Protein AF-0000000085252103 (afdb_homodimer)

InterPro domains:
  IPR000277 Cys/Met metabolism, pyridoxal phosphate-dependent enzyme [PF01053] (13-389)
  IPR000277 Cys/Met metabolism, pyridoxal phosphate-dependent enzyme [PIRSF001434] (4-391)
  IPR006233 Cystathionine beta-lyase, bacterial [PTHR43500] (1-394)
  IPR006233 Cystathionine beta-lyase, bacterial [TIGR01324] (14-391)
  IPR015421 Pyridoxal phosphate-dependent transferase, major domain [G3DSA:3.40.640.10] (4-260)
  IPR015422 Pyridoxal phosphate-dependent transferase, small domain [G3DSA:3.90.1150.10] (262-397)
  IPR015424 Pyridoxal phosphate-dependent transferase [SSF53383] (45-391)
  IPR054542 Cys/Met metabolism enzyme, pyridoxal-phosphate attachment site [PS00868] (203-217)

Nearest PDB structures (foldseek):
  1cl1-assembly1_B  TM=9.597E-01  e=5.692E-47  Escherichia coli K-12
  8duy-assembly1_D  TM=9.595E-01  e=1.146E-46  Klebsiella pneumoniae
  4itg-assembly1_B  TM=9.585E-01  e=2.178E-46  Escherichia coli K-12
  8sad-assembly1_A  TM=9.603E-01  e=2.916E-46  Klebsiella aerogenes KCTC 2190
  1qgn-assembly1_A  TM=9.161E-01  e=1.660E-36  Nicotiana tabacum

Solvent-accessible surface area (backbone atoms only — not comparable to full-atom values): 40199 Å² total; per-residue (Å²): 126,80,58,63,66,59,92,79,51,51,69,66,58,33,40,70,31,47,44,45,59,26,88,80,51,90,60,38,73,67,70,64,80,68,64,42,26,58,34,79,41,95,40,63,68,30,53,72,65,55,58,54,100,46,58,32,31,61,71,44,49,70,43,53,49,22,47,28,51,29,50,15,62,63,42,68,36,66,30,44,47,63,32,29,10,30,51,30,28,51,48,49,54,49,59,60,66,54,36,41,72,26,29,31,37,34,36,39,52,44,54,63,63,57,51,50,29,47,73,67,46,38,43,48,28,36,25,44,75,44,56,35,49,53,73,59,49,67,68,57,48,52,52,53,48,67,76,38,73,52,41,40,35,38,40,41,39,45,44,15,86,70,71,24,40,27,44,56,54,49,56,52,35,53,54,30,53,76,65,69,29,46,36,35,33,40,33,50,63,44,33,50,85,21,32,48,51,48,83,41,52,36,42,29,42,28,30,38,34,30,22,49,39,33,32,63,37,46,31,54,19,7,29,35,36,15,28,75,80,44,28,65,57,42,50,57,48,47,66,49,35,30,59,39,43,28,52,65,37,41,50,46,30,55,60,20,37,53,48,29,62,64,50,43,53,50,21,21,54,52,28,51,53,49,48,51,55,48,55,70,35,90,62,37,66,45,60,36,36,46,89,39,81,84,22,58,34,19,69,46,38,66,71,63,39,78,62,54,46,27,61,40,23,35,24,32,38,59,86,59,48,69,68,32,49,42,49,13,57,72,60,34,83,68,46,39,38,34,66,79,49,48,27,54,61,29,24,38,39,76,54,76,67,62,79,70,41,76,53,47,86,66,76,81,66,37,56,35,38,38,35,19,45,31,71,65,57,63,68,58,49,49,51,36,50,50,53,18,52,54,42,38,69,48,72,84,72,76,129,127,79,58,64,66,60,95,80,52,51,69,67,59,34,40,68,33,48,46,45,59,27,90,80,51,90,61,39,74,68,69,66,79,69,63,43,27,59,34,78,42,96,39,62,68,30,53,72,66,54,55,53,99,48,58,32,32,62,70,45,49,70,43,54,47,21,48,29,50,30,50,15,62,62,41,69,37,66,30,44,47,63,30,29,11,30,52,29,27,51,48,50,53,49,59,60,65,52,38,40,72,25,29,31,38,33,35,40,51,45,55,63,63,59,51,49,29,46,72,65,46,39,43,49,28,37,26,44,78,45,55,36,50,53,74,60,48,67,69,58,48,52,52,51,47,66,75,39,73,52,42,41,36,37,40,42,38,46,42,14,83,72,70,26,40,27,42,56,53,50,55,52,35,55,54,30,53,78,65,68,28,46,35,36,32,42,34,50,63,44,34,50,85,22,33,48,52,49,82,42,52,38,41,28,42,30,30,39,32,30,22,48,39,34,31,63,38,46,36,52,17,7,29,35,35,15,29,76,79,45,28,65,57,42,50,56,48,48,66,49,37,30,59,40,43,28,50,65,40,40,48,47,30,54,59,20,37,52,49,30,63,64,50,43,54,49,20,23,56,51,28,52,53,50,48,51,56,49,54,71,35,88,63,38,66,46,59,36,36,45,91,39,80,85,22,58,34,19,68,49,38,67,71,63,38,78,60,55,48,27,60,41,22,36,21,33,37,60,86,60,49,71,69,33,49,44,49,14,57,70,59,34,82,70,47,39,39,34,67,79,49,47,28,52,60,29,25,38,39,75,55,76,66,63,80,72,43,77,54,46,85,65,75,80,65,38,56,35,38,36,36,20,45,31,72,65,58,64,68,60,49,51,51,38,50,50,53,17,52,54,42,36,70,49,72,83,72,74,129

Foldseek 3Di:
DPLQDDPPDDLLVLLLRALDDCVVPVNDGADDQDDFFQDDDPDPVCLVVLPDPHSGCLSDDSLQVSLFRSQCVLLVAPTKHKFQALVVQLLLVCVLFDAAQAEEEEELLADVVSVVCQVPPVVVRNYHYDYAHQADALVRLLVVCVVRLRHAEYEEEALRQFQRAGHLLLSNLVSCVVSNHAYEYAPAWQRSNFFNNVVSRHFKYKYFCCALLLQANPGTMIMMGGHPVCVVSSVVSSVVVSGDYDSVRSSSSSVSSSCSVVQFVVLQVLQVVVLVLLQPDPQFPDKRDLCDPVHNCVVSCVPGTRTGGNKTKTFTAAVFDPVLLCQLQVQFPQEDDDDGERYQGKHKYWDDSQVRRDNDHDDRNGTMMMMHHHNDDSVSVSVSNVVSVVSSPDDPPDD/DPLQDDPPDDLLVLLLRALDDCVVPVNDGADDLDDFFQDDDPDPVCLVVQPDPHSGPLSDDSLQVSLFRSQCVLLVAPTKHKFQALVVQLLLVCVLFDAAQAEEEEELLADVVSVVCQVPPVVVRNYHYDYAHQADALVRLLVVCVVRLRHAEYEEEALRQFQRAGHLLLSNLVSCVVSNHAYEYAPAWQRSNFFNNVVSRHFKYKYFCCALLLQANPGTMIMMGGHPVCVVSSVVSSVVVSGDYDSVRSSSSSVSSSCSVVQFVVLQVLQVVVLVLLQPDPQFPDKRDLCDPVHNCVVSCVPGTRTGGNKTKTFTAAVFDPVLLVQLQVQFDQEDDDDGERYQGKHKYWDDSQVRRDNDHDDRNGTMMMMHHHNDDSVSVSVSNVVSVVSSPDDPPDD

Structure (mmCIF, N/CA/C/O backbone):
data_AF-0000000085252103-model_v1
#
loop_
_entity.id
_entity.type
_entity.pdbx_description
1 polymer 'Cys/Met metabolism PLP-dependent enzyme'
#
loop_
_atom_site.group_PDB
_atom_site.id
_atom_site.type_symbol
_atom_site.label_atom_id
_atom_site.label_alt_id
_atom_site.label_comp_id
_atom_site.label_asym_id
_atom_site.label_entity_id
_atom_site.label_seq_id
_atom_site.pdbx_PDB_ins_code
_atom_site.Cartn_x
_atom_site.Cartn_y
_atom_site.Cartn_z
_atom_site.occupancy
_atom_site.B_iso_or_equiv
_atom_site.auth_seq_id
_atom_site.auth_comp_id
_atom_site.auth_asym_id
_atom_site.auth_atom_id
_atom_site.pdbx_PDB_model_num
ATOM 1 N N . MET A 1 1 ? 8.523 9.656 -34.5 1 35.72 1 MET A N 1
ATOM 2 C CA . MET A 1 1 ? 7.844 8.406 -34.844 1 35.72 1 MET A CA 1
ATOM 3 C C . MET A 1 1 ? 6.887 7.992 -33.719 1 35.72 1 MET A C 1
ATOM 5 O O . MET A 1 1 ? 7.188 8.18 -32.562 1 35.72 1 MET A O 1
ATOM 9 N N . SER A 1 2 ? 5.707 7.801 -34.031 1 43.44 2 SER A N 1
ATOM 10 C CA . SER A 1 2 ? 4.637 7.48 -33.094 1 43.44 2 SER A CA 1
ATOM 11 C C . SER A 1 2 ? 4.992 6.258 -32.25 1 43.44 2 SER A C 1
ATOM 13 O O . SER A 1 2 ? 5.273 5.184 -32.781 1 43.44 2 SER A O 1
ATOM 15 N N . ASN A 1 3 ? 5.543 6.477 -31.141 1 57.94 3 ASN A N 1
ATOM 16 C CA . ASN A 1 3 ? 6 5.461 -30.203 1 57.94 3 ASN A CA 1
ATOM 17 C C . ASN A 1 3 ? 4.875 4.508 -29.812 1 57.94 3 ASN A C 1
ATOM 19 O O . ASN A 1 3 ? 5.027 3.707 -28.891 1 57.94 3 ASN A O 1
ATOM 23 N N . GLU A 1 4 ? 3.68 4.723 -30.531 1 58.47 4 GLU A N 1
ATOM 24 C CA . GLU A 1 4 ? 2.598 3.838 -30.109 1 58.47 4 GLU A CA 1
ATOM 25 C C . GLU A 1 4 ? 2.512 2.604 -31 1 58.47 4 GLU A C 1
ATOM 27 O O . GLU A 1 4 ? 2.498 2.721 -32.219 1 58.47 4 GLU A O 1
ATOM 32 N N . PRO A 1 5 ? 2.584 1.434 -30.422 1 57.91 5 PRO A N 1
ATOM 33 C CA . PRO A 1 5 ? 2.395 0.221 -31.219 1 57.91 5 PRO A CA 1
ATOM 34 C C . PRO A 1 5 ? 1.024 0.164 -31.891 1 57.91 5 PRO A C 1
ATOM 36 O O . PRO A 1 5 ? 0.057 0.732 -31.375 1 57.91 5 PRO A O 1
ATOM 39 N N . SER A 1 6 ? 1.049 -0.199 -33.156 1 58.12 6 SER A N 1
ATOM 40 C CA . SER A 1 6 ? -0.215 -0.441 -33.844 1 58.12 6 SER A CA 1
ATOM 41 C C . SER A 1 6 ? -0.894 -1.704 -33.344 1 58.12 6 SER A C 1
ATOM 43 O O . SER A 1 6 ? -0.235 -2.588 -32.781 1 58.12 6 SER A O 1
ATOM 45 N N . GLN A 1 7 ? -2.141 -1.808 -33.25 1 65 7 GLN A N 1
ATOM 46 C CA . GLN A 1 7 ? -2.943 -2.953 -32.844 1 65 7 GLN A CA 1
ATOM 47 C C . GLN A 1 7 ? -2.531 -4.215 -33.594 1 65 7 GLN A C 1
ATOM 49 O O . GLN A 1 7 ? -2.764 -5.328 -33.094 1 65 7 GLN A O 1
ATOM 54 N N . GLU A 1 8 ? -1.729 -4.055 -34.531 1 71.5 8 GLU A N 1
ATOM 55 C CA . GLU A 1 8 ? -1.388 -5.195 -35.375 1 71.5 8 GLU A CA 1
ATOM 56 C C . GLU A 1 8 ? -0.034 -5.781 -35 1 71.5 8 GLU A C 1
ATOM 58 O O . GLU A 1 8 ? 0.334 -6.863 -35.469 1 71.5 8 GLU A O 1
ATOM 63 N N . ASN A 1 9 ? 0.506 -5.145 -34.125 1 81.44 9 ASN A N 1
ATOM 64 C CA . ASN A 1 9 ? 1.839 -5.621 -33.781 1 81.44 9 ASN A CA 1
ATOM 65 C C . ASN A 1 9 ? 1.772 -6.871 -32.906 1 81.44 9 ASN A C 1
ATOM 67 O O . ASN A 1 9 ? 0.785 -7.094 -32.219 1 81.44 9 ASN A O 1
ATOM 71 N N . SER A 1 10 ? 2.785 -7.688 -33.125 1 86.19 10 SER A N 1
ATOM 72 C CA . SER A 1 10 ? 2.943 -8.828 -32.219 1 86.19 10 SER A CA 1
ATOM 73 C C . SER A 1 10 ? 3.172 -8.359 -30.781 1 86.19 10 SER A C 1
ATOM 75 O O . SER A 1 10 ? 3.516 -7.203 -30.547 1 86.19 10 SER A O 1
ATOM 77 N N . VAL A 1 11 ? 2.939 -9.281 -29.875 1 86.5 11 VAL A N 1
ATOM 78 C CA . VAL A 1 11 ? 3.133 -8.977 -28.469 1 86.5 11 VAL A CA 1
ATOM 79 C C . VAL A 1 11 ? 4.59 -8.594 -28.219 1 86.5 11 VAL A C 1
ATOM 81 O O . VAL A 1 11 ? 4.871 -7.684 -27.422 1 86.5 11 VAL A O 1
ATOM 84 N N . GLU A 1 12 ? 5.527 -9.234 -28.891 1 85.62 12 GLU A N 1
ATOM 85 C CA . GLU A 1 12 ? 6.949 -8.938 -28.75 1 85.62 12 GLU A CA 1
ATOM 86 C C . GLU A 1 12 ? 7.246 -7.492 -29.156 1 85.62 12 GLU A C 1
ATOM 88 O O . GLU A 1 12 ? 7.977 -6.789 -28.453 1 85.62 12 GLU A O 1
ATOM 93 N N . THR A 1 13 ? 6.668 -7.117 -30.25 1 83.19 13 THR A N 1
ATOM 94 C CA . THR A 1 13 ? 6.859 -5.754 -30.734 1 83.19 13 THR A CA 1
ATOM 95 C C . THR A 1 13 ? 6.223 -4.746 -29.781 1 83.19 13 THR A C 1
ATOM 97 O O . THR A 1 13 ? 6.82 -3.717 -29.469 1 83.19 13 THR A O 1
ATOM 100 N N . ALA A 1 14 ? 5.059 -5.109 -29.266 1 85.19 14 ALA A N 1
ATOM 101 C CA . ALA A 1 14 ? 4.355 -4.223 -28.328 1 85.19 14 ALA A CA 1
ATOM 102 C C . ALA A 1 14 ? 5.176 -3.986 -27.062 1 85.19 14 ALA A C 1
ATOM 104 O O . ALA A 1 14 ? 5.285 -2.854 -26.594 1 85.19 14 ALA A O 1
ATOM 105 N N . LEU A 1 15 ? 5.77 -5.016 -26.547 1 87.38 15 LEU A N 1
ATOM 106 C CA . LEU A 1 15 ? 6.52 -4.949 -25.297 1 87.38 15 LEU A CA 1
ATOM 107 C C . LEU A 1 15 ? 7.754 -4.066 -25.453 1 87.38 15 LEU A C 1
ATOM 109 O O . LEU A 1 15 ? 8.242 -3.504 -24.469 1 87.38 15 LEU A O 1
ATOM 113 N N . SER A 1 16 ? 8.258 -3.91 -26.672 1 84.31 16 SER A N 1
ATOM 114 C CA . SER A 1 16 ? 9.438 -3.078 -26.906 1 84.31 16 SER A CA 1
ATOM 115 C C . SER A 1 16 ? 9.062 -1.604 -27 1 84.31 16 SER A C 1
ATOM 117 O O . SER A 1 16 ? 9.922 -0.73 -26.875 1 84.31 16 SER A O 1
ATOM 119 N N . ARG A 1 17 ? 7.734 -1.338 -27.094 1 82.19 17 ARG A N 1
ATOM 120 C CA . ARG A 1 17 ? 7.348 0.028 -27.422 1 82.19 17 ARG A CA 1
ATOM 121 C C . ARG A 1 17 ? 6.449 0.626 -26.344 1 82.19 17 ARG A C 1
ATOM 123 O O . ARG A 1 17 ? 6.418 1.846 -26.172 1 82.19 17 ARG A O 1
ATOM 130 N N . LEU A 1 18 ? 5.789 -0.172 -25.719 1 85.5 18 LEU A N 1
ATOM 131 C CA . LEU A 1 18 ? 4.777 0.306 -24.797 1 85.5 18 LEU A CA 1
ATOM 132 C C . LEU A 1 18 ? 5.426 0.926 -23.562 1 85.5 18 LEU A C 1
ATOM 134 O O . LEU A 1 18 ? 6.473 0.463 -23.109 1 85.5 18 LEU A O 1
ATOM 138 N N . GLY A 1 19 ? 4.738 1.936 -23.016 1 86.19 19 GLY A N 1
ATOM 139 C CA . GLY A 1 19 ? 5.109 2.5 -21.719 1 86.19 19 GLY A CA 1
ATOM 140 C C . GLY A 1 19 ? 6.348 3.373 -21.781 1 86.19 19 GLY A C 1
ATOM 141 O O . GLY A 1 19 ? 7.141 3.402 -20.844 1 86.19 19 GLY A O 1
ATOM 142 N N . ARG A 1 20 ? 6.684 3.914 -22.891 1 84.06 20 ARG A N 1
ATOM 143 C CA . ARG A 1 20 ? 7.789 4.859 -23.016 1 84.06 20 ARG A CA 1
ATOM 144 C C . ARG A 1 20 ? 7.367 6.105 -23.781 1 84.06 20 ARG A C 1
ATOM 146 O O . ARG A 1 20 ? 6.523 6.031 -24.672 1 84.06 20 ARG A O 1
ATOM 153 N N . ASN A 1 21 ? 7.91 7.215 -23.328 1 86.94 21 ASN A N 1
ATOM 154 C CA . ASN A 1 21 ? 7.664 8.5 -23.984 1 86.94 21 ASN A CA 1
ATOM 155 C C . ASN A 1 21 ? 8.938 9.328 -24.094 1 86.94 21 ASN A C 1
ATOM 157 O O . ASN A 1 21 ? 9.07 10.359 -23.438 1 86.94 21 ASN A O 1
ATOM 161 N N . PRO A 1 22 ? 9.781 8.961 -25.047 1 80.12 22 PRO A N 1
ATOM 162 C CA . PRO A 1 22 ? 11.086 9.625 -25.172 1 80.12 22 PRO A CA 1
ATOM 163 C C . PRO A 1 22 ? 10.961 11.125 -25.422 1 80.12 22 PRO A C 1
ATOM 165 O O . PRO A 1 22 ? 11.828 11.898 -25 1 80.12 22 PRO A O 1
ATOM 168 N N . SER A 1 23 ? 9.93 11.539 -26.062 1 83.25 23 SER A N 1
ATOM 169 C CA . SER A 1 23 ? 9.758 12.945 -26.391 1 83.25 23 SER A CA 1
ATOM 170 C C . SER A 1 23 ? 9.641 13.797 -25.141 1 83.25 23 SER A C 1
ATOM 172 O O . SER A 1 23 ? 9.953 14.992 -25.156 1 83.25 23 SER A O 1
ATOM 174 N N . GLU A 1 24 ? 9.281 13.148 -24.062 1 85.94 24 GLU A N 1
ATOM 175 C CA . GLU A 1 24 ? 9.078 1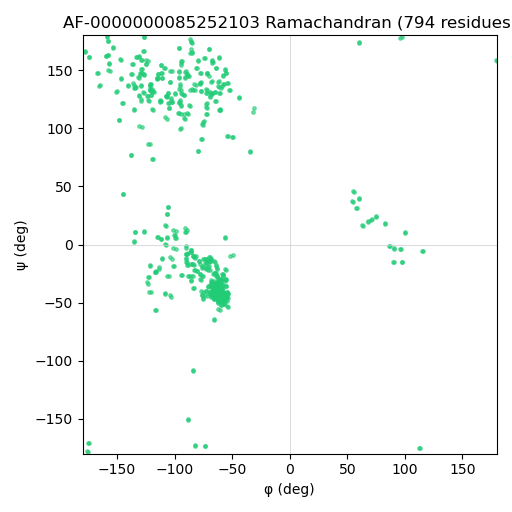3.883 -22.828 1 85.94 24 GLU A CA 1
ATOM 176 C C . GLU A 1 24 ? 10.305 13.773 -21.922 1 85.94 24 GLU A C 1
ATOM 178 O O . GLU A 1 24 ? 10.312 14.32 -20.812 1 85.94 24 GLU A O 1
ATOM 183 N N . GLN A 1 25 ? 11.352 13.133 -22.469 1 89.38 25 GLN A N 1
ATOM 184 C CA . GLN A 1 25 ? 12.5 12.867 -21.609 1 89.38 25 GLN A CA 1
ATOM 185 C C . GLN A 1 25 ? 13.812 12.969 -22.375 1 89.38 25 GLN A C 1
ATOM 187 O O . GLN A 1 25 ? 14.664 12.086 -22.281 1 89.38 25 GLN A O 1
ATOM 192 N N . HIS A 1 26 ? 14 13.992 -23.234 1 85.94 26 HIS A N 1
ATOM 193 C CA . HIS A 1 26 ? 15.211 14.367 -23.953 1 85.94 26 HIS A CA 1
ATOM 194 C C . HIS A 1 26 ? 15.656 13.266 -24.906 1 85.94 26 HIS A C 1
ATOM 196 O O . HIS A 1 26 ? 16.859 13.078 -25.141 1 85.94 26 HIS A O 1
ATOM 202 N N . GLY A 1 27 ? 14.742 12.344 -25.188 1 81.94 27 GLY A N 1
ATOM 203 C CA . GLY A 1 27 ? 15.023 11.328 -26.188 1 81.94 27 GLY A CA 1
ATOM 204 C C . GLY A 1 27 ? 15.539 10.031 -25.609 1 81.94 27 GLY A C 1
ATOM 205 O O . GLY A 1 27 ? 15.766 9.062 -26.328 1 81.94 27 GLY A O 1
ATOM 206 N N . PHE A 1 28 ? 15.727 10.047 -24.297 1 85.12 28 PHE A N 1
ATOM 207 C CA . PHE A 1 28 ? 16.156 8.805 -23.672 1 85.12 28 PHE A CA 1
ATOM 208 C C . PHE A 1 28 ? 15.117 7.707 -23.859 1 85.12 28 PHE A C 1
ATOM 210 O O . PHE A 1 28 ? 13.914 7.965 -23.766 1 85.12 28 PHE A O 1
ATOM 217 N N . ILE A 1 29 ? 15.547 6.566 -24.188 1 83.56 29 ILE A N 1
ATOM 218 C CA . ILE A 1 29 ? 14.68 5.445 -24.516 1 83.56 29 ILE A CA 1
ATOM 219 C C . ILE A 1 29 ? 13.867 5.039 -23.281 1 83.56 29 ILE A C 1
ATOM 221 O O . ILE A 1 29 ? 12.672 4.762 -23.391 1 83.56 29 ILE A O 1
ATOM 225 N N . ASN A 1 30 ? 14.555 4.957 -22.125 1 88.81 30 ASN A N 1
ATOM 226 C CA . ASN A 1 30 ? 13.914 4.531 -20.891 1 88.81 30 ASN A CA 1
ATOM 227 C C . ASN A 1 30 ? 13.461 5.723 -20.047 1 88.81 30 ASN A C 1
ATOM 229 O O . ASN A 1 30 ? 14.141 6.742 -20 1 88.81 30 ASN A O 1
ATOM 233 N N . CYS A 1 31 ? 12.297 5.562 -19.391 1 89 31 CYS A N 1
ATOM 234 C CA . CYS A 1 31 ? 11.727 6.598 -18.531 1 89 31 CYS A CA 1
ATOM 235 C C . CYS A 1 31 ? 12.578 6.82 -17.297 1 89 31 CYS A C 1
ATOM 237 O O . CYS A 1 31 ? 12.984 5.863 -16.625 1 89 31 CYS A O 1
ATOM 239 N N . PRO A 1 32 ? 12.945 8.086 -16.969 1 90.31 32 PRO A N 1
ATOM 240 C CA . PRO A 1 32 ? 13.656 8.328 -15.711 1 90.31 32 PRO A CA 1
ATOM 241 C C . PRO A 1 32 ? 12.812 7.996 -14.484 1 90.31 32 PRO A C 1
ATOM 243 O O . PRO A 1 32 ? 11.586 7.996 -14.555 1 90.31 32 PRO A O 1
ATOM 246 N N . ILE A 1 33 ? 13.523 7.617 -13.359 1 92.62 33 ILE A N 1
ATOM 247 C CA . ILE A 1 33 ? 12.844 7.457 -12.086 1 92.62 33 ILE A CA 1
ATOM 248 C C . ILE A 1 33 ? 12.461 8.828 -11.523 1 92.62 33 ILE A C 1
ATOM 250 O O . ILE A 1 33 ? 13.336 9.656 -11.266 1 92.62 33 ILE A O 1
ATOM 254 N N . TYR A 1 34 ? 11.211 9.148 -11.453 1 89.56 34 TYR A N 1
ATOM 255 C CA . TYR A 1 34 ? 10.727 10.383 -10.859 1 89.56 34 TYR A CA 1
ATOM 256 C C . TYR A 1 34 ? 10.531 10.234 -9.359 1 89.56 34 TYR A C 1
ATOM 258 O O . TYR A 1 34 ? 9.805 9.344 -8.906 1 89.56 34 TYR A O 1
ATOM 266 N N . ARG A 1 35 ? 11.234 11.008 -8.672 1 87.75 35 ARG A N 1
ATOM 267 C CA . ARG A 1 35 ? 11.07 11.086 -7.219 1 87.75 35 ARG A CA 1
ATOM 268 C C . ARG A 1 35 ? 10.383 12.383 -6.816 1 87.75 35 ARG A C 1
ATOM 270 O O . ARG A 1 35 ? 10.906 13.477 -7.051 1 87.75 35 ARG A O 1
ATOM 277 N N . GLY A 1 36 ? 9.102 12.25 -6.383 1 89 36 GLY A N 1
ATOM 278 C CA . GLY A 1 36 ? 8.422 13.484 -6.02 1 89 36 GLY A CA 1
ATOM 279 C C . GLY A 1 36 ? 7.152 13.25 -5.219 1 89 36 GLY A C 1
ATOM 280 O O . GLY A 1 36 ? 6.375 12.344 -5.523 1 89 36 GLY A O 1
ATOM 281 N N . SER A 1 37 ? 6.957 14.031 -4.207 1 88.81 37 SER A N 1
ATOM 282 C CA . SER A 1 37 ? 5.695 14.094 -3.469 1 88.81 37 SER A CA 1
ATOM 283 C C . SER A 1 37 ? 4.906 15.344 -3.84 1 88.81 37 SER A C 1
ATOM 285 O O . SER A 1 37 ? 3.715 15.258 -4.152 1 88.81 37 SER A O 1
ATOM 287 N N . THR A 1 38 ? 5.594 16.469 -3.924 1 87.75 38 THR A N 1
ATOM 288 C CA . THR A 1 38 ? 4.957 17.75 -4.18 1 87.75 38 THR A CA 1
ATOM 289 C C . THR A 1 38 ? 5.008 18.094 -5.664 1 87.75 38 THR A C 1
ATOM 291 O O . THR A 1 38 ? 6.043 17.922 -6.312 1 87.75 38 THR A O 1
ATOM 294 N N . VAL A 1 39 ? 3.908 18.516 -6.168 1 88.44 39 VAL A N 1
ATOM 295 C CA . VAL A 1 39 ? 3.768 19.031 -7.527 1 88.44 39 VAL A CA 1
ATOM 296 C C . VAL A 1 39 ? 3.309 20.484 -7.492 1 88.44 39 VAL A C 1
ATOM 298 O O . VAL A 1 39 ? 2.381 20.828 -6.758 1 88.44 39 VAL A O 1
ATOM 301 N N . LEU A 1 40 ? 3.953 21.328 -8.227 1 90.69 40 LEU A N 1
ATOM 302 C CA . LEU A 1 40 ? 3.623 22.75 -8.227 1 90.69 40 LEU A CA 1
ATOM 303 C C . LEU A 1 40 ? 2.59 23.078 -9.305 1 90.69 40 LEU A C 1
ATOM 305 O O . LEU A 1 40 ? 2.543 22.406 -10.344 1 90.69 40 LEU A O 1
ATOM 309 N N . TYR A 1 41 ? 1.801 24.047 -9.016 1 91.38 41 TYR A N 1
ATOM 310 C CA . TYR A 1 41 ? 0.77 24.5 -9.938 1 91.38 41 TYR A CA 1
ATOM 311 C C . TYR A 1 41 ? 1.132 25.859 -10.539 1 91.38 41 TYR A C 1
ATOM 313 O O . TYR A 1 41 ? 1.832 26.656 -9.914 1 91.38 41 TYR A O 1
ATOM 321 N N . ASN A 1 42 ? 0.606 26.047 -11.766 1 88.25 42 ASN A N 1
ATOM 322 C CA . ASN A 1 42 ? 0.881 27.297 -12.453 1 88.25 42 ASN A CA 1
ATOM 323 C C . ASN A 1 42 ? -0.067 28.406 -12 1 88.25 42 ASN A C 1
ATOM 325 O O . ASN A 1 42 ? 0.235 29.594 -12.148 1 88.25 42 ASN A O 1
ATOM 329 N N . SER A 1 43 ? -1.189 27.984 -11.461 1 91.06 43 SER A N 1
ATOM 330 C CA . SER A 1 43 ? -2.174 28.969 -11.031 1 91.06 43 SER A CA 1
ATOM 331 C C . SER A 1 43 ? -2.943 28.484 -9.805 1 91.06 43 SER A C 1
ATOM 333 O O . SER A 1 43 ? -3.008 27.281 -9.539 1 91.06 43 SER A O 1
ATOM 335 N N . VAL A 1 44 ? -3.506 29.469 -9.141 1 90.94 44 VAL A N 1
ATOM 336 C CA . VAL A 1 44 ? -4.344 29.172 -7.98 1 90.94 44 VAL A CA 1
ATOM 337 C C . VAL A 1 44 ? -5.559 28.359 -8.414 1 90.94 44 VAL A C 1
ATOM 339 O O . VAL A 1 44 ? -5.961 27.422 -7.719 1 90.94 44 VAL A O 1
ATOM 342 N N . ASP A 1 45 ? -6.074 28.75 -9.531 1 89.5 45 ASP A N 1
ATOM 343 C CA . ASP A 1 45 ? -7.25 28.062 -10.055 1 89.5 45 ASP A CA 1
ATOM 344 C C . ASP A 1 45 ? -6.953 26.578 -10.305 1 89.5 45 ASP A C 1
ATOM 346 O O . ASP A 1 45 ? -7.758 25.719 -9.953 1 89.5 45 ASP A O 1
ATOM 350 N N . ASP A 1 46 ? -5.754 26.328 -10.867 1 89.56 46 ASP A N 1
ATOM 351 C CA . ASP A 1 46 ? -5.352 24.953 -11.125 1 89.56 46 ASP A CA 1
ATOM 352 C C . ASP A 1 46 ? -5.191 24.172 -9.812 1 89.56 46 ASP A C 1
ATOM 354 O O . ASP A 1 46 ? -5.586 23.016 -9.727 1 89.56 46 ASP A O 1
ATOM 358 N N . ALA A 1 47 ? -4.641 24.812 -8.867 1 88.94 47 ALA A N 1
ATOM 359 C CA . ALA A 1 47 ? -4.441 24.156 -7.574 1 88.94 47 ALA A CA 1
ATOM 360 C C . ALA A 1 47 ? -5.773 23.891 -6.875 1 88.94 47 ALA A C 1
ATOM 362 O O . ALA A 1 47 ? -6.012 22.797 -6.363 1 88.94 47 ALA A O 1
ATOM 363 N N . PHE A 1 48 ? -6.566 24.922 -6.941 1 86.38 48 PHE A N 1
ATOM 364 C CA . PHE A 1 48 ? -7.848 24.875 -6.242 1 86.38 48 PHE A CA 1
ATOM 365 C C . PHE A 1 48 ? -8.727 23.766 -6.816 1 86.38 48 PHE A C 1
ATOM 367 O O . PHE A 1 48 ? -9.477 23.125 -6.082 1 86.38 48 PHE A O 1
ATOM 374 N N . ASN A 1 49 ? -8.586 23.516 -8.078 1 84.5 49 ASN A N 1
ATOM 375 C CA . ASN A 1 49 ? -9.414 22.531 -8.75 1 84.5 49 ASN A CA 1
ATOM 376 C C . ASN A 1 49 ? -8.633 21.266 -9.062 1 84.5 49 ASN A C 1
ATOM 378 O O . ASN A 1 49 ? -9.102 20.406 -9.812 1 84.5 49 ASN A O 1
ATOM 382 N N . ARG A 1 50 ? -7.453 21.25 -8.594 1 84.69 50 ARG A N 1
ATOM 383 C CA . ARG A 1 50 ? -6.582 20.078 -8.742 1 84.69 50 ARG A CA 1
ATOM 384 C C . ARG A 1 50 ? -6.43 19.688 -10.203 1 84.69 50 ARG A C 1
ATOM 386 O O . ARG A 1 50 ? -6.582 18.516 -10.555 1 84.69 50 ARG A O 1
ATOM 393 N N . ARG A 1 51 ? -6.195 20.906 -10.961 1 84.31 51 ARG A N 1
ATOM 394 C CA . ARG A 1 51 ? -5.996 20.672 -12.391 1 84.31 51 ARG A CA 1
ATOM 395 C C . ARG A 1 51 ? -4.516 20.5 -12.711 1 84.31 51 ARG A C 1
ATOM 397 O O . ARG A 1 51 ? -3.676 21.266 -12.234 1 84.31 51 ARG A O 1
ATOM 404 N N . GLY A 1 52 ? -4.062 19.422 -13.086 1 85.5 52 GLY A N 1
ATOM 405 C CA . GLY A 1 52 ? -2.729 19.016 -13.492 1 85.5 52 GLY A CA 1
ATOM 406 C C . GLY A 1 52 ? -2.645 17.547 -13.867 1 85.5 52 GLY A C 1
ATOM 407 O O . GLY A 1 52 ? -3.561 16.781 -13.586 1 85.5 52 GLY A O 1
ATOM 408 N N . THR A 1 53 ? -1.563 17.312 -14.648 1 86.75 53 THR A N 1
ATOM 409 C CA . THR A 1 53 ? -1.378 15.914 -15 1 86.75 53 THR A CA 1
ATOM 410 C C . THR A 1 53 ? -1.282 15.047 -13.75 1 86.75 53 THR A C 1
ATOM 412 O O . THR A 1 53 ? -1.892 13.984 -13.68 1 86.75 53 THR A O 1
ATOM 415 N N . TYR A 1 54 ? -0.5 15.625 -12.758 1 91.25 54 TYR A N 1
ATOM 416 C CA . TYR A 1 54 ? -0.419 15.055 -11.414 1 91.25 54 TYR A CA 1
ATOM 417 C C . TYR A 1 54 ? -0.692 16.125 -10.359 1 91.25 54 TYR A C 1
ATOM 419 O O . TYR A 1 54 ? -0.026 17.156 -10.32 1 91.25 54 TYR A O 1
ATOM 427 N N . TRP A 1 55 ? -1.627 15.891 -9.508 1 89.25 55 TRP A N 1
ATOM 428 C CA . TRP A 1 55 ? -1.96 16.938 -8.547 1 89.25 55 TRP A CA 1
ATOM 429 C C . TRP A 1 55 ? -1.099 16.812 -7.293 1 89.25 55 TRP A C 1
ATOM 431 O O . TRP A 1 55 ? -0.889 17.797 -6.582 1 89.25 55 TRP A O 1
ATOM 441 N N . TYR A 1 56 ? -0.652 15.664 -6.984 1 91.56 56 TYR A N 1
ATOM 442 C CA . TYR A 1 56 ? 0.233 15.312 -5.879 1 91.56 56 TYR A CA 1
ATOM 443 C C . TYR A 1 56 ? 0.915 13.969 -6.133 1 91.56 56 TYR A C 1
ATOM 445 O O . TYR A 1 56 ? 0.542 13.242 -7.055 1 91.56 56 TYR A O 1
ATOM 453 N N . GLY A 1 57 ? 1.983 13.695 -5.434 1 91.81 57 GLY A N 1
ATOM 454 C CA . GLY A 1 57 ? 2.748 12.477 -5.664 1 91.81 57 GLY A CA 1
ATOM 455 C C . GLY A 1 57 ? 1.909 11.219 -5.562 1 91.81 57 GLY A C 1
ATOM 456 O O . GLY A 1 57 ? 2.189 10.219 -6.234 1 91.81 57 GLY A O 1
ATOM 457 N N . THR A 1 58 ? 0.887 11.195 -4.758 1 93.12 58 THR A N 1
ATOM 458 C CA . THR A 1 58 ? 0.064 10.008 -4.578 1 93.12 58 THR A CA 1
ATOM 459 C C . THR A 1 58 ? -0.812 9.766 -5.805 1 93.12 58 THR A C 1
ATOM 461 O O . THR A 1 58 ? -1.41 8.695 -5.949 1 93.12 58 THR A O 1
ATOM 464 N N . ALA A 1 59 ? -0.886 10.742 -6.664 1 92 59 ALA A N 1
ATOM 465 C CA . ALA A 1 59 ? -1.659 10.594 -7.895 1 92 59 ALA A CA 1
ATOM 466 C C . ALA A 1 59 ? -0.826 9.938 -8.992 1 92 59 ALA A C 1
ATOM 468 O O . ALA A 1 59 ? -1.328 9.664 -10.086 1 92 59 ALA A O 1
ATOM 469 N N . GLY A 1 60 ? 0.406 9.719 -8.688 1 92.94 60 GLY A N 1
ATOM 470 C CA . GLY A 1 60 ? 1.273 9.062 -9.656 1 92.94 60 GLY A CA 1
ATOM 471 C C . GLY A 1 60 ? 2.363 9.977 -10.188 1 92.94 60 GLY A C 1
ATOM 472 O O . GLY A 1 60 ? 2.568 11.078 -9.68 1 92.94 60 GLY A O 1
ATOM 473 N N . ASN A 1 61 ? 3.111 9.539 -11.102 1 94.12 61 ASN A N 1
ATOM 474 C CA . ASN A 1 61 ? 4.18 10.211 -11.836 1 94.12 61 ASN A CA 1
ATOM 475 C C . ASN A 1 61 ? 4.453 9.531 -13.172 1 94.12 61 ASN A C 1
ATOM 477 O O . ASN A 1 61 ? 3.838 8.516 -13.492 1 94.12 61 ASN A O 1
ATOM 481 N N . PRO A 1 62 ? 5.309 10.078 -13.977 1 93.44 62 PRO A N 1
ATOM 482 C CA . PRO A 1 62 ? 5.469 9.578 -15.344 1 93.44 62 PRO A CA 1
ATOM 483 C C . PRO A 1 62 ? 5.855 8.102 -15.391 1 93.44 62 PRO A C 1
ATOM 485 O O . PRO A 1 62 ? 5.371 7.359 -16.25 1 93.44 62 PRO A O 1
ATOM 488 N N . ILE A 1 63 ? 6.73 7.625 -14.547 1 94.44 63 ILE A N 1
ATOM 489 C CA . ILE A 1 63 ? 7.176 6.234 -14.617 1 94.44 63 ILE A CA 1
ATOM 490 C C . ILE A 1 63 ? 6.02 5.305 -14.266 1 94.44 63 ILE A C 1
ATOM 492 O O . ILE A 1 63 ? 5.863 4.238 -14.867 1 94.44 63 ILE A O 1
ATOM 496 N N . VAL A 1 64 ? 5.215 5.621 -13.242 1 96.38 64 VAL A N 1
ATOM 497 C CA . VAL A 1 64 ? 4.035 4.844 -12.883 1 96.38 64 VAL A CA 1
ATOM 498 C C . VAL A 1 64 ? 3.033 4.855 -14.031 1 96.38 64 VAL A C 1
ATOM 500 O O . VAL A 1 64 ? 2.496 3.811 -14.406 1 96.38 64 VAL A O 1
ATOM 503 N N . THR A 1 65 ? 2.846 6.035 -14.586 1 96.06 65 THR A N 1
ATOM 504 C CA . THR A 1 65 ? 1.906 6.195 -15.688 1 96.06 65 THR A CA 1
ATOM 505 C C . THR A 1 65 ? 2.336 5.359 -16.891 1 96.06 65 THR A C 1
ATOM 507 O O . THR A 1 65 ? 1.499 4.75 -17.562 1 96.06 65 THR A O 1
ATOM 510 N N . ASN A 1 66 ? 3.625 5.383 -17.188 1 95.56 66 ASN A N 1
ATOM 511 C CA . ASN A 1 66 ? 4.137 4.574 -18.297 1 95.56 66 ASN A CA 1
ATOM 512 C C . ASN A 1 66 ? 3.83 3.094 -18.094 1 95.56 66 ASN A C 1
ATOM 514 O O . ASN A 1 66 ? 3.424 2.406 -19.031 1 95.56 66 ASN A O 1
ATOM 518 N N . LEU A 1 67 ? 4.047 2.611 -16.906 1 97.38 67 LEU A N 1
ATOM 519 C CA . LEU A 1 67 ? 3.76 1.21 -16.625 1 97.38 67 LEU A CA 1
ATOM 520 C C . LEU A 1 67 ? 2.264 0.931 -16.703 1 97.38 67 LEU A C 1
ATOM 522 O O . LEU A 1 67 ? 1.852 -0.111 -17.219 1 97.38 67 LEU A O 1
ATOM 526 N N . GLN A 1 68 ? 1.402 1.842 -16.188 1 98 68 GLN A N 1
ATOM 527 C CA . GLN A 1 68 ? -0.047 1.718 -16.297 1 98 68 GLN A CA 1
ATOM 528 C C . GLN A 1 68 ? -0.482 1.61 -17.75 1 98 68 GLN A C 1
ATOM 530 O O . GLN A 1 68 ? -1.301 0.756 -18.109 1 98 68 GLN A O 1
ATOM 535 N N . LYS A 1 69 ? 0.048 2.48 -18.547 1 96.44 69 LYS A N 1
ATOM 536 C CA . LYS A 1 69 ? -0.303 2.49 -19.953 1 96.44 69 LYS A CA 1
ATOM 537 C C . LYS A 1 69 ? 0.12 1.192 -20.641 1 96.44 69 LYS A C 1
ATOM 539 O O . LYS A 1 69 ? -0.64 0.619 -21.422 1 96.44 69 LYS A O 1
ATOM 544 N N . ALA A 1 70 ? 1.319 0.769 -20.391 1 96.19 70 ALA A N 1
ATOM 545 C CA . ALA A 1 70 ? 1.814 -0.474 -20.969 1 96.19 70 ALA A CA 1
ATOM 546 C C . ALA A 1 70 ? 0.928 -1.654 -20.578 1 96.19 70 ALA A C 1
ATOM 548 O O . ALA A 1 70 ? 0.55 -2.461 -21.438 1 96.19 70 ALA A O 1
ATOM 549 N N . TRP A 1 71 ? 0.604 -1.758 -19.344 1 97.94 71 TRP A N 1
ATOM 550 C CA . TRP A 1 71 ? -0.178 -2.891 -18.859 1 97.94 71 TRP A CA 1
ATOM 551 C C . TRP A 1 71 ? -1.603 -2.838 -19.391 1 97.94 71 TRP A C 1
ATOM 553 O O . TRP A 1 71 ? -2.188 -3.873 -19.719 1 97.94 71 TRP A O 1
ATOM 563 N N . THR A 1 72 ? -2.189 -1.625 -19.391 1 98.31 72 THR A N 1
ATOM 564 C CA . THR A 1 72 ? -3.52 -1.444 -19.969 1 98.31 72 THR A CA 1
ATOM 565 C C . THR A 1 72 ? -3.557 -1.933 -21.406 1 98.31 72 THR A C 1
ATOM 567 O O . THR A 1 72 ? -4.477 -2.65 -21.797 1 98.31 72 THR A O 1
ATOM 570 N N . ALA A 1 73 ? -2.58 -1.559 -22.125 1 95.81 73 ALA A N 1
ATOM 571 C CA . ALA A 1 73 ? -2.506 -1.981 -23.531 1 95.81 73 ALA A CA 1
ATOM 572 C C . ALA A 1 73 ? -2.369 -3.498 -23.641 1 95.81 73 ALA A C 1
ATOM 574 O O . ALA A 1 73 ? -3.025 -4.129 -24.469 1 95.81 73 ALA A O 1
ATOM 575 N N . LEU A 1 74 ? -1.563 -4.09 -22.859 1 95.5 74 LEU A N 1
ATOM 576 C CA . LEU A 1 74 ? -1.292 -5.523 -22.906 1 95.5 74 LEU A CA 1
ATOM 577 C C . LEU A 1 74 ? -2.535 -6.324 -22.531 1 95.5 74 LEU A C 1
ATOM 579 O O . LEU A 1 74 ? -2.758 -7.414 -23.062 1 95.5 74 LEU A O 1
ATOM 583 N N . THR A 1 75 ? -3.326 -5.84 -21.594 1 97.56 75 THR A N 1
ATOM 584 C CA . THR A 1 75 ? -4.473 -6.578 -21.062 1 97.56 75 THR A CA 1
ATOM 585 C C . THR A 1 75 ? -5.723 -6.281 -21.891 1 97.56 75 THR A C 1
ATOM 587 O O . THR A 1 75 ? -6.727 -6.988 -21.781 1 97.56 75 THR A O 1
ATOM 590 N N . GLY A 1 76 ? -5.66 -5.18 -22.656 1 96.94 76 GLY A N 1
ATOM 591 C CA . GLY A 1 76 ? -6.859 -4.746 -23.359 1 96.94 76 GLY A CA 1
ATOM 592 C C . GLY A 1 76 ? -7.918 -4.18 -22.438 1 96.94 76 GLY A C 1
ATOM 593 O O . GLY A 1 76 ? -9.109 -4.195 -22.75 1 96.94 76 GLY A O 1
ATOM 594 N N . SER A 1 77 ? -7.551 -3.73 -21.25 1 98.38 77 SER A N 1
ATOM 595 C CA . SER A 1 77 ? -8.477 -3.197 -20.266 1 98.38 77 SER A CA 1
ATOM 596 C C . SER A 1 77 ? -8.758 -1.716 -20.5 1 98.38 77 SER A C 1
ATOM 598 O O . SER A 1 77 ? -8.164 -1.106 -21.391 1 98.38 77 SER A O 1
ATOM 600 N N . ALA A 1 78 ? -9.703 -1.161 -19.719 1 98.75 78 ALA A N 1
ATOM 601 C CA . ALA A 1 78 ? -10 0.269 -19.75 1 98.75 78 ALA A CA 1
ATOM 602 C C . ALA A 1 78 ? -8.945 1.06 -18.969 1 98.75 78 ALA A C 1
ATOM 604 O O . ALA A 1 78 ? -8.719 2.24 -19.25 1 98.75 78 ALA A O 1
ATOM 605 N N . GLY A 1 79 ? -8.305 0.419 -18.031 1 98.69 79 GLY A N 1
ATOM 606 C CA . GLY A 1 79 ? -7.258 1.027 -17.234 1 98.69 79 GLY A CA 1
ATOM 607 C C . GLY A 1 79 ? -6.629 0.062 -16.25 1 98.69 79 GLY A C 1
ATOM 608 O O . GLY A 1 79 ? -7.133 -1.042 -16.031 1 98.69 79 GLY A O 1
ATOM 609 N N . SER A 1 80 ? -5.504 0.485 -15.719 1 98.75 80 SER A N 1
ATOM 610 C CA . SER A 1 80 ? -4.773 -0.378 -14.797 1 98.75 80 SER A CA 1
ATOM 611 C C . SER A 1 80 ? -4.262 0.406 -13.594 1 98.75 80 SER A C 1
ATOM 613 O O . SER A 1 80 ? -4.117 1.629 -13.656 1 98.75 80 SER A O 1
ATOM 615 N N . PHE A 1 81 ? -4.055 -0.244 -12.523 1 98.75 81 PHE A N 1
ATOM 616 C CA . PHE A 1 81 ? -3.471 0.284 -11.297 1 98.75 81 PHE A CA 1
ATOM 617 C C . PHE A 1 81 ? -2.213 -0.492 -10.922 1 98.75 81 PHE A C 1
ATOM 619 O O . PHE A 1 81 ? -2.158 -1.713 -11.086 1 98.75 81 PHE A O 1
ATOM 626 N N . ILE A 1 82 ? -1.193 0.235 -10.508 1 98.56 82 ILE A N 1
ATOM 627 C CA . ILE A 1 82 ? 0.064 -0.354 -10.062 1 98.56 82 ILE A CA 1
ATOM 628 C C . ILE A 1 82 ? 0.179 -0.227 -8.547 1 98.56 82 ILE A C 1
ATOM 630 O O . ILE A 1 82 ? -0.011 0.858 -7.988 1 98.56 82 ILE A O 1
ATOM 634 N N . LEU A 1 83 ? 0.44 -1.355 -7.875 1 98.19 83 LEU A N 1
ATOM 635 C CA . LEU A 1 83 ? 0.526 -1.431 -6.418 1 98.19 83 LEU A CA 1
ATOM 636 C C . LEU A 1 83 ? 1.841 -2.068 -5.984 1 98.19 83 LEU A C 1
ATOM 638 O O . LEU A 1 83 ? 2.66 -2.445 -6.824 1 98.19 83 LEU A O 1
ATOM 642 N N . SER A 1 84 ? 2.051 -2.172 -4.711 1 97.25 84 SER A N 1
ATOM 643 C CA . SER A 1 84 ? 3.375 -2.51 -4.199 1 97.25 84 SER A CA 1
ATOM 644 C C . SER A 1 84 ? 3.588 -4.02 -4.172 1 97.25 84 SER A C 1
ATOM 646 O O . SER A 1 84 ? 4.719 -4.492 -4.031 1 97.25 84 SER A O 1
ATOM 648 N N . SER A 1 85 ? 2.498 -4.805 -4.262 1 97.62 85 SER A N 1
ATOM 649 C CA . SER A 1 85 ? 2.631 -6.258 -4.273 1 97.62 85 SER A CA 1
ATOM 650 C C . SER A 1 85 ? 1.415 -6.918 -4.914 1 97.62 85 SER A C 1
ATOM 652 O O . SER A 1 85 ? 0.365 -6.289 -5.062 1 97.62 85 SER A O 1
ATOM 654 N N . GLY A 1 86 ? 1.618 -8.164 -5.27 1 98 86 GLY A N 1
ATOM 655 C CA . GLY A 1 86 ? 0.498 -8.938 -5.781 1 98 86 GLY A CA 1
ATOM 656 C C . GLY A 1 86 ? -0.612 -9.125 -4.762 1 98 86 GLY A C 1
ATOM 657 O O . GLY A 1 86 ? -1.793 -9.016 -5.098 1 98 86 GLY A O 1
ATOM 658 N N . MET A 1 87 ? -0.264 -9.391 -3.531 1 98.19 87 MET A N 1
ATOM 659 C CA . MET A 1 87 ? -1.268 -9.594 -2.49 1 98.19 87 MET A CA 1
ATOM 660 C C . MET A 1 87 ? -2.047 -8.312 -2.223 1 98.19 87 MET A C 1
ATOM 662 O O . MET A 1 87 ? -3.246 -8.359 -1.943 1 98.19 87 MET A O 1
ATOM 666 N N . GLN A 1 88 ? -1.326 -7.203 -2.27 1 98.44 88 GLN A N 1
ATOM 667 C CA . GLN A 1 88 ? -2.039 -5.938 -2.148 1 98.44 88 GLN A CA 1
ATOM 668 C C . GLN A 1 88 ? -3.051 -5.762 -3.277 1 98.44 88 GLN A C 1
ATOM 670 O O . GLN A 1 88 ? -4.148 -5.246 -3.061 1 98.44 88 GLN A O 1
ATOM 675 N N . ALA A 1 89 ? -2.688 -6.125 -4.492 1 98.75 89 ALA A N 1
ATOM 676 C CA . ALA A 1 89 ? -3.605 -6.051 -5.629 1 98.75 89 ALA A CA 1
ATOM 677 C C . ALA A 1 89 ? -4.852 -6.898 -5.383 1 98.75 89 ALA A C 1
ATOM 679 O O . ALA A 1 89 ? -5.973 -6.453 -5.637 1 98.75 89 ALA A O 1
ATOM 680 N N . ILE A 1 90 ? -4.676 -8.109 -4.852 1 98.81 90 ILE A N 1
ATOM 681 C CA . ILE A 1 90 ? -5.785 -8.992 -4.527 1 98.81 90 ILE A CA 1
ATOM 682 C C . ILE A 1 90 ? -6.668 -8.344 -3.461 1 98.81 90 ILE A C 1
ATOM 684 O O . ILE A 1 90 ? -7.887 -8.273 -3.615 1 98.81 90 ILE A O 1
ATOM 688 N N . ALA A 1 91 ? -6.047 -7.863 -2.416 1 98.75 91 ALA A N 1
ATOM 689 C CA . ALA A 1 91 ? -6.777 -7.266 -1.303 1 98.75 91 ALA A CA 1
ATOM 690 C C . ALA A 1 91 ? -7.605 -6.07 -1.769 1 98.75 91 ALA A C 1
ATOM 692 O O . ALA A 1 91 ? -8.789 -5.965 -1.438 1 98.75 91 ALA A O 1
ATOM 693 N N . TYR A 1 92 ? -6.996 -5.184 -2.549 1 98.69 92 TYR A N 1
ATOM 694 C CA . TYR A 1 92 ? -7.68 -3.971 -2.98 1 98.69 92 TYR A CA 1
ATOM 695 C C . TYR A 1 92 ? -8.773 -4.289 -3.99 1 98.69 92 TYR A C 1
ATOM 697 O O . TYR A 1 92 ? -9.812 -3.633 -4.016 1 98.69 92 TYR A O 1
ATOM 705 N N . ALA A 1 93 ? -8.539 -5.281 -4.871 1 98.88 93 ALA A N 1
ATOM 706 C CA . ALA A 1 93 ? -9.594 -5.691 -5.797 1 98.88 93 ALA A CA 1
ATOM 707 C C . ALA A 1 93 ? -10.82 -6.195 -5.043 1 98.88 93 ALA A C 1
ATOM 709 O O . ALA A 1 93 ? -11.953 -5.805 -5.352 1 98.88 93 ALA A O 1
ATOM 710 N N . LEU A 1 94 ? -10.617 -7.027 -4.047 1 98.88 94 LEU A N 1
ATOM 711 C CA . LEU A 1 94 ? -11.719 -7.594 -3.277 1 98.88 94 LEU A CA 1
ATOM 712 C C . LEU A 1 94 ? -12.398 -6.52 -2.436 1 98.88 94 LEU A C 1
ATOM 714 O O . LEU A 1 94 ? -13.625 -6.422 -2.424 1 98.88 94 LEU A O 1
ATOM 718 N N . LEU A 1 95 ? -11.602 -5.66 -1.802 1 98.5 95 LEU A N 1
ATOM 719 C CA . LEU A 1 95 ? -12.156 -4.602 -0.961 1 98.5 95 LEU A CA 1
ATOM 720 C C . LEU A 1 95 ? -12.898 -3.568 -1.803 1 98.5 95 LEU A C 1
ATOM 722 O O . LEU A 1 95 ? -13.852 -2.945 -1.331 1 98.5 95 LEU A O 1
ATOM 726 N N . GLY A 1 96 ? -12.43 -3.393 -2.967 1 98.62 96 GLY A N 1
ATOM 727 C CA . GLY A 1 96 ? -13.039 -2.4 -3.838 1 98.62 96 GLY A CA 1
ATOM 728 C C . GLY A 1 96 ? -14.32 -2.883 -4.484 1 98.62 96 GLY A C 1
ATOM 729 O O . GLY A 1 96 ? -15.102 -2.082 -5.004 1 98.62 96 GLY A O 1
ATOM 730 N N . THR A 1 97 ? -14.609 -4.199 -4.449 1 98.69 97 THR A N 1
ATOM 731 C CA . THR A 1 97 ? -15.734 -4.734 -5.203 1 98.69 97 THR A CA 1
ATOM 732 C C . THR A 1 97 ? -16.781 -5.32 -4.262 1 98.69 97 THR A C 1
ATOM 734 O O . THR A 1 97 ? -17.953 -5.445 -4.633 1 98.69 97 THR A O 1
ATOM 737 N N . ALA A 1 98 ? -16.391 -5.695 -3.053 1 98.69 98 ALA A N 1
ATOM 738 C CA . ALA A 1 98 ? -17.328 -6.305 -2.105 1 98.69 98 ALA A CA 1
ATOM 739 C C . ALA A 1 98 ? -17.594 -5.375 -0.926 1 98.69 98 ALA A C 1
ATOM 741 O O . ALA A 1 98 ? -16.703 -4.629 -0.5 1 98.69 98 ALA A O 1
ATOM 742 N N . ASN A 1 99 ? -18.797 -5.445 -0.409 1 98.69 99 ASN A N 1
ATOM 743 C CA . ASN A 1 99 ? -19.219 -4.609 0.711 1 98.69 99 ASN A CA 1
ATOM 744 C C . ASN A 1 99 ? -19.781 -5.445 1.854 1 98.69 99 ASN A C 1
ATOM 746 O O . ASN A 1 99 ? -20.047 -6.641 1.687 1 98.69 99 ASN A O 1
ATOM 750 N N . SER A 1 100 ? -19.938 -4.773 3.057 1 98.75 100 SER A N 1
ATOM 751 C CA . SER A 1 100 ? -20.547 -5.449 4.195 1 98.75 100 SER A CA 1
ATOM 752 C C . SER A 1 100 ? -21.906 -6.059 3.82 1 98.75 100 SER A C 1
ATOM 754 O O . SER A 1 100 ? -22.734 -5.398 3.188 1 98.75 100 SER A O 1
ATOM 756 N N . GLY A 1 101 ? -22.141 -7.305 4.191 1 98.62 101 GLY A N 1
ATOM 757 C CA . GLY A 1 101 ? -23.359 -8 3.863 1 98.62 101 GLY A CA 1
ATOM 758 C C . GLY A 1 101 ? -23.234 -8.891 2.643 1 98.62 101 GLY A C 1
ATOM 759 O O . GLY A 1 101 ? -24.078 -9.773 2.42 1 98.62 101 GLY A O 1
ATOM 760 N N . ASP A 1 102 ? -22.156 -8.68 1.864 1 98.81 102 ASP A N 1
ATOM 761 C CA . ASP A 1 102 ? -21.969 -9.453 0.642 1 98.81 102 ASP A CA 1
ATOM 762 C C . ASP A 1 102 ? -21.375 -10.828 0.946 1 98.81 102 ASP A C 1
ATOM 764 O O . ASP A 1 102 ? -20.719 -11.008 1.973 1 98.81 102 ASP A O 1
ATOM 768 N N . ASN A 1 103 ? -21.688 -11.75 0.088 1 98.81 103 ASN A N 1
ATOM 769 C CA . ASN A 1 103 ? -20.922 -12.984 -0.04 1 98.81 103 ASN A CA 1
ATOM 770 C C . ASN A 1 103 ? -20.031 -12.969 -1.279 1 98.81 103 ASN A C 1
ATOM 772 O O . ASN A 1 103 ? -20.406 -12.422 -2.314 1 98.81 103 ASN A O 1
ATOM 776 N N . ILE A 1 104 ? -18.859 -13.477 -1.136 1 98.88 104 ILE A N 1
ATOM 777 C CA . ILE A 1 104 ? -18.031 -13.664 -2.32 1 98.88 104 ILE A CA 1
ATOM 778 C C . ILE A 1 104 ? -17.781 -15.156 -2.549 1 98.88 104 ILE A C 1
ATOM 780 O O . ILE A 1 104 ? -17.672 -15.922 -1.592 1 98.88 104 ILE A O 1
ATOM 784 N N . LEU A 1 105 ? -17.75 -15.594 -3.811 1 98.94 105 LEU A N 1
ATOM 785 C CA . LEU A 1 105 ? -17.312 -16.922 -4.195 1 98.94 105 LEU A CA 1
ATOM 786 C C . LEU A 1 105 ? -15.82 -16.938 -4.527 1 98.94 105 LEU A C 1
ATOM 788 O O . LEU A 1 105 ? -15.352 -16.109 -5.312 1 98.94 105 LEU A O 1
ATOM 792 N N . VAL A 1 106 ? -15.078 -17.844 -3.926 1 98.88 106 VAL A N 1
ATOM 793 C CA . VAL A 1 106 ? -13.633 -17.922 -4.141 1 98.88 106 VAL A CA 1
ATOM 794 C C . VAL A 1 106 ? -13.25 -19.359 -4.535 1 98.88 106 VAL A C 1
ATOM 796 O O . VAL A 1 106 ? -13.688 -20.312 -3.904 1 98.88 106 VAL A O 1
ATOM 799 N N . ALA A 1 107 ? -12.484 -19.484 -5.582 1 98.62 107 ALA A N 1
ATOM 800 C CA . ALA A 1 107 ? -12.039 -20.812 -5.988 1 98.62 107 ALA A CA 1
ATOM 801 C C . ALA A 1 107 ? -11.273 -21.516 -4.863 1 98.62 107 ALA A C 1
ATOM 803 O O . ALA A 1 107 ? -10.438 -20.891 -4.203 1 98.62 107 ALA A O 1
ATOM 804 N N . ASP A 1 108 ? -11.523 -22.734 -4.691 1 98.06 108 ASP A N 1
ATOM 805 C CA . ASP A 1 108 ? -10.977 -23.5 -3.572 1 98.06 108 ASP A CA 1
ATOM 806 C C . ASP A 1 108 ? -9.477 -23.719 -3.73 1 98.06 108 ASP A C 1
ATOM 808 O O . ASP A 1 108 ? -8.789 -24.062 -2.77 1 98.06 108 ASP A O 1
ATOM 812 N N . ALA A 1 109 ? -8.891 -23.484 -4.887 1 96.19 109 ALA A N 1
ATOM 813 C CA . ALA A 1 109 ? -7.48 -23.75 -5.168 1 96.19 109 ALA A CA 1
ATOM 814 C C . ALA A 1 109 ? -6.664 -22.469 -5.102 1 96.19 109 ALA A C 1
ATOM 816 O O . ALA A 1 109 ? -5.484 -22.453 -5.465 1 96.19 109 ALA A O 1
ATOM 817 N N . VAL A 1 110 ? -7.203 -21.422 -4.59 1 96.69 110 VAL A N 1
ATOM 818 C CA . VAL A 1 110 ? -6.543 -20.125 -4.621 1 96.69 110 VAL A CA 1
ATOM 819 C C . VAL A 1 110 ? -5.305 -20.156 -3.727 1 96.69 110 VAL A C 1
ATOM 821 O O . VAL A 1 110 ? -5.211 -20.969 -2.812 1 96.69 110 VAL A O 1
ATOM 824 N N . TYR A 1 111 ? -4.398 -19.203 -4.027 1 93.56 111 TYR A N 1
ATOM 825 C CA . TYR A 1 111 ? -3.229 -18.828 -3.238 1 93.56 111 TYR A CA 1
ATOM 826 C C . TYR A 1 111 ? -3.58 -18.734 -1.759 1 93.56 111 TYR A C 1
ATOM 828 O O . TYR A 1 111 ? -4.57 -18.094 -1.393 1 93.56 111 TYR A O 1
ATOM 836 N N . LEU A 1 112 ? -2.838 -19.422 -0.935 1 95.06 112 LEU A N 1
ATOM 837 C CA . LEU A 1 112 ? -3.172 -19.531 0.481 1 95.06 112 LEU A CA 1
ATOM 838 C C . LEU A 1 112 ? -3.34 -18.156 1.107 1 95.06 112 LEU A C 1
ATOM 840 O O . LEU A 1 112 ? -4.273 -17.922 1.88 1 95.06 112 LEU A O 1
ATOM 844 N N . PRO A 1 113 ? -2.418 -17.188 0.836 1 96.31 113 PRO A N 1
ATOM 845 C CA . PRO A 1 113 ? -2.604 -15.867 1.435 1 96.31 113 PRO A CA 1
ATOM 846 C C . PR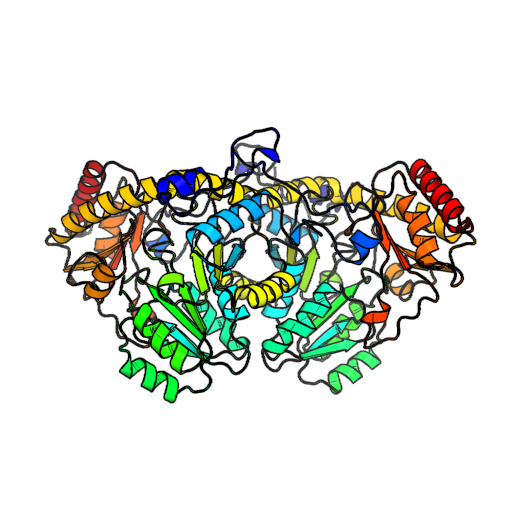O A 1 113 ? -3.926 -15.219 1.031 1 96.31 113 PRO A C 1
ATOM 848 O O . PRO A 1 113 ? -4.492 -14.43 1.798 1 96.31 113 PRO A O 1
ATOM 851 N N . THR A 1 114 ? -4.441 -15.516 -0.161 1 98.19 114 THR A N 1
ATOM 852 C CA . THR A 1 114 ? -5.77 -15.039 -0.537 1 98.19 114 THR A CA 1
ATOM 853 C C . THR A 1 114 ? -6.832 -15.602 0.403 1 98.19 114 THR A C 1
ATOM 855 O O . THR A 1 114 ? -7.691 -14.867 0.888 1 98.19 114 THR A O 1
ATOM 858 N N . ARG A 1 115 ? -6.754 -16.906 0.658 1 97.69 115 ARG A N 1
ATOM 859 C CA . ARG A 1 115 ? -7.68 -17.531 1.593 1 97.69 115 ARG A CA 1
ATOM 860 C C . ARG A 1 115 ? -7.574 -16.906 2.977 1 97.69 115 ARG A C 1
ATOM 862 O O . ARG A 1 115 ? -8.586 -16.688 3.645 1 97.69 115 ARG A O 1
ATOM 869 N N . GLU A 1 116 ? -6.34 -16.719 3.391 1 97.94 116 GLU A N 1
ATOM 870 C CA . GLU A 1 116 ? -6.117 -16.125 4.711 1 97.94 116 GLU A CA 1
ATOM 871 C C . GLU A 1 116 ? -6.746 -14.75 4.812 1 97.94 116 GLU A C 1
ATOM 873 O O . GLU A 1 116 ? -7.305 -14.383 5.852 1 97.94 116 GLU A O 1
ATOM 878 N N . LEU A 1 117 ? -6.633 -13.93 3.777 1 98.62 117 LEU A N 1
ATOM 879 C CA . LEU A 1 117 ? -7.273 -12.617 3.75 1 98.62 117 LEU A CA 1
ATOM 880 C C . LEU A 1 117 ? -8.789 -12.75 3.889 1 98.62 117 LEU A C 1
ATOM 882 O O . LEU A 1 117 ? -9.414 -12 4.645 1 98.62 117 LEU A O 1
ATOM 886 N N . CYS A 1 118 ? -9.383 -13.656 3.143 1 98.62 118 CYS A N 1
ATOM 887 C CA . CYS A 1 118 ? -10.828 -13.867 3.146 1 98.62 118 CYS A CA 1
ATOM 888 C C . CYS A 1 118 ? -11.312 -14.32 4.52 1 98.62 118 CYS A C 1
ATOM 890 O O . CYS A 1 118 ? -12.242 -13.742 5.074 1 98.62 118 CYS A O 1
ATOM 892 N N . ASP A 1 119 ? -10.609 -15.289 5.086 1 98.12 119 ASP A N 1
ATOM 893 C CA . ASP A 1 119 ? -11.078 -15.992 6.273 1 98.12 119 ASP A CA 1
ATOM 894 C C . ASP A 1 119 ? -10.797 -15.18 7.539 1 98.12 119 ASP A C 1
ATOM 896 O O . ASP A 1 119 ? -11.445 -15.383 8.57 1 98.12 119 ASP A O 1
ATOM 900 N N . ASN A 1 120 ? -9.828 -14.281 7.449 1 97.81 120 ASN A N 1
ATOM 901 C CA . ASN A 1 120 ? -9.398 -13.641 8.688 1 97.81 120 ASN A CA 1
ATOM 902 C C . ASN A 1 120 ? -9.656 -12.141 8.664 1 97.81 120 ASN A C 1
ATOM 904 O O . ASN A 1 120 ? -9.727 -11.5 9.719 1 97.81 120 ASN A O 1
ATOM 908 N N . PHE A 1 121 ? -9.742 -11.555 7.559 1 98.62 121 PHE A N 1
ATOM 909 C CA . PHE A 1 121 ? -9.875 -10.102 7.52 1 98.62 121 PHE A CA 1
ATOM 910 C C . PHE A 1 121 ? -11.219 -9.703 6.922 1 98.62 121 PHE A C 1
ATOM 912 O O . PHE A 1 121 ? -11.977 -8.938 7.527 1 98.62 121 PHE A O 1
ATOM 919 N N . LEU A 1 122 ? -11.516 -10.156 5.715 1 98.75 122 LEU A N 1
ATOM 920 C CA . LEU A 1 122 ? -12.75 -9.742 5.062 1 98.75 122 LEU A CA 1
ATOM 921 C C . LEU A 1 122 ? -13.961 -10.055 5.938 1 98.75 122 LEU A C 1
ATOM 923 O O . LEU A 1 122 ? -14.93 -9.297 5.953 1 98.75 122 LEU A O 1
ATOM 927 N N . VAL A 1 123 ? -13.883 -11.164 6.652 1 98.44 123 VAL A N 1
ATOM 928 C CA . VAL A 1 123 ? -14.984 -11.562 7.52 1 98.44 123 VAL A CA 1
ATOM 929 C C . VAL A 1 123 ? -15.227 -10.484 8.57 1 98.44 123 VAL A C 1
ATOM 931 O O . VAL A 1 123 ? -16.375 -10.242 8.969 1 98.44 123 VAL A O 1
ATOM 934 N N . THR A 1 124 ? -14.211 -9.781 9.062 1 98.5 124 THR A N 1
ATOM 935 C CA . THR A 1 124 ? -14.344 -8.734 10.062 1 98.5 124 THR A CA 1
ATOM 936 C C . THR A 1 124 ? -14.992 -7.488 9.469 1 98.5 124 THR A C 1
ATOM 938 O O . THR A 1 124 ? -15.445 -6.605 10.195 1 98.5 124 THR A O 1
ATOM 941 N N . LYS A 1 125 ? -15.062 -7.402 8.203 1 98.75 125 LYS A N 1
ATOM 942 C CA . LYS A 1 125 ? -15.695 -6.293 7.492 1 98.75 125 LYS A CA 1
ATOM 943 C C . LYS A 1 125 ? -17.094 -6.664 7.027 1 98.75 125 LYS A C 1
ATOM 945 O O . LYS A 1 125 ? -17.703 -5.945 6.234 1 98.75 125 LYS A O 1
ATOM 950 N N . GLY A 1 126 ? -17.625 -7.816 7.441 1 98.62 126 GLY A N 1
ATOM 951 C CA . GLY A 1 126 ? -18.984 -8.258 7.121 1 98.62 126 GLY A CA 1
ATOM 952 C C . GLY A 1 126 ? -19.078 -8.906 5.754 1 98.62 126 GLY A C 1
ATOM 953 O O . GLY A 1 126 ? -20.172 -8.945 5.164 1 98.62 126 GLY A O 1
ATOM 954 N N . ILE A 1 127 ? -18 -9.352 5.168 1 98.81 127 ILE A N 1
ATOM 955 C CA . ILE A 1 127 ? -17.969 -10.039 3.883 1 98.81 127 ILE A CA 1
ATOM 956 C C . ILE A 1 127 ? -17.734 -11.531 4.102 1 98.81 127 ILE A C 1
ATOM 958 O O . ILE A 1 127 ? -16.688 -11.93 4.641 1 98.81 127 ILE A O 1
ATOM 962 N N . THR A 1 128 ? -18.672 -12.312 3.709 1 98.69 128 THR A N 1
ATOM 963 C CA . THR A 1 128 ? -18.531 -13.758 3.893 1 98.69 128 THR A CA 1
ATOM 964 C C . THR A 1 128 ? -17.953 -14.406 2.641 1 98.69 128 THR A C 1
ATOM 966 O O . THR A 1 128 ? -18.078 -13.867 1.541 1 98.69 128 THR A O 1
ATOM 969 N N . THR A 1 129 ? -17.328 -15.555 2.805 1 98.81 129 THR A N 1
ATOM 970 C CA . THR A 1 129 ? -16.688 -16.25 1.696 1 98.81 129 THR A CA 1
ATOM 971 C C . THR A 1 129 ? -17.234 -17.672 1.559 1 98.81 129 THR A C 1
ATOM 973 O O . THR A 1 129 ? -17.359 -18.391 2.551 1 98.81 129 THR A O 1
ATOM 976 N N . THR A 1 130 ? -17.641 -18 0.414 1 98.81 130 THR A N 1
ATOM 977 C CA . THR A 1 130 ? -17.969 -19.375 0.031 1 98.81 130 THR A CA 1
ATOM 978 C C . THR A 1 130 ? -16.969 -19.891 -0.998 1 98.81 130 THR A C 1
ATOM 980 O O . THR A 1 130 ? -16.781 -19.281 -2.053 1 98.81 130 THR A O 1
ATOM 983 N N . TYR A 1 131 ? -16.312 -21 -0.682 1 98.62 131 TYR A N 1
ATOM 984 C CA . TYR A 1 131 ? -15.359 -21.594 -1.609 1 98.62 131 TYR A CA 1
ATOM 985 C C . TYR A 1 131 ? -16.047 -22.547 -2.568 1 98.62 131 TYR A C 1
ATOM 987 O O . TYR A 1 131 ? -17.016 -23.234 -2.191 1 98.62 131 TYR A O 1
ATOM 995 N N . TYR A 1 132 ? -15.586 -22.609 -3.771 1 98.56 132 TYR A N 1
ATOM 996 C CA . TYR A 1 132 ? -16.188 -23.5 -4.758 1 98.56 132 TYR A CA 1
ATOM 997 C C . TYR A 1 132 ? -15.117 -24.328 -5.461 1 98.56 132 TYR A C 1
ATOM 999 O O . TYR A 1 132 ? -13.93 -24.016 -5.387 1 98.56 132 TYR A O 1
ATOM 1007 N N . ASP A 1 133 ? -15.492 -25.422 -6.094 1 98.12 133 ASP A N 1
ATOM 1008 C CA . ASP A 1 133 ? -14.602 -26.297 -6.859 1 98.12 133 ASP A CA 1
ATOM 1009 C C . ASP A 1 133 ? -14.023 -25.562 -8.062 1 98.12 133 ASP A C 1
ATOM 1011 O O . ASP A 1 133 ? -14.758 -25.062 -8.914 1 98.12 133 ASP A O 1
ATOM 1015 N N . PRO A 1 134 ? -12.688 -25.516 -8.164 1 96.62 134 PRO A N 1
ATOM 1016 C CA . PRO A 1 134 ? -12.078 -24.844 -9.312 1 96.62 134 PRO A CA 1
ATOM 1017 C C . PRO A 1 134 ? -12.562 -25.391 -10.648 1 96.62 134 PRO A C 1
ATOM 1019 O O . PRO A 1 134 ? -12.492 -24.719 -11.672 1 96.62 134 PRO A O 1
ATOM 1022 N N . CYS A 1 135 ? -13.07 -26.609 -10.695 1 96.56 135 CYS A N 1
ATOM 1023 C CA . CYS A 1 135 ? -13.586 -27.219 -11.914 1 96.56 135 CYS A CA 1
ATOM 1024 C C . CYS A 1 135 ? -15.109 -27.266 -11.898 1 96.56 135 CYS A C 1
ATOM 1026 O O . CYS A 1 135 ? -15.711 -28.203 -12.422 1 96.56 135 CYS A O 1
ATOM 1028 N N . ILE A 1 136 ? -15.664 -26.328 -11.297 1 98.12 136 ILE A N 1
ATOM 1029 C CA . ILE A 1 136 ? -17.109 -26.234 -11.18 1 98.12 136 ILE A CA 1
ATOM 1030 C C . ILE A 1 136 ? -17.75 -26.109 -12.562 1 98.12 136 ILE A C 1
ATOM 1032 O O . ILE A 1 136 ? -17.203 -25.422 -13.438 1 98.12 136 ILE A O 1
ATOM 1036 N N . THR A 1 137 ? -18.906 -26.797 -12.789 1 98.25 137 THR A N 1
ATOM 1037 C CA . THR A 1 137 ? -19.641 -26.703 -14.047 1 98.25 137 THR A CA 1
ATOM 1038 C C . THR A 1 137 ? -20.578 -25.5 -14.039 1 98.25 137 THR A C 1
ATOM 1040 O O . THR A 1 137 ? -20.844 -24.922 -12.984 1 98.25 137 THR A O 1
ATOM 1043 N N . ALA A 1 138 ? -21.047 -25.141 -15.219 1 98.69 138 ALA A N 1
ATOM 1044 C CA . ALA A 1 138 ? -21.984 -24.031 -15.344 1 98.69 138 ALA A CA 1
ATOM 1045 C C . ALA A 1 138 ? -23.219 -24.266 -14.477 1 98.69 138 ALA A C 1
ATOM 1047 O O . ALA A 1 138 ? -23.672 -23.359 -13.766 1 98.69 138 ALA A O 1
ATOM 1048 N N . ASP A 1 139 ? -23.766 -25.484 -14.516 1 98.75 139 ASP A N 1
ATOM 1049 C CA . ASP A 1 139 ? -24.984 -25.797 -13.773 1 98.75 139 ASP A CA 1
ATOM 1050 C C . ASP A 1 139 ? -24.734 -25.75 -12.266 1 98.75 139 ASP A C 1
ATOM 1052 O O . ASP A 1 139 ? -25.562 -25.25 -11.516 1 98.75 139 ASP A O 1
ATOM 1056 N N . GLU A 1 140 ? -23.625 -26.266 -11.836 1 98.69 140 GLU A N 1
ATOM 1057 C CA . GLU A 1 140 ? -23.281 -26.219 -10.422 1 98.69 140 GLU A CA 1
ATOM 1058 C C . GLU A 1 140 ? -23.109 -24.781 -9.93 1 98.69 140 GLU A C 1
ATOM 1060 O O . GLU A 1 140 ? -23.516 -24.453 -8.812 1 98.69 140 GLU A O 1
ATOM 1065 N N . LEU A 1 141 ? -22.516 -23.969 -10.727 1 98.88 141 LEU A N 1
ATOM 1066 C CA . LEU A 1 141 ? -22.328 -22.562 -10.367 1 98.88 141 LEU A CA 1
ATOM 1067 C C . LEU A 1 141 ? -23.672 -21.859 -10.266 1 98.88 141 LEU A C 1
ATOM 1069 O O . LEU A 1 141 ? -23.891 -21.078 -9.336 1 98.88 141 LEU A O 1
ATOM 1073 N N . ARG A 1 142 ? -24.578 -22.094 -11.234 1 98.75 142 ARG A N 1
ATOM 1074 C CA . ARG A 1 142 ? -25.922 -21.5 -11.18 1 98.75 142 ARG A CA 1
ATOM 1075 C C . ARG A 1 142 ? -26.625 -21.891 -9.883 1 98.75 142 ARG A C 1
ATOM 1077 O O . ARG A 1 142 ? -27.234 -21.047 -9.227 1 98.75 142 ARG A O 1
ATOM 1084 N N . GLU A 1 143 ? -26.516 -23.125 -9.609 1 98.69 143 GLU A N 1
ATOM 1085 C CA . GLU A 1 143 ? -27.141 -23.609 -8.375 1 98.69 143 GLU A CA 1
ATOM 1086 C C . GLU A 1 143 ? -26.562 -22.891 -7.152 1 98.69 143 GLU A C 1
ATOM 1088 O O . GLU A 1 143 ? -27.297 -22.484 -6.258 1 98.69 143 GLU A O 1
ATOM 1093 N N . LEU A 1 144 ? -25.25 -22.844 -7.117 1 98.56 144 LEU A N 1
ATOM 1094 C CA . LEU A 1 144 ? -24.578 -22.203 -5.992 1 98.56 144 LEU A CA 1
ATOM 1095 C C . LEU A 1 144 ? -25 -20.734 -5.867 1 98.56 144 LEU A C 1
ATOM 1097 O O . LEU A 1 144 ? -25.25 -20.25 -4.758 1 98.56 144 LEU A O 1
ATOM 1101 N N . LEU A 1 145 ? -25.078 -20.016 -6.961 1 98.75 145 LEU A N 1
ATOM 1102 C CA . LEU A 1 145 ? -25.453 -18.609 -6.961 1 98.75 145 LEU A CA 1
ATOM 1103 C C . LEU A 1 145 ? -26.922 -18.422 -6.562 1 98.75 145 LEU A C 1
ATOM 1105 O O . LEU A 1 145 ? -27.281 -17.422 -5.949 1 98.75 145 LEU A O 1
ATOM 1109 N N . CYS A 1 146 ? -27.766 -19.391 -6.867 1 98.62 146 CYS A N 1
ATOM 1110 C CA . CYS A 1 146 ? -29.156 -19.359 -6.422 1 98.62 146 CYS A CA 1
ATOM 1111 C C . CYS A 1 146 ? -29.25 -19.547 -4.91 1 98.62 146 CYS A C 1
ATOM 1113 O O . CYS A 1 146 ? -30.094 -18.922 -4.254 1 98.62 146 CYS A O 1
ATOM 1115 N N . LYS A 1 147 ? -28.375 -20.344 -4.375 1 98.38 147 LYS A N 1
ATOM 1116 C CA . LYS A 1 147 ? -28.359 -20.641 -2.945 1 98.38 147 LYS A CA 1
ATOM 1117 C C . LYS A 1 147 ? -27.781 -19.469 -2.148 1 98.38 147 LYS A C 1
ATOM 1119 O O . LYS A 1 147 ? -28.047 -19.344 -0.952 1 98.38 147 LYS A O 1
ATOM 1124 N N . LYS A 1 148 ? -26.938 -18.703 -2.775 1 98.31 148 LYS A N 1
ATOM 1125 C CA . LYS A 1 148 ? -26.281 -17.547 -2.152 1 98.31 148 LYS A CA 1
ATOM 1126 C C . LYS A 1 148 ? -26.641 -16.25 -2.887 1 98.31 148 LYS A C 1
ATOM 1128 O O . LYS A 1 148 ? -25.766 -15.617 -3.479 1 98.31 148 LYS A O 1
ATOM 1133 N N . PRO A 1 149 ? -27.828 -15.773 -2.729 1 98.25 149 PRO A N 1
ATOM 1134 C CA . PRO A 1 149 ? -28.297 -14.656 -3.547 1 98.25 149 PRO A CA 1
ATOM 1135 C C . PRO A 1 149 ? -27.578 -13.344 -3.223 1 98.25 149 PRO A C 1
ATOM 1137 O O . PRO A 1 149 ? -27.688 -12.383 -3.984 1 98.25 149 PRO A O 1
ATOM 1140 N N . ASN A 1 150 ? -26.859 -13.258 -2.098 1 98.62 150 ASN A N 1
ATOM 1141 C CA . ASN A 1 150 ? -26.141 -12.039 -1.753 1 98.62 150 ASN A CA 1
ATOM 1142 C C . ASN A 1 150 ? -24.719 -12.062 -2.309 1 98.62 150 ASN A C 1
ATOM 1144 O O . ASN A 1 150 ? -23.875 -11.25 -1.906 1 98.62 150 ASN A O 1
ATOM 1148 N N . THR A 1 151 ? -24.391 -13.047 -3.199 1 98.88 151 THR A N 1
ATOM 1149 C CA . THR A 1 151 ? -23.078 -13.094 -3.828 1 98.88 151 THR A CA 1
ATOM 1150 C C . THR A 1 151 ? -22.906 -11.938 -4.809 1 98.88 151 THR A C 1
ATOM 1152 O O . THR A 1 151 ? -23.75 -11.727 -5.684 1 98.88 151 THR A O 1
ATOM 1155 N N . THR A 1 152 ? -21.797 -11.195 -4.625 1 98.88 152 THR A N 1
ATOM 1156 C CA . THR A 1 152 ? -21.594 -10.039 -5.488 1 98.88 152 THR A CA 1
ATOM 1157 C C . THR A 1 152 ? -20.281 -10.156 -6.25 1 98.88 152 THR A C 1
ATOM 1159 O O . THR A 1 152 ? -20.062 -9.445 -7.23 1 98.88 152 THR A O 1
ATOM 1162 N N . VAL A 1 153 ? -19.359 -11.023 -5.812 1 98.94 153 VAL A N 1
ATOM 1163 C CA . VAL A 1 153 ? -18.047 -11.164 -6.422 1 98.94 153 VAL A CA 1
ATOM 1164 C C . VAL A 1 153 ? -17.703 -12.648 -6.562 1 98.94 153 VAL A C 1
ATOM 1166 O O . VAL A 1 153 ? -18.031 -13.453 -5.691 1 98.94 153 VAL A O 1
ATOM 1169 N N . LEU A 1 154 ? -17.141 -13.039 -7.629 1 98.94 154 LEU A N 1
ATOM 1170 C CA . LEU A 1 154 ? -16.547 -14.352 -7.879 1 98.94 154 LEU A CA 1
ATOM 1171 C C . LEU A 1 154 ? -15.062 -14.211 -8.211 1 98.94 154 LEU A C 1
ATOM 1173 O O . LEU A 1 154 ? -14.703 -13.594 -9.211 1 98.94 154 LEU A O 1
ATOM 1177 N N . PHE A 1 155 ? -14.195 -14.773 -7.352 1 98.94 155 PHE A N 1
ATOM 1178 C CA . PHE A 1 155 ? -12.75 -14.648 -7.457 1 98.94 155 PHE A CA 1
ATOM 1179 C C . PHE A 1 155 ? -12.133 -15.953 -7.953 1 98.94 155 PHE A C 1
ATOM 1181 O O . PHE A 1 155 ? -12.25 -16.984 -7.297 1 98.94 155 PHE A O 1
ATOM 1188 N N . MET A 1 156 ? -11.438 -15.844 -9.047 1 98.88 156 MET A N 1
ATOM 1189 C CA . MET A 1 156 ? -10.805 -17 -9.664 1 98.88 156 MET A CA 1
ATOM 1190 C C . MET A 1 156 ? -9.281 -16.922 -9.562 1 98.88 156 MET A C 1
ATOM 1192 O O . MET A 1 156 ? -8.727 -15.828 -9.406 1 98.88 156 MET A O 1
ATOM 1196 N N . GLU A 1 157 ? -8.625 -17.969 -9.586 1 98.62 157 GLU A N 1
ATOM 1197 C CA . GLU A 1 157 ? -7.211 -18.188 -9.883 1 98.62 157 GLU A CA 1
ATOM 1198 C C . GLU A 1 157 ? -7.016 -19.375 -10.82 1 98.62 157 GLU A C 1
ATOM 1200 O O . GLU A 1 157 ? -7.34 -20.516 -10.461 1 98.62 157 GLU A O 1
ATOM 1205 N N . SER A 1 158 ? -6.52 -19.125 -11.977 1 97.94 158 SER A N 1
ATOM 1206 C CA . SER A 1 158 ? -6.441 -20.172 -12.984 1 97.94 158 SER A CA 1
ATOM 1207 C C . SER A 1 158 ? -5.191 -20.031 -13.844 1 97.94 158 SER A C 1
ATOM 1209 O O . SER A 1 158 ? -5.023 -19.016 -14.531 1 97.94 158 SER A O 1
ATOM 1211 N N . PRO A 1 159 ? -4.359 -21.031 -13.867 1 97.56 159 PRO A N 1
ATOM 1212 C CA . PRO A 1 159 ? -4.406 -22.219 -13.016 1 97.56 159 PRO A CA 1
ATOM 1213 C C . PRO A 1 159 ? -4.121 -21.906 -11.547 1 97.56 159 PRO A C 1
ATOM 1215 O O . PRO A 1 159 ? -3.576 -20.844 -11.234 1 97.56 159 PRO A O 1
ATOM 1218 N N . GLY A 1 160 ? -4.625 -22.797 -10.688 1 95.31 160 GLY A N 1
ATOM 1219 C CA . GLY A 1 160 ? -4.168 -22.672 -9.312 1 95.31 160 GLY A CA 1
ATOM 1220 C C . GLY A 1 160 ? -2.658 -22.734 -9.172 1 95.31 160 GLY A C 1
ATOM 1221 O O . GLY A 1 160 ? -1.992 -23.469 -9.914 1 95.31 160 GLY A O 1
ATOM 1222 N N . SER A 1 161 ? -2.07 -22.094 -8.211 1 92.06 161 SER A N 1
ATOM 1223 C CA . SER A 1 161 ? -0.626 -21.891 -8.164 1 92.06 161 SER A CA 1
ATOM 1224 C C . SER A 1 161 ? 0.076 -23.078 -7.508 1 92.06 161 SER A C 1
ATOM 1226 O O . SER A 1 161 ? 1.306 -23.141 -7.504 1 92.06 161 SER A O 1
ATOM 1228 N N . GLN A 1 162 ? -0.666 -24.016 -6.969 1 91 162 GLN A N 1
ATOM 1229 C CA . GLN A 1 162 ? -0.039 -25.172 -6.324 1 91 162 GLN A CA 1
ATOM 1230 C C . GLN A 1 162 ? -0.472 -26.469 -6.988 1 91 162 GLN A C 1
ATOM 1232 O O . GLN A 1 162 ? 0.354 -27.344 -7.234 1 91 162 GLN A O 1
ATOM 1237 N N . THR A 1 163 ? -1.776 -26.516 -7.32 1 94.44 163 THR A N 1
ATOM 1238 C CA . THR A 1 163 ? -2.332 -27.766 -7.82 1 94.44 163 THR A CA 1
ATOM 1239 C C . THR A 1 163 ? -2.699 -27.641 -9.297 1 94.44 163 THR A C 1
ATOM 1241 O O . THR A 1 163 ? -3.066 -28.625 -9.938 1 94.44 163 THR A O 1
ATOM 1244 N N . PHE A 1 164 ? -2.721 -26.531 -9.859 1 96.88 164 PHE A N 1
ATOM 1245 C CA . PHE A 1 164 ? -2.701 -26.172 -11.273 1 96.88 164 PHE A CA 1
ATOM 1246 C C . PHE A 1 164 ? -3.996 -26.594 -11.961 1 96.88 164 PHE A C 1
ATOM 1248 O O . PHE A 1 164 ? -4.016 -26.812 -13.172 1 96.88 164 PHE A O 1
ATOM 1255 N N . GLU A 1 165 ? -5.098 -26.828 -11.172 1 97 165 GLU A N 1
ATOM 1256 C CA . GLU A 1 165 ? -6.406 -26.953 -11.805 1 97 165 GLU A CA 1
ATOM 1257 C C . GLU A 1 165 ? -6.719 -25.734 -12.672 1 97 165 GLU A C 1
ATOM 1259 O O . GLU A 1 165 ? -6.414 -24.609 -12.289 1 97 165 GLU A O 1
ATOM 1264 N N . VAL A 1 166 ? -7.285 -26.016 -13.82 1 98.25 166 VAL A N 1
ATOM 1265 C CA . VAL A 1 166 ? -7.625 -24.938 -14.75 1 98.25 166 VAL A CA 1
ATOM 1266 C C . VAL A 1 166 ? -9.133 -24.719 -14.758 1 98.25 166 VAL A C 1
ATOM 1268 O O . VAL A 1 166 ? -9.906 -25.672 -14.945 1 98.25 166 VAL A O 1
ATOM 1271 N N . GLN A 1 167 ? -9.508 -23.531 -14.547 1 98.5 167 GLN A N 1
ATOM 1272 C CA . GLN A 1 167 ? -10.922 -23.188 -14.523 1 98.5 167 GLN A CA 1
ATOM 1273 C C . GLN A 1 167 ? -11.422 -22.812 -15.922 1 98.5 167 GLN A C 1
ATOM 1275 O O . GLN A 1 167 ? -10.664 -22.266 -16.734 1 98.5 167 GLN A O 1
ATOM 1280 N N . ASP A 1 168 ? -12.711 -23.125 -16.234 1 98.69 168 ASP A N 1
ATOM 1281 C CA . ASP A 1 168 ? -13.352 -22.656 -17.453 1 98.69 168 ASP A CA 1
ATOM 1282 C C . ASP A 1 168 ? -13.82 -21.203 -17.312 1 98.69 168 ASP A C 1
ATOM 1284 O O . ASP A 1 168 ? -15.023 -20.953 -17.156 1 98.69 168 ASP A O 1
ATOM 1288 N N . VAL A 1 169 ? -12.891 -20.281 -17.484 1 98.75 169 VAL A N 1
ATOM 1289 C CA . VAL A 1 169 ? -13.086 -18.875 -17.156 1 98.75 169 VAL A CA 1
ATOM 1290 C C . VAL A 1 169 ? -14.211 -18.297 -18.016 1 98.75 169 VAL A C 1
ATOM 1292 O O . VAL A 1 169 ? -15.125 -17.656 -17.5 1 98.75 169 VAL A O 1
ATOM 1295 N N . PRO A 1 170 ? -14.242 -18.547 -19.359 1 98.69 170 PRO A N 1
ATOM 1296 C CA . PRO A 1 170 ? -15.344 -18 -20.141 1 98.69 170 PRO A CA 1
ATOM 1297 C C . PRO A 1 170 ? -16.719 -18.469 -19.656 1 98.69 170 PRO A C 1
ATOM 1299 O O . PRO A 1 170 ? -17.656 -17.672 -19.562 1 98.69 170 PRO A O 1
ATOM 1302 N N . THR A 1 171 ? -16.828 -19.719 -19.328 1 98.69 171 THR A N 1
ATOM 1303 C CA . THR A 1 171 ? -18.094 -20.266 -18.844 1 98.69 171 THR A CA 1
ATOM 1304 C C . THR A 1 171 ? -18.469 -19.656 -17.5 1 98.69 171 THR A C 1
ATOM 1306 O O . THR A 1 171 ? -19.625 -19.266 -17.281 1 98.69 171 THR A O 1
ATOM 1309 N N . ILE A 1 172 ? -17.531 -19.594 -16.609 1 98.88 172 ILE A N 1
ATOM 1310 C CA . ILE A 1 172 ? -17.766 -19.031 -15.281 1 98.88 172 ILE A CA 1
ATOM 1311 C C . ILE A 1 172 ? -18.219 -17.562 -15.414 1 98.88 172 ILE A C 1
ATOM 1313 O O . ILE A 1 172 ? -19.172 -17.141 -14.766 1 98.88 172 ILE A O 1
ATOM 1317 N N . CYS A 1 173 ? -17.547 -16.797 -16.266 1 98.88 173 CYS A N 1
ATOM 1318 C CA . CYS A 1 173 ? -17.875 -15.398 -16.469 1 98.88 173 CYS A CA 1
ATOM 1319 C C . CYS A 1 173 ? -19.281 -15.25 -17.047 1 98.88 173 CYS A C 1
ATOM 1321 O O . CYS A 1 173 ? -20.031 -14.344 -16.672 1 98.88 173 CYS A O 1
ATOM 1323 N N . ALA A 1 174 ? -19.641 -16.109 -17.984 1 98.75 174 ALA A N 1
ATOM 1324 C CA . ALA A 1 174 ? -20.969 -16.047 -18.578 1 98.75 174 ALA A CA 1
ATOM 1325 C C . ALA A 1 174 ? -22.047 -16.281 -17.531 1 98.75 174 ALA A C 1
ATOM 1327 O O . ALA A 1 174 ? -23.047 -15.562 -17.5 1 98.75 174 ALA A O 1
ATOM 1328 N N . VAL A 1 175 ? -21.859 -17.297 -16.703 1 98.88 175 VAL A N 1
ATOM 1329 C CA . VAL A 1 175 ? -22.844 -17.594 -15.664 1 98.88 175 VAL A CA 1
ATOM 1330 C C . VAL A 1 175 ? -22.906 -16.453 -14.664 1 98.88 175 VAL A C 1
ATOM 1332 O O . VAL A 1 175 ? -23.984 -16.047 -14.227 1 98.88 175 VAL A O 1
ATOM 1335 N N . ALA A 1 176 ? -21.734 -15.945 -14.242 1 98.88 176 ALA A N 1
ATOM 1336 C CA . ALA A 1 176 ? -21.672 -14.828 -13.305 1 98.88 176 ALA A CA 1
ATOM 1337 C C . ALA A 1 176 ? -22.484 -13.633 -13.812 1 98.88 176 ALA A C 1
ATOM 1339 O O . ALA A 1 176 ? -23.172 -12.969 -13.047 1 98.88 176 ALA A O 1
ATOM 1340 N N . ARG A 1 177 ? -22.406 -13.359 -15.078 1 98.44 177 ARG A N 1
ATOM 1341 C CA . ARG A 1 177 ? -23.125 -12.25 -15.695 1 98.44 177 ARG A CA 1
ATOM 1342 C C . ARG A 1 177 ? -24.641 -12.43 -15.562 1 98.44 177 ARG A C 1
ATOM 1344 O O . ARG A 1 177 ? -25.375 -11.461 -15.375 1 98.44 177 ARG A O 1
ATOM 1351 N N . GLU A 1 178 ? -25.094 -13.695 -15.68 1 98.56 178 GLU A N 1
ATOM 1352 C CA . GLU A 1 178 ? -26.516 -13.984 -15.516 1 98.56 178 GLU A CA 1
ATOM 1353 C C . GLU A 1 178 ? -27.016 -13.531 -14.148 1 98.56 178 GLU A C 1
ATOM 1355 O O . GLU A 1 178 ? -28.188 -13.203 -13.992 1 98.56 178 GLU A O 1
ATOM 1360 N N . PHE A 1 179 ? -26.172 -13.461 -13.203 1 98.69 179 PHE A N 1
ATOM 1361 C CA . PHE A 1 179 ? -26.547 -13.18 -11.828 1 98.69 179 PHE A CA 1
ATOM 1362 C C . PHE A 1 179 ? -26.031 -11.812 -11.391 1 98.69 179 PHE A C 1
ATOM 1364 O O . PHE A 1 179 ? -26.109 -11.461 -10.211 1 98.69 179 PHE A O 1
ATOM 1371 N N . ASN A 1 180 ? -25.422 -11.016 -12.297 1 98.5 180 ASN A N 1
ATOM 1372 C CA . ASN A 1 180 ? -24.844 -9.703 -12.016 1 98.5 180 ASN A CA 1
ATOM 1373 C C . ASN A 1 180 ? -23.734 -9.781 -10.969 1 98.5 180 ASN A C 1
ATOM 1375 O O . ASN A 1 180 ? -23.703 -8.977 -10.039 1 98.5 180 ASN A O 1
ATOM 1379 N N . VAL A 1 181 ? -22.938 -10.805 -11.055 1 98.88 181 VAL A N 1
ATOM 1380 C CA . VAL A 1 181 ? -21.812 -11.016 -10.148 1 98.88 181 VAL A CA 1
ATOM 1381 C C . VAL A 1 181 ? -20.516 -10.57 -10.82 1 98.88 181 VAL A C 1
ATOM 1383 O O . VAL A 1 181 ? -20.266 -10.914 -11.977 1 98.88 181 VAL A O 1
ATOM 1386 N N . THR A 1 182 ? -19.703 -9.742 -10.141 1 98.94 182 THR A N 1
ATOM 1387 C CA . THR A 1 182 ? -18.406 -9.266 -10.633 1 98.94 182 THR A CA 1
ATOM 1388 C C . THR A 1 182 ? -17.375 -10.383 -10.625 1 98.94 182 THR A C 1
ATOM 1390 O O . THR A 1 182 ? -17.266 -11.125 -9.648 1 98.94 182 THR A O 1
ATOM 1393 N N . THR A 1 183 ? -16.641 -10.523 -11.719 1 98.94 183 THR A N 1
ATOM 1394 C CA . THR A 1 183 ? -15.617 -11.57 -11.797 1 98.94 183 THR A CA 1
ATOM 1395 C C . THR A 1 183 ? -14.219 -10.977 -11.672 1 98.94 183 THR A C 1
ATOM 1397 O O . THR A 1 183 ? -13.906 -9.977 -12.32 1 98.94 183 THR A O 1
ATOM 1400 N N . ILE A 1 184 ? -13.391 -11.531 -10.805 1 98.94 184 ILE A N 1
ATOM 1401 C CA . ILE A 1 184 ? -11.984 -11.195 -10.617 1 98.94 184 ILE A CA 1
ATOM 1402 C C . ILE A 1 184 ? -11.125 -12.438 -10.852 1 98.94 184 ILE A C 1
ATOM 1404 O O . ILE A 1 184 ? -11.469 -13.531 -10.398 1 98.94 184 ILE A O 1
ATOM 1408 N N . ILE A 1 185 ? -10 -12.312 -11.531 1 98.94 185 ILE A N 1
ATOM 1409 C CA . ILE A 1 185 ? -9.125 -13.461 -11.727 1 98.94 185 ILE A CA 1
ATOM 1410 C C . ILE A 1 185 ? -7.688 -13.086 -11.367 1 98.94 185 ILE A C 1
ATOM 1412 O O . ILE A 1 185 ? -7.199 -12.016 -11.75 1 98.94 185 ILE A O 1
ATOM 1416 N N . ASP A 1 186 ? -7.039 -13.867 -10.516 1 98.81 186 ASP A N 1
ATOM 1417 C CA . ASP A 1 186 ? -5.586 -13.852 -10.414 1 98.81 186 ASP A CA 1
ATOM 1418 C C . ASP A 1 186 ? -4.941 -14.562 -11.602 1 98.81 186 ASP A C 1
ATOM 1420 O O . ASP A 1 186 ? -4.945 -15.797 -11.672 1 98.81 186 ASP A O 1
ATOM 1424 N N . ASN A 1 187 ? -4.398 -13.812 -12.461 1 98.56 187 ASN A N 1
ATOM 1425 C CA . ASN A 1 187 ? -3.865 -14.289 -13.734 1 98.56 187 ASN A CA 1
ATOM 1426 C C . ASN A 1 187 ? -2.34 -14.297 -13.734 1 98.56 187 ASN A C 1
ATOM 1428 O O . ASN A 1 187 ? -1.713 -14.227 -14.789 1 98.56 187 ASN A O 1
ATOM 1432 N N . THR A 1 188 ? -1.769 -14.422 -12.57 1 98.19 188 THR A N 1
ATOM 1433 C CA . THR A 1 188 ? -0.326 -14.305 -12.391 1 98.19 188 THR A CA 1
ATOM 1434 C C . THR A 1 188 ? 0.408 -15.398 -13.164 1 98.19 188 THR A C 1
ATOM 1436 O O . THR A 1 188 ? 1.454 -15.141 -13.766 1 98.19 188 THR A O 1
ATOM 1439 N N . TRP A 1 189 ? -0.158 -16.625 -13.188 1 97.69 189 TRP A N 1
ATOM 1440 C CA . TRP A 1 189 ? 0.513 -17.781 -13.789 1 97.69 189 TRP A CA 1
ATOM 1441 C C . TRP A 1 189 ? 0.668 -17.594 -15.297 1 97.69 189 TRP A C 1
ATOM 1443 O O . TRP A 1 189 ? 1.766 -17.75 -15.836 1 97.69 189 TRP A O 1
ATOM 1453 N N . ALA A 1 190 ? -0.352 -17.172 -15.984 1 97.19 190 ALA A N 1
ATOM 1454 C CA . ALA A 1 190 ? -0.348 -17.094 -17.453 1 97.19 190 ALA A CA 1
ATOM 1455 C C . ALA A 1 190 ? 0.059 -15.711 -17.922 1 97.19 190 ALA A C 1
ATOM 1457 O O . ALA A 1 190 ? 0.556 -15.547 -19.047 1 97.19 190 ALA A O 1
ATOM 1458 N N . THR A 1 191 ? -0.207 -14.688 -17.016 1 96.62 191 THR A N 1
ATOM 1459 C CA . THR A 1 191 ? -0.064 -13.297 -17.438 1 96.62 191 THR A CA 1
ATOM 1460 C C . THR A 1 191 ? -0.993 -12.984 -18.609 1 96.62 191 THR A C 1
ATOM 1462 O O . THR A 1 191 ? -1.646 -13.883 -19.141 1 96.62 191 THR A O 1
ATOM 1465 N N . PRO A 1 192 ? -1.08 -11.734 -19.031 1 97 192 PRO A N 1
ATOM 1466 C CA . PRO A 1 192 ? -1.902 -11.43 -20.203 1 97 192 PRO A CA 1
ATOM 1467 C C . PRO A 1 192 ? -1.315 -11.984 -21.5 1 97 192 PRO A C 1
ATOM 1469 O O . PRO A 1 192 ? -1.992 -12 -22.531 1 97 192 PRO A O 1
ATOM 1472 N N . ILE A 1 193 ? -0.143 -12.43 -21.484 1 96 193 ILE A N 1
ATOM 1473 C CA . ILE A 1 193 ? 0.531 -12.914 -22.672 1 96 193 ILE A CA 1
ATOM 1474 C C . ILE A 1 193 ? -0.073 -14.25 -23.109 1 96 193 ILE A C 1
ATOM 1476 O O . ILE A 1 193 ? -0.332 -14.469 -24.297 1 96 193 ILE A O 1
ATOM 1480 N N . PHE A 1 194 ? -0.3 -15.117 -22.172 1 97.88 194 PHE A N 1
ATOM 1481 C CA . PHE A 1 194 ? -0.745 -16.453 -22.547 1 97.88 194 PHE A CA 1
ATOM 1482 C C . PHE A 1 194 ? -2.238 -16.625 -22.281 1 97.88 194 PHE A C 1
ATOM 1484 O O . PHE A 1 194 ? -2.844 -17.609 -22.719 1 97.88 194 PHE A O 1
ATOM 1491 N N . PHE A 1 195 ? -2.84 -15.68 -21.578 1 98.38 195 PHE A N 1
ATOM 1492 C CA . PHE A 1 195 ? -4.27 -15.742 -21.297 1 98.38 195 PHE A CA 1
ATOM 1493 C C . PHE A 1 195 ? -4.863 -14.336 -21.203 1 98.38 195 PHE A C 1
ATOM 1495 O O . PHE A 1 195 ? -4.645 -13.633 -20.219 1 98.38 195 PHE A O 1
ATOM 1502 N N . GLY A 1 196 ? -5.609 -13.906 -22.172 1 98.19 196 GLY A N 1
ATOM 1503 C CA . GLY A 1 196 ? -6.305 -12.633 -22.141 1 98.19 196 GLY A CA 1
ATOM 1504 C C . GLY A 1 196 ? -7.543 -12.648 -21.266 1 98.19 196 GLY A C 1
ATOM 1505 O O . GLY A 1 196 ? -8.648 -12.883 -21.75 1 98.19 196 GLY A O 1
ATOM 1506 N N . ALA A 1 197 ? -7.41 -12.328 -20.047 1 98.69 197 ALA A N 1
ATOM 1507 C CA . ALA A 1 197 ? -8.477 -12.445 -19.062 1 98.69 197 ALA A CA 1
ATOM 1508 C C . ALA A 1 197 ? -9.695 -11.633 -19.469 1 98.69 197 ALA A C 1
ATOM 1510 O O . ALA A 1 197 ? -10.828 -12.117 -19.391 1 98.69 197 ALA A O 1
ATOM 1511 N N . HIS A 1 198 ? -9.508 -10.367 -19.844 1 98.69 198 HIS A N 1
ATOM 1512 C CA . HIS A 1 198 ? -10.641 -9.5 -20.188 1 98.69 198 HIS A CA 1
ATOM 1513 C C . HIS A 1 198 ? -11.344 -9.992 -21.453 1 98.69 198 HIS A C 1
ATOM 1515 O O . HIS A 1 198 ? -12.578 -9.953 -21.531 1 98.69 198 HIS A O 1
ATOM 1521 N N . SER A 1 199 ? -10.562 -10.469 -22.438 1 97.94 199 SER A N 1
ATOM 1522 C CA . SER A 1 199 ? -11.156 -11.023 -23.641 1 97.94 199 SER A CA 1
ATOM 1523 C C . SER A 1 199 ? -11.961 -12.281 -23.344 1 97.94 199 SER A C 1
ATOM 1525 O O . SER A 1 199 ? -12.859 -12.641 -24.109 1 97.94 199 SER A O 1
ATOM 1527 N N . LYS A 1 200 ? -11.633 -12.93 -22.297 1 98.5 200 LYS A N 1
ATOM 1528 C CA . LYS A 1 200 ? -12.336 -14.148 -21.906 1 98.5 200 LYS A CA 1
ATOM 1529 C C . LYS A 1 200 ? -13.516 -13.828 -20.984 1 98.5 200 LYS A C 1
ATOM 1531 O O . LYS A 1 200 ? -14.195 -14.734 -20.5 1 98.5 200 LYS A O 1
ATOM 1536 N N . GLY A 1 201 ? -13.688 -12.523 -20.672 1 98.56 201 GLY A N 1
ATOM 1537 C CA . GLY A 1 201 ? -14.93 -12.117 -20.016 1 98.56 201 GLY A CA 1
ATOM 1538 C C . GLY A 1 201 ? -14.719 -11.594 -18.609 1 98.56 201 GLY A C 1
ATOM 1539 O O . GLY A 1 201 ? -15.656 -11.102 -17.984 1 98.56 201 GLY A O 1
ATOM 1540 N N . CYS A 1 202 ? -13.547 -11.641 -18.078 1 98.81 202 CYS A N 1
ATOM 1541 C CA . CYS A 1 202 ? -13.305 -11.195 -16.703 1 98.81 202 CYS A CA 1
ATOM 1542 C C . CYS A 1 202 ? -13.477 -9.688 -16.578 1 98.81 202 CYS A C 1
ATOM 1544 O O . CYS A 1 202 ? -13.023 -8.938 -17.453 1 98.81 202 CYS A O 1
ATOM 1546 N N . ASP A 1 203 ? -14.086 -9.203 -15.477 1 98.94 203 ASP A N 1
ATOM 1547 C CA . ASP A 1 203 ? -14.258 -7.781 -15.211 1 98.94 203 ASP A CA 1
ATOM 1548 C C . ASP A 1 203 ? -12.945 -7.156 -14.734 1 98.94 203 ASP A C 1
ATOM 1550 O O . ASP A 1 203 ? -12.617 -6.027 -15.102 1 98.94 203 ASP A O 1
ATOM 1554 N N . ILE A 1 204 ? -12.273 -7.852 -13.859 1 98.94 204 ILE A N 1
ATOM 1555 C CA . ILE A 1 204 ? -11.039 -7.391 -13.219 1 98.94 204 ILE A CA 1
ATOM 1556 C C . ILE A 1 204 ? -10 -8.508 -13.258 1 98.94 204 ILE A C 1
ATOM 1558 O O . ILE A 1 204 ? -10.32 -9.672 -13.031 1 98.94 204 ILE A O 1
ATOM 1562 N N . SER A 1 205 ? -8.781 -8.203 -13.594 1 98.94 205 SER A N 1
ATOM 1563 C CA . SER A 1 205 ? -7.648 -9.125 -13.531 1 98.94 205 SER A CA 1
ATOM 1564 C C . SER A 1 205 ? -6.547 -8.578 -12.625 1 98.94 205 SER A C 1
ATOM 1566 O O . SER A 1 205 ? -6.207 -7.398 -12.695 1 98.94 205 SER A O 1
ATOM 1568 N N . VAL A 1 206 ? -6.043 -9.438 -11.742 1 98.88 206 VAL A N 1
ATOM 1569 C CA . VAL A 1 206 ? -4.922 -9.07 -10.883 1 98.88 206 VAL A CA 1
ATOM 1570 C C . VAL A 1 206 ? -3.703 -9.93 -11.234 1 98.88 206 VAL A C 1
ATOM 1572 O O . VAL A 1 206 ? -3.846 -11.086 -11.641 1 98.88 206 VAL A O 1
ATOM 1575 N N . GLU A 1 207 ? -2.496 -9.352 -11.102 1 98.56 207 GLU A N 1
ATOM 1576 C CA . GLU A 1 207 ? -1.232 -10.047 -11.336 1 98.56 207 GLU A CA 1
ATOM 1577 C C . GLU A 1 207 ? -0.178 -9.641 -10.312 1 98.56 207 GLU A C 1
ATOM 1579 O O . GLU A 1 207 ? -0.088 -8.469 -9.938 1 98.56 207 GLU A O 1
ATOM 1584 N N . ALA A 1 208 ? 0.535 -10.633 -9.836 1 98.38 208 ALA A N 1
ATOM 1585 C CA . ALA A 1 208 ? 1.776 -10.32 -9.133 1 98.38 208 ALA A CA 1
ATOM 1586 C C . ALA A 1 208 ? 2.885 -9.945 -10.109 1 98.38 208 ALA A C 1
ATOM 1588 O O . ALA A 1 208 ? 3.484 -10.82 -10.742 1 98.38 208 ALA A O 1
ATOM 1589 N N . GLY A 1 209 ? 3.139 -8.633 -10.18 1 97.56 209 GLY A N 1
ATOM 1590 C CA . GLY A 1 209 ? 4.23 -8.18 -11.031 1 97.56 209 GLY A CA 1
ATOM 1591 C C . GLY A 1 209 ? 5.59 -8.68 -10.562 1 97.56 209 GLY A C 1
ATOM 1592 O O . GLY A 1 209 ? 6.547 -8.703 -11.344 1 97.56 209 GLY A O 1
ATOM 1593 N N . THR A 1 210 ? 5.684 -9.117 -9.328 1 96.56 210 THR A N 1
ATOM 1594 C CA . THR A 1 210 ? 6.871 -9.672 -8.695 1 96.56 210 THR A CA 1
ATOM 1595 C C . THR A 1 210 ? 7.414 -10.852 -9.492 1 96.56 210 THR A C 1
ATOM 1597 O O . THR A 1 210 ? 8.617 -11.125 -9.477 1 96.56 210 THR A O 1
ATOM 1600 N N . LYS A 1 211 ? 6.539 -11.547 -10.172 1 97.12 211 LYS A N 1
ATOM 1601 C CA . LYS A 1 211 ? 6.875 -12.781 -10.875 1 97.12 211 LYS A CA 1
ATOM 1602 C C . LYS A 1 211 ? 7.445 -12.492 -12.258 1 97.12 211 LYS A C 1
ATOM 1604 O O . LYS A 1 211 ? 8.492 -11.844 -12.383 1 97.12 211 LYS A O 1
ATOM 1609 N N . TYR A 1 212 ? 6.789 -12.719 -13.289 1 96.25 212 TYR A N 1
ATOM 1610 C CA . TYR A 1 212 ? 7.363 -12.695 -14.633 1 96.25 212 TYR A CA 1
ATOM 1611 C C . TYR A 1 212 ? 7.547 -11.266 -15.125 1 96.25 212 TYR A C 1
ATOM 1613 O O . TYR A 1 212 ? 8.398 -11 -15.977 1 96.25 212 TYR A O 1
ATOM 1621 N N . VAL A 1 213 ? 6.699 -10.289 -14.688 1 96.5 213 VAL A N 1
ATOM 1622 C CA . VAL A 1 213 ? 6.898 -8.891 -15.078 1 96.5 213 VAL A CA 1
ATOM 1623 C C . VAL A 1 213 ? 8.289 -8.438 -14.656 1 96.5 213 VAL A C 1
ATOM 1625 O O . VAL A 1 213 ? 9.031 -7.855 -15.453 1 96.5 213 VAL A O 1
ATOM 1628 N N . GLY A 1 214 ? 8.648 -8.633 -13.445 1 95.19 214 GLY A N 1
ATOM 1629 C CA . GLY A 1 214 ? 10.008 -8.359 -13.016 1 95.19 214 GLY A CA 1
ATOM 1630 C C . GLY A 1 214 ? 11.031 -9.281 -13.656 1 95.19 214 GLY A C 1
ATOM 1631 O O . GLY A 1 214 ? 11.93 -8.82 -14.367 1 95.19 214 GLY A O 1
ATOM 1632 N N . GLY A 1 215 ? 10.891 -10.523 -13.32 1 94.69 215 GLY A N 1
ATOM 1633 C CA . GLY A 1 215 ? 11.672 -11.555 -13.992 1 94.69 215 GLY A CA 1
ATOM 1634 C C . GLY A 1 215 ? 13.023 -11.781 -13.344 1 94.69 215 GLY A C 1
ATOM 1635 O O . GLY A 1 215 ? 13.758 -12.688 -13.742 1 94.69 215 GLY A O 1
ATOM 1636 N N . HIS A 1 216 ? 13.406 -11.039 -12.281 1 93.94 216 HIS A N 1
ATOM 1637 C CA . HIS A 1 216 ? 14.781 -11.086 -11.812 1 93.94 216 HIS A CA 1
ATOM 1638 C C . HIS A 1 216 ? 14.844 -11.219 -10.289 1 93.94 216 HIS A C 1
ATOM 1640 O O . HIS A 1 216 ? 15.891 -11 -9.688 1 93.94 216 HIS A O 1
ATOM 1646 N N . SER A 1 217 ? 13.672 -11.492 -9.633 1 93.62 217 SER A N 1
ATOM 1647 C CA . SER A 1 217 ? 13.586 -11.711 -8.188 1 93.62 217 SER A CA 1
ATOM 1648 C C . SER A 1 217 ? 14.102 -10.5 -7.418 1 93.62 217 SER A C 1
ATOM 1650 O O . SER A 1 217 ? 14.688 -10.648 -6.344 1 93.62 217 SER A O 1
ATOM 1652 N N . ASP A 1 218 ? 13.969 -9.273 -7.93 1 93.81 218 ASP A N 1
ATOM 1653 C CA . ASP A 1 218 ? 14.602 -8.109 -7.316 1 93.81 218 ASP A CA 1
ATOM 1654 C C . ASP A 1 218 ? 13.578 -7.012 -7.043 1 93.81 218 ASP A C 1
ATOM 1656 O O . ASP A 1 218 ? 13.945 -5.867 -6.762 1 93.81 218 ASP A O 1
ATOM 1660 N N . MET A 1 219 ? 12.336 -7.352 -7.168 1 94.81 219 MET A N 1
ATOM 1661 C CA . MET A 1 219 ? 11.32 -6.336 -6.902 1 94.81 219 MET A CA 1
ATOM 1662 C C . MET A 1 219 ? 9.992 -6.98 -6.531 1 94.81 219 MET A C 1
ATOM 1664 O O . MET A 1 219 ? 9.773 -8.164 -6.789 1 94.81 219 MET A O 1
ATOM 1668 N N . LEU A 1 220 ? 9.18 -6.281 -5.828 1 97 220 LEU A N 1
ATOM 1669 C CA . LEU A 1 220 ? 7.777 -6.594 -5.578 1 97 220 LEU A CA 1
ATOM 1670 C C . LEU A 1 220 ? 6.863 -5.602 -6.289 1 97 220 LEU A C 1
ATOM 1672 O O . LEU A 1 220 ? 7.168 -4.406 -6.352 1 97 220 LEU A O 1
ATOM 1676 N N . LEU A 1 221 ? 5.789 -6.078 -6.762 1 97.81 221 LEU A N 1
ATOM 1677 C CA . LEU A 1 221 ? 4.832 -5.23 -7.465 1 97.81 221 LEU A CA 1
ATOM 1678 C C . LEU A 1 221 ? 3.5 -5.953 -7.648 1 97.81 221 LEU A C 1
ATOM 1680 O O . LEU A 1 221 ? 3.465 -7.18 -7.762 1 97.81 221 LEU A O 1
ATOM 1684 N N . GLY A 1 222 ? 2.426 -5.238 -7.633 1 98.5 222 GLY A N 1
ATOM 1685 C CA . GLY A 1 222 ? 1.104 -5.742 -7.969 1 98.5 222 GLY A CA 1
ATOM 1686 C C . GLY A 1 222 ? 0.407 -4.926 -9.039 1 98.5 222 GLY A C 1
ATOM 1687 O O . GLY A 1 222 ? 0.584 -3.709 -9.109 1 98.5 222 GLY A O 1
ATOM 1688 N N . LEU A 1 223 ? -0.369 -5.57 -9.867 1 98.75 223 LEU A N 1
ATOM 1689 C CA . LEU A 1 223 ? -1.097 -4.918 -10.945 1 98.75 223 LEU A CA 1
ATOM 1690 C C . LEU A 1 223 ? -2.572 -5.305 -10.922 1 98.75 223 LEU A C 1
ATOM 1692 O O . LEU A 1 223 ? -2.908 -6.465 -10.664 1 98.75 223 LEU A O 1
ATOM 1696 N N . ILE A 1 224 ? -3.453 -4.355 -11.117 1 98.94 224 ILE A N 1
ATOM 1697 C CA . ILE A 1 224 ? -4.879 -4.57 -11.359 1 98.94 224 ILE A CA 1
ATOM 1698 C C . ILE A 1 224 ? -5.27 -3.977 -12.711 1 98.94 224 ILE A C 1
ATOM 1700 O O . ILE A 1 224 ? -4.949 -2.822 -13 1 98.94 224 ILE A O 1
ATOM 1704 N N . SER A 1 225 ? -5.887 -4.664 -13.547 1 98.88 225 SER A N 1
ATOM 1705 C CA . SER A 1 225 ? -6.547 -4.137 -14.734 1 98.88 225 SER A CA 1
ATOM 1706 C C . SER A 1 225 ? -8.062 -4.328 -14.656 1 98.88 225 SER A C 1
ATOM 1708 O O . SER A 1 225 ? -8.539 -5.316 -14.094 1 98.88 225 SER A O 1
ATOM 1710 N N . ALA A 1 226 ? -8.805 -3.383 -15.141 1 98.94 226 ALA A N 1
ATOM 1711 C CA . ALA A 1 226 ? -10.266 -3.412 -15.031 1 98.94 226 ALA A CA 1
ATOM 1712 C C . ALA A 1 226 ? -10.922 -2.986 -16.344 1 98.94 226 ALA A C 1
ATOM 1714 O O . ALA A 1 226 ? -10.359 -2.188 -17.094 1 98.94 226 ALA A O 1
ATOM 1715 N N . ASN A 1 227 ? -12.047 -3.543 -16.641 1 98.81 227 ASN A N 1
ATOM 1716 C CA . ASN A 1 227 ? -12.805 -3.168 -17.828 1 98.81 227 ASN A CA 1
ATOM 1717 C C . ASN A 1 227 ? -13.469 -1.804 -17.656 1 98.81 227 ASN A C 1
ATOM 1719 O O . ASN A 1 227 ? -13.227 -1.106 -16.672 1 98.81 227 ASN A O 1
ATOM 1723 N N . GLU A 1 228 ? -14.266 -1.427 -18.594 1 98.56 228 GLU A N 1
ATOM 1724 C CA . GLU A 1 228 ? -14.859 -0.093 -18.656 1 98.56 228 GLU A CA 1
ATOM 1725 C C . GLU A 1 228 ? -15.797 0.152 -17.484 1 98.56 228 GLU A C 1
ATOM 1727 O O . GLU A 1 228 ? -15.922 1.281 -17 1 98.56 228 GLU A O 1
ATOM 1732 N N . THR A 1 229 ? -16.453 -0.904 -17.031 1 98.5 229 THR A N 1
ATOM 1733 C CA . THR A 1 229 ? -17.406 -0.782 -15.938 1 98.5 229 THR A CA 1
ATOM 1734 C C . THR A 1 229 ? -16.688 -0.563 -14.609 1 98.5 229 THR A C 1
ATOM 1736 O O . THR A 1 229 ? -17.109 0.273 -13.805 1 98.5 229 THR A O 1
ATOM 1739 N N . TRP A 1 230 ? -15.617 -1.227 -14.414 1 98.75 230 TRP A N 1
ATOM 1740 C CA . TRP A 1 230 ? -15.039 -1.292 -13.078 1 98.75 230 TRP A CA 1
ATOM 1741 C C . TRP A 1 230 ? -13.859 -0.333 -12.945 1 98.75 230 TRP A C 1
ATOM 1743 O O . TRP A 1 230 ? -13.477 0.041 -11.836 1 98.75 230 TRP A O 1
ATOM 1753 N N . TYR A 1 231 ? -13.266 0.132 -14.016 1 98.75 231 TYR A N 1
ATOM 1754 C CA . TYR A 1 231 ? -12.102 1.006 -13.914 1 98.75 231 TYR A CA 1
ATOM 1755 C C . TYR A 1 231 ? -12.438 2.279 -13.148 1 98.75 231 TYR A C 1
ATOM 1757 O O . TYR A 1 231 ? -11.766 2.617 -12.172 1 98.75 231 TYR A O 1
ATOM 1765 N N . PRO A 1 232 ? -13.5 3.004 -13.516 1 98.56 232 PRO A N 1
ATOM 1766 C CA . PRO A 1 232 ? -13.789 4.223 -12.766 1 98.56 232 PRO A CA 1
ATOM 1767 C C . PRO A 1 232 ? -14.125 3.945 -11.297 1 98.56 232 PRO A C 1
ATOM 1769 O O . PRO A 1 232 ? -13.789 4.75 -10.422 1 98.56 232 PRO A O 1
ATOM 1772 N N . LYS A 1 233 ? -14.797 2.822 -11.008 1 98.44 233 LYS A N 1
ATOM 1773 C CA . LYS A 1 233 ? -15.156 2.471 -9.633 1 98.44 233 LYS A CA 1
ATOM 1774 C C . LYS A 1 233 ? -13.906 2.189 -8.797 1 98.44 233 LYS A C 1
ATOM 1776 O O . LYS A 1 233 ? -13.789 2.686 -7.676 1 98.44 233 LYS A O 1
ATOM 1781 N N . LEU A 1 234 ? -13.031 1.394 -9.391 1 98.56 234 LEU A N 1
ATOM 1782 C CA . LEU A 1 234 ? -11.805 1.08 -8.664 1 98.56 234 LEU A CA 1
ATOM 1783 C C . LEU A 1 234 ? -10.914 2.314 -8.539 1 98.56 234 LEU A C 1
ATOM 1785 O O . LEU A 1 234 ? -10.211 2.479 -7.539 1 98.56 234 LEU A O 1
ATOM 1789 N N . LYS A 1 235 ? -10.898 3.143 -9.555 1 98.06 235 LYS A N 1
ATOM 1790 C CA . LYS A 1 235 ? -10.133 4.383 -9.484 1 98.06 235 LYS A CA 1
ATOM 1791 C C . LYS A 1 235 ? -10.555 5.219 -8.281 1 98.06 235 LYS A C 1
ATOM 1793 O O . LYS A 1 235 ? -9.703 5.797 -7.598 1 98.06 235 LYS A O 1
ATOM 1798 N N . ARG A 1 236 ? -11.844 5.332 -8.008 1 97.31 236 ARG A N 1
ATOM 1799 C CA . ARG A 1 236 ? -12.344 6.051 -6.84 1 97.31 236 ARG A CA 1
ATOM 1800 C C . ARG A 1 236 ? -11.812 5.426 -5.551 1 97.31 236 ARG A C 1
ATOM 1802 O O . ARG A 1 236 ? -11.367 6.141 -4.648 1 97.31 236 ARG A O 1
ATOM 1809 N N . VAL A 1 237 ? -11.82 4.094 -5.492 1 97 237 VAL A N 1
ATOM 1810 C CA . VAL A 1 237 ? -11.359 3.385 -4.305 1 97 237 VAL A CA 1
ATOM 1811 C C . VAL A 1 237 ? -9.859 3.627 -4.109 1 97 237 VAL A C 1
ATOM 1813 O O . VAL A 1 237 ? -9.414 3.947 -3.006 1 97 237 VAL A O 1
ATOM 1816 N N . MET A 1 238 ? -9.109 3.498 -5.215 1 97.19 238 MET A N 1
ATOM 1817 C CA . MET A 1 238 ? -7.664 3.688 -5.152 1 97.19 238 MET A CA 1
ATOM 1818 C C . MET A 1 238 ? -7.32 5.098 -4.691 1 97.19 238 MET A C 1
ATOM 1820 O O . MET A 1 238 ? -6.344 5.301 -3.971 1 97.19 238 MET A O 1
ATOM 1824 N N . SER A 1 239 ? -8.148 6.062 -5.086 1 96.19 239 SER A N 1
ATOM 1825 C CA . SER A 1 239 ? -7.895 7.457 -4.73 1 96.19 239 SER A CA 1
ATOM 1826 C C . SER A 1 239 ? -8.117 7.703 -3.244 1 96.19 239 SER A C 1
ATOM 1828 O O . SER A 1 239 ? -7.641 8.695 -2.693 1 96.19 239 SER A O 1
ATOM 1830 N N . LEU A 1 240 ? -8.828 6.836 -2.566 1 97.06 240 LEU A N 1
ATOM 1831 C CA . LEU A 1 240 ? -9.094 6.969 -1.139 1 97.06 240 LEU A CA 1
ATOM 1832 C C . LEU A 1 240 ? -7.965 6.359 -0.316 1 97.06 240 LEU A C 1
ATOM 1834 O O . LEU A 1 240 ? -7.656 6.84 0.777 1 97.06 240 LEU A O 1
ATOM 1838 N N . PHE A 1 241 ? -7.336 5.32 -0.894 1 96.38 241 PHE A N 1
ATOM 1839 C CA . PHE A 1 241 ? -6.246 4.664 -0.184 1 96.38 241 PHE A CA 1
ATOM 1840 C C . PHE A 1 241 ? -4.934 5.41 -0.398 1 96.38 241 PHE A C 1
ATOM 1842 O O . PHE A 1 241 ? -4.086 5.457 0.496 1 96.38 241 PHE A O 1
ATOM 1849 N N . GLN A 1 242 ? -4.789 5.914 -1.626 1 96.31 242 GLN A N 1
ATOM 1850 C CA . GLN A 1 242 ? -3.605 6.648 -2.055 1 96.31 242 GLN A CA 1
ATOM 1851 C C . GLN A 1 242 ? -2.336 5.84 -1.809 1 96.31 242 GLN A C 1
ATOM 1853 O O . GLN A 1 242 ? -1.331 6.383 -1.342 1 96.31 242 GLN A O 1
ATOM 1858 N N . SER A 1 243 ? -2.443 4.523 -2.02 1 95.56 243 SER A N 1
ATOM 1859 C CA . SER A 1 243 ? -1.265 3.664 -2.01 1 95.56 243 SER A CA 1
ATOM 1860 C C . SER A 1 243 ? -0.487 3.777 -3.316 1 95.56 243 SER A C 1
ATOM 1862 O O . SER A 1 243 ? -1.082 3.875 -4.395 1 95.56 243 SER A O 1
ATOM 1864 N N . VAL A 1 244 ? 0.816 3.801 -3.186 1 94.88 244 VAL A N 1
ATOM 1865 C CA . VAL A 1 244 ? 1.624 3.984 -4.387 1 94.88 244 VAL A CA 1
ATOM 1866 C C . VAL A 1 244 ? 2.695 2.896 -4.461 1 94.88 244 VAL A C 1
ATOM 1868 O O . VAL A 1 244 ? 3.186 2.43 -3.43 1 94.88 244 VAL A O 1
ATOM 1871 N N . PRO A 1 245 ? 3.055 2.482 -5.648 1 96.5 245 PRO A N 1
ATOM 1872 C CA . PRO A 1 245 ? 4.188 1.566 -5.812 1 96.5 245 PRO A CA 1
ATOM 1873 C C . PRO A 1 245 ? 5.535 2.252 -5.609 1 96.5 245 PRO A C 1
ATOM 1875 O O . PRO A 1 245 ? 5.609 3.484 -5.582 1 96.5 245 PRO A O 1
ATOM 1878 N N . GLY A 1 246 ? 6.574 1.423 -5.34 1 95.38 246 GLY A N 1
ATOM 1879 C CA . GLY A 1 246 ? 7.91 1.989 -5.422 1 95.38 246 GLY A CA 1
ATOM 1880 C C . GLY A 1 246 ? 8.297 2.42 -6.824 1 95.38 246 GLY A C 1
ATOM 1881 O O . GLY A 1 246 ? 8.117 1.661 -7.781 1 95.38 246 GLY A O 1
ATOM 1882 N N . ASN A 1 247 ? 8.82 3.641 -6.953 1 95 247 ASN A N 1
ATOM 1883 C CA . ASN A 1 247 ? 9.18 4.152 -8.266 1 95 247 ASN A CA 1
ATOM 1884 C C . ASN A 1 247 ? 10.281 3.311 -8.914 1 95 247 ASN A C 1
ATOM 1886 O O . ASN A 1 247 ? 10.258 3.076 -10.125 1 95 247 ASN A O 1
ATOM 1890 N N . GLU A 1 248 ? 11.227 2.906 -8.141 1 94.38 248 GLU A N 1
ATOM 1891 C CA . GLU A 1 248 ? 12.289 2.041 -8.648 1 94.38 248 GLU A CA 1
ATOM 1892 C C . GLU A 1 248 ? 11.727 0.702 -9.117 1 94.38 248 GLU A C 1
ATOM 1894 O O . GLU A 1 248 ? 12.18 0.154 -10.125 1 94.38 248 GLU A O 1
ATOM 1899 N N . ASP A 1 249 ? 10.828 0.164 -8.328 1 96.62 249 ASP A N 1
ATOM 1900 C CA . ASP A 1 249 ? 10.203 -1.095 -8.727 1 96.62 249 ASP A CA 1
ATOM 1901 C C . ASP A 1 249 ? 9.477 -0.954 -10.062 1 96.62 249 ASP A C 1
ATOM 1903 O O . ASP A 1 249 ? 9.516 -1.862 -10.898 1 96.62 249 ASP A O 1
ATOM 1907 N N . CYS A 1 250 ? 8.82 0.221 -10.25 1 97.19 250 CYS A N 1
ATOM 1908 C CA . CYS A 1 250 ? 8.172 0.477 -11.531 1 97.19 250 CYS A CA 1
ATOM 1909 C C . CYS A 1 250 ? 9.195 0.532 -12.656 1 97.19 250 CYS A C 1
ATOM 1911 O O . CYS A 1 250 ? 8.938 0.038 -13.758 1 97.19 250 CYS A O 1
ATOM 1913 N N . PHE A 1 251 ? 10.352 1.155 -12.383 1 96.25 251 PHE A N 1
ATOM 1914 C CA . PHE A 1 251 ? 11.438 1.206 -13.359 1 96.25 251 PHE A CA 1
ATOM 1915 C C . PHE A 1 251 ? 11.906 -0.198 -13.727 1 96.25 251 PHE A C 1
ATOM 1917 O O . PHE A 1 251 ? 12.055 -0.524 -14.906 1 96.25 251 PHE A O 1
ATOM 1924 N N . LEU 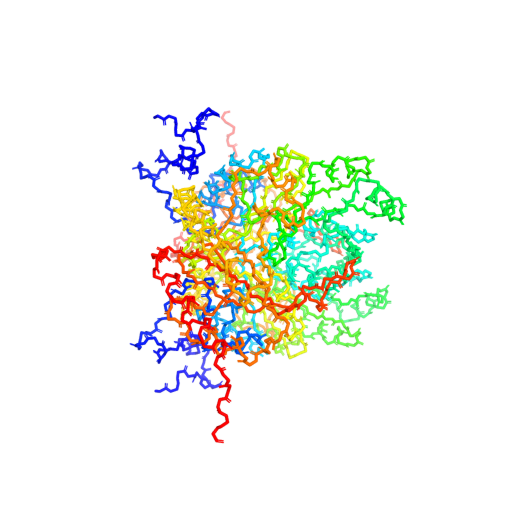A 1 252 ? 12.094 -1.021 -12.711 1 96.25 252 LEU A N 1
ATOM 1925 C CA . LEU A 1 252 ? 12.539 -2.393 -12.914 1 96.25 252 LEU A CA 1
ATOM 1926 C C . LEU A 1 252 ? 11.477 -3.203 -13.656 1 96.25 252 LEU A C 1
ATOM 1928 O O . LEU A 1 252 ? 11.812 -4.066 -14.477 1 96.25 252 LEU A O 1
ATOM 1932 N N . ALA A 1 253 ? 10.227 -2.936 -13.367 1 97.44 253 ALA A N 1
ATOM 1933 C CA . ALA A 1 253 ? 9.148 -3.633 -14.055 1 97.44 253 ALA A CA 1
ATOM 1934 C C . ALA A 1 253 ? 9.141 -3.311 -15.539 1 97.44 253 ALA A C 1
ATOM 1936 O O . ALA A 1 253 ? 8.969 -4.203 -16.375 1 97.44 253 ALA A O 1
ATOM 1937 N N . LEU A 1 254 ? 9.305 -2.006 -15.859 1 96.19 254 LEU A N 1
ATOM 1938 C CA . LEU A 1 254 ? 9.359 -1.607 -17.266 1 96.19 254 LEU A CA 1
ATOM 1939 C C . LEU A 1 254 ? 10.547 -2.252 -17.969 1 96.19 254 LEU A C 1
ATOM 1941 O O . LEU A 1 254 ? 10.438 -2.664 -19.125 1 96.19 254 LEU A O 1
ATOM 1945 N N . ARG A 1 255 ? 11.648 -2.309 -17.281 1 94.38 255 ARG A N 1
ATOM 1946 C CA . ARG A 1 255 ? 12.82 -2.994 -17.812 1 94.38 255 ARG A CA 1
ATOM 1947 C C . ARG A 1 255 ? 12.523 -4.469 -18.062 1 94.38 255 ARG A C 1
ATOM 1949 O O . ARG A 1 255 ? 12.867 -5.004 -19.125 1 94.38 255 ARG A O 1
ATOM 1956 N N . GLY A 1 256 ? 11.859 -5.121 -17.062 1 95.38 256 GLY A N 1
ATOM 1957 C CA . GLY A 1 256 ? 11.531 -6.531 -17.188 1 95.38 256 GLY A CA 1
ATOM 1958 C C . GLY A 1 256 ? 10.539 -6.816 -18.297 1 95.38 256 GLY A C 1
ATOM 1959 O O . GLY A 1 256 ? 10.609 -7.863 -18.938 1 95.38 256 GLY A O 1
ATOM 1960 N N . LEU A 1 257 ? 9.648 -5.902 -18.516 1 94.88 257 LEU A N 1
ATOM 1961 C CA . LEU A 1 257 ? 8.625 -6.059 -19.547 1 94.88 257 LEU A CA 1
ATOM 1962 C C . LEU A 1 257 ? 9.266 -6.223 -20.922 1 94.88 257 LEU A C 1
ATOM 1964 O O . LEU A 1 257 ? 8.727 -6.934 -21.781 1 94.88 257 LEU A O 1
ATOM 1968 N N . ARG A 1 258 ? 10.414 -5.582 -21.141 1 92.62 258 ARG A N 1
ATOM 1969 C CA . ARG A 1 258 ? 11.039 -5.574 -22.453 1 92.62 258 ARG A CA 1
ATOM 1970 C C . ARG A 1 258 ? 11.422 -6.984 -22.891 1 92.62 258 ARG A C 1
ATOM 1972 O O . ARG A 1 258 ? 11.422 -7.293 -24.094 1 92.62 258 ARG A O 1
ATOM 1979 N N . THR A 1 259 ? 11.703 -7.836 -21.938 1 93.38 259 THR A N 1
ATOM 1980 C CA . THR A 1 259 ? 12.172 -9.18 -22.266 1 93.38 259 THR A CA 1
ATOM 1981 C C . THR A 1 259 ? 11.164 -10.227 -21.828 1 93.38 259 THR A C 1
ATOM 1983 O O . THR A 1 259 ? 11.438 -11.43 -21.891 1 93.38 259 THR A O 1
ATOM 1986 N N . MET A 1 260 ? 10.016 -9.828 -21.359 1 95.12 260 MET A N 1
ATOM 1987 C CA . MET A 1 260 ? 9.07 -10.719 -20.688 1 95.12 260 MET A CA 1
ATOM 1988 C C . MET A 1 260 ? 8.625 -11.836 -21.625 1 95.12 260 MET A C 1
ATOM 1990 O O . MET A 1 260 ? 8.594 -13 -21.234 1 95.12 260 MET A O 1
ATOM 1994 N N . TYR A 1 261 ? 8.32 -11.477 -22.859 1 94.69 261 TYR A N 1
ATOM 1995 C CA . TYR A 1 261 ? 7.82 -12.484 -23.797 1 94.69 261 TYR A CA 1
ATOM 1996 C C . TYR A 1 261 ? 8.859 -13.57 -24.031 1 94.69 261 TYR A C 1
ATOM 1998 O O . TYR A 1 261 ? 8.555 -14.758 -23.938 1 94.69 261 TYR A O 1
ATOM 2006 N N . ILE A 1 262 ? 10.094 -13.227 -24.344 1 93.75 262 ILE A N 1
ATOM 2007 C CA . ILE A 1 262 ? 11.125 -14.203 -24.656 1 93.75 262 ILE A CA 1
ATOM 2008 C C . ILE A 1 262 ? 11.461 -15.016 -23.406 1 93.75 262 ILE A C 1
ATOM 2010 O O . ILE A 1 262 ? 11.75 -16.219 -23.5 1 93.75 262 ILE A O 1
ATOM 2014 N N . ARG A 1 263 ? 11.414 -14.375 -22.234 1 95.94 263 ARG A N 1
ATOM 2015 C CA . ARG A 1 263 ? 11.656 -15.094 -21 1 95.94 263 ARG A CA 1
ATOM 2016 C C . ARG A 1 263 ? 10.547 -16.109 -20.734 1 95.94 263 ARG A C 1
ATOM 2018 O O . ARG A 1 263 ? 10.82 -17.25 -20.328 1 95.94 263 ARG A O 1
ATOM 2025 N N . LEU A 1 264 ? 9.297 -15.727 -21 1 95.88 264 LEU A N 1
ATOM 2026 C CA . LEU A 1 264 ? 8.164 -16.609 -20.781 1 95.88 264 LEU A CA 1
ATOM 2027 C C . LEU A 1 264 ? 8.219 -17.812 -21.719 1 95.88 264 LEU A C 1
ATOM 2029 O O . LEU A 1 264 ? 7.969 -18.953 -21.312 1 95.88 264 LEU A O 1
ATOM 2033 N N . LYS A 1 265 ? 8.57 -17.516 -22.969 1 96 265 LYS A N 1
ATOM 2034 C CA . LYS A 1 265 ? 8.664 -18.594 -23.938 1 96 265 LYS A CA 1
ATOM 2035 C C . LYS A 1 265 ? 9.766 -19.594 -23.562 1 96 265 LYS A C 1
ATOM 2037 O O . LYS A 1 265 ? 9.594 -20.797 -23.703 1 96 265 LYS A O 1
ATOM 2042 N N . GLU A 1 266 ? 10.875 -19.078 -23.125 1 95.12 266 GLU A N 1
ATOM 2043 C CA . GLU A 1 266 ? 11.961 -19.938 -22.688 1 95.12 266 GLU A CA 1
ATOM 2044 C C . GLU A 1 266 ? 11.578 -20.719 -21.438 1 95.12 266 GLU A C 1
ATOM 2046 O O . GLU A 1 266 ? 11.922 -21.906 -21.297 1 95.12 266 GLU A O 1
ATOM 2051 N N . ALA A 1 267 ? 10.922 -20.047 -20.516 1 95.5 267 ALA A N 1
ATOM 2052 C CA . ALA A 1 267 ? 10.453 -20.703 -19.297 1 95.5 267 ALA A CA 1
ATOM 2053 C C . ALA A 1 267 ? 9.492 -21.844 -19.625 1 95.5 267 ALA A C 1
ATOM 2055 O O . ALA A 1 267 ? 9.57 -22.922 -19.016 1 95.5 267 ALA A O 1
ATOM 2056 N N . GLU A 1 268 ? 8.562 -21.609 -20.484 1 97 268 GLU A N 1
ATOM 2057 C CA . GLU A 1 268 ? 7.633 -22.641 -20.953 1 97 268 GLU A CA 1
ATOM 2058 C C . GLU A 1 268 ? 8.383 -23.844 -21.484 1 97 268 GLU A C 1
ATOM 2060 O O . GLU A 1 268 ? 8.125 -24.984 -21.062 1 97 268 GLU A O 1
ATOM 2065 N N . LYS A 1 269 ? 9.273 -23.578 -22.406 1 97.25 269 LYS A N 1
ATOM 2066 C CA . LYS A 1 269 ? 10.016 -24.656 -23.062 1 97.25 269 LYS A CA 1
ATOM 2067 C C . LYS A 1 269 ? 10.789 -25.484 -22.047 1 97.25 269 LYS A C 1
ATOM 2069 O O . LYS A 1 269 ? 10.695 -26.719 -22.047 1 97.25 269 LYS A O 1
ATOM 2074 N N . ARG A 1 270 ? 11.523 -24.875 -21.219 1 96.44 270 ARG A N 1
ATOM 2075 C CA . ARG A 1 270 ? 12.367 -25.562 -20.234 1 96.44 270 ARG A CA 1
ATOM 2076 C C . ARG A 1 270 ? 11.523 -26.312 -19.219 1 96.44 270 ARG A C 1
ATOM 2078 O O . ARG A 1 270 ? 11.836 -27.438 -18.859 1 96.44 270 ARG A O 1
ATOM 2085 N N . ALA A 1 271 ? 10.5 -25.688 -18.734 1 97.75 271 ALA A N 1
ATOM 2086 C CA . ALA A 1 271 ? 9.648 -26.297 -17.719 1 97.75 271 ALA A CA 1
ATOM 2087 C C . ALA A 1 271 ? 8.953 -27.547 -18.266 1 97.75 271 ALA A C 1
ATOM 2089 O O . ALA A 1 271 ? 8.82 -28.547 -17.578 1 97.75 271 ALA A O 1
ATOM 2090 N N . LEU A 1 272 ? 8.469 -27.469 -19.5 1 98 272 LEU A N 1
ATOM 2091 C CA . LEU A 1 272 ? 7.82 -28.625 -20.094 1 98 272 LEU A CA 1
ATOM 2092 C C . LEU A 1 272 ? 8.805 -29.766 -20.266 1 98 272 LEU A C 1
ATOM 2094 O O . LEU A 1 272 ? 8.453 -30.938 -20.016 1 98 272 LEU A O 1
ATOM 2098 N N . GLU A 1 273 ? 10.008 -29.453 -20.703 1 97.88 273 GLU A N 1
ATOM 2099 C CA . GLU A 1 273 ? 11.031 -30.484 -20.844 1 97.88 273 GLU A CA 1
ATOM 2100 C C . GLU A 1 273 ? 11.336 -31.156 -19.5 1 97.88 273 GLU A C 1
ATOM 2102 O O . GLU A 1 273 ? 11.414 -32.375 -19.422 1 97.88 273 GLU A O 1
ATOM 2107 N N . ILE A 1 274 ? 11.492 -30.391 -18.516 1 98.31 274 ILE A N 1
ATOM 2108 C CA . ILE A 1 274 ? 11.805 -30.922 -17.188 1 98.31 274 ILE A CA 1
ATOM 2109 C C . ILE A 1 274 ? 10.602 -31.672 -16.641 1 98.31 274 ILE A C 1
ATOM 2111 O O . ILE A 1 274 ? 10.758 -32.719 -15.992 1 98.31 274 ILE A O 1
ATOM 2115 N N . ALA A 1 275 ? 9.406 -31.156 -16.828 1 98.25 275 ALA A N 1
ATOM 2116 C CA . ALA A 1 275 ? 8.188 -31.844 -16.391 1 98.25 275 ALA A CA 1
ATOM 2117 C C . ALA A 1 275 ? 8.086 -33.219 -17.047 1 98.25 275 ALA A C 1
ATOM 2119 O O . ALA A 1 275 ? 7.707 -34.188 -16.375 1 98.25 275 ALA A O 1
ATOM 2120 N N . HIS A 1 276 ? 8.43 -33.312 -18.328 1 97.88 276 HIS A N 1
ATOM 2121 C CA . HIS A 1 276 ? 8.445 -34.594 -19 1 97.88 276 HIS A CA 1
ATOM 2122 C C . HIS A 1 276 ? 9.484 -35.531 -18.391 1 97.88 276 HIS A C 1
ATOM 2124 O O . HIS A 1 276 ? 9.219 -36.719 -18.203 1 97.88 276 HIS A O 1
ATOM 2130 N N . PHE A 1 277 ? 10.625 -35.031 -18.156 1 97.81 277 PHE A N 1
ATOM 2131 C CA . PHE A 1 277 ? 11.672 -35.781 -17.5 1 97.81 277 PHE A CA 1
ATOM 2132 C C . PHE A 1 277 ? 11.18 -36.344 -16.156 1 97.81 277 PHE A C 1
ATOM 2134 O O . PHE A 1 277 ? 11.344 -37.531 -15.859 1 97.81 277 PHE A O 1
ATOM 2141 N N . MET A 1 278 ? 10.555 -35.469 -15.344 1 97.88 278 MET A N 1
ATOM 2142 C CA . MET A 1 278 ? 10.031 -35.844 -14.039 1 97.88 278 MET A CA 1
ATOM 2143 C C . MET A 1 278 ? 8.945 -36.906 -14.18 1 97.88 278 MET A C 1
ATOM 2145 O O . MET A 1 278 ? 8.867 -37.844 -13.367 1 97.88 278 MET A O 1
ATOM 2149 N N . LYS A 1 279 ? 8.133 -36.781 -15.156 1 96.94 279 LYS A N 1
ATOM 2150 C CA . LYS A 1 279 ? 7.039 -37.719 -15.398 1 96.94 279 LYS A CA 1
ATOM 2151 C C . LYS A 1 279 ? 7.578 -39.125 -15.711 1 96.94 279 LYS A C 1
ATOM 2153 O O . LYS A 1 279 ? 6.926 -40.125 -15.414 1 96.94 279 LYS A O 1
ATOM 2158 N N . SER A 1 280 ? 8.766 -39.219 -16.25 1 97.12 280 SER A N 1
ATOM 2159 C CA . SER A 1 280 ? 9.352 -40.5 -16.641 1 97.12 280 SER A CA 1
ATOM 2160 C C . SER A 1 280 ? 10.008 -41.188 -15.453 1 97.12 280 SER A C 1
ATOM 2162 O O . SER A 1 280 ? 10.406 -42.375 -15.547 1 97.12 280 SER A O 1
ATOM 2164 N N . ARG A 1 281 ? 10.148 -40.531 -14.398 1 97.25 281 ARG A N 1
ATOM 2165 C CA . ARG A 1 281 ? 10.82 -41.094 -13.219 1 97.25 281 ARG A CA 1
ATOM 2166 C C . ARG A 1 281 ? 9.906 -42.031 -12.469 1 97.25 281 ARG A C 1
ATOM 2168 O O . ARG A 1 281 ? 8.734 -41.719 -12.219 1 97.25 281 ARG A O 1
ATOM 2175 N N . LYS A 1 282 ? 10.414 -43.156 -12.008 1 97.38 282 LYS A N 1
ATOM 2176 C CA . LYS A 1 282 ? 9.641 -44.156 -11.32 1 97.38 282 LYS A CA 1
ATOM 2177 C C . LYS A 1 282 ? 9.195 -43.688 -9.945 1 97.38 282 LYS A C 1
ATOM 2179 O O . LYS A 1 282 ? 8.25 -44.219 -9.367 1 97.38 282 LYS A O 1
ATOM 2184 N N . GLU A 1 283 ? 9.898 -42.688 -9.367 1 97.75 283 GLU A N 1
ATOM 2185 C CA . GLU A 1 283 ? 9.594 -42.156 -8.039 1 97.75 283 GLU A CA 1
ATOM 2186 C C . GLU A 1 283 ? 8.383 -41.25 -8.07 1 97.75 283 GLU A C 1
ATOM 2188 O O . GLU A 1 283 ? 7.809 -40.906 -7.027 1 97.75 283 GLU A O 1
ATOM 2193 N N . VAL A 1 284 ? 8.047 -40.75 -9.273 1 98.25 284 VAL A N 1
ATOM 2194 C CA . VAL A 1 284 ? 7.027 -39.719 -9.422 1 98.25 284 VAL A CA 1
ATOM 2195 C C . VAL A 1 284 ? 5.68 -40.375 -9.742 1 98.25 284 VAL A C 1
ATOM 2197 O O . VAL A 1 284 ? 5.555 -41.125 -10.703 1 98.25 284 VAL A O 1
ATOM 2200 N N . LEU A 1 285 ? 4.723 -40.094 -8.891 1 97.62 285 LEU A N 1
ATOM 2201 C CA . LEU A 1 285 ? 3.363 -40.594 -9.078 1 97.62 285 LEU A CA 1
ATOM 2202 C C . LEU A 1 285 ? 2.65 -39.812 -10.188 1 97.62 285 LEU A C 1
ATOM 2204 O O . LEU A 1 285 ? 1.981 -40.406 -11.031 1 97.62 285 LEU A O 1
ATOM 2208 N N . LYS A 1 286 ? 2.746 -38.469 -10.141 1 96.44 286 LYS A N 1
ATOM 2209 C CA . LYS A 1 286 ? 2.102 -37.625 -11.141 1 96.44 286 LYS A CA 1
ATOM 2210 C C . LYS A 1 286 ? 2.795 -36.25 -11.242 1 96.44 286 LYS A C 1
ATOM 2212 O O . LYS A 1 286 ? 3.457 -35.844 -10.297 1 96.44 286 LYS A O 1
ATOM 2217 N N . VAL A 1 287 ? 2.74 -35.719 -12.406 1 97.62 287 VAL A N 1
ATOM 2218 C CA . VAL A 1 287 ? 3.146 -34.344 -12.648 1 97.62 287 VAL A CA 1
ATOM 2219 C C . VAL A 1 287 ? 1.91 -33.469 -12.789 1 97.62 287 VAL A C 1
ATOM 2221 O O . VAL A 1 287 ? 0.977 -33.781 -13.523 1 97.62 287 VAL A O 1
ATOM 2224 N N . LEU A 1 288 ? 1.84 -32.438 -12.016 1 97.25 288 LEU A N 1
ATOM 2225 C CA . LEU A 1 288 ? 0.759 -31.469 -12.094 1 97.25 288 LEU A CA 1
ATOM 2226 C C . LEU A 1 288 ? 1.157 -30.281 -12.961 1 97.25 288 LEU A C 1
ATOM 2228 O O . LEU A 1 288 ? 1.873 -29.375 -12.5 1 97.25 288 LEU A O 1
ATOM 2232 N N . HIS A 1 289 ? 0.75 -30.266 -14.148 1 97.81 289 HIS A N 1
ATOM 2233 C CA . HIS A 1 289 ? 0.971 -29.234 -15.164 1 97.81 289 HIS A CA 1
ATOM 2234 C C . HIS A 1 289 ? -0.193 -29.172 -16.141 1 97.81 289 HIS A C 1
ATOM 2236 O O . HIS A 1 289 ? -0.602 -30.203 -16.703 1 97.81 289 HIS A O 1
ATOM 2242 N N . PRO A 1 290 ? -0.665 -27.969 -16.391 1 97.75 290 PRO A N 1
ATOM 2243 C CA . PRO A 1 290 ? -1.854 -27.828 -17.234 1 97.75 290 PRO A CA 1
ATOM 2244 C C . PRO A 1 290 ? -1.671 -28.438 -18.625 1 97.75 290 PRO A C 1
ATOM 2246 O O . PRO A 1 290 ? -2.646 -28.875 -19.234 1 97.75 290 PRO A O 1
ATOM 2249 N N . ALA A 1 291 ? -0.467 -28.516 -19.109 1 97.19 291 ALA A N 1
ATOM 2250 C CA . ALA A 1 291 ? -0.188 -29.016 -20.453 1 97.19 291 ALA A CA 1
ATOM 2251 C C . ALA A 1 291 ? -0.372 -30.531 -20.531 1 97.19 291 ALA A C 1
ATOM 2253 O O . ALA A 1 291 ? -0.448 -31.094 -21.625 1 97.19 291 ALA A O 1
ATOM 2254 N N . PHE A 1 292 ? -0.406 -31.219 -19.438 1 96.94 292 PHE A N 1
ATOM 2255 C CA . PHE A 1 292 ? -0.519 -32.688 -19.422 1 96.94 292 PHE A CA 1
ATOM 2256 C C . PHE A 1 292 ? -1.98 -33.094 -19.375 1 96.94 292 PHE A C 1
ATOM 2258 O O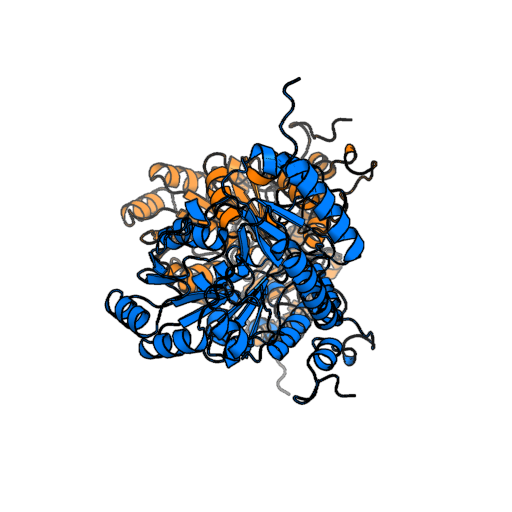 . PHE A 1 292 ? -2.785 -32.5 -18.656 1 96.94 292 PHE A O 1
ATOM 2265 N N . PRO A 1 293 ? -2.348 -34.156 -20.016 1 95.5 293 PRO A N 1
ATOM 2266 C CA . PRO A 1 293 ? -3.748 -34.562 -20.141 1 95.5 293 PRO A CA 1
ATOM 2267 C C . PRO A 1 293 ? -4.359 -34.969 -18.797 1 95.5 293 PRO A C 1
ATOM 2269 O O . PRO A 1 293 ? -5.582 -34.906 -18.625 1 95.5 293 PRO A O 1
ATOM 2272 N N . ASP A 1 294 ? -3.623 -35.375 -17.891 1 93.06 294 ASP A N 1
ATOM 2273 C CA . ASP A 1 294 ? -4.172 -35.844 -16.625 1 93.06 294 ASP A CA 1
ATOM 2274 C C . ASP A 1 294 ? -4.43 -34.688 -15.68 1 93.06 294 ASP A C 1
ATOM 2276 O O . ASP A 1 294 ? -4.98 -34.875 -14.594 1 93.06 294 ASP A O 1
ATOM 2280 N N . CYS A 1 295 ? -3.979 -33.531 -16 1 94.38 295 CYS A N 1
ATOM 2281 C CA . CYS A 1 295 ? -4.289 -32.344 -15.203 1 94.38 295 CYS A CA 1
ATOM 2282 C C . CYS A 1 295 ? -5.766 -31.984 -15.32 1 94.38 295 CYS A C 1
ATOM 2284 O O . CYS A 1 295 ? -6.309 -31.922 -16.422 1 94.38 295 CYS A O 1
ATOM 2286 N N . ARG A 1 296 ? -6.465 -31.766 -14.188 1 94.56 296 ARG A N 1
ATOM 2287 C CA . ARG A 1 296 ? -7.863 -31.359 -14.211 1 94.56 296 ARG A CA 1
ATOM 2288 C C . ARG A 1 296 ? -8.023 -30.016 -14.914 1 94.56 296 ARG A C 1
ATOM 2290 O O . ARG A 1 296 ? -7.48 -29 -14.461 1 94.56 296 ARG A O 1
ATOM 2297 N N . GLY A 1 297 ? -8.703 -29.953 -16.016 1 96.31 297 GLY A N 1
ATOM 2298 C CA . GLY A 1 297 ? -8.914 -28.75 -16.781 1 96.31 297 GLY A CA 1
ATOM 2299 C C . GLY A 1 297 ? -7.996 -28.641 -17.984 1 96.31 297 GLY A C 1
ATOM 2300 O O . GLY A 1 297 ? -7.938 -27.594 -18.641 1 96.31 297 GLY A O 1
ATOM 2301 N N . HIS A 1 298 ? -7.281 -29.719 -18.312 1 97.5 298 HIS A N 1
ATOM 2302 C CA . HIS A 1 298 ? -6.359 -29.734 -19.438 1 97.5 298 HIS A CA 1
ATOM 2303 C C . HIS A 1 298 ? -7.047 -29.281 -20.719 1 97.5 298 HIS A C 1
ATOM 2305 O O . HIS A 1 298 ? -6.477 -28.5 -21.484 1 97.5 298 HIS A O 1
ATOM 2311 N N . GLU A 1 299 ? -8.211 -29.688 -20.969 1 97.81 299 GLU A N 1
ATOM 2312 C CA . GLU A 1 299 ? -8.922 -29.344 -22.203 1 97.81 299 GLU A CA 1
ATOM 2313 C C . GLU A 1 299 ? -9.242 -27.859 -22.25 1 97.81 299 GLU A C 1
ATOM 2315 O O . GLU A 1 299 ? -9.227 -27.234 -23.312 1 97.81 299 GLU A O 1
ATOM 2320 N N . VAL A 1 300 ? -9.586 -27.328 -21.094 1 98 300 VAL A N 1
ATOM 2321 C CA . VAL A 1 300 ? -9.844 -25.906 -20.984 1 98 300 VAL A CA 1
ATOM 2322 C C . VAL A 1 300 ? -8.555 -25.125 -21.266 1 98 300 VAL A C 1
ATOM 2324 O O . VAL A 1 300 ? -8.57 -24.109 -21.969 1 98 300 VAL A O 1
ATOM 2327 N N . TRP A 1 301 ? -7.441 -25.625 -20.719 1 98.12 301 TRP A N 1
ATOM 2328 C CA . TRP A 1 301 ? -6.145 -25 -20.953 1 98.12 301 TRP A CA 1
ATOM 2329 C C . TRP A 1 301 ? -5.805 -24.984 -22.453 1 98.12 301 TRP A C 1
ATOM 2331 O O . TRP A 1 301 ? -5.445 -23.938 -23 1 98.12 301 TRP A O 1
ATOM 2341 N N . LYS A 1 302 ? -5.977 -26.141 -23.078 1 98.06 302 LYS A N 1
ATOM 2342 C CA . LYS A 1 302 ? -5.688 -26.266 -24.5 1 98.06 302 LYS A CA 1
ATOM 2343 C C . LYS A 1 302 ? -6.523 -25.297 -25.328 1 98.06 302 LYS A C 1
ATOM 2345 O O . LYS A 1 302 ? -6.039 -24.734 -26.312 1 98.06 302 LYS A O 1
ATOM 2350 N N . ARG A 1 303 ? -7.695 -25.078 -24.906 1 98.06 303 ARG A N 1
ATOM 2351 C CA . ARG A 1 303 ? -8.641 -24.219 -25.625 1 98.06 303 ARG A CA 1
ATOM 2352 C C . ARG A 1 303 ? -8.297 -22.75 -25.453 1 98.06 303 ARG A C 1
ATOM 2354 O O . ARG A 1 303 ? -8.375 -21.969 -26.406 1 98.06 303 ARG A O 1
ATOM 2361 N N . ASP A 1 304 ? -7.918 -22.359 -24.25 1 98.38 304 ASP A N 1
ATOM 2362 C CA . ASP A 1 304 ? -8.008 -20.938 -23.922 1 98.38 304 ASP A CA 1
ATOM 2363 C C . ASP A 1 304 ? -6.625 -20.328 -23.719 1 98.38 304 ASP A C 1
ATOM 2365 O O . ASP A 1 304 ? -6.477 -19.109 -23.703 1 98.38 304 ASP A O 1
ATOM 2369 N N . PHE A 1 305 ? -5.586 -21.156 -23.469 1 98.38 305 PHE A N 1
ATOM 2370 C CA . PHE A 1 305 ? -4.246 -20.641 -23.188 1 98.38 305 PHE A CA 1
ATOM 2371 C C . PHE A 1 305 ? -3.34 -20.812 -24.391 1 98.38 305 PHE A C 1
ATOM 2373 O O . PHE A 1 305 ? -3.496 -21.75 -25.172 1 98.38 305 PHE A O 1
ATOM 2380 N N . THR A 1 306 ? -2.373 -19.891 -24.547 1 97.56 306 THR A N 1
ATOM 2381 C CA . THR A 1 306 ? -1.47 -19.969 -25.688 1 97.56 306 THR A CA 1
ATOM 2382 C C . THR A 1 306 ? -0.075 -20.406 -25.25 1 97.56 306 THR A C 1
ATOM 2384 O O . THR A 1 306 ? 0.845 -20.469 -26.078 1 97.56 306 THR A O 1
ATOM 2387 N N . GLY A 1 307 ? 0.097 -20.656 -23.953 1 97.06 307 GLY A N 1
ATOM 2388 C CA . GLY A 1 307 ? 1.369 -21.109 -23.406 1 97.06 307 GLY A CA 1
ATOM 2389 C C . GLY A 1 307 ? 1.305 -21.422 -21.922 1 97.06 307 GLY A C 1
ATOM 2390 O O . GLY A 1 307 ? 0.219 -21.469 -21.344 1 97.06 307 GLY A O 1
ATOM 2391 N N . SER A 1 308 ? 2.492 -21.797 -21.391 1 96.44 308 SER A N 1
ATOM 2392 C CA . SER A 1 308 ? 2.555 -22.172 -19.984 1 96.44 308 SER A CA 1
ATOM 2393 C C . SER A 1 308 ? 3.738 -21.5 -19.297 1 96.44 308 SER A C 1
ATOM 2395 O O . SER A 1 308 ? 4.656 -21.016 -19.953 1 96.44 308 SER A O 1
ATOM 2397 N N . SER A 1 309 ? 3.682 -21.438 -17.938 1 94.75 309 SER A N 1
ATOM 2398 C CA . SER A 1 309 ? 4.68 -20.812 -17.078 1 94.75 309 SER A CA 1
ATOM 2399 C C . SER A 1 309 ? 5.805 -21.781 -16.734 1 94.75 309 SER A C 1
ATOM 2401 O O . SER A 1 309 ? 5.793 -22.938 -17.172 1 94.75 309 SER A O 1
ATOM 2403 N N . GLY A 1 310 ? 6.781 -21.297 -16.016 1 95.94 310 GLY A N 1
ATOM 2404 C CA . GLY A 1 310 ? 7.938 -22.094 -15.625 1 95.94 310 GLY A CA 1
ATOM 2405 C C . GLY A 1 310 ? 7.758 -22.797 -14.297 1 95.94 310 GLY A C 1
ATOM 2406 O O . GLY A 1 310 ? 8.727 -23.297 -13.711 1 95.94 310 GLY A O 1
ATOM 2407 N N . VAL A 1 311 ? 6.512 -22.859 -13.789 1 97.25 311 VAL A N 1
ATOM 2408 C CA . VAL A 1 311 ? 6.27 -23.438 -12.469 1 97.25 311 VAL A CA 1
ATOM 2409 C C . VAL A 1 311 ? 5.305 -24.609 -12.594 1 97.25 311 VAL A C 1
ATOM 2411 O O . VAL A 1 311 ? 4.352 -24.562 -13.375 1 97.25 311 VAL A O 1
ATOM 2414 N N . PHE A 1 312 ? 5.57 -25.719 -11.984 1 97.69 312 PHE A N 1
ATOM 2415 C CA . PHE A 1 312 ? 4.719 -26.891 -11.914 1 97.69 312 PHE A CA 1
ATOM 2416 C C . PHE A 1 312 ? 5.012 -27.703 -10.648 1 97.69 312 PHE A C 1
ATOM 2418 O O . PHE A 1 312 ? 5.945 -27.375 -9.906 1 97.69 312 PHE A O 1
ATOM 2425 N N . SER A 1 313 ? 4.176 -28.672 -10.375 1 97.56 313 SER A N 1
ATOM 2426 C CA . SER A 1 313 ? 4.383 -29.5 -9.195 1 97.56 313 SER A CA 1
ATOM 2427 C C . SER A 1 313 ? 4.434 -30.984 -9.57 1 97.56 313 SER A C 1
ATOM 2429 O O . SER A 1 313 ? 4.008 -31.359 -10.656 1 97.56 313 SER A O 1
ATOM 2431 N N . ILE A 1 314 ? 5.031 -31.781 -8.703 1 97.81 314 ILE A N 1
ATOM 2432 C CA . ILE A 1 314 ? 4.961 -33.219 -8.805 1 97.81 314 ILE A CA 1
ATOM 2433 C C . ILE A 1 314 ? 4.434 -33.812 -7.496 1 97.81 314 ILE A C 1
ATOM 2435 O O . ILE A 1 314 ? 4.48 -33.156 -6.453 1 97.81 314 ILE A O 1
ATOM 2439 N N . VAL A 1 315 ? 3.867 -34.969 -7.598 1 97.44 315 VAL A N 1
ATOM 2440 C CA . VAL A 1 315 ? 3.52 -35.781 -6.449 1 97.44 315 VAL A CA 1
ATOM 2441 C C . VAL A 1 315 ? 4.387 -37.031 -6.438 1 97.44 315 VAL A C 1
ATOM 2443 O O . VAL A 1 315 ? 4.484 -37.75 -7.445 1 97.44 315 VAL A O 1
ATOM 2446 N N . LEU A 1 316 ? 5.09 -37.25 -5.328 1 97.94 316 LEU A N 1
ATOM 2447 C CA . LEU A 1 316 ? 5.91 -38.438 -5.188 1 97.94 316 LEU A CA 1
ATOM 2448 C C . LEU A 1 316 ? 5.055 -39.656 -4.801 1 97.94 316 LEU A C 1
ATOM 2450 O O . LEU A 1 316 ? 3.928 -39.469 -4.32 1 97.94 316 LEU A O 1
ATOM 2454 N N . LEU A 1 317 ? 5.605 -40.875 -5.09 1 97.56 317 LEU A N 1
ATOM 2455 C CA . LEU A 1 317 ? 4.93 -42.062 -4.633 1 97.56 317 LEU A CA 1
ATOM 2456 C C . LEU A 1 317 ? 4.695 -42.031 -3.125 1 97.56 317 LEU A C 1
ATOM 2458 O O . LEU A 1 317 ? 5.508 -41.469 -2.381 1 97.56 317 LEU A O 1
ATOM 2462 N N . PRO A 1 318 ? 3.621 -42.625 -2.662 1 96.94 318 PRO A N 1
ATOM 2463 C CA . PRO A 1 318 ? 3.223 -42.5 -1.258 1 96.94 318 PRO A CA 1
ATOM 2464 C C . PRO A 1 318 ? 4.227 -43.156 -0.299 1 96.94 318 PRO A C 1
ATOM 2466 O O . PRO A 1 318 ? 4.184 -42.875 0.906 1 96.94 318 PRO A O 1
ATOM 2469 N N . LYS A 1 319 ? 5.105 -43.938 -0.728 1 96.06 319 LYS A N 1
ATOM 2470 C CA . LYS A 1 319 ? 6.059 -44.625 0.137 1 96.06 319 LYS A CA 1
ATOM 2471 C C . LYS A 1 319 ? 7.113 -43.656 0.674 1 96.06 319 LYS A C 1
ATOM 2473 O O . LYS A 1 319 ? 7.797 -43.969 1.655 1 96.06 319 LYS A O 1
ATOM 2478 N N . TYR A 1 320 ? 7.281 -42.594 0.024 1 96.88 320 TYR A N 1
ATOM 2479 C CA . TYR A 1 320 ? 8.32 -41.656 0.45 1 96.88 320 TYR A CA 1
ATOM 2480 C C . TYR A 1 320 ? 7.832 -40.781 1.599 1 96.88 320 TYR A C 1
ATOM 2482 O O . TYR A 1 320 ? 6.691 -40.312 1.586 1 96.88 320 TYR A O 1
ATOM 2490 N N . THR A 1 321 ? 8.703 -40.562 2.621 1 95.56 321 THR A N 1
ATOM 2491 C CA . THR A 1 321 ? 8.406 -39.75 3.797 1 95.56 321 THR A CA 1
ATOM 2492 C C . THR A 1 321 ? 8.945 -38.312 3.629 1 95.56 321 THR A C 1
ATOM 2494 O O . THR A 1 321 ? 9.672 -38.031 2.678 1 95.56 321 THR A O 1
ATOM 2497 N N . LEU A 1 322 ? 8.523 -37.469 4.531 1 94.5 322 LEU A N 1
ATOM 2498 C CA . LEU A 1 322 ? 9.039 -36.094 4.516 1 94.5 322 LEU A CA 1
ATOM 2499 C C . LEU A 1 322 ? 10.547 -36.094 4.703 1 94.5 322 LEU A C 1
ATOM 2501 O O . LEU A 1 322 ? 11.242 -35.25 4.133 1 94.5 322 LEU A O 1
ATOM 2505 N N . GLU A 1 323 ? 11.078 -36.938 5.52 1 95.44 323 GLU A N 1
ATOM 2506 C CA . GLU A 1 323 ? 12.523 -37.062 5.707 1 95.44 323 GLU A CA 1
ATOM 2507 C C . GLU A 1 323 ? 13.227 -37.375 4.395 1 95.44 323 GLU A C 1
ATOM 2509 O O . GLU A 1 323 ? 14.289 -36.844 4.102 1 95.44 323 GLU A O 1
ATOM 2514 N N . ASP A 1 324 ? 12.664 -38.344 3.641 1 96.44 324 ASP A N 1
ATOM 2515 C CA . ASP A 1 324 ? 13.203 -38.688 2.33 1 96.44 324 ASP A CA 1
ATOM 2516 C C . ASP A 1 324 ? 13.25 -37.469 1.415 1 96.44 324 ASP A C 1
ATOM 2518 O O . ASP A 1 324 ? 14.266 -37.219 0.76 1 96.44 324 ASP A O 1
ATOM 2522 N N . VAL A 1 325 ? 12.156 -36.781 1.406 1 96.44 325 VAL A N 1
ATOM 2523 C CA . VAL A 1 325 ? 12.008 -35.625 0.538 1 96.44 325 VAL A CA 1
ATOM 2524 C C . VAL A 1 325 ? 12.984 -34.531 0.967 1 96.44 325 VAL A C 1
ATOM 2526 O O . VAL A 1 325 ? 13.562 -33.844 0.125 1 96.44 325 VAL A O 1
ATOM 2529 N N . THR A 1 326 ? 13.141 -34.344 2.266 1 95.94 326 THR A N 1
ATOM 2530 C CA . THR A 1 326 ? 14.109 -33.375 2.797 1 95.94 326 THR A CA 1
ATOM 2531 C C . THR A 1 326 ? 15.516 -33.719 2.305 1 95.94 326 THR A C 1
ATOM 2533 O O . THR A 1 326 ? 16.234 -32.812 1.852 1 95.94 326 THR A O 1
ATOM 2536 N N . ARG A 1 327 ? 15.891 -34.938 2.402 1 95.94 327 ARG A N 1
ATOM 2537 C CA . ARG A 1 327 ? 17.188 -35.375 1.906 1 95.94 327 ARG A CA 1
ATOM 2538 C C . ARG A 1 327 ? 17.344 -35.062 0.42 1 95.94 327 ARG A C 1
ATOM 2540 O O . ARG A 1 327 ? 18.406 -34.625 -0.024 1 95.94 327 ARG A O 1
ATOM 2547 N N . MET A 1 328 ? 16.328 -35.312 -0.337 1 97.25 328 MET A N 1
ATOM 2548 C CA . MET A 1 328 ? 16.328 -35.062 -1.773 1 97.25 328 MET A CA 1
ATOM 2549 C C . MET A 1 328 ? 16.547 -33.562 -2.057 1 97.25 328 MET A C 1
ATOM 2551 O O . MET A 1 328 ? 17.5 -33.188 -2.738 1 97.25 328 MET A O 1
ATOM 2555 N N . ILE A 1 329 ? 15.727 -32.719 -1.514 1 97.06 329 ILE A N 1
ATOM 2556 C CA . ILE A 1 329 ? 15.703 -31.297 -1.831 1 97.06 329 ILE A CA 1
ATOM 2557 C C . ILE A 1 329 ? 16.984 -30.641 -1.329 1 97.06 329 ILE A C 1
ATOM 2559 O O . ILE A 1 329 ? 17.578 -29.812 -2.025 1 97.06 329 ILE A O 1
ATOM 2563 N N . GLU A 1 330 ? 17.453 -31 -0.178 1 95.94 330 GLU A N 1
ATOM 2564 C CA . GLU A 1 330 ? 18.625 -30.375 0.408 1 95.94 330 GLU A CA 1
ATOM 2565 C C . GLU A 1 330 ? 19.906 -30.844 -0.285 1 95.94 330 GLU A C 1
ATOM 2567 O O . GLU A 1 330 ? 20.969 -30.25 -0.094 1 95.94 330 GLU A O 1
ATOM 2572 N N . SER A 1 331 ? 19.781 -31.844 -1.047 1 94.81 331 SER A N 1
ATOM 2573 C CA . SER A 1 331 ? 20.953 -32.344 -1.78 1 94.81 331 SER A CA 1
ATOM 2574 C C . SER A 1 331 ? 21.156 -31.562 -3.072 1 94.81 331 SER A C 1
ATOM 2576 O O . SER A 1 331 ? 22.219 -31.656 -3.699 1 94.81 331 SER A O 1
ATOM 2578 N N . TYR A 1 332 ? 20.125 -30.828 -3.533 1 94.81 332 TYR A N 1
ATOM 2579 C CA . TYR A 1 332 ? 20.234 -30.094 -4.793 1 94.81 332 TYR A CA 1
ATOM 2580 C C . TYR A 1 332 ? 21.391 -29.109 -4.754 1 94.81 332 TYR A C 1
ATOM 2582 O O . TYR A 1 332 ? 21.672 -28.5 -3.713 1 94.81 332 TYR A O 1
ATOM 2590 N N . LYS A 1 333 ? 22.047 -28.906 -5.871 1 92.12 333 LYS A N 1
ATOM 2591 C CA . LYS A 1 333 ? 23.141 -27.953 -6.012 1 92.12 333 LYS A CA 1
ATOM 2592 C C . LYS A 1 333 ? 22.688 -26.719 -6.801 1 92.12 333 LYS A C 1
ATOM 2594 O O . LYS A 1 333 ? 23.25 -25.641 -6.645 1 92.12 333 LYS A O 1
ATOM 2599 N N . LEU A 1 334 ? 21.703 -26.922 -7.648 1 93.38 334 LEU A N 1
ATOM 2600 C CA . LEU A 1 334 ? 21.234 -25.844 -8.508 1 93.38 334 LEU A CA 1
ATOM 2601 C C . LEU A 1 334 ? 19.859 -25.359 -8.062 1 93.38 334 LEU A C 1
ATOM 2603 O O . LEU A 1 334 ? 19.578 -24.156 -8.086 1 93.38 334 LEU A O 1
ATOM 2607 N N . PHE A 1 335 ? 18.922 -26.297 -7.691 1 94.81 335 PHE A N 1
ATOM 2608 C CA . PHE A 1 335 ? 17.641 -25.891 -7.148 1 94.81 335 PHE A CA 1
ATOM 2609 C C . PHE A 1 335 ? 17.797 -25.359 -5.727 1 94.81 335 PHE A C 1
ATOM 2611 O O . PHE A 1 335 ? 18.312 -26.062 -4.852 1 94.81 335 PHE A O 1
ATOM 2618 N N . ALA A 1 336 ? 17.406 -24.125 -5.543 1 93.19 336 ALA A N 1
ATOM 2619 C CA . ALA A 1 336 ? 17.391 -23.562 -4.195 1 93.19 336 ALA A CA 1
ATOM 2620 C C . ALA A 1 336 ? 16.031 -23.719 -3.539 1 93.19 336 ALA A C 1
ATOM 2622 O O . ALA A 1 336 ? 15.031 -23.984 -4.215 1 93.19 336 ALA A O 1
ATOM 2623 N N . ILE A 1 337 ? 16.031 -23.672 -2.238 1 94.56 337 ILE A N 1
ATOM 2624 C CA . ILE A 1 337 ? 14.789 -23.766 -1.473 1 94.56 337 ILE A CA 1
ATOM 2625 C C . ILE A 1 337 ? 14.203 -22.359 -1.271 1 94.56 337 ILE A C 1
ATOM 2627 O O . ILE A 1 337 ? 14.797 -21.531 -0.58 1 94.56 337 ILE A O 1
ATOM 2631 N N . GLY A 1 338 ? 13.102 -22.109 -1.854 1 91.19 338 GLY A N 1
ATOM 2632 C CA . GLY A 1 338 ? 12.492 -20.797 -1.732 1 91.19 338 GLY A CA 1
ATOM 2633 C C . GLY A 1 338 ? 11.125 -20.719 -2.387 1 91.19 338 GLY A C 1
ATOM 2634 O O . GLY A 1 338 ? 10.781 -21.547 -3.221 1 91.19 338 GLY A O 1
ATOM 2635 N N . PHE A 1 339 ? 10.422 -19.688 -1.936 1 90.19 339 PHE A N 1
ATOM 2636 C CA . PHE A 1 339 ? 9.109 -19.406 -2.516 1 90.19 339 PHE A CA 1
ATOM 2637 C C . PHE A 1 339 ? 9.242 -18.562 -3.777 1 90.19 339 PHE A C 1
ATOM 2639 O O . PHE A 1 339 ? 10.305 -18.016 -4.051 1 90.19 339 PHE A O 1
ATOM 2646 N N . SER A 1 340 ? 8.188 -18.516 -4.496 1 92.12 340 SER A N 1
ATOM 2647 C CA . SER A 1 340 ? 8.055 -17.641 -5.656 1 92.12 340 SER A CA 1
ATOM 2648 C C . SER A 1 340 ? 8.352 -18.391 -6.949 1 92.12 340 SER A C 1
ATOM 2650 O O . SER A 1 340 ? 8.477 -19.625 -6.945 1 92.12 340 SER A O 1
ATOM 2652 N N . TRP A 1 341 ? 8.234 -17.734 -8.008 1 95.06 341 TRP A N 1
ATOM 2653 C CA . TRP A 1 341 ? 8.578 -18.188 -9.352 1 95.06 341 TRP A CA 1
ATOM 2654 C C . TRP A 1 341 ? 8.789 -17 -10.289 1 95.06 341 TRP A C 1
ATOM 2656 O O . TRP A 1 341 ? 8.719 -15.844 -9.859 1 95.06 341 TRP A O 1
ATOM 2666 N N . GLY A 1 342 ? 9.102 -17.203 -11.477 1 94.69 342 GLY A N 1
ATOM 2667 C CA . GLY A 1 342 ? 9.219 -16.172 -12.492 1 94.69 342 GLY A CA 1
ATOM 2668 C C . GLY A 1 342 ? 10.609 -15.578 -12.578 1 94.69 342 GLY A C 1
ATO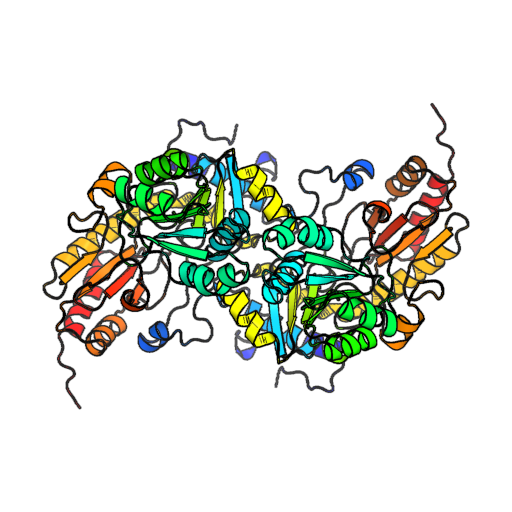M 2669 O O . GLY A 1 342 ? 10.938 -14.883 -13.547 1 94.69 342 GLY A O 1
ATOM 2670 N N . GLY A 1 343 ? 11.438 -15.812 -11.57 1 92.81 343 GLY A N 1
ATOM 2671 C CA . GLY A 1 343 ? 12.812 -15.344 -11.602 1 92.81 343 GLY A CA 1
ATOM 2672 C C . GLY A 1 343 ? 13.734 -16.25 -12.383 1 92.81 343 GLY A C 1
ATOM 2673 O O . GLY A 1 343 ? 13.281 -17.141 -13.094 1 92.81 343 GLY A O 1
ATOM 2674 N N . PHE A 1 344 ? 15.078 -15.938 -12.328 1 91.12 344 PHE A N 1
ATOM 2675 C CA . PHE A 1 344 ? 16.047 -16.641 -13.164 1 91.12 344 PHE A CA 1
ATOM 2676 C C . PHE A 1 344 ? 16.594 -17.875 -12.453 1 91.12 344 PHE A C 1
ATOM 2678 O O . PHE A 1 344 ? 17.25 -18.719 -13.078 1 91.12 344 PHE A O 1
ATOM 2685 N N . GLU A 1 345 ? 16.234 -18.016 -11.141 1 92.12 345 GLU A N 1
ATOM 2686 C CA . GLU A 1 345 ? 16.75 -19.141 -10.367 1 92.12 345 GLU A CA 1
ATOM 2687 C C . GLU A 1 345 ? 15.742 -20.297 -10.344 1 92.12 345 GLU A C 1
ATOM 2689 O O . GLU A 1 345 ? 14.531 -20.062 -10.312 1 92.12 345 GLU A O 1
ATOM 2694 N N . SER A 1 346 ? 16.266 -21.484 -10.273 1 94.62 346 SER A N 1
ATOM 2695 C CA . SER A 1 346 ? 15.422 -22.656 -10.047 1 94.62 346 SER A CA 1
ATOM 2696 C C . SER A 1 346 ? 15.172 -22.859 -8.562 1 94.62 346 SER A C 1
ATOM 2698 O O . SER A 1 346 ? 16.078 -22.719 -7.742 1 94.62 346 SER A O 1
ATOM 2700 N N . LEU A 1 347 ? 13.898 -23.109 -8.25 1 96.25 347 LEU A N 1
ATOM 2701 C CA . LEU A 1 347 ? 13.492 -23.266 -6.859 1 96.25 347 LEU A CA 1
ATOM 2702 C C . LEU A 1 347 ? 12.688 -24.547 -6.668 1 96.25 347 LEU A C 1
ATOM 2704 O O . LEU A 1 347 ? 12.047 -25.047 -7.605 1 96.25 347 LEU A O 1
ATOM 2708 N N . ALA A 1 348 ? 12.75 -25.125 -5.484 1 96.19 348 ALA A N 1
ATOM 2709 C CA . ALA A 1 348 ? 11.93 -26.25 -5.059 1 96.19 348 ALA A CA 1
ATOM 2710 C C . ALA A 1 348 ? 11.383 -26.031 -3.652 1 96.19 348 ALA A C 1
ATOM 2712 O O . ALA A 1 348 ? 12.102 -25.562 -2.764 1 96.19 348 ALA A O 1
ATOM 2713 N N . VAL A 1 349 ? 10.133 -26.312 -3.527 1 94.69 349 VAL A N 1
ATOM 2714 C CA . VAL A 1 349 ? 9.531 -26.156 -2.203 1 94.69 349 VAL A CA 1
ATOM 2715 C C . VAL A 1 349 ? 8.445 -27.219 -2.006 1 94.69 349 VAL A C 1
ATOM 2717 O O . VAL A 1 349 ? 7.75 -27.594 -2.955 1 94.69 349 VAL A O 1
ATOM 2720 N N . VAL A 1 350 ? 8.344 -27.734 -0.754 1 94.56 350 VAL A N 1
ATOM 2721 C CA . VAL A 1 350 ? 7.285 -28.656 -0.391 1 94.56 350 VAL A CA 1
ATOM 2722 C C . VAL A 1 350 ? 6.023 -27.891 -0.02 1 94.56 350 VAL A C 1
ATOM 2724 O O . VAL A 1 350 ? 6.09 -26.875 0.687 1 94.56 350 VAL A O 1
ATOM 2727 N N . PHE A 1 351 ? 4.949 -28.328 -0.562 1 90 351 PHE A N 1
ATOM 2728 C CA . PHE A 1 351 ? 3.67 -27.703 -0.241 1 90 351 PHE A CA 1
ATOM 2729 C C . PHE A 1 351 ? 2.639 -28.766 0.15 1 90 351 PHE A C 1
ATOM 2731 O O . PHE A 1 351 ? 2.703 -29.906 -0.309 1 90 351 PHE A O 1
ATOM 2738 N N . ASP A 1 352 ? 1.728 -28.312 1.082 1 90.88 352 ASP A N 1
ATOM 2739 C CA . ASP A 1 352 ? 0.627 -29.188 1.498 1 90.88 352 ASP A CA 1
ATOM 2740 C C . ASP A 1 352 ? -0.708 -28.438 1.428 1 90.88 352 ASP A C 1
ATOM 2742 O O . ASP A 1 352 ? -1.087 -27.75 2.369 1 90.88 352 ASP A O 1
ATOM 2746 N N . CYS A 1 353 ? -1.428 -28.719 0.39 1 89.94 353 CYS A N 1
ATOM 2747 C CA . CYS A 1 353 ? -2.707 -28.047 0.162 1 89.94 353 CYS A CA 1
ATOM 2748 C C . CYS A 1 353 ? -3.844 -28.812 0.837 1 89.94 353 CYS A C 1
ATOM 2750 O O . CYS A 1 353 ? -4.977 -28.328 0.884 1 89.94 353 CYS A O 1
ATOM 2752 N N . THR A 1 354 ? -3.609 -29.969 1.363 1 90.31 354 THR A N 1
ATOM 2753 C CA . THR A 1 354 ? -4.656 -30.781 1.959 1 90.31 354 THR A CA 1
ATOM 2754 C C . THR A 1 354 ? -5.188 -30.141 3.238 1 90.31 354 THR A C 1
ATOM 2756 O O . THR A 1 354 ? -6.293 -30.453 3.682 1 90.31 354 THR A O 1
ATOM 2759 N N . LYS A 1 355 ? -4.504 -29.203 3.691 1 87.31 355 LYS A N 1
ATOM 2760 C CA . LYS A 1 355 ? -4.801 -28.672 5.02 1 87.31 355 LYS A CA 1
ATOM 2761 C C . LYS A 1 355 ? -5.824 -27.547 4.941 1 87.31 355 LYS A C 1
ATOM 2763 O O . LYS A 1 355 ? -6.449 -27.203 5.945 1 87.31 355 LYS A O 1
ATOM 2768 N N . TYR A 1 356 ? -6.023 -27.031 3.705 1 90.69 356 TYR A N 1
ATOM 2769 C CA . TYR A 1 356 ? -6.855 -25.844 3.752 1 90.69 356 TYR A CA 1
ATOM 2770 C C . TYR A 1 356 ? -7.922 -25.875 2.662 1 90.69 356 TYR A C 1
ATOM 2772 O O . TYR A 1 356 ? -8.773 -24.984 2.592 1 90.69 356 TYR A O 1
ATOM 2780 N N . ARG A 1 357 ? -8.008 -26.953 1.866 1 94.25 357 ARG A N 1
ATOM 2781 C CA . ARG A 1 357 ? -9.102 -27.109 0.921 1 94.25 357 ARG A CA 1
ATOM 2782 C C . ARG A 1 357 ? -10.406 -27.438 1.647 1 94.25 357 ARG A C 1
ATOM 2784 O O . ARG A 1 357 ? -10.445 -28.312 2.506 1 94.25 357 ARG A O 1
ATOM 2791 N N . THR A 1 358 ? -11.477 -26.688 1.295 1 95.81 358 THR A N 1
ATOM 2792 C CA . THR A 1 358 ? -12.703 -26.859 2.064 1 95.81 358 THR A CA 1
ATOM 2793 C C . THR A 1 358 ? -13.867 -27.234 1.151 1 95.81 358 THR A C 1
ATOM 2795 O O . THR A 1 358 ? -14.797 -27.922 1.574 1 95.81 358 THR A O 1
ATOM 2798 N N . ALA A 1 359 ? -13.898 -26.766 -0.112 1 96.44 359 ALA A N 1
ATOM 2799 C CA . ALA A 1 359 ? -14.984 -27.078 -1.041 1 96.44 359 ALA A CA 1
ATOM 2800 C C . ALA A 1 359 ? -14.719 -28.406 -1.762 1 96.44 359 ALA A C 1
ATOM 2802 O O . ALA A 1 359 ? -15.648 -29.047 -2.254 1 96.44 359 ALA A O 1
ATOM 2803 N N . THR A 1 360 ? -13.461 -28.734 -1.888 1 94.88 360 THR A N 1
ATOM 2804 C CA . THR A 1 360 ? -13.039 -30 -2.496 1 94.88 360 THR A CA 1
ATOM 2805 C C . THR A 1 360 ? -12.07 -30.734 -1.585 1 94.88 360 THR A C 1
ATOM 2807 O O . THR A 1 360 ? -11.5 -30.141 -0.661 1 94.88 360 THR A O 1
ATOM 2810 N N . THR A 1 361 ? -11.984 -32.031 -1.81 1 92 361 THR A N 1
ATOM 2811 C CA . THR A 1 361 ? -10.93 -32.812 -1.169 1 92 361 THR A CA 1
ATOM 2812 C C . THR A 1 361 ? -9.742 -32.969 -2.107 1 92 361 THR A C 1
ATOM 2814 O O . THR A 1 361 ? -9.875 -33.562 -3.186 1 92 361 THR A O 1
ATOM 2817 N N . PHE A 1 362 ? -8.688 -32.375 -1.713 1 90.38 362 PHE A N 1
ATOM 2818 C CA . PHE A 1 362 ? -7.449 -32.562 -2.465 1 90.38 362 PHE A CA 1
ATOM 2819 C C . PHE A 1 362 ? -6.656 -33.719 -1.901 1 90.38 362 PHE A C 1
ATOM 2821 O O . PHE A 1 362 ? -6.191 -33.688 -0.761 1 90.38 362 PHE A O 1
ATOM 2828 N N . SER A 1 363 ? -6.582 -34.844 -2.615 1 91.81 363 SER A N 1
ATOM 2829 C CA . SER A 1 363 ? -5.883 -36.062 -2.229 1 91.81 363 SER A CA 1
ATOM 2830 C C . SER A 1 363 ? -4.844 -36.469 -3.273 1 91.81 363 SER A C 1
ATOM 2832 O O . SER A 1 363 ? -5.098 -37.312 -4.117 1 91.81 363 SER A O 1
ATOM 2834 N N . PRO A 1 364 ? -3.67 -35.938 -3.168 1 90.81 364 PRO A N 1
ATOM 2835 C CA . PRO A 1 364 ? -2.678 -36.156 -4.227 1 90.81 364 PRO A CA 1
ATOM 2836 C C . PRO A 1 364 ? -2.053 -37.531 -4.188 1 90.81 364 PRO A C 1
ATOM 2838 O O . PRO A 1 364 ? -1.501 -38 -5.191 1 90.81 364 PRO A O 1
ATOM 2841 N N . GLY A 1 365 ? -2.156 -38.219 -3.047 1 93.62 365 GLY A N 1
ATOM 2842 C CA . GLY A 1 365 ? -1.632 -39.594 -2.938 1 93.62 365 GLY A CA 1
ATOM 2843 C C . GLY A 1 365 ? -0.191 -39.625 -2.465 1 93.62 365 GLY A C 1
ATOM 2844 O O . GLY A 1 365 ? 0.369 -40.719 -2.264 1 93.62 365 GLY A O 1
ATOM 2845 N N . GLY A 1 366 ? 0.459 -38.531 -2.271 1 96.06 366 GLY A N 1
ATOM 2846 C CA . GLY A 1 366 ? 1.831 -38.406 -1.805 1 96.06 366 GLY A CA 1
ATOM 2847 C C . GLY A 1 366 ? 2.252 -36.969 -1.56 1 96.06 366 GLY A C 1
ATOM 2848 O O . GLY A 1 366 ? 1.42 -36.062 -1.582 1 96.06 366 GLY A O 1
ATOM 2849 N N . ILE A 1 367 ? 3.578 -36.781 -1.311 1 96 367 ILE A N 1
ATOM 2850 C CA . ILE A 1 367 ? 4.113 -35.469 -0.992 1 96 367 ILE A CA 1
ATOM 2851 C C . ILE A 1 367 ? 4.234 -34.625 -2.27 1 96 367 ILE A C 1
ATOM 2853 O O . ILE A 1 367 ? 4.711 -35.125 -3.293 1 96 367 ILE A O 1
ATOM 2857 N N . LEU A 1 368 ? 3.758 -33.469 -2.133 1 96.25 368 LEU A N 1
ATOM 2858 C CA . LEU A 1 368 ? 3.785 -32.5 -3.244 1 96.25 368 LEU A CA 1
ATOM 2859 C C . LEU A 1 368 ? 5.016 -31.609 -3.166 1 96.25 368 LEU A C 1
ATOM 2861 O O . LEU A 1 368 ? 5.324 -31.078 -2.102 1 96.25 368 LEU A O 1
ATOM 2865 N N . ILE A 1 369 ? 5.77 -31.484 -4.285 1 97.31 369 ILE A N 1
ATOM 2866 C CA . ILE A 1 369 ? 6.891 -30.562 -4.426 1 97.31 369 ILE A CA 1
ATOM 2867 C C . ILE A 1 369 ? 6.652 -29.641 -5.617 1 97.31 369 ILE A C 1
ATOM 2869 O O . ILE A 1 369 ? 6.359 -30.109 -6.723 1 97.31 369 ILE A O 1
ATOM 2873 N N . ARG A 1 370 ? 6.676 -28.391 -5.414 1 97.31 370 ARG A N 1
ATOM 2874 C CA . ARG A 1 370 ? 6.559 -27.422 -6.504 1 97.31 370 ARG A CA 1
ATOM 2875 C C . ARG A 1 370 ? 7.938 -26.969 -6.973 1 97.31 370 ARG A C 1
ATOM 2877 O O . ARG A 1 370 ? 8.82 -26.719 -6.156 1 97.31 370 ARG A O 1
ATOM 2884 N N . PHE A 1 371 ? 8.086 -26.875 -8.242 1 97.69 371 PHE A N 1
ATOM 2885 C CA . PHE A 1 371 ? 9.344 -26.469 -8.852 1 97.69 371 PHE A CA 1
ATOM 2886 C C . PHE A 1 371 ? 9.156 -25.219 -9.695 1 97.69 371 PHE A C 1
ATOM 2888 O O . PHE A 1 371 ? 8.156 -25.094 -10.406 1 97.69 371 PHE A O 1
ATOM 2895 N N . GLN A 1 372 ? 9.977 -24.281 -9.539 1 97.56 372 GLN A N 1
ATOM 2896 C CA . GLN A 1 372 ? 10.203 -23.188 -10.477 1 97.56 372 GLN A CA 1
ATOM 2897 C C . GLN A 1 372 ? 11.484 -23.406 -11.281 1 97.56 372 GLN A C 1
ATOM 2899 O O . GLN A 1 372 ? 12.555 -23.609 -10.711 1 97.56 372 GLN A O 1
ATOM 2904 N N . ILE A 1 373 ? 11.336 -23.422 -12.594 1 97.25 373 ILE A N 1
ATOM 2905 C CA . ILE A 1 373 ? 12.477 -23.656 -13.469 1 97.25 373 ILE A CA 1
ATOM 2906 C C . ILE A 1 373 ? 13.078 -22.312 -13.914 1 97.25 373 ILE A C 1
ATOM 2908 O O . ILE A 1 373 ? 12.383 -21.5 -14.516 1 97.25 373 ILE A O 1
ATOM 2912 N N . GLY A 1 374 ? 14.312 -22.094 -13.594 1 93.81 374 GLY A N 1
ATOM 2913 C CA . GLY A 1 374 ? 15.008 -20.875 -13.93 1 93.81 374 GLY A CA 1
ATOM 2914 C C . GLY A 1 374 ? 15.68 -20.922 -15.289 1 93.81 374 GLY A C 1
ATOM 2915 O O . GLY A 1 374 ? 15.164 -21.531 -16.219 1 93.81 374 GLY A O 1
ATOM 2916 N N . LEU A 1 375 ? 16.797 -20.156 -15.406 1 91.12 375 LEU A N 1
ATOM 2917 C CA . LEU A 1 375 ? 17.422 -19.984 -16.703 1 91.12 375 LEU A CA 1
ATOM 2918 C C . LEU A 1 375 ? 18.734 -20.75 -16.797 1 91.12 375 LEU A C 1
ATOM 2920 O O . LEU A 1 375 ? 19.578 -20.484 -17.656 1 91.12 375 LEU A O 1
ATOM 2924 N N . GLU A 1 376 ? 18.938 -21.703 -15.859 1 91.69 376 GLU A N 1
ATOM 2925 C CA . GLU A 1 376 ? 20.094 -22.578 -15.945 1 91.69 376 GLU A CA 1
ATOM 2926 C C . GLU A 1 376 ? 19.953 -23.562 -17.109 1 91.69 376 GLU A C 1
ATOM 2928 O O . GLU A 1 376 ? 18.875 -23.734 -17.656 1 91.69 376 GLU A O 1
ATOM 2933 N N . SER A 1 377 ? 21.047 -24.219 -17.406 1 92.81 377 SER A N 1
ATOM 2934 C CA . SER A 1 377 ? 21.016 -25.25 -18.438 1 92.81 377 SER A CA 1
ATOM 2935 C C . SER A 1 377 ? 20.062 -26.391 -18.062 1 92.81 377 SER A C 1
ATOM 2937 O O . SER A 1 377 ? 20.109 -26.891 -16.938 1 92.81 377 SER A O 1
ATOM 2939 N N . VAL A 1 378 ? 19.188 -26.734 -19.016 1 95.94 378 VAL A N 1
ATOM 2940 C CA . VAL A 1 378 ? 18.203 -27.797 -18.781 1 95.94 378 VAL A CA 1
ATOM 2941 C C . VAL A 1 378 ? 18.938 -29.094 -18.422 1 95.94 378 VAL A C 1
ATOM 2943 O O . VAL A 1 378 ? 18.516 -29.812 -17.516 1 95.94 378 VAL A O 1
ATOM 2946 N N . ASP A 1 379 ? 20.016 -29.359 -19.125 1 95.44 379 ASP A N 1
ATOM 2947 C CA . ASP A 1 379 ? 20.781 -30.562 -18.859 1 95.44 379 ASP A CA 1
ATOM 2948 C C . ASP A 1 379 ? 21.359 -30.562 -17.453 1 95.44 379 ASP A C 1
ATOM 2950 O O . ASP A 1 379 ? 21.359 -31.578 -16.766 1 95.44 379 ASP A O 1
ATOM 2954 N N . ASP A 1 380 ? 21.875 -29.406 -17.031 1 95.56 380 ASP A N 1
ATOM 2955 C CA . ASP A 1 380 ? 22.391 -29.281 -15.672 1 95.56 380 ASP A CA 1
ATOM 2956 C C . ASP A 1 380 ? 21.281 -29.5 -14.648 1 95.56 380 ASP A C 1
ATOM 2958 O O . ASP A 1 380 ? 21.5 -30.141 -13.617 1 95.56 380 ASP A O 1
ATOM 2962 N N . LEU A 1 381 ? 20.109 -28.984 -14.922 1 96.75 381 LEU A N 1
ATOM 2963 C CA . LEU A 1 381 ? 18.984 -29.125 -14.008 1 96.75 381 LEU A CA 1
ATOM 2964 C C . LEU A 1 381 ? 18.531 -30.578 -13.914 1 96.75 381 LEU A C 1
ATOM 2966 O O . LEU A 1 381 ? 18.25 -31.078 -12.828 1 96.75 381 LEU A O 1
ATOM 2970 N N . LYS A 1 382 ? 18.516 -31.281 -15.039 1 96.88 382 LYS A N 1
ATOM 2971 C CA . LYS A 1 382 ? 18.141 -32.688 -15.039 1 96.88 382 LYS A CA 1
ATOM 2972 C C . LYS A 1 382 ? 19.125 -33.531 -14.234 1 96.88 382 LYS A C 1
ATOM 2974 O O . LYS A 1 382 ? 18.734 -34.438 -13.508 1 96.88 382 LYS A O 1
ATOM 2979 N N . GLN A 1 383 ? 20.375 -33.188 -14.406 1 95.69 383 GLN A N 1
ATOM 2980 C CA . GLN A 1 383 ? 21.391 -33.875 -13.633 1 95.69 383 GLN A CA 1
ATOM 2981 C C . GLN A 1 383 ? 21.219 -33.656 -12.141 1 95.69 383 GLN A C 1
ATOM 2983 O O . GLN A 1 383 ? 21.312 -34.562 -11.344 1 95.69 383 GLN A O 1
ATOM 2988 N N . ASP A 1 384 ? 21.031 -32.438 -11.789 1 96.31 384 ASP A N 1
ATOM 2989 C CA . ASP A 1 384 ? 20.797 -32.125 -10.391 1 96.31 384 ASP A CA 1
ATOM 2990 C C . ASP A 1 384 ? 19.578 -32.844 -9.844 1 96.31 384 ASP A C 1
ATOM 2992 O O . ASP A 1 384 ? 19.625 -33.406 -8.742 1 96.31 384 ASP A O 1
ATOM 2996 N N . LEU A 1 385 ? 18.469 -32.906 -10.594 1 97.75 385 LEU A N 1
ATOM 2997 C CA . LEU A 1 385 ? 17.25 -33.625 -10.227 1 97.75 385 LEU A CA 1
ATOM 2998 C C . LEU A 1 385 ? 17.516 -35.125 -10.078 1 97.75 385 LEU A C 1
ATOM 3000 O O . LEU A 1 385 ? 17.031 -35.75 -9.133 1 97.75 385 LEU A O 1
ATOM 3004 N N . GLY A 1 386 ? 18.266 -35.656 -11.047 1 96.44 386 GLY A N 1
ATOM 3005 C CA . GLY A 1 386 ? 18.625 -37.031 -10.953 1 96.44 386 GLY A CA 1
ATOM 3006 C C . GLY A 1 386 ? 19.344 -37.375 -9.664 1 96.44 386 GLY A C 1
ATOM 3007 O O . GLY A 1 386 ? 19.031 -38.406 -9.023 1 96.44 386 GLY A O 1
ATOM 3008 N N . GLN A 1 387 ? 20.266 -36.562 -9.328 1 95 387 GLN A N 1
ATOM 3009 C CA . GLN A 1 387 ? 21 -36.781 -8.078 1 95 387 GLN A CA 1
ATOM 3010 C C . GLN A 1 387 ? 20.062 -36.688 -6.875 1 95 387 GLN A C 1
ATOM 3012 O O . GLN A 1 387 ? 20.234 -37.438 -5.902 1 95 387 GLN A O 1
ATOM 3017 N N . GLY A 1 388 ? 19.172 -35.75 -6.934 1 96.56 388 GLY A N 1
ATOM 3018 C CA . GLY A 1 388 ? 18.172 -35.688 -5.875 1 96.56 388 GLY A CA 1
ATOM 3019 C C . GLY A 1 388 ? 17.344 -36.938 -5.734 1 96.56 388 GLY A C 1
ATOM 3020 O O . GLY A 1 388 ? 17.078 -37.375 -4.617 1 96.56 388 GLY A O 1
ATOM 3021 N N . PHE A 1 389 ? 16.922 -37.531 -6.84 1 97.12 389 PHE A N 1
ATOM 3022 C CA . PHE A 1 389 ? 16.141 -38.781 -6.797 1 97.12 389 PHE A CA 1
ATOM 3023 C C . PHE A 1 389 ? 16.969 -39.906 -6.203 1 97.12 389 PHE A C 1
ATOM 3025 O O . PHE A 1 389 ? 16.438 -40.781 -5.508 1 97.12 389 PHE A O 1
ATOM 3032 N N . ASP A 1 390 ? 18.266 -39.938 -6.512 1 96.19 390 ASP A N 1
ATOM 3033 C CA . ASP A 1 390 ? 19.141 -40.938 -5.895 1 96.19 390 ASP A CA 1
ATOM 3034 C C . ASP A 1 390 ? 19.125 -40.812 -4.375 1 96.19 390 ASP A C 1
ATOM 3036 O O . ASP A 1 390 ? 19.078 -41.812 -3.664 1 96.19 390 ASP A O 1
ATOM 3040 N N . LYS A 1 391 ? 19.188 -39.562 -3.928 1 96 391 LYS A N 1
ATOM 3041 C CA . LYS A 1 391 ? 19.172 -39.312 -2.49 1 96 391 LYS A CA 1
ATOM 3042 C C . LYS A 1 391 ? 17.812 -39.656 -1.879 1 96 391 LYS A C 1
ATOM 3044 O O . LYS A 1 391 ? 17.734 -40.094 -0.727 1 96 391 LYS A O 1
ATOM 3049 N N . LEU A 1 392 ? 16.766 -39.438 -2.627 1 96 392 LEU A N 1
ATOM 3050 C CA . LEU A 1 392 ? 15.422 -39.781 -2.201 1 96 392 LEU A CA 1
ATOM 3051 C C . LEU A 1 392 ? 15.32 -41.281 -1.897 1 96 392 LEU A C 1
ATOM 3053 O O . LEU A 1 392 ? 14.664 -41.688 -0.933 1 96 392 LEU A O 1
ATOM 3057 N N . CYS A 1 393 ? 15.969 -42.125 -2.645 1 92.5 393 CYS A N 1
ATOM 3058 C CA . CYS A 1 393 ? 15.844 -43.562 -2.57 1 92.5 393 CYS A CA 1
ATOM 3059 C C . CYS A 1 393 ? 16.844 -44.156 -1.582 1 92.5 393 CYS A C 1
ATOM 3061 O O . CYS A 1 393 ? 16.781 -45.344 -1.253 1 92.5 393 CYS A O 1
ATOM 3063 N N . GLN A 1 394 ? 17.797 -43.281 -1.201 1 85.94 394 GLN A N 1
ATOM 3064 C CA . GLN A 1 394 ? 18.781 -43.781 -0.26 1 85.94 394 GLN A CA 1
ATOM 3065 C C . GLN A 1 394 ? 18.188 -43.969 1.131 1 85.94 394 GLN A C 1
ATOM 3067 O O . GLN A 1 394 ? 17.359 -43.156 1.565 1 85.94 394 GLN A O 1
ATOM 3072 N N . GLU A 1 395 ? 18.172 -45.25 1.647 1 67.88 395 GLU A N 1
ATOM 3073 C CA . GLU A 1 395 ? 17.688 -45.531 2.99 1 67.88 395 GLU A CA 1
ATOM 3074 C C . GLU A 1 395 ? 18.5 -44.812 4.051 1 67.88 395 GLU A C 1
ATOM 3076 O O . GLU A 1 395 ? 19.688 -44.562 3.865 1 67.88 395 GLU A O 1
ATOM 3081 N N . SER A 1 396 ? 17.812 -43.781 4.895 1 55.25 396 SER A N 1
ATOM 3082 C CA . SER A 1 396 ? 18.484 -43.156 6.027 1 55.25 396 SER A CA 1
ATOM 3083 C C . SER A 1 396 ? 19.422 -44.125 6.723 1 55.25 396 SER A C 1
ATOM 3085 O O . SER A 1 396 ? 19 -45.188 7.191 1 55.25 396 SER A O 1
ATOM 3087 N N . MET A 1 397 ? 20.562 -44.406 6.32 1 47.72 397 MET A N 1
ATOM 3088 C CA . MET A 1 397 ? 21.453 -45.219 7.152 1 47.72 397 MET A CA 1
ATOM 3089 C C . MET A 1 397 ? 21.516 -44.656 8.57 1 47.72 397 MET A C 1
ATOM 3091 O O . MET A 1 397 ? 21.766 -43.469 8.766 1 47.72 397 MET A O 1
ATOM 3095 N N . ASP A 1 398 ? 20.734 -45.062 9.547 1 41.38 398 ASP A N 1
ATOM 3096 C CA . ASP A 1 398 ? 21.031 -44.812 10.961 1 41.38 398 ASP A CA 1
ATOM 3097 C C . ASP A 1 398 ? 22.531 -44.781 11.211 1 41.38 398 ASP A C 1
ATOM 3099 O O . ASP A 1 398 ? 23.25 -45.75 10.844 1 41.38 398 ASP A O 1
ATOM 3103 N N . PRO A 1 399 ? 23.141 -43.656 11.594 1 40.19 399 PRO A N 1
ATOM 3104 C CA . PRO A 1 399 ? 24.469 -43.969 12.148 1 40.19 399 PRO A CA 1
ATOM 3105 C C . PRO A 1 399 ? 24.391 -44.906 13.352 1 40.19 399 PRO A C 1
ATOM 3107 O O . PRO A 1 399 ? 23.391 -44.906 14.078 1 40.19 399 PRO A O 1
ATOM 3110 N N . MET B 1 1 ? 31.531 -0.986 18.562 1 38.56 1 MET B N 1
ATOM 3111 C CA . MET B 1 1 ? 30.828 -0.065 19.453 1 38.56 1 MET B CA 1
ATOM 3112 C C . MET B 1 1 ? 29.312 -0.191 19.281 1 38.56 1 MET B C 1
ATOM 3114 O O . MET B 1 1 ? 28.828 -0.385 18.172 1 38.56 1 MET B O 1
ATOM 3118 N N . SER B 1 2 ? 28.672 -0.44 20.297 1 44.16 2 SER B N 1
ATOM 3119 C CA . SER B 1 2 ? 27.234 -0.676 20.328 1 44.16 2 SER B CA 1
ATOM 3120 C C . SER B 1 2 ? 26.469 0.466 19.656 1 44.16 2 SER B C 1
ATOM 3122 O O . SER B 1 2 ? 26.625 1.628 20.047 1 44.16 2 SER B O 1
ATOM 3124 N N . ASN B 1 3 ? 26.188 0.344 18.438 1 58.47 3 ASN B N 1
ATOM 3125 C CA . ASN B 1 3 ? 25.5 1.323 17.609 1 58.47 3 ASN B CA 1
ATOM 3126 C C . ASN B 1 3 ? 24.141 1.7 18.203 1 58.47 3 ASN B C 1
ATOM 3128 O O . ASN B 1 3 ? 23.344 2.391 17.562 1 58.47 3 ASN B O 1
ATOM 3132 N N . GLU B 1 4 ? 23.891 1.151 19.5 1 58.81 4 GLU B N 1
ATOM 3133 C CA . GLU B 1 4 ? 22.562 1.466 20.016 1 58.81 4 GLU B CA 1
ATOM 3134 C C . GLU B 1 4 ? 22.594 2.688 20.938 1 58.81 4 GLU B C 1
ATOM 3136 O O . GLU B 1 4 ? 23.422 2.771 21.828 1 58.81 4 GLU B O 1
ATOM 3141 N N . PRO B 1 5 ? 21.844 3.713 20.641 1 59.81 5 PRO B N 1
ATOM 3142 C CA . PRO B 1 5 ? 21.766 4.859 21.547 1 59.81 5 PRO B CA 1
ATOM 3143 C C . PRO B 1 5 ? 21.266 4.48 22.938 1 59.81 5 PRO B C 1
ATOM 3145 O O . PRO B 1 5 ? 20.516 3.51 23.078 1 59.81 5 PRO B O 1
ATOM 3148 N N . SER B 1 6 ? 21.922 5.035 23.906 1 59.12 6 SER B N 1
ATOM 3149 C CA . SER B 1 6 ? 21.422 4.867 25.281 1 59.12 6 SER B CA 1
ATOM 3150 C C . SER B 1 6 ? 20.156 5.676 25.5 1 59.12 6 SER B C 1
ATOM 3152 O O . SER B 1 6 ? 19.906 6.652 24.797 1 59.12 6 SER B O 1
ATOM 3154 N N . GLN B 1 7 ? 19.234 5.285 26.266 1 65.38 7 GLN B N 1
ATOM 3155 C CA . GLN B 1 7 ? 18 5.957 26.625 1 65.38 7 GLN B CA 1
ATOM 3156 C C . GLN B 1 7 ? 18.266 7.375 27.125 1 65.38 7 GLN B C 1
ATOM 3158 O O . GLN B 1 7 ? 17.375 8.227 27.078 1 65.38 7 GLN B O 1
ATOM 3163 N N . GLU B 1 8 ? 19.469 7.664 27.328 1 71.56 8 GLU B N 1
ATOM 3164 C CA . GLU B 1 8 ? 19.797 8.961 27.922 1 71.56 8 GLU B CA 1
ATOM 3165 C C . GLU B 1 8 ? 20.219 9.961 26.844 1 71.56 8 GLU B C 1
ATOM 3167 O O . GLU B 1 8 ? 20.344 11.156 27.125 1 71.56 8 GLU B O 1
ATOM 3172 N N . ASN B 1 9 ? 20.266 9.445 25.75 1 81.31 9 ASN B N 1
ATOM 3173 C CA . ASN B 1 9 ? 20.75 10.344 24.688 1 81.31 9 ASN B CA 1
ATOM 3174 C C . ASN B 1 9 ? 19.656 11.32 24.266 1 81.31 9 ASN B C 1
ATOM 3176 O O . ASN B 1 9 ? 18.469 11.031 24.406 1 81.31 9 ASN B O 1
ATOM 3180 N N . SER B 1 10 ? 20.141 12.5 23.891 1 86 10 SER B N 1
ATOM 3181 C CA . SER B 1 10 ? 19.219 13.461 23.281 1 86 10 SER B CA 1
ATOM 3182 C C . SER B 1 10 ? 18.625 12.914 21.984 1 86 10 SER B C 1
ATOM 3184 O O . SER B 1 10 ? 19.156 11.961 21.406 1 86 10 SER B O 1
ATOM 3186 N N . VAL B 1 11 ? 17.531 13.508 21.594 1 86.56 11 VAL B N 1
ATOM 3187 C CA . VAL B 1 11 ? 16.875 13.102 20.359 1 86.56 11 VAL B CA 1
ATOM 3188 C C . VAL B 1 11 ? 17.828 13.281 19.188 1 86.56 11 VAL B C 1
ATOM 3190 O O . VAL B 1 11 ? 17.859 12.461 18.266 1 86.56 11 VAL B O 1
ATOM 3193 N N . GLU B 1 12 ? 18.625 14.344 19.188 1 85.38 12 GLU B N 1
ATOM 3194 C CA . GLU B 1 12 ? 19.609 14.602 18.125 1 85.38 12 GLU B CA 1
ATOM 3195 C C . GLU B 1 12 ? 20.625 13.469 18.016 1 85.38 12 GLU B C 1
ATOM 3197 O O . GLU B 1 12 ? 20.922 13.008 16.922 1 85.38 12 GLU B O 1
ATOM 3202 N N . THR B 1 13 ? 21.094 13.062 19.156 1 83.38 13 THR B N 1
ATOM 3203 C CA . THR B 1 13 ? 22.062 11.977 19.188 1 83.38 13 THR B CA 1
ATOM 3204 C C . THR B 1 13 ? 21.422 10.672 18.734 1 83.38 13 THR B C 1
ATOM 3206 O O . THR B 1 13 ? 22.016 9.922 17.953 1 83.38 13 THR B O 1
ATOM 3209 N N . ALA B 1 14 ? 20.172 10.461 19.141 1 85.38 14 ALA B N 1
ATOM 3210 C CA . ALA B 1 14 ? 19.453 9.242 18.766 1 85.38 14 ALA B CA 1
ATOM 3211 C C . ALA B 1 14 ? 19.281 9.164 17.25 1 85.38 14 ALA B C 1
ATOM 3213 O O . ALA B 1 14 ? 19.484 8.109 16.641 1 85.38 14 ALA B O 1
ATOM 3214 N N . LEU B 1 15 ? 18.922 10.25 16.641 1 87.38 15 LEU B N 1
ATOM 3215 C CA . LEU B 1 15 ? 18.641 10.289 15.211 1 87.38 15 LEU B CA 1
ATOM 3216 C C . LEU B 1 15 ? 19.906 9.992 14.398 1 87.38 15 LEU B C 1
ATOM 3218 O O . LEU B 1 15 ? 19.812 9.523 13.258 1 87.38 15 LEU B O 1
ATOM 3222 N N . SER B 1 16 ? 21.094 10.242 14.969 1 84.5 16 SER B N 1
ATOM 3223 C CA . SER B 1 16 ? 22.344 9.977 14.266 1 84.5 16 SER B CA 1
ATOM 3224 C C . SER B 1 16 ? 22.734 8.508 14.352 1 84.5 16 SER B C 1
ATOM 3226 O O . SER B 1 16 ? 23.562 8.031 13.578 1 84.5 16 SER B O 1
ATOM 3228 N N . ARG B 1 17 ? 22 7.75 15.227 1 82.31 17 ARG B N 1
ATOM 3229 C CA . ARG B 1 17 ? 22.5 6.41 15.523 1 82.31 17 ARG B CA 1
ATOM 3230 C C . ARG B 1 17 ? 21.453 5.355 15.203 1 82.31 17 ARG B C 1
ATOM 3232 O O . ARG B 1 17 ? 21.781 4.207 14.898 1 82.31 17 ARG B O 1
ATOM 3239 N N . LEU B 1 18 ? 20.297 5.723 15.289 1 85.5 18 LEU B N 1
ATOM 3240 C CA . LEU B 1 18 ? 19.219 4.75 15.172 1 85.5 18 LEU B CA 1
ATOM 3241 C C . LEU B 1 18 ? 19.078 4.254 13.734 1 85.5 18 LEU B C 1
ATOM 3243 O O . LEU B 1 18 ? 19.312 5.012 12.789 1 85.5 18 LEU B O 1
ATOM 3247 N N . GLY B 1 19 ? 18.672 2.986 13.609 1 86.38 19 GLY B N 1
ATOM 3248 C CA . GLY B 1 19 ? 18.297 2.428 12.32 1 86.38 19 GLY B CA 1
ATOM 3249 C C . GLY B 1 19 ? 19.5 2.129 11.438 1 86.38 19 GLY B C 1
ATOM 3250 O O . GLY B 1 19 ? 19.422 2.281 10.211 1 86.38 19 GLY B O 1
ATOM 3251 N N . ARG B 1 20 ? 20.641 1.923 11.969 1 84.12 20 ARG B N 1
ATOM 3252 C CA . ARG B 1 20 ? 21.812 1.512 11.195 1 84.12 20 ARG B CA 1
ATOM 3253 C C . ARG B 1 20 ? 22.516 0.334 11.859 1 84.12 20 ARG B C 1
ATOM 3255 O O . ARG B 1 20 ? 22.516 0.214 13.086 1 84.12 20 ARG B O 1
ATOM 3262 N N . ASN B 1 21 ? 23.016 -0.533 11.008 1 87.06 21 ASN B N 1
ATOM 3263 C CA . ASN B 1 21 ? 23.766 -1.694 11.461 1 87.06 21 ASN B CA 1
ATOM 3264 C C . ASN B 1 21 ? 25 -1.932 10.594 1 87.06 21 ASN B C 1
ATOM 3266 O O . ASN B 1 21 ? 25.078 -2.926 9.875 1 87.06 21 ASN B O 1
ATOM 3270 N N . PRO B 1 22 ? 26.031 -1.132 10.812 1 80.5 22 PRO B N 1
ATOM 3271 C CA . PRO B 1 22 ? 27.219 -1.212 9.961 1 80.5 22 PRO B CA 1
ATOM 3272 C C . PRO B 1 22 ? 27.891 -2.584 10.008 1 80.5 22 PRO B C 1
ATOM 3274 O O . PRO B 1 22 ? 28.484 -3.018 9.016 1 80.5 22 PRO B O 1
ATOM 3277 N N . SER B 1 23 ? 27.781 -3.256 11.109 1 83.25 23 SER B N 1
ATOM 3278 C CA . SER B 1 23 ? 28.438 -4.551 11.258 1 83.25 23 SER B CA 1
ATOM 3279 C C . SER B 1 23 ? 27.891 -5.566 10.266 1 83.25 23 SER B C 1
ATOM 3281 O O . SER B 1 23 ? 28.562 -6.531 9.906 1 83.25 23 SER B O 1
ATOM 3283 N N . GLU B 1 24 ? 26.703 -5.285 9.773 1 86.25 24 GLU B N 1
ATOM 3284 C CA . GLU B 1 24 ? 26.062 -6.227 8.867 1 86.25 24 GLU B CA 1
ATOM 3285 C C . GLU B 1 24 ? 26.234 -5.801 7.41 1 86.25 24 GLU B C 1
ATOM 3287 O O . GLU B 1 24 ? 25.75 -6.465 6.496 1 86.25 24 GLU B O 1
ATOM 3292 N N . GLN B 1 25 ? 27.031 -4.723 7.234 1 89.62 25 GLN B N 1
ATOM 3293 C CA . GLN B 1 25 ? 27.125 -4.172 5.887 1 89.62 25 GLN B CA 1
ATOM 3294 C C . GLN B 1 25 ? 28.531 -3.641 5.605 1 89.62 25 GLN B C 1
ATOM 3296 O O . GLN B 1 25 ? 28.688 -2.521 5.117 1 89.62 25 GLN B O 1
ATOM 3301 N N . HIS B 1 26 ? 29.609 -4.363 5.988 1 86 26 HIS B N 1
ATOM 3302 C CA . HIS B 1 26 ? 31.016 -4.129 5.684 1 86 26 HIS B CA 1
ATOM 3303 C C . HIS B 1 26 ? 31.5 -2.811 6.281 1 86 26 HIS B C 1
ATOM 3305 O O . HIS B 1 26 ? 32.375 -2.148 5.715 1 86 26 HIS B O 1
ATOM 3311 N N . GLY B 1 27 ? 30.719 -2.273 7.219 1 82 27 GLY B N 1
ATOM 3312 C CA . GLY B 1 27 ? 31.156 -1.094 7.949 1 82 27 GLY B CA 1
ATOM 3313 C C . GLY B 1 27 ? 30.609 0.201 7.367 1 82 27 GLY B C 1
ATOM 3314 O O . GLY B 1 27 ? 30.859 1.28 7.906 1 82 27 GLY B O 1
ATOM 3315 N N . PHE B 1 28 ? 29.906 0.051 6.258 1 85.12 28 PHE B N 1
ATOM 3316 C CA . PHE B 1 28 ? 29.312 1.258 5.699 1 85.12 28 PHE B CA 1
ATOM 3317 C C . PHE B 1 28 ? 28.312 1.875 6.68 1 85.12 28 PHE B C 1
ATOM 3319 O O . PHE B 1 28 ? 27.547 1.16 7.332 1 85.12 28 PHE B O 1
ATOM 3326 N N . ILE B 1 29 ? 28.359 3.135 6.824 1 83.75 29 ILE B N 1
ATOM 3327 C CA . ILE B 1 29 ? 27.578 3.865 7.812 1 83.75 29 ILE B CA 1
ATOM 3328 C C . ILE B 1 29 ? 26.094 3.742 7.48 1 83.75 29 ILE B C 1
ATOM 3330 O O . ILE B 1 29 ? 25.266 3.561 8.375 1 83.75 29 ILE B O 1
ATOM 3334 N N . ASN B 1 30 ? 25.75 3.91 6.18 1 88.94 30 ASN B N 1
ATOM 3335 C CA . ASN B 1 30 ? 24.359 3.869 5.738 1 88.94 30 ASN B CA 1
ATOM 3336 C C . ASN B 1 30 ? 23.984 2.486 5.219 1 88.94 30 ASN B C 1
ATOM 3338 O O . ASN B 1 30 ? 24.797 1.812 4.578 1 88.94 30 ASN B O 1
ATOM 3342 N N . CYS B 1 31 ? 22.734 2.09 5.484 1 89.06 31 CYS B N 1
ATOM 3343 C CA . CYS B 1 31 ? 22.203 0.8 5.055 1 89.06 31 CYS B CA 1
ATOM 3344 C C . CYS B 1 31 ? 22.062 0.746 3.539 1 89.06 31 CYS B C 1
ATOM 3346 O O . CYS B 1 31 ? 21.531 1.675 2.926 1 89.06 31 CYS B O 1
ATOM 3348 N N . PRO B 1 32 ? 22.578 -0.318 2.873 1 90.5 32 PRO B N 1
ATOM 3349 C CA . PRO B 1 32 ? 22.344 -0.454 1.435 1 90.5 32 PRO B CA 1
ATOM 3350 C C . PRO B 1 32 ? 20.859 -0.655 1.099 1 90.5 32 PRO B C 1
ATOM 3352 O O . PRO B 1 32 ? 20.094 -1.117 1.943 1 90.5 32 PRO B O 1
ATOM 3355 N N . ILE B 1 33 ? 20.453 -0.202 -0.139 1 92.69 33 ILE B N 1
ATOM 3356 C CA . ILE B 1 33 ? 19.125 -0.51 -0.638 1 92.69 33 ILE B CA 1
ATOM 3357 C C . ILE B 1 33 ? 19.047 -1.986 -1.02 1 92.69 33 ILE B C 1
ATOM 3359 O O . ILE B 1 33 ? 19.766 -2.447 -1.901 1 92.69 33 ILE B O 1
ATOM 3363 N N . TYR B 1 34 ? 18.281 -2.77 -0.312 1 89.69 34 TYR B N 1
ATOM 3364 C CA . TYR B 1 34 ? 18.062 -4.176 -0.626 1 89.69 34 TYR B CA 1
ATOM 3365 C C . TYR B 1 34 ? 16.906 -4.34 -1.613 1 89.69 34 TYR B C 1
ATOM 3367 O O . TYR B 1 34 ? 15.805 -3.867 -1.366 1 89.69 34 TYR B O 1
ATOM 3375 N N . ARG B 1 35 ? 17.234 -4.898 -2.686 1 87.62 35 ARG B N 1
ATOM 3376 C CA . ARG B 1 35 ? 16.219 -5.258 -3.682 1 87.62 35 ARG B CA 1
ATOM 3377 C C . ARG B 1 35 ? 16.016 -6.766 -3.73 1 87.62 35 ARG B C 1
ATOM 3379 O O . ARG B 1 35 ? 16.938 -7.52 -4.035 1 87.62 35 ARG B O 1
ATOM 3386 N N . GLY B 1 36 ? 14.836 -7.195 -3.232 1 89 36 GLY B N 1
ATOM 3387 C CA . GLY B 1 36 ? 14.625 -8.633 -3.244 1 89 36 GLY B CA 1
ATOM 3388 C C . GLY B 1 36 ? 13.188 -9.031 -2.996 1 89 36 GLY B C 1
ATOM 3389 O O . GLY B 1 36 ? 12.523 -8.461 -2.125 1 89 36 GLY B O 1
ATOM 3390 N N . SER B 1 37 ? 12.703 -9.969 -3.754 1 88.81 37 SER B N 1
ATOM 3391 C CA . SER B 1 37 ? 11.422 -10.625 -3.508 1 88.81 37 SER B CA 1
ATOM 3392 C C . SER B 1 37 ? 11.625 -12.016 -2.904 1 88.81 37 SER B C 1
ATOM 3394 O O . SER B 1 37 ? 11.031 -12.336 -1.872 1 88.81 37 SER B O 1
ATOM 3396 N N . THR B 1 38 ? 12.547 -12.758 -3.467 1 87.81 38 THR B N 1
ATOM 3397 C CA . THR B 1 38 ? 12.797 -14.133 -3.051 1 87.81 38 THR B CA 1
ATOM 3398 C C . THR B 1 38 ? 13.914 -14.195 -2.018 1 87.81 38 THR B C 1
ATOM 3400 O O . THR B 1 38 ? 14.945 -13.531 -2.17 1 87.81 38 THR B O 1
ATOM 3403 N N . VAL B 1 39 ? 13.688 -14.914 -0.985 1 88.38 39 VAL B N 1
ATOM 3404 C CA . VAL B 1 39 ? 14.664 -15.219 0.05 1 88.38 39 VAL B CA 1
ATOM 3405 C C . VAL B 1 39 ? 14.898 -16.734 0.108 1 88.38 39 VAL B C 1
ATOM 3407 O O . VAL B 1 39 ? 13.945 -17.516 0.113 1 88.38 39 VAL B O 1
ATOM 3410 N N . LEU B 1 40 ? 16.125 -17.141 0.112 1 90.81 40 LEU B N 1
ATOM 3411 C CA . LEU B 1 40 ? 16.453 -18.562 0.115 1 90.81 40 LEU B CA 1
ATOM 3412 C C . LEU B 1 40 ? 16.578 -19.094 1.542 1 90.81 40 LEU B C 1
ATOM 3414 O O . LEU B 1 40 ? 16.953 -18.344 2.451 1 90.81 40 LEU B O 1
ATOM 3418 N N . TYR B 1 41 ? 16.25 -20.344 1.684 1 91.25 41 TYR B N 1
ATOM 3419 C CA . TYR B 1 41 ? 16.344 -21.016 2.975 1 91.25 41 TYR B CA 1
ATOM 3420 C C . TYR B 1 41 ? 17.484 -22.016 2.988 1 91.25 41 TYR B C 1
ATOM 3422 O O . TYR B 1 41 ? 17.859 -22.578 1.947 1 91.25 41 TYR B O 1
ATOM 3430 N N . ASN B 1 42 ? 18 -22.203 4.227 1 88.06 42 ASN B N 1
ATOM 3431 C CA . ASN B 1 42 ? 19.109 -23.141 4.379 1 88.06 42 ASN B CA 1
ATOM 3432 C C . ASN B 1 42 ? 18.609 -24.578 4.477 1 88.06 42 ASN B C 1
ATOM 3434 O O . ASN B 1 42 ? 19.359 -25.531 4.219 1 88.06 42 ASN B O 1
ATOM 3438 N N . SER B 1 43 ? 17.344 -24.688 4.863 1 91 43 SER B N 1
ATOM 3439 C CA . SER B 1 43 ? 16.797 -26.031 5.027 1 91 43 SER B CA 1
ATOM 3440 C C . SER B 1 43 ? 15.312 -26.078 4.668 1 91 43 SER B C 1
ATOM 3442 O O . SER B 1 43 ? 14.641 -25.047 4.684 1 91 43 SER B O 1
ATOM 3444 N N . VAL B 1 44 ? 14.883 -27.281 4.367 1 90.88 44 VAL B N 1
ATOM 3445 C CA . VAL B 1 44 ? 13.477 -27.516 4.078 1 90.88 44 VAL B CA 1
ATOM 3446 C C . VAL B 1 44 ? 12.633 -27.172 5.305 1 90.88 44 VAL B C 1
ATOM 3448 O O . VAL B 1 44 ? 11.555 -26.578 5.184 1 90.88 44 VAL B O 1
ATOM 3451 N N . ASP B 1 45 ? 13.164 -27.562 6.418 1 89.38 45 ASP B N 1
ATOM 3452 C CA . ASP B 1 45 ? 12.461 -27.312 7.668 1 89.38 45 ASP B CA 1
ATOM 3453 C C . ASP B 1 45 ? 12.242 -25.812 7.883 1 89.38 45 ASP B C 1
ATOM 3455 O O . ASP B 1 45 ? 11.156 -25.391 8.273 1 89.38 45 ASP B O 1
ATOM 3459 N N . ASP B 1 46 ? 13.312 -25.047 7.578 1 89.5 46 ASP B N 1
ATOM 3460 C CA . ASP B 1 46 ? 13.211 -23.594 7.715 1 89.5 46 ASP B CA 1
ATOM 3461 C C . ASP B 1 46 ? 12.18 -23.016 6.75 1 89.5 46 ASP B C 1
ATOM 3463 O O . ASP B 1 46 ? 11.414 -22.125 7.113 1 89.5 46 ASP B O 1
ATOM 3467 N N . ALA B 1 47 ? 12.18 -23.531 5.582 1 88.75 47 ALA B N 1
ATOM 3468 C CA . ALA B 1 47 ? 11.227 -23.047 4.582 1 88.75 47 ALA B CA 1
ATOM 3469 C C . ALA B 1 47 ? 9.797 -23.438 4.957 1 88.75 47 ALA B C 1
ATOM 3471 O O . ALA B 1 47 ? 8.891 -22.594 4.895 1 88.75 47 ALA B O 1
ATOM 3472 N N . PHE B 1 48 ? 9.695 -24.672 5.352 1 86.5 48 PHE B N 1
ATOM 3473 C CA . PHE B 1 48 ? 8.375 -25.203 5.66 1 86.5 48 PHE B CA 1
ATOM 3474 C C . PHE B 1 48 ? 7.742 -24.453 6.82 1 86.5 48 PHE B C 1
ATOM 3476 O O . PHE B 1 48 ? 6.527 -24.25 6.848 1 86.5 48 PHE B O 1
ATOM 3483 N N . ASN B 1 49 ? 8.562 -24 7.719 1 84.25 49 ASN B N 1
ATOM 3484 C CA . ASN B 1 49 ? 8.07 -23.312 8.906 1 84.25 49 ASN B CA 1
ATOM 3485 C C . ASN B 1 49 ? 8.328 -21.812 8.82 1 84.25 49 ASN B C 1
ATOM 3487 O O . ASN B 1 49 ? 8.156 -21.094 9.812 1 84.25 49 ASN B O 1
ATOM 3491 N N . ARG B 1 50 ? 8.781 -21.438 7.723 1 84.19 50 ARG B N 1
ATOM 3492 C CA . ARG B 1 50 ? 9.008 -20.016 7.449 1 84.19 50 ARG B CA 1
ATOM 3493 C C . ARG B 1 50 ? 9.906 -19.391 8.508 1 84.19 50 ARG B C 1
ATOM 3495 O O . ARG B 1 50 ? 9.578 -18.344 9.07 1 84.19 50 ARG B O 1
ATOM 3502 N N . ARG B 1 51 ? 10.992 -20.25 8.711 1 84.56 51 ARG B N 1
ATOM 3503 C CA . ARG B 1 51 ? 11.953 -19.75 9.695 1 84.56 51 ARG B CA 1
ATOM 3504 C C . ARG B 1 51 ? 13.086 -18.984 9.016 1 84.56 51 ARG B C 1
ATOM 3506 O O . ARG B 1 51 ? 13.625 -19.422 8.008 1 84.56 51 ARG B O 1
ATOM 3513 N N . GLY B 1 52 ? 13.203 -17.766 9.172 1 85.25 52 GLY B N 1
ATOM 3514 C CA . GLY B 1 52 ? 14.188 -16.812 8.68 1 85.25 52 GLY B CA 1
ATOM 3515 C C . GLY B 1 52 ? 13.922 -15.391 9.133 1 85.25 52 GLY B C 1
ATOM 3516 O O . GLY B 1 52 ? 12.828 -15.078 9.609 1 85.25 52 GLY B O 1
ATOM 3517 N N . THR B 1 53 ? 15.047 -14.664 9.086 1 86.56 53 THR B N 1
ATOM 3518 C CA . THR B 1 53 ? 14.852 -13.258 9.438 1 86.56 53 THR B CA 1
ATOM 3519 C C . THR B 1 53 ? 13.781 -12.625 8.562 1 86.56 53 THR B C 1
ATOM 3521 O O . THR B 1 53 ? 12.914 -11.898 9.062 1 86.56 53 THR B O 1
ATOM 3524 N N . TYR B 1 54 ? 13.883 -13 7.223 1 91.25 54 TYR B N 1
ATOM 3525 C CA . TYR B 1 54 ? 12.859 -12.648 6.246 1 91.25 54 TYR B CA 1
ATOM 3526 C C . TYR B 1 54 ? 12.414 -13.883 5.465 1 91.25 54 TYR B C 1
ATOM 3528 O O . TYR B 1 54 ? 13.234 -14.57 4.855 1 91.25 54 TYR B O 1
ATOM 3536 N N . TRP B 1 55 ? 11.172 -14.172 5.473 1 89.25 55 TRP B N 1
ATOM 3537 C CA . TRP B 1 55 ? 10.742 -15.391 4.809 1 89.25 55 TRP B CA 1
ATOM 3538 C C . TRP B 1 55 ? 10.453 -15.141 3.332 1 89.25 55 TRP B C 1
ATOM 3540 O O . TRP B 1 55 ? 10.508 -16.062 2.514 1 89.25 55 TRP B O 1
ATOM 3550 N N . TYR B 1 56 ? 10.102 -13.969 2.982 1 91.62 56 TYR B N 1
ATOM 3551 C CA . TYR B 1 56 ? 9.836 -13.469 1.638 1 91.62 56 TYR B CA 1
ATOM 3552 C C . TYR B 1 56 ? 9.93 -11.945 1.593 1 91.62 56 TYR B C 1
ATOM 3554 O O . TYR B 1 56 ? 9.984 -11.289 2.635 1 91.62 56 TYR B O 1
ATOM 3562 N N . GLY B 1 57 ? 10.07 -11.383 0.425 1 91.81 57 GLY B N 1
ATOM 3563 C CA . GLY B 1 57 ? 10.25 -9.945 0.287 1 91.81 57 GLY B CA 1
ATOM 3564 C C . GLY B 1 57 ? 9.141 -9.148 0.937 1 91.81 57 GLY B C 1
ATOM 3565 O O . GLY B 1 57 ? 9.367 -8.031 1.412 1 91.81 57 GLY B O 1
ATOM 3566 N N . THR B 1 58 ? 7.934 -9.641 0.987 1 93.12 58 THR B N 1
ATOM 3567 C CA . THR B 1 58 ? 6.812 -8.906 1.56 1 93.12 58 THR B CA 1
ATOM 3568 C C . THR B 1 58 ? 6.926 -8.844 3.08 1 93.12 58 THR B C 1
ATOM 3570 O O . THR B 1 58 ? 6.207 -8.086 3.73 1 93.12 58 THR B O 1
ATOM 3573 N N . ALA B 1 59 ? 7.809 -9.625 3.627 1 92 59 ALA B N 1
ATOM 3574 C CA . ALA B 1 59 ? 8.031 -9.609 5.07 1 92 59 ALA B CA 1
ATOM 3575 C C . ALA B 1 59 ? 9.039 -8.523 5.453 1 92 59 ALA B C 1
ATOM 3577 O O . ALA B 1 59 ? 9.32 -8.32 6.637 1 92 59 ALA B O 1
ATOM 3578 N N . GLY B 1 60 ? 9.578 -7.898 4.473 1 93 60 GLY B N 1
ATOM 3579 C CA . GLY B 1 60 ? 10.523 -6.828 4.734 1 93 60 GLY B CA 1
ATOM 3580 C C . GLY B 1 60 ? 11.938 -7.16 4.305 1 93 60 GLY B C 1
ATOM 3581 O O . GLY B 1 60 ? 12.164 -8.164 3.623 1 93 60 GLY B O 1
ATOM 3582 N N . ASN B 1 61 ? 12.852 -6.336 4.578 1 94.19 61 ASN B N 1
ATOM 3583 C CA . ASN B 1 61 ? 14.289 -6.43 4.34 1 94.19 61 ASN B CA 1
ATOM 3584 C C . ASN B 1 61 ? 15.07 -5.504 5.27 1 94.19 61 ASN B C 1
ATOM 3586 O O . ASN B 1 61 ? 14.477 -4.77 6.062 1 94.19 61 ASN B O 1
ATOM 3590 N N . PRO B 1 62 ? 16.375 -5.551 5.234 1 93.44 62 PRO B N 1
ATOM 3591 C CA . PRO B 1 62 ? 17.156 -4.832 6.234 1 93.44 62 PRO B CA 1
ATOM 3592 C C . PRO B 1 62 ? 16.875 -3.33 6.242 1 93.44 62 PRO B C 1
ATOM 3594 O O . PRO B 1 62 ? 16.828 -2.715 7.309 1 93.44 62 PRO B O 1
ATOM 3597 N N . ILE B 1 63 ? 16.734 -2.686 5.117 1 94.44 63 ILE B N 1
ATOM 3598 C CA . ILE B 1 63 ? 16.531 -1.239 5.098 1 94.44 63 ILE B CA 1
ATOM 3599 C C . ILE B 1 63 ? 15.188 -0.891 5.715 1 94.44 63 ILE B C 1
ATOM 3601 O O . ILE B 1 63 ? 15.062 0.11 6.426 1 94.44 63 ILE B O 1
ATOM 3605 N N . VAL B 1 64 ? 14.125 -1.648 5.418 1 96.38 64 VAL B N 1
ATOM 3606 C CA . VAL B 1 64 ? 12.805 -1.452 6.02 1 96.38 64 VAL B CA 1
ATOM 3607 C C . VAL B 1 64 ? 12.891 -1.675 7.527 1 96.38 64 VAL B C 1
ATOM 3609 O O . VAL B 1 64 ? 12.375 -0.874 8.312 1 96.38 64 VAL B O 1
ATOM 3612 N N . THR B 1 65 ? 13.57 -2.73 7.887 1 96.06 65 THR B N 1
ATOM 3613 C CA . THR B 1 65 ? 13.727 -3.072 9.297 1 96.06 65 THR B CA 1
ATOM 3614 C C . THR B 1 65 ? 14.461 -1.964 10.047 1 96.06 65 THR B C 1
ATOM 3616 O O . THR B 1 65 ? 14.109 -1.632 11.18 1 96.06 65 THR B O 1
ATOM 3619 N N . ASN B 1 66 ? 15.523 -1.445 9.438 1 95.56 66 ASN B N 1
ATOM 3620 C CA . ASN B 1 66 ? 16.25 -0.344 10.055 1 95.56 66 ASN B CA 1
ATOM 3621 C C . ASN B 1 66 ? 15.352 0.855 10.32 1 95.56 66 ASN B C 1
ATOM 3623 O O . ASN B 1 66 ? 15.422 1.466 11.391 1 95.56 66 ASN B O 1
ATOM 3627 N N . LEU B 1 67 ? 14.547 1.198 9.359 1 97.38 67 LEU B N 1
ATOM 3628 C CA . LEU B 1 67 ? 13.625 2.32 9.539 1 97.38 67 LEU B CA 1
ATOM 3629 C C . LEU B 1 67 ? 12.586 2.01 10.609 1 97.38 67 LEU B C 1
ATOM 3631 O O . LEU B 1 67 ? 12.242 2.879 11.414 1 97.38 67 LEU B O 1
ATOM 3635 N N . GLN B 1 68 ? 12.039 0.771 10.641 1 98 68 GLN B N 1
ATOM 3636 C CA . GLN B 1 68 ? 11.102 0.343 11.672 1 98 68 GLN B CA 1
ATOM 3637 C C . GLN B 1 68 ? 11.711 0.494 13.062 1 98 68 GLN B C 1
ATOM 3639 O O . GLN B 1 68 ? 11.062 1.009 13.977 1 98 68 GLN B O 1
ATOM 3644 N N . LYS B 1 69 ? 12.906 0.028 13.188 1 96.38 69 LYS B N 1
ATOM 3645 C CA . LYS B 1 69 ? 13.586 0.097 14.477 1 96.38 69 LYS B CA 1
ATOM 3646 C C . LYS B 1 69 ? 13.805 1.546 14.906 1 96.38 69 LYS B C 1
ATOM 3648 O O . LYS B 1 69 ? 13.578 1.894 16.062 1 96.38 69 LYS B O 1
ATOM 3653 N N . ALA B 1 70 ? 14.266 2.352 14.008 1 96.12 70 ALA B N 1
ATOM 3654 C CA . ALA B 1 70 ? 14.492 3.764 14.312 1 96.12 70 ALA B CA 1
ATOM 3655 C C . ALA B 1 70 ? 13.203 4.438 14.766 1 96.12 70 ALA B C 1
ATOM 3657 O O . ALA B 1 70 ? 13.188 5.156 15.766 1 96.12 70 ALA B O 1
ATOM 3658 N N . TRP B 1 71 ? 12.141 4.219 14.047 1 97.94 71 TRP B N 1
ATOM 3659 C CA . TRP B 1 71 ? 10.875 4.875 14.352 1 97.94 71 TRP B CA 1
ATOM 3660 C C . TRP B 1 71 ? 10.297 4.359 15.664 1 97.94 71 TRP B C 1
ATOM 3662 O O . TRP B 1 71 ? 9.719 5.125 16.438 1 97.94 71 TRP B O 1
ATOM 3672 N N . THR B 1 72 ? 10.375 3.025 15.867 1 98.31 72 THR B N 1
ATOM 3673 C CA . THR B 1 72 ? 9.93 2.438 17.125 1 98.31 72 THR B CA 1
ATOM 3674 C C . THR B 1 72 ? 10.641 3.086 18.312 1 98.31 72 THR B C 1
ATOM 3676 O O . THR B 1 72 ? 10.008 3.441 19.297 1 98.31 72 THR B O 1
ATOM 3679 N N . ALA B 1 73 ? 11.891 3.238 18.172 1 95.81 73 ALA B N 1
ATOM 3680 C CA . ALA B 1 73 ? 12.672 3.863 19.234 1 95.81 73 ALA B CA 1
ATOM 3681 C C . ALA B 1 73 ? 12.25 5.312 19.453 1 95.81 73 ALA B C 1
ATOM 3683 O O . ALA B 1 73 ? 12.102 5.762 20.594 1 95.81 73 ALA B O 1
ATOM 3684 N N . LEU B 1 74 ? 12.062 6.043 18.438 1 95.5 74 LEU B N 1
ATOM 3685 C CA . LEU B 1 74 ? 11.711 7.457 18.5 1 95.5 74 LEU B CA 1
ATOM 3686 C C . LEU B 1 74 ? 10.344 7.648 19.141 1 95.5 74 LEU B C 1
ATOM 3688 O O . LEU B 1 74 ? 10.117 8.633 19.844 1 95.5 74 LEU B O 1
ATOM 3692 N N . THR B 1 75 ? 9.398 6.762 18.859 1 97.5 75 THR B N 1
ATOM 3693 C CA . THR B 1 75 ? 8.023 6.914 19.312 1 97.5 75 THR B CA 1
ATOM 3694 C C . THR B 1 75 ? 7.836 6.289 20.703 1 97.5 75 THR B C 1
ATOM 3696 O O . THR B 1 75 ? 6.832 6.531 21.359 1 97.5 75 THR B O 1
ATOM 3699 N N . GLY B 1 76 ? 8.805 5.43 21.078 1 96.88 76 GLY B N 1
ATOM 3700 C CA . GLY B 1 76 ? 8.625 4.68 22.312 1 96.88 76 GLY B CA 1
ATOM 3701 C C . GLY B 1 76 ? 7.555 3.615 22.219 1 96.88 76 GLY B C 1
ATOM 3702 O O . GLY B 1 76 ? 6.969 3.225 23.219 1 96.88 76 GLY B O 1
ATOM 3703 N N . SER B 1 77 ? 7.211 3.162 21.016 1 98.38 77 SER B N 1
ATOM 3704 C CA . SER B 1 77 ? 6.168 2.168 20.797 1 98.38 77 SER B CA 1
ATOM 3705 C C . SER B 1 77 ? 6.711 0.751 20.938 1 98.38 77 SER B C 1
ATOM 3707 O O . SER B 1 77 ? 7.914 0.559 21.141 1 98.38 77 SER B O 1
ATOM 3709 N N . ALA B 1 78 ? 5.805 -0.24 20.875 1 98.75 78 ALA B N 1
ATOM 3710 C CA . ALA B 1 78 ? 6.18 -1.652 20.875 1 98.75 78 ALA B CA 1
ATOM 3711 C C . ALA B 1 78 ? 6.68 -2.084 19.5 1 98.75 78 ALA B C 1
ATOM 3713 O O . ALA B 1 78 ? 7.465 -3.031 19.391 1 98.75 78 ALA B O 1
ATOM 3714 N N . GLY B 1 79 ? 6.254 -1.396 18.484 1 98.69 79 GLY B N 1
ATOM 3715 C CA . GLY B 1 79 ? 6.66 -1.67 17.109 1 98.69 79 GLY B CA 1
ATOM 3716 C C . GLY B 1 79 ? 6.07 -0.699 16.109 1 98.69 79 GLY B C 1
ATOM 3717 O O . GLY B 1 79 ? 5.172 0.077 16.438 1 98.69 79 GLY B O 1
ATOM 3718 N N . SER B 1 80 ? 6.637 -0.725 14.93 1 98.75 80 SER B N 1
ATOM 3719 C CA . SER B 1 80 ? 6.195 0.203 13.898 1 98.75 80 SER B CA 1
ATOM 3720 C C . SER B 1 80 ? 6.059 -0.497 12.547 1 98.75 80 SER B C 1
ATOM 3722 O O . SER B 1 80 ? 6.66 -1.55 12.328 1 98.75 80 SER B O 1
ATOM 3724 N N . PHE B 1 81 ? 5.258 0.015 11.695 1 98.75 81 PHE B N 1
ATOM 3725 C CA . PHE B 1 81 ? 5.059 -0.424 10.32 1 98.75 81 PHE B CA 1
ATOM 3726 C C . PHE B 1 81 ? 5.348 0.71 9.344 1 98.75 81 PHE B C 1
ATOM 3728 O O . PHE B 1 81 ? 5.016 1.867 9.617 1 98.75 81 PHE B O 1
ATOM 3735 N N . ILE B 1 82 ? 6.043 0.382 8.281 1 98.56 82 ILE B N 1
ATOM 3736 C CA . ILE B 1 82 ? 6.355 1.337 7.223 1 98.56 82 ILE B CA 1
ATOM 3737 C C . ILE B 1 82 ? 5.504 1.041 5.988 1 98.56 82 ILE B C 1
ATOM 3739 O O . ILE B 1 82 ? 5.441 -0.102 5.531 1 98.56 82 ILE B O 1
ATOM 3743 N N . LEU B 1 83 ? 4.812 2.062 5.488 1 98.19 83 LEU B N 1
ATOM 3744 C CA . LEU B 1 83 ? 3.908 1.951 4.348 1 98.19 83 LEU B CA 1
ATOM 3745 C C . LEU B 1 83 ? 4.258 2.977 3.275 1 98.19 83 LEU B C 1
ATOM 3747 O O . LEU B 1 83 ? 5.191 3.762 3.441 1 98.19 83 LEU B O 1
ATOM 3751 N N . SER B 1 84 ? 3.543 2.969 2.193 1 97.25 84 SER B N 1
ATOM 3752 C CA . SER B 1 84 ? 3.963 3.713 1.011 1 97.25 84 SER B CA 1
ATOM 3753 C C . SER B 1 84 ? 3.5 5.164 1.078 1 97.25 84 SER B C 1
ATOM 3755 O O . SER B 1 84 ? 3.977 6.012 0.318 1 97.25 84 SER B O 1
ATOM 3757 N N . SER B 1 85 ? 2.527 5.469 1.969 1 97.62 85 SER B N 1
ATOM 3758 C CA . SER B 1 85 ? 2.061 6.844 2.109 1 97.62 85 SER B CA 1
ATOM 3759 C C . SER B 1 85 ? 1.413 7.074 3.473 1 97.62 85 SER B C 1
ATOM 3761 O O . SER B 1 85 ? 1.054 6.117 4.16 1 97.62 85 SER B O 1
ATOM 3763 N N . GLY B 1 86 ? 1.306 8.336 3.789 1 98.06 86 GLY B N 1
ATOM 3764 C CA . GLY B 1 86 ? 0.595 8.688 5.008 1 98.06 86 GLY B CA 1
ATOM 3765 C C . GLY B 1 86 ? -0.865 8.273 4.988 1 98.06 86 GLY B C 1
ATOM 3766 O O . GLY B 1 86 ? -1.389 7.77 5.98 1 98.06 86 GLY B O 1
ATOM 3767 N N . MET B 1 87 ? -1.532 8.469 3.883 1 98.19 87 MET B N 1
ATOM 3768 C CA . MET B 1 87 ? -2.945 8.117 3.779 1 98.19 87 MET B CA 1
ATOM 3769 C C . MET B 1 87 ? -3.139 6.609 3.885 1 98.19 87 MET B C 1
ATOM 3771 O O . MET B 1 87 ? -4.129 6.145 4.453 1 98.19 87 MET B O 1
ATOM 3775 N N . GLN B 1 88 ? -2.207 5.883 3.291 1 98.38 88 GLN B N 1
ATOM 3776 C CA . GLN B 1 88 ? -2.271 4.434 3.467 1 98.38 88 GLN B CA 1
ATOM 3777 C C . GLN B 1 88 ? -2.145 4.055 4.938 1 98.38 88 GLN B C 1
ATOM 3779 O O . GLN B 1 88 ? -2.807 3.123 5.402 1 98.38 88 GLN B O 1
ATOM 3784 N N . ALA B 1 89 ? -1.257 4.703 5.672 1 98.75 89 ALA B N 1
ATOM 3785 C CA . ALA B 1 89 ? -1.105 4.449 7.105 1 98.75 89 ALA B CA 1
ATOM 3786 C C . ALA B 1 89 ? -2.414 4.703 7.848 1 98.75 89 ALA B C 1
ATOM 3788 O O . ALA B 1 89 ? -2.82 3.9 8.695 1 98.75 89 ALA B O 1
ATOM 3789 N N . ILE B 1 90 ? -3.109 5.797 7.52 1 98.81 90 ILE B N 1
ATOM 3790 C CA . ILE B 1 90 ? -4.398 6.125 8.125 1 98.81 90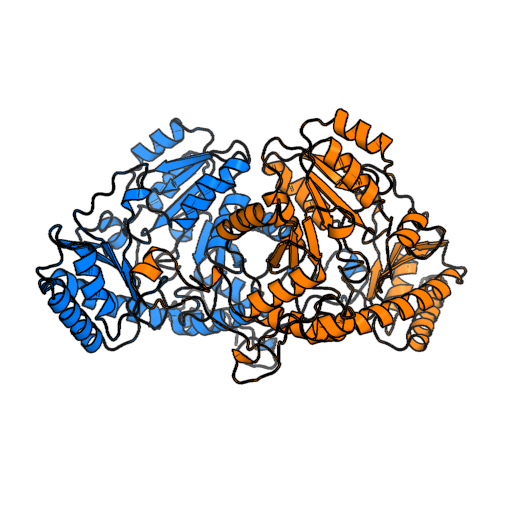 ILE B CA 1
ATOM 3791 C C . ILE B 1 90 ? -5.414 5.035 7.789 1 98.81 90 ILE B C 1
ATOM 3793 O O . ILE B 1 90 ? -6.094 4.52 8.68 1 98.81 90 ILE B O 1
ATOM 3797 N N . ALA B 1 91 ? -5.484 4.676 6.531 1 98.75 91 ALA B N 1
ATOM 3798 C CA . ALA B 1 91 ? -6.453 3.686 6.074 1 98.75 91 ALA B CA 1
ATOM 3799 C C . ALA B 1 91 ? -6.242 2.348 6.777 1 98.75 91 ALA B C 1
ATOM 3801 O O . ALA B 1 91 ? -7.195 1.743 7.277 1 98.75 91 ALA B O 1
ATOM 3802 N N . TYR B 1 92 ? -4.992 1.891 6.84 1 98.62 92 TYR B N 1
ATOM 3803 C CA . TYR B 1 92 ? -4.703 0.584 7.418 1 98.62 92 TYR B CA 1
ATOM 3804 C C . TYR B 1 92 ? -4.902 0.603 8.93 1 98.62 92 TYR B C 1
ATOM 3806 O O . TYR B 1 92 ? -5.324 -0.395 9.516 1 98.62 92 TYR B O 1
ATOM 3814 N N . ALA B 1 93 ? -4.566 1.728 9.594 1 98.88 93 ALA B N 1
ATOM 3815 C CA . ALA B 1 93 ? -4.828 1.834 11.031 1 98.88 93 ALA B CA 1
ATOM 3816 C C . ALA B 1 93 ? -6.32 1.703 11.328 1 98.88 93 ALA B C 1
ATOM 3818 O O . ALA B 1 93 ? -6.715 0.961 12.227 1 98.88 93 ALA B O 1
ATOM 3819 N N . LEU B 1 94 ? -7.145 2.389 10.57 1 98.88 94 LEU B N 1
ATOM 3820 C CA . LEU B 1 94 ? -8.586 2.365 10.789 1 98.88 94 LEU B CA 1
ATOM 3821 C C . LEU B 1 94 ? -9.172 1 10.43 1 98.88 94 LEU B C 1
ATOM 3823 O O . LEU B 1 94 ? -9.953 0.434 11.203 1 98.88 94 LEU B O 1
ATOM 3827 N N . LEU B 1 95 ? -8.719 0.436 9.312 1 98.5 95 LEU B N 1
ATOM 3828 C CA . LEU B 1 95 ? -9.211 -0.864 8.875 1 98.5 95 LEU B CA 1
ATOM 3829 C C . LEU B 1 95 ? -8.766 -1.967 9.828 1 98.5 95 LEU B C 1
ATOM 3831 O O . LEU B 1 95 ? -9.461 -2.969 10 1 98.5 95 LEU B O 1
ATOM 3835 N N . GLY B 1 96 ? -7.637 -1.777 10.375 1 98.62 96 GLY B N 1
ATOM 3836 C CA . GLY B 1 96 ? -7.098 -2.787 11.266 1 98.62 96 GLY B CA 1
ATOM 3837 C C . GLY B 1 96 ? -7.719 -2.748 12.656 1 98.62 96 GLY B C 1
ATOM 3838 O O . GLY B 1 96 ? -7.594 -3.703 13.422 1 98.62 96 GLY B O 1
ATOM 3839 N N . THR B 1 97 ? -8.438 -1.664 13.008 1 98.69 97 THR B N 1
ATOM 3840 C CA . THR B 1 97 ? -8.906 -1.501 14.383 1 98.69 97 THR B CA 1
ATOM 3841 C C . THR B 1 97 ? -10.43 -1.519 14.438 1 98.69 97 THR B C 1
ATOM 3843 O O . THR B 1 97 ? -11.008 -1.809 15.484 1 98.69 97 THR B O 1
ATOM 3846 N N . ALA B 1 98 ? -11.094 -1.196 13.344 1 98.69 98 ALA B N 1
ATOM 3847 C CA . ALA B 1 98 ? -12.555 -1.139 13.32 1 98.69 98 ALA B CA 1
ATOM 3848 C C . ALA B 1 98 ? -13.133 -2.266 12.469 1 98.69 98 ALA B C 1
ATOM 3850 O O . ALA B 1 98 ? -12.531 -2.674 11.477 1 98.69 98 ALA B O 1
ATOM 3851 N N . ASN B 1 99 ? -14.297 -2.748 12.859 1 98.69 99 ASN B N 1
ATOM 3852 C CA . ASN B 1 99 ? -14.969 -3.84 12.164 1 98.69 99 ASN B CA 1
ATOM 3853 C C . ASN B 1 99 ? -16.406 -3.469 11.797 1 98.69 99 ASN B C 1
ATOM 3855 O O . ASN B 1 99 ? -16.922 -2.459 12.266 1 98.69 99 ASN B O 1
ATOM 3859 N N . SER B 1 100 ? -17.016 -4.324 10.891 1 98.75 100 SER B N 1
ATOM 3860 C CA . SER B 1 100 ? -18.406 -4.121 10.531 1 98.75 100 SER B CA 1
ATOM 3861 C C . SER B 1 100 ? -19.281 -4.027 11.773 1 98.75 100 SER B C 1
ATOM 3863 O O . SER B 1 100 ? -19.172 -4.848 12.688 1 98.75 100 SER B O 1
ATOM 3865 N N . GLY B 1 101 ? -20.172 -3.027 11.828 1 98.62 101 GLY B N 1
ATOM 3866 C CA . GLY B 1 101 ? -21.047 -2.818 12.977 1 98.62 101 GLY B CA 1
ATOM 3867 C C . GLY B 1 101 ? -20.516 -1.773 13.945 1 98.62 101 GLY B C 1
ATOM 3868 O O . GLY B 1 101 ? -21.266 -1.257 14.773 1 98.62 101 GLY B O 1
ATOM 3869 N N . ASP B 1 102 ? -19.219 -1.438 13.797 1 98.81 102 ASP B N 1
ATOM 3870 C CA . ASP B 1 102 ? -18.609 -0.478 14.711 1 98.81 102 ASP B CA 1
ATOM 3871 C C . ASP B 1 102 ? -18.938 0.956 14.305 1 98.81 102 ASP B C 1
ATOM 3873 O O . ASP B 1 102 ? -19.234 1.223 13.133 1 98.81 102 ASP B O 1
ATOM 3877 N N . ASN B 1 103 ? -18.953 1.809 15.281 1 98.81 103 ASN B N 1
ATOM 3878 C CA . ASN B 1 103 ? -18.844 3.248 15.07 1 98.81 103 ASN B CA 1
ATOM 3879 C C . ASN B 1 103 ? -17.453 3.76 15.43 1 98.81 103 ASN B C 1
ATOM 3881 O O . ASN B 1 103 ? -16.828 3.262 16.375 1 98.81 103 ASN B O 1
ATOM 3885 N N . ILE B 1 104 ? -16.969 4.648 14.648 1 98.88 104 ILE B N 1
ATOM 3886 C CA . ILE B 1 104 ? -15.727 5.316 15.031 1 98.88 104 ILE B CA 1
ATOM 3887 C C . ILE B 1 104 ? -15.984 6.801 15.258 1 98.88 104 ILE B C 1
ATOM 3889 O O . ILE B 1 104 ? -16.828 7.402 14.586 1 98.88 104 ILE B O 1
ATOM 3893 N N . LEU B 1 105 ? -15.328 7.41 16.266 1 98.94 105 LEU B N 1
ATOM 3894 C CA . LEU B 1 105 ? -15.305 8.852 16.453 1 98.94 105 LEU B CA 1
ATOM 3895 C C . LEU B 1 105 ? -14.102 9.484 15.758 1 98.94 105 LEU B C 1
ATOM 3897 O O . LEU B 1 105 ? -12.969 9.031 15.938 1 98.94 105 LEU B O 1
ATOM 3901 N N . VAL B 1 106 ? -14.344 10.5 14.953 1 98.88 106 VAL B N 1
ATOM 3902 C CA . VAL B 1 106 ? -13.281 11.164 14.195 1 98.88 106 VAL B CA 1
ATOM 3903 C C . VAL B 1 106 ? -13.328 12.664 14.461 1 98.88 106 VAL B C 1
ATOM 3905 O O . VAL B 1 106 ? -14.398 13.281 14.406 1 98.88 106 VAL B O 1
ATOM 3908 N N . ALA B 1 107 ? -12.203 13.242 14.781 1 98.62 107 ALA B N 1
ATOM 3909 C CA . ALA B 1 107 ? -12.156 14.688 14.992 1 98.62 107 ALA B CA 1
ATOM 3910 C C . ALA B 1 107 ? -12.641 15.445 13.758 1 98.62 107 ALA B C 1
ATOM 3912 O O . ALA B 1 107 ? -12.266 15.102 12.633 1 98.62 107 ALA B O 1
ATOM 3913 N N . ASP B 1 108 ? -13.398 16.438 13.969 1 98 108 ASP B N 1
ATOM 3914 C CA . ASP B 1 108 ? -14.055 17.172 12.891 1 98 108 ASP B CA 1
ATOM 3915 C C . ASP B 1 108 ? -13.039 17.969 12.07 1 98 108 ASP B C 1
ATOM 3917 O O . ASP B 1 108 ? -13.328 18.391 10.953 1 98 108 ASP B O 1
ATOM 3921 N N . ALA B 1 109 ? -11.82 18.172 12.539 1 96 109 ALA B N 1
ATOM 3922 C CA . ALA B 1 109 ? -10.797 18.984 11.883 1 96 109 ALA B CA 1
ATOM 3923 C C . ALA B 1 109 ? -9.812 18.109 11.109 1 96 109 ALA B C 1
ATOM 3925 O O . ALA B 1 109 ? -8.797 18.609 10.609 1 96 109 ALA B O 1
ATOM 3926 N N . VAL B 1 110 ? -10.094 16.891 10.922 1 96.69 110 VAL B N 1
ATOM 3927 C CA . VAL B 1 110 ? -9.141 15.953 10.32 1 96.69 110 VAL B CA 1
ATOM 3928 C C . VAL B 1 110 ? -8.906 16.328 8.859 1 96.69 110 VAL B C 1
ATOM 3930 O O . VAL B 1 110 ? -9.758 16.969 8.234 1 96.69 110 VAL B O 1
ATOM 3933 N N . TYR B 1 111 ? -7.742 15.859 8.367 1 93.69 111 TYR B N 1
ATOM 3934 C CA . TYR B 1 111 ? -7.336 15.852 6.965 1 93.69 111 TYR B CA 1
ATOM 3935 C C . TYR B 1 111 ? -8.477 15.398 6.066 1 93.69 111 TYR B C 1
ATOM 3937 O O . TYR B 1 111 ? -9.125 14.375 6.332 1 93.69 111 TYR B O 1
ATOM 3945 N N . LEU B 1 112 ? -8.789 16.203 5.074 1 95.12 112 LEU B N 1
ATOM 3946 C CA . LEU B 1 112 ? -9.961 15.953 4.242 1 95.12 112 LEU B CA 1
ATOM 3947 C C . LEU B 1 112 ? -9.945 14.539 3.674 1 95.12 112 LEU B C 1
ATOM 3949 O O . LEU B 1 112 ? -10.969 13.859 3.658 1 95.12 112 LEU B O 1
ATOM 3953 N N . PRO B 1 113 ? -8.789 14.062 3.133 1 96.31 113 PRO B N 1
ATOM 3954 C CA . PRO B 1 113 ? -8.789 12.695 2.605 1 96.31 113 PRO B CA 1
ATOM 3955 C C . PRO B 1 113 ? -9.156 11.656 3.66 1 96.31 113 PRO B C 1
ATOM 3957 O O . PRO B 1 113 ? -9.719 10.609 3.33 1 96.31 113 PRO B O 1
ATOM 3960 N N . THR B 1 114 ? -8.836 11.906 4.938 1 98.12 114 THR B N 1
ATOM 3961 C CA . THR B 1 114 ? -9.289 11.016 6.004 1 98.12 114 THR B CA 1
ATOM 3962 C C . THR B 1 114 ? -10.812 10.977 6.066 1 98.12 114 THR B C 1
ATOM 3964 O O . THR B 1 114 ? -11.406 9.898 6.145 1 98.12 114 THR B O 1
ATOM 3967 N N . ARG B 1 115 ? -11.422 12.156 6.02 1 97.69 115 ARG B N 1
ATOM 3968 C CA . ARG B 1 115 ? -12.883 12.242 6.012 1 97.69 115 ARG B CA 1
ATOM 3969 C C . ARG B 1 115 ? -13.461 11.5 4.809 1 97.69 115 ARG B C 1
ATOM 3971 O O . ARG B 1 115 ? -14.477 10.812 4.926 1 97.69 115 ARG B O 1
ATOM 3978 N N . GLU B 1 116 ? -12.836 11.742 3.67 1 97.94 116 GLU B N 1
ATOM 3979 C CA . GLU B 1 116 ? -13.312 11.094 2.449 1 97.94 116 GLU B CA 1
ATOM 3980 C C . GLU B 1 116 ? -13.258 9.578 2.572 1 97.94 116 GLU B C 1
ATOM 3982 O O . GLU B 1 116 ? -14.156 8.875 2.096 1 97.94 116 GLU B O 1
ATOM 3987 N N . LEU B 1 117 ? -12.203 9.023 3.154 1 98.62 117 LEU B N 1
ATOM 3988 C CA . LEU B 1 117 ? -12.102 7.59 3.395 1 98.62 117 LEU B CA 1
ATOM 3989 C C . LEU B 1 117 ? -13.242 7.105 4.281 1 98.62 117 LEU B C 1
ATOM 3991 O O . LEU B 1 117 ? -13.852 6.07 4.008 1 98.62 117 LEU B O 1
ATOM 3995 N N . CYS B 1 118 ? -13.508 7.82 5.367 1 98.62 118 CYS B N 1
ATOM 3996 C CA . CYS B 1 118 ? -14.547 7.449 6.32 1 98.62 118 CYS B CA 1
ATOM 3997 C C . CYS B 1 118 ? -15.922 7.469 5.664 1 98.62 118 CYS B C 1
ATOM 3999 O O . CYS B 1 118 ? -16.672 6.496 5.762 1 98.62 118 CYS B O 1
ATOM 4001 N N . ASP B 1 119 ? -16.203 8.531 4.934 1 98.12 119 ASP B N 1
ATOM 4002 C CA . ASP B 1 119 ? -17.547 8.812 4.441 1 98.12 119 ASP B CA 1
ATOM 4003 C C . ASP B 1 119 ? -17.859 7.996 3.193 1 98.12 119 ASP B C 1
ATOM 4005 O O . ASP B 1 119 ? -19.031 7.777 2.863 1 98.12 119 ASP B O 1
ATOM 4009 N N . ASN B 1 120 ? -16.812 7.566 2.502 1 97.81 120 ASN B N 1
ATOM 4010 C CA . ASN B 1 120 ? -17.062 6.969 1.199 1 97.81 120 ASN B CA 1
ATOM 4011 C C . ASN B 1 120 ? -16.641 5.504 1.157 1 97.81 120 ASN B C 1
ATOM 4013 O O . ASN B 1 120 ? -17.078 4.746 0.292 1 97.81 120 ASN B O 1
ATOM 4017 N N . PHE B 1 121 ? -15.773 5.098 1.97 1 98.62 121 PHE B N 1
ATOM 4018 C CA . PHE B 1 121 ? -15.273 3.732 1.873 1 98.62 121 PHE B CA 1
ATOM 4019 C C . PHE B 1 121 ? -15.625 2.939 3.127 1 98.62 121 PHE B C 1
ATOM 4021 O O . PHE B 1 121 ? -16.219 1.863 3.041 1 98.62 121 PHE B O 1
ATOM 4028 N N . LEU B 1 122 ? -15.219 3.416 4.285 1 98.75 122 LEU B N 1
ATOM 4029 C CA . LEU B 1 122 ? -15.461 2.66 5.508 1 98.75 122 LEU B CA 1
ATOM 4030 C C . LEU B 1 122 ? -16.938 2.346 5.672 1 98.75 122 LEU B C 1
ATOM 4032 O O . LEU B 1 122 ? -17.297 1.275 6.168 1 98.75 122 LEU B O 1
ATOM 4036 N N . VAL B 1 123 ? -17.781 3.289 5.258 1 98.44 123 VAL B N 1
ATOM 4037 C CA . VAL B 1 123 ? -19.234 3.096 5.371 1 98.44 123 VAL B CA 1
ATOM 4038 C C . VAL B 1 123 ? -19.656 1.863 4.574 1 98.44 123 VAL B C 1
ATOM 4040 O O . VAL B 1 123 ? -20.562 1.143 4.973 1 98.44 123 VAL B O 1
ATOM 4043 N N . THR B 1 124 ? -19.016 1.547 3.443 1 98.5 124 THR B N 1
ATOM 4044 C CA . THR B 1 124 ? -19.344 0.391 2.617 1 98.5 124 THR B CA 1
ATOM 4045 C C . THR B 1 124 ? -18.922 -0.904 3.299 1 98.5 124 THR B C 1
ATOM 4047 O O . THR B 1 124 ? -19.344 -1.991 2.908 1 98.5 124 THR B O 1
ATOM 4050 N N . LYS B 1 125 ? -18.109 -0.826 4.289 1 98.75 125 LYS B N 1
ATOM 4051 C CA . LYS B 1 125 ? -17.641 -1.974 5.062 1 98.75 125 LYS B CA 1
ATOM 4052 C C . LYS B 1 125 ? -18.422 -2.104 6.371 1 98.75 125 LYS B C 1
ATOM 4054 O O . LYS B 1 125 ? -18.031 -2.867 7.258 1 98.75 125 LYS B O 1
ATOM 4059 N N . GLY B 1 126 ? -19.484 -1.319 6.574 1 98.62 126 GLY B N 1
ATOM 4060 C CA . GLY B 1 126 ? -20.344 -1.392 7.75 1 98.62 126 GLY B CA 1
ATOM 4061 C C . GLY B 1 126 ? -19.781 -0.63 8.938 1 98.62 126 GLY B C 1
ATOM 4062 O O . GLY B 1 126 ? -20.125 -0.915 10.086 1 98.62 126 GLY B O 1
ATOM 4063 N N . ILE B 1 127 ? -18.844 0.273 8.734 1 98.88 127 ILE B N 1
ATOM 4064 C CA . ILE B 1 127 ? -18.266 1.104 9.781 1 98.88 127 ILE B CA 1
ATOM 4065 C C . ILE B 1 127 ? -18.812 2.523 9.688 1 98.88 127 ILE B C 1
ATOM 4067 O O . ILE B 1 127 ? -18.625 3.201 8.68 1 98.88 127 ILE B O 1
ATOM 4071 N N . THR B 1 128 ? -19.484 2.938 10.703 1 98.69 128 THR B N 1
ATOM 4072 C CA . THR B 1 128 ? -20.078 4.273 10.695 1 98.69 128 THR B CA 1
ATOM 4073 C C . THR B 1 128 ? -19.141 5.277 11.367 1 98.69 128 THR B C 1
ATOM 4075 O O . THR B 1 128 ? -18.312 4.902 12.188 1 98.69 128 THR B O 1
ATOM 4078 N N . THR B 1 129 ? -19.266 6.539 11 1 98.81 129 THR B N 1
ATOM 4079 C CA . THR B 1 129 ? -18.406 7.59 11.531 1 98.81 129 THR B CA 1
ATOM 4080 C C . THR B 1 129 ? -19.234 8.688 12.195 1 98.81 129 THR B C 1
ATOM 4082 O O . THR B 1 129 ? -20.219 9.156 11.633 1 98.81 129 THR B O 1
ATOM 4085 N N . THR B 1 130 ? -18.906 9.008 13.367 1 98.81 130 THR B N 1
ATOM 4086 C CA . THR B 1 130 ? -19.391 10.195 14.062 1 98.81 130 THR B CA 1
ATOM 4087 C C . THR B 1 130 ? -18.266 11.203 14.273 1 98.81 130 THR B C 1
ATOM 4089 O O . THR B 1 130 ? -17.234 10.875 14.852 1 98.81 130 THR B O 1
ATOM 4092 N N . TYR B 1 131 ? -18.469 12.406 13.789 1 98.62 131 TYR B N 1
ATOM 4093 C CA . TYR B 1 131 ? -17.469 13.453 13.961 1 98.62 131 TYR B CA 1
ATOM 4094 C C . TYR B 1 131 ? -17.688 14.203 15.266 1 98.62 131 TYR B C 1
ATOM 4096 O O . TYR B 1 131 ? -18.812 14.398 15.695 1 98.62 131 TYR B O 1
ATOM 4104 N N . TYR B 1 132 ? -16.625 14.617 15.883 1 98.56 132 TYR B N 1
ATOM 4105 C CA . TYR B 1 132 ? -16.734 15.352 17.141 1 98.56 132 TYR B CA 1
ATOM 4106 C C . TYR B 1 132 ? -15.891 16.625 17.094 1 98.56 132 TYR B C 1
ATOM 4108 O O . TYR B 1 132 ? -15.031 16.781 16.234 1 98.56 132 TYR B O 1
ATOM 4116 N N . ASP B 1 133 ? -16.156 17.578 17.984 1 98.06 133 ASP B N 1
ATOM 4117 C CA . ASP B 1 133 ? -15.414 18.828 18.109 1 98.06 133 ASP B CA 1
ATOM 4118 C C . ASP B 1 133 ? -13.969 18.578 18.531 1 98.06 133 ASP B C 1
ATOM 4120 O O . ASP B 1 133 ? -13.719 17.953 19.578 1 98.06 133 ASP B O 1
ATOM 4124 N N . PRO B 1 134 ? -13.008 19.062 17.734 1 96.5 134 PRO B N 1
ATOM 4125 C CA . PRO B 1 134 ? -11.609 18.844 18.109 1 96.5 134 PRO B CA 1
ATOM 4126 C C . PRO B 1 134 ? -11.281 19.375 19.5 1 96.5 134 PRO B C 1
ATOM 4128 O O . PRO B 1 134 ? -10.297 18.953 20.109 1 96.5 134 PRO B O 1
ATOM 4131 N N . CYS B 1 135 ? -12.062 20.297 20.047 1 96.38 135 CYS B N 1
ATOM 4132 C CA . CYS B 1 135 ? -11.852 20.828 21.375 1 96.38 135 CYS B CA 1
ATOM 4133 C C . CYS B 1 135 ? -12.883 20.281 22.359 1 96.38 135 CYS B C 1
ATOM 4135 O O . CYS B 1 135 ? -13.305 20.984 23.281 1 96.38 135 CYS B O 1
ATOM 4137 N N . ILE B 1 136 ? -13.281 19.125 22.125 1 98.06 136 ILE B N 1
ATOM 4138 C CA . ILE B 1 136 ? -14.281 18.453 22.953 1 98.06 136 ILE B CA 1
ATOM 4139 C C . ILE B 1 136 ? -13.75 18.312 24.375 1 98.06 136 ILE B C 1
ATOM 4141 O O . ILE B 1 136 ? -12.57 18.031 24.594 1 98.06 136 ILE B O 1
ATOM 4145 N N . THR B 1 137 ? -14.648 18.516 25.406 1 98.19 137 THR B N 1
ATOM 4146 C CA . THR B 1 137 ? -14.281 18.344 26.797 1 98.19 137 THR B CA 1
ATOM 4147 C C . THR B 1 137 ? -14.453 16.891 27.219 1 98.19 137 THR B C 1
ATOM 4149 O O . THR B 1 137 ? -15.078 16.094 26.516 1 98.19 137 THR B O 1
ATOM 4152 N N . ALA B 1 138 ? -13.852 16.562 28.359 1 98.69 138 ALA B N 1
ATOM 4153 C CA . ALA B 1 138 ? -13.977 15.203 28.891 1 98.69 138 ALA B CA 1
ATOM 4154 C C . ALA B 1 138 ? -15.438 14.812 29.062 1 98.69 138 ALA B C 1
ATOM 4156 O O . ALA B 1 138 ? -15.836 13.711 28.688 1 98.69 138 ALA B O 1
ATOM 4157 N N . ASP B 1 139 ? -16.25 15.711 29.625 1 98.69 139 ASP B N 1
ATOM 4158 C CA . ASP B 1 139 ? -17.656 15.43 29.891 1 98.69 139 ASP B CA 1
ATOM 4159 C C . ASP B 1 139 ? -18.438 15.242 28.594 1 98.69 139 ASP B C 1
ATOM 4161 O O . ASP B 1 139 ? -19.281 14.352 28.5 1 98.69 139 ASP B O 1
ATOM 4165 N N . GLU B 1 140 ? -18.172 16.062 27.641 1 98.69 140 GLU B N 1
ATOM 4166 C CA . GLU B 1 140 ? -18.844 15.953 26.344 1 98.69 140 GLU B CA 1
ATOM 4167 C C . GLU B 1 140 ? -18.484 14.633 25.656 1 98.69 140 GLU B C 1
ATOM 4169 O O . GLU B 1 140 ? -19.344 14.008 25.031 1 98.69 140 GLU B O 1
ATOM 4174 N N . LEU B 1 141 ? -17.266 14.242 25.75 1 98.81 141 LEU B N 1
ATOM 4175 C CA . LEU B 1 141 ? -16.828 12.984 25.156 1 98.81 141 LEU B CA 1
ATOM 4176 C C . LEU B 1 141 ? -17.5 11.805 25.828 1 98.81 141 LEU B C 1
ATOM 4178 O O . LEU B 1 141 ? -17.953 10.867 25.172 1 98.81 141 LEU B O 1
ATOM 4182 N N . ARG B 1 142 ? -17.578 11.812 27.188 1 98.75 142 ARG B N 1
ATOM 4183 C CA . ARG B 1 142 ? -18.266 10.758 27.922 1 98.75 142 ARG B CA 1
ATOM 4184 C C . ARG B 1 142 ? -19.719 10.641 27.453 1 98.75 142 ARG B C 1
ATOM 4186 O O . ARG B 1 142 ? -20.203 9.531 27.234 1 98.75 142 ARG B O 1
ATOM 4193 N N . GLU B 1 143 ? -20.297 11.758 27.359 1 98.69 143 GLU B N 1
ATOM 4194 C CA . GLU B 1 143 ? -21.688 11.766 26.906 1 98.69 143 GLU B CA 1
ATOM 4195 C C . GLU B 1 143 ? -21.812 11.164 25.516 1 98.69 143 GLU B C 1
ATOM 4197 O O . GLU B 1 143 ? -22.734 10.375 25.25 1 98.69 143 GLU B O 1
ATOM 4202 N N . LEU B 1 144 ? -20.969 11.602 24.641 1 98.56 144 LEU B N 1
ATOM 4203 C CA . LEU B 1 144 ? -21 11.109 23.266 1 98.56 144 LEU B CA 1
ATOM 4204 C C . LEU B 1 144 ? -20.781 9.602 23.219 1 98.56 144 LEU B C 1
ATOM 4206 O O . LEU B 1 144 ? -21.469 8.898 22.484 1 98.56 144 LEU B O 1
ATOM 4210 N N . LEU B 1 145 ? -19.859 9.078 23.984 1 98.75 145 LEU B N 1
ATOM 4211 C CA . LEU B 1 145 ? -19.562 7.648 24.031 1 98.75 145 LEU B CA 1
ATOM 4212 C C . LEU B 1 145 ? -20.719 6.867 24.641 1 98.75 145 LEU B C 1
ATOM 4214 O O . LEU B 1 145 ? -20.953 5.719 24.266 1 98.75 145 LEU B O 1
ATOM 4218 N N . CYS B 1 146 ? -21.438 7.465 25.562 1 98.62 146 CYS B N 1
ATOM 4219 C CA . CYS B 1 146 ? -22.641 6.84 26.125 1 98.62 146 CYS B CA 1
ATOM 4220 C C . CYS B 1 146 ? -23.734 6.738 25.078 1 98.62 146 CYS B C 1
ATOM 4222 O O . CYS B 1 146 ? -24.484 5.754 25.031 1 98.62 146 CYS B O 1
ATOM 4224 N N . LYS B 1 147 ? -23.828 7.727 24.219 1 98.38 147 LYS B N 1
ATOM 4225 C CA . LYS B 1 147 ? -24.844 7.781 23.188 1 98.38 147 LYS B CA 1
ATOM 4226 C C . LYS B 1 147 ? -24.531 6.82 22.047 1 98.38 147 LYS B C 1
ATOM 4228 O O . LYS B 1 147 ? -25.422 6.41 21.297 1 98.38 147 LYS B O 1
ATOM 4233 N N . LYS B 1 148 ? -23.266 6.527 21.844 1 98.31 148 LYS B N 1
ATOM 4234 C CA . LYS B 1 148 ? -22.797 5.637 20.797 1 98.31 148 LYS B CA 1
ATOM 4235 C C . LYS B 1 148 ? -22.062 4.434 21.375 1 98.31 148 LYS B C 1
ATOM 4237 O O . LYS B 1 148 ? -20.859 4.273 21.172 1 98.31 148 LYS B O 1
ATOM 4242 N N . PRO B 1 149 ? -22.766 3.514 21.953 1 98.25 149 PRO B N 1
ATOM 4243 C CA . PRO B 1 149 ? -22.125 2.432 22.703 1 98.25 149 PRO B CA 1
ATOM 4244 C C . PRO B 1 149 ? -21.344 1.468 21.812 1 98.25 149 PRO B C 1
ATOM 4246 O O . PRO B 1 149 ? -20.547 0.665 22.297 1 98.25 149 PRO B O 1
ATOM 4249 N N . ASN B 1 150 ? -21.547 1.503 20.484 1 98.62 150 ASN B N 1
ATOM 4250 C CA . ASN B 1 150 ? -20.828 0.622 19.578 1 98.62 150 ASN B CA 1
ATOM 4251 C C . ASN B 1 150 ? -19.531 1.271 19.078 1 98.62 150 ASN B C 1
ATOM 4253 O O . ASN B 1 150 ? -18.922 0.796 18.109 1 98.62 150 ASN B O 1
ATOM 4257 N N . THR B 1 151 ? -19.125 2.424 19.688 1 98.88 151 THR B N 1
ATOM 4258 C CA . THR B 1 151 ? -17.875 3.068 19.328 1 98.88 151 THR B CA 1
ATOM 4259 C C . THR B 1 151 ? -16.672 2.229 19.781 1 98.88 151 THR B C 1
ATOM 4261 O O . THR B 1 151 ? -16.594 1.84 20.938 1 98.88 151 THR B O 1
ATOM 4264 N N . THR B 1 152 ? -15.781 1.966 18.812 1 98.88 152 THR B N 1
ATOM 4265 C CA . THR B 1 152 ? -14.641 1.12 19.156 1 98.88 152 THR B CA 1
ATOM 4266 C C . THR B 1 152 ? -13.328 1.852 18.906 1 98.88 152 THR B C 1
ATOM 4268 O O . THR B 1 152 ? -12.273 1.438 19.406 1 98.88 152 THR B O 1
ATOM 4271 N N . VAL B 1 153 ? -13.336 2.92 18.109 1 98.94 153 VAL B N 1
ATOM 4272 C CA . VAL B 1 153 ? -12.133 3.648 17.734 1 98.94 153 VAL B CA 1
ATOM 4273 C C . VAL B 1 153 ? -12.383 5.152 17.844 1 98.94 153 VAL B C 1
ATOM 4275 O O . VAL B 1 153 ? -13.469 5.629 17.516 1 98.94 153 VAL B O 1
ATOM 4278 N N . LEU B 1 154 ? -11.484 5.887 18.359 1 98.94 154 LEU B N 1
ATOM 4279 C CA . LEU B 1 154 ? -11.43 7.344 18.359 1 98.94 154 LEU B CA 1
ATOM 4280 C C . LEU B 1 154 ? -10.188 7.84 17.625 1 98.94 154 LEU B C 1
ATOM 4282 O O . LEU B 1 154 ? -9.062 7.555 18.047 1 98.94 154 LEU B O 1
ATOM 4286 N N . PHE B 1 155 ? -10.383 8.547 16.5 1 98.94 155 PHE B N 1
ATOM 4287 C CA . PHE B 1 155 ? -9.312 9.016 15.633 1 98.94 155 PHE B CA 1
ATOM 4288 C C . PHE B 1 155 ? -9.086 10.516 15.797 1 98.94 155 PHE B C 1
ATOM 4290 O O . PHE B 1 155 ? -9.984 11.312 15.531 1 98.94 155 PHE B O 1
ATOM 4297 N N . MET B 1 156 ? -7.875 10.859 16.156 1 98.81 156 MET B N 1
ATOM 4298 C CA . MET B 1 156 ? -7.508 12.25 16.391 1 98.81 156 MET B CA 1
ATOM 4299 C C . MET B 1 156 ? -6.535 12.742 15.32 1 98.81 156 MET B C 1
ATOM 4301 O O . MET B 1 156 ? -5.852 11.945 14.688 1 98.81 156 MET B O 1
ATOM 4305 N N . GLU B 1 157 ? -6.496 13.953 15.07 1 98.62 157 GLU B N 1
ATOM 4306 C CA . GLU B 1 157 ? -5.449 14.734 14.414 1 98.62 157 GLU B CA 1
ATOM 4307 C C . GLU B 1 157 ? -5.18 16.031 15.172 1 98.62 157 GLU B C 1
ATOM 4309 O O . GLU B 1 157 ? -6.066 16.891 15.289 1 98.62 157 GLU B O 1
ATOM 4314 N N . SER B 1 158 ? -4.023 16.188 15.68 1 97.88 158 SER B N 1
ATOM 4315 C CA . SER B 1 158 ? -3.73 17.328 16.547 1 97.88 158 SER B CA 1
ATOM 4316 C C . SER B 1 158 ? -2.293 17.797 16.359 1 97.88 158 SER B C 1
ATOM 4318 O O . SER B 1 158 ? -1.349 17.047 16.625 1 97.88 158 SER B O 1
ATOM 4320 N N . PRO B 1 159 ? -2.109 19.031 16 1 97.56 159 PRO B N 1
ATOM 4321 C CA . PRO B 1 159 ? -3.145 19.969 15.562 1 97.56 159 PRO B CA 1
ATOM 4322 C C . PRO B 1 159 ? -3.773 19.562 14.227 1 97.56 159 PRO B C 1
ATOM 4324 O O . PRO B 1 159 ? -3.205 18.75 13.492 1 97.56 159 PRO B O 1
ATOM 4327 N N . GLY B 1 160 ? -5.004 20.062 14.031 1 95.19 160 GLY B N 1
ATOM 4328 C CA . GLY B 1 160 ? -5.531 19.922 12.688 1 95.19 160 GLY B CA 1
ATOM 4329 C C . GLY B 1 160 ? -4.641 20.531 11.625 1 95.19 160 GLY B C 1
ATOM 4330 O O . GLY B 1 160 ? -3.992 21.547 11.867 1 95.19 160 GLY B O 1
ATOM 4331 N N . SER B 1 161 ? -4.637 20.031 10.422 1 91.94 161 SER B N 1
ATOM 4332 C CA . SER B 1 161 ? -3.639 20.391 9.422 1 91.94 161 SER B CA 1
ATOM 4333 C C . SER B 1 161 ? -4.051 21.656 8.656 1 91.94 161 SER B C 1
ATOM 4335 O O . SER B 1 161 ? -3.266 22.203 7.875 1 91.94 161 SER B O 1
ATOM 4337 N N . GLN B 1 162 ? -5.246 22.156 8.891 1 90.88 162 GLN B N 1
ATOM 4338 C CA . GLN B 1 162 ? -5.688 23.344 8.172 1 90.88 162 GLN B CA 1
ATOM 4339 C C . GLN B 1 162 ? -6.051 24.469 9.148 1 90.88 162 GLN B C 1
ATOM 4341 O O . GLN B 1 162 ? -5.684 25.625 8.93 1 90.88 162 GLN B O 1
ATOM 4346 N N . THR B 1 163 ? -6.715 24.047 10.234 1 94.25 163 THR B N 1
ATOM 4347 C CA . THR B 1 163 ? -7.242 25.047 11.156 1 94.25 163 THR B CA 1
ATOM 4348 C C . THR B 1 163 ? -6.488 25.016 12.477 1 94.25 163 THR B C 1
ATOM 4350 O O . THR B 1 163 ? -6.695 25.875 13.344 1 94.25 163 THR B O 1
ATOM 4353 N N . PHE B 1 164 ? -5.719 24.078 12.742 1 96.81 164 PHE B N 1
ATOM 4354 C CA . PHE B 1 164 ? -4.656 23.953 13.734 1 96.81 164 PHE B CA 1
ATOM 4355 C C . PHE B 1 164 ? -5.23 23.938 15.148 1 96.81 164 PHE B C 1
ATOM 4357 O O . PHE B 1 164 ? -4.547 24.297 16.109 1 96.81 164 PHE B O 1
ATOM 4364 N N . GLU B 1 165 ? -6.559 23.625 15.297 1 96.94 165 GLU B N 1
ATOM 4365 C CA . GLU B 1 165 ? -7.062 23.328 16.641 1 96.94 165 GLU B CA 1
ATOM 4366 C C . GLU B 1 165 ? -6.246 22.234 17.312 1 96.94 165 GLU B C 1
ATOM 4368 O O . GLU B 1 165 ? -5.855 21.25 16.656 1 96.94 165 GLU B O 1
ATOM 4373 N N . VAL B 1 166 ? -6 22.438 18.594 1 98.25 166 VAL B N 1
ATOM 4374 C CA . VAL B 1 166 ? -5.211 21.469 19.344 1 98.25 166 VAL B CA 1
ATOM 4375 C C . VAL B 1 166 ? -6.121 20.688 20.281 1 98.25 166 VAL B C 1
ATOM 4377 O O . VAL B 1 166 ? -6.875 21.281 21.062 1 98.25 166 VAL B O 1
ATOM 4380 N N . GLN B 1 167 ? -6.035 19.438 20.203 1 98.5 167 GLN B N 1
ATOM 4381 C CA . GLN B 1 167 ? -6.844 18.562 21.047 1 98.5 167 GLN B CA 1
ATOM 4382 C C . GLN B 1 167 ? -6.129 18.25 22.359 1 98.5 167 GLN B C 1
ATOM 4384 O O . GLN B 1 167 ? -4.898 18.172 22.406 1 98.5 167 GLN B O 1
ATOM 4389 N N . ASP B 1 168 ? -6.906 18.078 23.484 1 98.69 168 ASP B N 1
ATOM 4390 C CA . ASP B 1 168 ? -6.363 17.578 24.75 1 98.69 168 ASP B CA 1
ATOM 4391 C C . ASP B 1 168 ? -6.211 16.062 24.719 1 98.69 168 ASP B C 1
ATOM 4393 O O . ASP B 1 168 ? -6.996 15.336 25.344 1 98.69 168 ASP B O 1
ATOM 4397 N N . VAL B 1 169 ? -5.129 15.602 24.094 1 98.75 169 VAL B N 1
ATOM 4398 C CA . VAL B 1 169 ? -4.922 14.195 23.766 1 98.75 169 VAL B CA 1
ATOM 4399 C C . VAL B 1 169 ? -4.887 13.359 25.047 1 98.75 169 VAL B C 1
ATOM 4401 O O . VAL B 1 169 ? -5.578 12.344 25.156 1 98.75 169 VAL B O 1
ATOM 4404 N N . PRO B 1 170 ? -4.148 13.781 26.125 1 98.69 170 PRO B N 1
ATOM 4405 C CA . PRO B 1 170 ? -4.152 12.969 27.344 1 98.69 170 PRO B CA 1
ATOM 4406 C C . PRO B 1 170 ? -5.555 12.789 27.922 1 98.69 170 PRO B C 1
ATOM 4408 O O . PRO B 1 170 ? -5.918 11.688 28.344 1 98.69 170 PRO B O 1
ATOM 4411 N N . THR B 1 171 ? -6.336 13.836 27.938 1 98.69 171 THR B N 1
ATOM 4412 C CA . THR B 1 171 ? -7.691 13.773 28.469 1 98.69 171 THR B CA 1
ATOM 4413 C C . THR B 1 171 ? -8.57 12.867 27.609 1 98.69 171 THR B C 1
ATOM 4415 O O . THR B 1 171 ? -9.32 12.047 28.141 1 98.69 171 THR B O 1
ATOM 4418 N N . ILE B 1 172 ? -8.5 13.039 26.312 1 98.88 172 ILE B N 1
ATOM 4419 C CA . ILE B 1 172 ? -9.289 12.234 25.391 1 98.88 172 ILE B CA 1
ATOM 4420 C C . ILE B 1 172 ? -8.938 10.758 25.562 1 98.88 172 ILE B C 1
ATOM 4422 O O . ILE B 1 172 ? -9.828 9.906 25.641 1 98.88 172 ILE B O 1
ATOM 4426 N N . CYS B 1 173 ? -7.648 10.445 25.656 1 98.88 173 CYS B N 1
ATOM 4427 C CA . CYS B 1 173 ? -7.199 9.07 25.812 1 98.88 173 CYS B CA 1
ATOM 4428 C C . CYS B 1 173 ? -7.691 8.484 27.125 1 98.88 173 CYS B C 1
ATOM 4430 O O . CYS B 1 173 ? -8.078 7.312 27.188 1 98.88 173 CYS B O 1
ATOM 4432 N N . ALA B 1 174 ? -7.66 9.258 28.188 1 98.75 174 ALA B N 1
ATOM 4433 C CA . ALA B 1 174 ? -8.133 8.797 29.484 1 98.75 174 ALA B CA 1
ATOM 4434 C C . ALA B 1 174 ? -9.609 8.43 29.438 1 98.75 174 ALA B C 1
ATOM 4436 O O . ALA B 1 174 ? -10.016 7.383 29.938 1 98.75 174 ALA B O 1
ATOM 4437 N N . VAL B 1 175 ? -10.414 9.305 28.844 1 98.88 175 VAL B N 1
ATOM 4438 C CA . VAL B 1 175 ? -11.844 9.039 28.734 1 98.88 175 VAL B CA 1
ATOM 4439 C C . VAL B 1 175 ? -12.086 7.82 27.844 1 98.88 175 VAL B C 1
ATOM 4441 O O . VAL B 1 175 ? -12.922 6.977 28.156 1 98.88 175 VAL B O 1
ATOM 4444 N N . ALA B 1 176 ? -11.375 7.75 26.703 1 98.88 176 ALA B N 1
ATOM 4445 C CA . ALA B 1 176 ? -11.508 6.613 25.797 1 98.88 176 ALA B CA 1
ATOM 4446 C C . ALA B 1 176 ? -11.258 5.297 26.531 1 98.88 176 ALA B C 1
ATOM 4448 O O . ALA B 1 176 ? -11.953 4.309 26.297 1 98.88 176 ALA B O 1
ATOM 4449 N N . ARG B 1 177 ? -10.289 5.266 27.391 1 98.44 177 ARG B N 1
ATOM 4450 C CA . ARG B 1 177 ? -9.945 4.066 28.141 1 98.44 177 ARG B CA 1
ATOM 4451 C C . ARG B 1 177 ? -11.102 3.637 29.047 1 98.44 177 ARG B C 1
ATOM 4453 O O . ARG B 1 177 ? -11.336 2.441 29.234 1 98.44 177 ARG B O 1
ATOM 4460 N N . GLU B 1 178 ? -11.82 4.625 29.609 1 98.56 178 GLU B N 1
ATOM 4461 C CA . GLU B 1 178 ? -12.977 4.316 30.453 1 98.56 178 GLU B CA 1
ATOM 4462 C C . GLU B 1 178 ? -14.016 3.508 29.672 1 98.56 178 GLU B C 1
ATOM 4464 O O . GLU B 1 178 ? -14.773 2.732 30.266 1 98.56 178 GLU B O 1
ATOM 4469 N N . PHE B 1 179 ? -14.031 3.641 28.406 1 98.69 179 PHE B N 1
ATOM 4470 C CA . PHE B 1 179 ? -15.062 3.027 27.578 1 98.69 179 PHE B CA 1
ATOM 4471 C C . PHE B 1 179 ? -14.477 1.919 26.719 1 98.69 179 PHE B C 1
ATOM 4473 O O . PHE B 1 179 ? -15.148 1.395 25.828 1 98.69 179 PHE B O 1
ATOM 4480 N N . ASN B 1 180 ? -13.18 1.565 26.875 1 98.5 180 ASN B N 1
ATOM 4481 C CA . ASN B 1 180 ? -12.469 0.549 26.109 1 98.5 180 ASN B CA 1
ATOM 4482 C C . ASN B 1 180 ? -12.445 0.889 24.625 1 98.5 180 ASN B C 1
ATOM 4484 O O . ASN B 1 180 ? -12.703 0.027 23.781 1 98.5 180 ASN B O 1
ATOM 4488 N N . VAL B 1 181 ? -12.258 2.135 24.328 1 98.88 181 VAL B N 1
ATOM 4489 C CA . VAL B 1 181 ? -12.172 2.629 22.953 1 98.88 181 VAL B CA 1
ATOM 4490 C C . VAL B 1 181 ? -10.711 2.822 22.562 1 98.88 181 VAL B C 1
ATOM 4492 O O . VAL B 1 181 ? -9.93 3.412 23.312 1 98.88 181 VAL B O 1
ATOM 4495 N N . THR B 1 182 ? -10.289 2.281 21.391 1 98.94 182 THR B N 1
ATOM 4496 C CA . THR B 1 182 ? -8.938 2.414 20.875 1 98.94 182 THR B CA 1
ATOM 4497 C C . THR B 1 182 ? -8.688 3.832 20.359 1 98.94 182 THR B C 1
ATOM 4499 O O . THR B 1 182 ? -9.523 4.402 19.656 1 98.94 182 THR B O 1
ATOM 4502 N N . THR B 1 183 ? -7.547 4.406 20.734 1 98.94 183 THR B N 1
ATOM 4503 C CA . THR B 1 183 ? -7.23 5.762 20.281 1 98.94 183 THR B CA 1
ATOM 4504 C C . THR B 1 183 ? -6.148 5.742 19.203 1 98.94 183 THR B C 1
ATOM 4506 O O . THR B 1 183 ? -5.137 5.051 19.344 1 98.94 183 THR B O 1
ATOM 4509 N N . ILE B 1 184 ? -6.371 6.434 18.094 1 98.94 184 ILE B N 1
ATOM 4510 C CA . ILE B 1 184 ? -5.434 6.645 17 1 98.94 184 ILE B CA 1
ATOM 4511 C C . ILE B 1 184 ? -5.195 8.141 16.812 1 98.94 184 ILE B C 1
ATOM 4513 O O . ILE B 1 184 ? -6.137 8.938 16.844 1 98.94 184 ILE B O 1
ATOM 4517 N N . ILE B 1 185 ? -3.967 8.57 16.578 1 98.94 185 ILE B N 1
ATOM 4518 C CA . ILE B 1 185 ? -3.705 9.984 16.328 1 98.94 185 ILE B CA 1
ATOM 4519 C C . ILE B 1 185 ? -2.848 10.141 15.078 1 98.94 185 ILE B C 1
ATOM 4521 O O . ILE B 1 185 ? -1.868 9.414 14.898 1 98.94 185 ILE B O 1
ATOM 4525 N N . ASP B 1 186 ? -3.26 10.969 14.148 1 98.81 186 ASP B N 1
ATOM 4526 C CA . ASP B 1 186 ? -2.361 11.5 13.125 1 98.81 186 ASP B CA 1
ATOM 4527 C C . ASP B 1 186 ? -1.445 12.578 13.711 1 98.81 186 ASP B C 1
ATOM 4529 O O . ASP B 1 186 ? -1.876 13.711 13.945 1 98.81 186 ASP B O 1
ATOM 4533 N N . ASN B 1 187 ? -0.242 12.227 13.898 1 98.56 187 ASN B N 1
ATOM 4534 C CA . ASN B 1 187 ? 0.743 13.062 14.586 1 98.56 187 ASN B CA 1
ATOM 4535 C C . ASN B 1 187 ? 1.748 13.656 13.602 1 98.56 187 ASN B C 1
ATOM 4537 O O . ASN B 1 187 ? 2.871 13.992 13.984 1 98.56 187 ASN B O 1
ATOM 4541 N N . THR B 1 188 ? 1.33 13.812 12.383 1 98.19 188 THR B N 1
ATOM 4542 C CA . THR B 1 188 ? 2.213 14.242 11.305 1 98.19 188 THR B CA 1
ATOM 4543 C C . THR B 1 188 ? 2.77 15.633 11.578 1 98.19 188 THR B C 1
ATOM 4545 O O . THR B 1 188 ? 3.945 15.898 11.32 1 98.19 188 THR B O 1
ATOM 4548 N N . TRP B 1 189 ? 1.929 16.531 12.148 1 97.75 189 TRP B N 1
ATOM 4549 C CA . TRP B 1 189 ? 2.309 17.938 12.336 1 97.75 189 TRP B CA 1
ATOM 4550 C C . TRP B 1 189 ? 3.453 18.047 13.336 1 97.75 189 TRP B C 1
ATOM 4552 O O . TRP B 1 189 ? 4.461 18.703 13.055 1 97.75 189 TRP B O 1
ATOM 4562 N N . ALA B 1 190 ? 3.393 17.375 14.453 1 97.19 190 ALA B N 1
ATOM 4563 C CA . ALA B 1 190 ? 4.363 17.531 15.531 1 97.19 190 ALA B CA 1
ATOM 4564 C C . ALA B 1 190 ? 5.477 16.5 15.422 1 97.19 190 ALA B C 1
ATOM 4566 O O . ALA B 1 190 ? 6.59 16.719 15.906 1 97.19 190 ALA B O 1
ATOM 4567 N N . THR B 1 191 ? 5.109 15.32 14.75 1 96.69 191 THR B N 1
ATOM 4568 C CA . THR B 1 191 ? 6.012 14.18 14.766 1 96.69 191 THR B CA 1
ATOM 4569 C C . THR B 1 191 ? 6.266 13.711 16.203 1 96.69 191 THR B C 1
ATOM 4571 O O . THR B 1 191 ? 5.836 14.359 17.156 1 96.69 191 THR B O 1
ATOM 4574 N N . PRO B 1 192 ? 6.977 12.609 16.391 1 97.06 192 PRO B N 1
ATOM 4575 C CA . PRO B 1 192 ? 7.301 12.18 17.75 1 97.06 192 PRO B CA 1
ATOM 4576 C C . PRO B 1 192 ? 8.312 13.102 18.438 1 97.06 192 PRO B C 1
ATOM 4578 O O . PRO B 1 192 ? 8.516 13.008 19.656 1 97.06 192 PRO B O 1
ATOM 4581 N N . ILE B 1 193 ? 8.898 13.961 17.75 1 96.12 193 ILE B N 1
ATOM 4582 C CA . ILE B 1 193 ? 9.93 14.836 18.297 1 96.12 193 ILE B CA 1
ATOM 4583 C C . ILE B 1 193 ? 9.297 15.891 19.188 1 96.12 193 ILE B C 1
ATOM 4585 O O . ILE B 1 193 ? 9.789 16.156 20.281 1 96.12 193 ILE B O 1
ATOM 4589 N N . PHE B 1 194 ? 8.211 16.469 18.766 1 97.88 194 PHE B N 1
ATOM 4590 C CA . PHE B 1 194 ? 7.625 17.562 19.516 1 97.88 194 PHE B CA 1
ATOM 4591 C C . PHE B 1 194 ? 6.418 17.094 20.312 1 97.88 194 PHE B C 1
ATOM 4593 O O . PHE B 1 194 ? 5.918 17.828 21.188 1 97.88 194 PHE B O 1
ATOM 4600 N N . PHE B 1 195 ? 5.922 15.906 20.031 1 98.38 195 PHE B N 1
ATOM 4601 C CA . PHE B 1 195 ? 4.773 15.367 20.75 1 98.38 195 PHE B CA 1
ATOM 4602 C C . PHE B 1 195 ? 4.863 13.852 20.844 1 98.38 195 PHE B C 1
ATOM 4604 O O . PHE B 1 195 ? 4.645 13.141 19.859 1 98.38 195 PHE B O 1
ATOM 4611 N N . GLY B 1 196 ? 5.148 13.312 21.984 1 98.19 196 GLY B N 1
ATOM 4612 C CA . GLY B 1 196 ? 5.168 11.875 22.219 1 98.19 196 GLY B CA 1
ATOM 4613 C C . GLY B 1 196 ? 3.779 11.281 22.359 1 98.19 196 GLY B C 1
ATOM 4614 O O . GLY B 1 196 ? 3.27 11.133 23.469 1 98.19 196 GLY B O 1
ATOM 4615 N N . ALA B 1 197 ? 3.215 10.859 21.312 1 98.69 197 ALA B N 1
ATOM 4616 C CA . ALA B 1 197 ? 1.827 10.406 21.266 1 98.69 197 ALA B CA 1
ATOM 4617 C C . ALA B 1 197 ? 1.597 9.25 22.234 1 98.69 197 ALA B C 1
ATOM 4619 O O . ALA B 1 197 ? 0.62 9.25 22.984 1 98.69 197 ALA B O 1
ATOM 4620 N N . HIS B 1 198 ? 2.459 8.227 22.219 1 98.69 198 HIS B N 1
ATOM 4621 C CA . HIS B 1 198 ? 2.266 7.062 23.062 1 98.69 198 HIS B CA 1
ATOM 4622 C C . HIS B 1 198 ? 2.418 7.422 24.547 1 98.69 198 HIS B C 1
ATOM 4624 O O . HIS B 1 198 ? 1.672 6.926 25.391 1 98.69 198 HIS B O 1
ATOM 4630 N N . SER B 1 199 ? 3.387 8.297 24.859 1 97.94 199 SER B N 1
ATOM 4631 C CA . SER B 1 199 ? 3.566 8.758 26.234 1 97.94 199 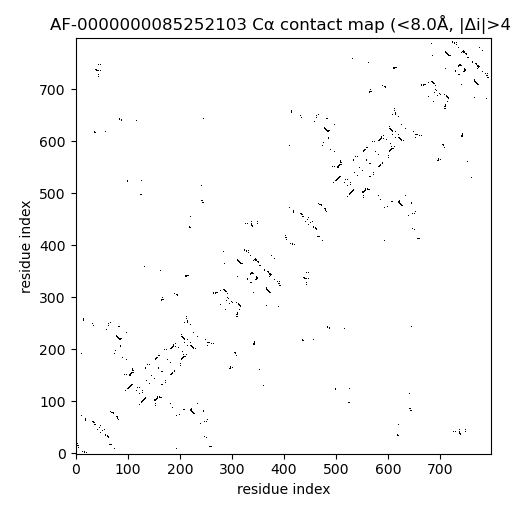SER B CA 1
ATOM 4632 C C . SER B 1 199 ? 2.355 9.547 26.719 1 97.94 199 SER B C 1
ATOM 4634 O O . SER B 1 199 ? 2.107 9.648 27.922 1 97.94 199 SER B O 1
ATOM 4636 N N . LYS B 1 200 ? 1.641 10.109 25.812 1 98.44 200 LYS B N 1
ATOM 4637 C CA . LYS B 1 200 ? 0.451 10.891 26.141 1 98.44 200 LYS B CA 1
ATOM 4638 C C . LYS B 1 200 ? -0.793 10.008 26.172 1 98.44 200 LYS B C 1
ATOM 4640 O O . LYS B 1 200 ? -1.905 10.492 26.375 1 98.44 200 LYS B O 1
ATOM 4645 N N . GLY B 1 201 ? -0.611 8.703 25.844 1 98.56 201 GLY B N 1
ATOM 4646 C CA . GLY B 1 201 ? -1.688 7.754 26.094 1 98.56 201 GLY B CA 1
ATOM 4647 C C . GLY B 1 201 ? -2.254 7.145 24.828 1 98.56 201 GLY B C 1
ATOM 4648 O O . GLY B 1 201 ? -3.092 6.242 24.891 1 98.56 201 GLY B O 1
ATOM 4649 N N . CYS B 1 202 ? -1.845 7.562 23.688 1 98.81 202 CYS B N 1
ATOM 4650 C CA . CYS B 1 202 ? -2.395 7.047 22.438 1 98.81 202 CYS B CA 1
ATOM 4651 C C . CYS B 1 202 ? -2.004 5.586 22.234 1 98.81 202 CYS B C 1
ATOM 4653 O O . CYS B 1 202 ? -0.861 5.203 22.484 1 98.81 202 CYS B O 1
ATOM 4655 N N . ASP B 1 203 ? -2.932 4.746 21.719 1 98.94 203 ASP B N 1
ATOM 4656 C CA . ASP B 1 203 ? -2.664 3.346 21.406 1 98.94 203 ASP B CA 1
ATOM 4657 C C . ASP B 1 203 ? -1.866 3.209 20.109 1 98.94 203 ASP B C 1
ATOM 4659 O O . ASP B 1 203 ? -0.973 2.365 20.016 1 98.94 203 ASP B O 1
ATOM 4663 N N . ILE B 1 204 ? -2.25 3.977 19.125 1 98.94 204 ILE B N 1
ATOM 4664 C CA . ILE B 1 204 ? -1.667 3.934 17.797 1 98.94 204 ILE B CA 1
ATOM 4665 C C . ILE B 1 204 ? -1.383 5.355 17.312 1 98.94 204 ILE B C 1
ATOM 4667 O O . ILE B 1 204 ? -2.188 6.262 17.516 1 98.94 204 ILE B O 1
ATOM 4671 N N . SER B 1 205 ? -0.242 5.605 16.734 1 98.94 205 SER B N 1
ATOM 4672 C CA . SER B 1 205 ? 0.11 6.867 16.094 1 98.94 205 SER B CA 1
ATOM 4673 C C . SER B 1 205 ? 0.464 6.66 14.633 1 98.94 205 SER B C 1
ATOM 4675 O O . SER B 1 205 ? 1.181 5.719 14.281 1 98.94 205 SER B O 1
ATOM 4677 N N . VAL B 1 206 ? -0.092 7.492 13.766 1 98.88 206 VAL B N 1
ATOM 4678 C CA . VAL B 1 206 ? 0.237 7.465 12.344 1 98.88 206 VAL B CA 1
ATOM 4679 C C . VAL B 1 206 ? 0.935 8.766 11.953 1 98.88 206 VAL B C 1
ATOM 4681 O O . VAL B 1 206 ? 0.652 9.828 12.516 1 98.88 206 VAL B O 1
ATOM 4684 N N . GLU B 1 207 ? 1.871 8.703 10.992 1 98.56 207 GLU B N 1
ATOM 4685 C CA . GLU B 1 207 ? 2.592 9.859 10.461 1 98.56 207 GLU B CA 1
ATOM 4686 C C . GLU B 1 207 ? 2.783 9.742 8.953 1 98.56 207 GLU B C 1
ATOM 4688 O O . GLU B 1 207 ? 3.053 8.656 8.438 1 98.56 207 GLU B O 1
ATOM 4693 N N . ALA B 1 208 ? 2.559 10.844 8.289 1 98.38 208 ALA B N 1
ATOM 4694 C CA . ALA B 1 208 ? 3.043 10.938 6.914 1 98.38 208 ALA B CA 1
ATOM 4695 C C . ALA B 1 208 ? 4.551 11.164 6.875 1 98.38 208 ALA B C 1
ATOM 4697 O O . ALA B 1 208 ? 5.02 12.289 7.098 1 98.38 208 ALA B O 1
ATOM 4698 N N . GLY B 1 209 ? 5.266 10.086 6.566 1 97.62 209 GLY B N 1
ATOM 4699 C CA . GLY B 1 209 ? 6.707 10.219 6.43 1 97.62 209 GLY B CA 1
ATOM 4700 C C . GLY B 1 209 ? 7.117 11.125 5.281 1 97.62 209 GLY B C 1
ATOM 4701 O O . GLY B 1 209 ? 8.242 11.633 5.254 1 97.62 209 GLY B O 1
ATOM 4702 N N . THR B 1 210 ? 6.219 11.367 4.363 1 96.56 210 THR B N 1
ATOM 4703 C CA . THR B 1 210 ? 6.383 12.242 3.203 1 96.56 210 THR B CA 1
ATOM 4704 C C . THR B 1 210 ? 6.805 13.641 3.635 1 96.56 210 THR B C 1
ATOM 4706 O O . THR B 1 210 ? 7.48 14.352 2.885 1 96.56 210 THR B O 1
ATOM 4709 N N . LYS B 1 211 ? 6.391 14.047 4.809 1 97.12 211 LYS B N 1
ATOM 4710 C CA . LYS B 1 211 ? 6.59 15.406 5.309 1 97.12 211 LYS B CA 1
ATOM 4711 C C . LYS B 1 211 ? 7.973 15.562 5.934 1 97.12 211 LYS B C 1
ATOM 4713 O O . LYS B 1 211 ? 8.992 15.398 5.254 1 97.12 211 LYS B O 1
ATOM 4718 N N . TYR B 1 212 ? 8.117 15.68 7.16 1 96.25 212 TYR B N 1
ATOM 4719 C CA . TYR B 1 212 ? 9.367 16.078 7.793 1 96.25 212 TYR B CA 1
ATOM 4720 C C . TYR B 1 212 ? 10.359 14.914 7.824 1 96.25 212 TYR B C 1
ATOM 4722 O O . TYR B 1 212 ? 11.57 15.125 7.863 1 96.25 212 TYR B O 1
ATOM 4730 N N . VAL B 1 213 ? 9.891 13.633 7.898 1 96.56 213 VAL B N 1
ATOM 4731 C CA . VAL B 1 213 ? 10.805 12.5 7.848 1 96.56 213 VAL B CA 1
ATOM 4732 C C . VAL B 1 213 ? 11.625 12.547 6.562 1 96.56 213 VAL B C 1
ATOM 4734 O O . VAL B 1 213 ? 12.852 12.422 6.598 1 96.56 213 VAL B O 1
ATOM 4737 N N . GLY B 1 214 ? 11.008 12.688 5.453 1 95.25 214 GLY B N 1
ATOM 4738 C CA . GLY B 1 214 ? 11.734 12.898 4.211 1 95.25 214 GLY B CA 1
ATOM 4739 C C . GLY B 1 214 ? 12.477 14.227 4.176 1 95.25 214 GLY B C 1
ATOM 4740 O O . GLY B 1 214 ? 13.703 14.25 4.059 1 95.25 214 GLY B O 1
ATOM 4741 N N . GLY B 1 215 ? 11.695 15.258 4.223 1 94.69 215 GLY B N 1
ATOM 4742 C CA . GLY B 1 215 ? 12.25 16.594 4.375 1 94.69 215 GLY B CA 1
ATOM 4743 C C . GLY B 1 215 ? 12.641 17.234 3.055 1 94.69 215 GLY B C 1
ATOM 4744 O O . GLY B 1 215 ? 13.031 18.406 3.016 1 94.69 215 GLY B O 1
ATOM 4745 N N . HIS B 1 216 ? 12.484 16.547 1.899 1 93.94 216 HIS B N 1
ATOM 4746 C CA . HIS B 1 216 ? 13.07 17.047 0.665 1 93.94 216 HIS B CA 1
ATOM 4747 C C . HIS B 1 216 ? 12.086 16.969 -0.493 1 93.94 216 HIS B C 1
ATOM 4749 O O . HIS B 1 216 ? 12.477 17.062 -1.658 1 93.94 216 HIS B O 1
ATOM 4755 N N . SER B 1 217 ? 10.773 16.672 -0.195 1 93.69 217 SER B N 1
ATOM 4756 C CA . SER B 1 217 ? 9.711 16.609 -1.189 1 93.69 217 SER B CA 1
ATOM 4757 C C . SER B 1 217 ? 10.016 15.602 -2.283 1 93.69 217 SER B C 1
ATOM 4759 O O . SER B 1 217 ? 9.656 15.805 -3.445 1 93.69 217 SER B O 1
ATOM 4761 N N . ASP B 1 218 ? 10.727 14.508 -1.996 1 93.88 218 ASP B N 1
ATOM 4762 C CA . ASP B 1 218 ? 11.203 13.609 -3.039 1 93.88 218 ASP B CA 1
ATOM 4763 C C . ASP B 1 218 ? 10.781 12.164 -2.752 1 93.88 218 ASP B C 1
ATOM 4765 O O . ASP B 1 218 ? 11.281 11.234 -3.379 1 93.88 218 ASP B O 1
ATOM 4769 N N . MET B 1 219 ? 9.922 12.023 -1.806 1 94.88 219 MET B N 1
ATOM 4770 C CA . MET B 1 219 ? 9.469 10.664 -1.511 1 94.88 219 MET B CA 1
ATOM 4771 C C . MET B 1 219 ? 8.109 10.672 -0.83 1 94.88 219 MET B C 1
ATOM 4773 O O . MET B 1 219 ? 7.676 11.703 -0.315 1 94.88 219 MET B O 1
ATOM 4777 N N . LEU B 1 220 ? 7.387 9.625 -0.934 1 97 220 LEU B N 1
ATOM 4778 C CA . LEU B 1 220 ? 6.176 9.328 -0.171 1 97 220 LEU B CA 1
ATOM 4779 C C . LEU B 1 220 ? 6.414 8.18 0.803 1 97 220 LEU B C 1
ATOM 4781 O O . LEU B 1 220 ? 7.121 7.219 0.479 1 97 220 LEU B O 1
ATOM 4785 N N . LEU B 1 221 ? 5.824 8.273 1.916 1 97.81 221 LEU B N 1
ATOM 4786 C CA . LEU B 1 221 ? 5.969 7.234 2.932 1 97.81 221 LEU B CA 1
ATOM 4787 C C . LEU B 1 221 ? 4.93 7.41 4.035 1 97.81 221 LEU B C 1
ATOM 4789 O O . LEU B 1 221 ? 4.508 8.531 4.324 1 97.81 221 LEU B O 1
ATOM 4793 N N . GLY B 1 222 ? 4.488 6.344 4.613 1 98.5 222 GLY B N 1
ATOM 4794 C CA . GLY B 1 222 ? 3.633 6.348 5.789 1 98.5 222 GLY B CA 1
ATOM 4795 C C . GLY B 1 222 ? 4.172 5.492 6.918 1 98.5 222 GLY B C 1
ATOM 4796 O O . GLY B 1 222 ? 4.805 4.461 6.676 1 98.5 222 GLY B O 1
ATOM 4797 N N . LEU B 1 223 ? 3.934 5.898 8.133 1 98.75 223 LEU B N 1
ATOM 4798 C CA . LEU B 1 223 ? 4.398 5.184 9.32 1 98.75 223 LEU B CA 1
ATOM 4799 C C . LEU B 1 223 ? 3.256 4.961 10.305 1 98.75 223 LEU B C 1
ATOM 4801 O O . LEU B 1 223 ? 2.424 5.848 10.508 1 98.75 223 LEU B O 1
ATOM 4805 N N . ILE B 1 224 ? 3.162 3.785 10.875 1 98.88 224 ILE B N 1
ATOM 4806 C CA . ILE B 1 224 ? 2.293 3.467 12 1 98.88 224 ILE B CA 1
ATOM 4807 C C . ILE B 1 224 ? 3.133 2.979 13.18 1 98.88 224 ILE B C 1
ATOM 4809 O O . ILE B 1 224 ? 3.984 2.1 13.023 1 98.88 224 ILE B O 1
ATOM 4813 N N . SER B 1 225 ? 2.992 3.49 14.312 1 98.88 225 SER B N 1
ATOM 4814 C CA . SER B 1 225 ? 3.523 2.934 15.547 1 98.88 225 SER B CA 1
ATOM 4815 C C . SER B 1 225 ? 2.402 2.514 16.484 1 98.88 225 SER B C 1
ATOM 4817 O O . SER B 1 225 ? 1.345 3.146 16.531 1 98.88 225 SER B O 1
ATOM 4819 N N . ALA B 1 226 ? 2.58 1.436 17.203 1 98.94 226 ALA B N 1
ATOM 4820 C CA . ALA B 1 226 ? 1.535 0.884 18.047 1 98.94 226 ALA B CA 1
ATOM 4821 C C . ALA B 1 226 ? 2.105 0.44 19.391 1 98.94 226 ALA B C 1
ATOM 4823 O O . ALA B 1 226 ? 3.27 0.045 19.484 1 98.94 226 ALA B O 1
ATOM 4824 N N . ASN B 1 227 ? 1.347 0.55 20.438 1 98.81 227 ASN B N 1
ATOM 4825 C CA . ASN B 1 227 ? 1.755 0.095 21.766 1 98.81 227 ASN B CA 1
ATOM 4826 C C . ASN B 1 227 ? 1.734 -1.428 21.859 1 98.81 227 ASN B C 1
ATOM 4828 O O . ASN B 1 227 ? 1.532 -2.117 20.859 1 98.81 227 ASN B O 1
ATOM 4832 N N . GLU B 1 228 ? 1.949 -1.938 23.016 1 98.56 228 GLU B N 1
ATOM 4833 C CA . GLU B 1 228 ? 2.115 -3.371 23.25 1 98.56 228 GLU B CA 1
ATOM 4834 C C . GLU B 1 228 ? 0.832 -4.133 22.922 1 98.56 228 GLU B C 1
ATOM 4836 O O . GLU B 1 228 ? 0.879 -5.281 22.484 1 98.56 228 GLU B O 1
ATOM 4841 N N . THR B 1 229 ? -0.292 -3.49 23.172 1 98.5 229 THR B N 1
ATOM 4842 C CA . THR B 1 229 ? -1.581 -4.137 22.938 1 98.5 229 THR B CA 1
ATOM 4843 C C . THR B 1 229 ? -1.876 -4.254 21.453 1 98.5 229 THR B C 1
ATOM 4845 O O . THR B 1 229 ? -2.344 -5.297 20.984 1 98.5 229 THR B O 1
ATOM 4848 N N . TRP B 1 230 ? -1.558 -3.268 20.719 1 98.75 230 TRP B N 1
ATOM 4849 C CA . TRP B 1 230 ? -2.057 -3.186 19.344 1 98.75 230 TRP B CA 1
ATOM 4850 C C . TRP B 1 230 ? -0.99 -3.625 18.344 1 98.75 230 TRP B C 1
ATOM 4852 O O . TRP B 1 230 ? -1.305 -3.988 17.219 1 98.75 230 TRP B O 1
ATOM 4862 N N . TYR B 1 231 ? 0.272 -3.656 18.703 1 98.75 231 TYR B N 1
ATOM 4863 C CA . TYR B 1 231 ? 1.319 -4.016 17.75 1 98.75 231 TYR B CA 1
ATOM 4864 C C . TYR B 1 231 ? 1.098 -5.418 17.203 1 98.75 231 TYR B C 1
ATOM 4866 O O . TYR B 1 231 ? 1.045 -5.617 15.984 1 98.75 231 TYR B O 1
ATOM 4874 N N . PRO B 1 232 ? 0.912 -6.438 18.047 1 98.56 232 PRO B N 1
ATOM 4875 C CA . PRO B 1 232 ? 0.702 -7.777 17.484 1 98.56 232 PRO B CA 1
ATOM 4876 C C . PRO B 1 232 ? -0.568 -7.871 16.641 1 98.56 232 PRO B C 1
ATOM 4878 O O . PRO B 1 232 ? -0.601 -8.602 15.656 1 98.56 232 PRO B O 1
ATOM 4881 N N . LYS B 1 233 ? -1.638 -7.152 17.016 1 98.44 233 LYS B N 1
ATOM 4882 C CA . LYS B 1 233 ? -2.893 -7.176 16.281 1 98.44 233 LYS B CA 1
ATOM 4883 C C . LYS B 1 233 ? -2.719 -6.566 14.891 1 98.44 233 LYS B C 1
ATOM 4885 O O . LYS B 1 233 ? -3.168 -7.137 13.891 1 98.44 233 LYS B O 1
ATOM 4890 N N . LEU B 1 234 ? -2.061 -5.414 14.883 1 98.56 234 LEU B N 1
ATOM 4891 C CA . LEU B 1 234 ? -1.837 -4.762 13.594 1 98.56 234 LEU B CA 1
ATOM 4892 C C . LEU B 1 234 ? -0.856 -5.562 12.742 1 98.56 234 LEU B C 1
ATOM 4894 O O . LEU B 1 234 ? -0.971 -5.59 11.516 1 98.56 234 LEU B O 1
ATOM 4898 N N . LYS B 1 235 ? 0.133 -6.156 13.383 1 98.06 235 LYS B N 1
ATOM 4899 C CA . LYS B 1 235 ? 1.074 -7 12.648 1 98.06 235 LYS B CA 1
ATOM 4900 C C . LYS B 1 235 ? 0.346 -8.102 11.883 1 98.06 235 LYS B C 1
ATOM 4902 O O . LYS B 1 235 ? 0.69 -8.406 10.742 1 98.06 235 LYS B O 1
ATOM 4907 N N . ARG B 1 236 ? -0.643 -8.742 12.492 1 97.31 236 ARG B N 1
ATOM 4908 C CA . ARG B 1 236 ? -1.445 -9.758 11.82 1 97.31 236 ARG B CA 1
ATOM 4909 C C . ARG B 1 236 ? -2.162 -9.188 10.602 1 97.31 236 ARG B C 1
ATOM 4911 O O . ARG B 1 236 ? -2.176 -9.797 9.539 1 97.31 236 ARG B O 1
ATOM 4918 N N . VAL B 1 237 ? -2.729 -7.984 10.766 1 97.12 237 VAL B N 1
ATOM 4919 C CA . VAL B 1 237 ? -3.457 -7.332 9.68 1 97.12 237 VAL B CA 1
ATOM 4920 C C . VAL B 1 237 ? -2.496 -7.008 8.531 1 97.12 237 VAL B C 1
ATOM 4922 O O . VAL B 1 237 ? -2.789 -7.293 7.371 1 97.12 237 VAL B O 1
ATOM 4925 N N . MET B 1 238 ? -1.334 -6.441 8.906 1 97.19 238 MET B N 1
ATOM 4926 C CA . MET B 1 238 ? -0.343 -6.066 7.902 1 97.19 238 MET B CA 1
ATOM 4927 C C . MET B 1 238 ? 0.131 -7.293 7.125 1 97.19 238 MET B C 1
ATOM 4929 O O . MET B 1 238 ? 0.392 -7.207 5.926 1 97.19 238 MET B O 1
ATOM 4933 N N . SER B 1 239 ? 0.204 -8.422 7.809 1 96.19 239 SER B N 1
ATOM 4934 C CA . SER B 1 239 ? 0.681 -9.648 7.176 1 96.19 239 SER B CA 1
ATOM 4935 C C . SER B 1 239 ? -0.332 -10.18 6.168 1 96.19 239 SER B C 1
ATOM 4937 O O . SER B 1 239 ? 0.013 -10.984 5.301 1 96.19 239 SER B O 1
ATOM 4939 N N . LEU B 1 240 ? -1.567 -9.773 6.25 1 97.12 240 LEU B N 1
ATOM 4940 C CA . LEU B 1 240 ? -2.611 -10.211 5.328 1 97.12 240 LEU B CA 1
ATOM 4941 C C . LEU B 1 240 ? -2.625 -9.344 4.074 1 97.12 240 LEU B C 1
ATOM 4943 O O . LEU B 1 240 ? -2.939 -9.828 2.982 1 97.12 240 LEU B O 1
ATOM 4947 N N . PHE B 1 241 ? -2.246 -8.07 4.254 1 96.38 241 PHE B N 1
ATOM 4948 C CA . PHE B 1 241 ? -2.232 -7.156 3.117 1 96.38 241 PHE B CA 1
ATOM 4949 C C . PHE B 1 241 ? -0.94 -7.297 2.322 1 96.38 241 PHE B C 1
ATOM 4951 O O . PHE B 1 241 ? -0.938 -7.152 1.1 1 96.38 241 PHE B O 1
ATOM 4958 N N . GLN B 1 242 ? 0.151 -7.516 3.07 1 96.38 242 GLN B N 1
ATOM 4959 C CA . GLN B 1 242 ? 1.494 -7.668 2.52 1 96.38 242 GLN B CA 1
ATOM 4960 C C . GLN B 1 242 ? 1.868 -6.477 1.646 1 96.38 242 GLN B C 1
ATOM 4962 O O . GLN B 1 242 ? 2.443 -6.645 0.569 1 96.38 242 GLN B O 1
ATOM 4967 N N . SER B 1 243 ? 1.417 -5.285 2.07 1 95.62 243 SER B N 1
ATOM 4968 C CA . SER B 1 243 ? 1.858 -4.047 1.438 1 95.62 243 SER B CA 1
ATOM 4969 C C . SER B 1 243 ? 3.26 -3.66 1.896 1 95.62 243 SER B C 1
ATOM 4971 O O . SER B 1 243 ? 3.602 -3.82 3.07 1 95.62 243 SER B O 1
ATOM 4973 N N . VAL B 1 244 ? 4.043 -3.189 0.965 1 94.88 244 VAL B N 1
ATOM 4974 C CA . VAL B 1 244 ? 5.422 -2.867 1.314 1 94.88 244 VAL B CA 1
ATOM 4975 C C . VAL B 1 244 ? 5.758 -1.453 0.845 1 94.88 244 VAL B C 1
ATOM 4977 O O . VAL B 1 244 ? 5.242 -0.992 -0.175 1 94.88 244 VAL B O 1
ATOM 4980 N N . PRO B 1 245 ? 6.598 -0.763 1.565 1 96.5 245 PRO B N 1
ATOM 4981 C CA . PRO B 1 245 ? 7.094 0.534 1.098 1 96.5 245 PRO B CA 1
ATOM 4982 C C . PRO B 1 245 ? 8.125 0.403 -0.024 1 96.5 245 PRO B C 1
ATOM 4984 O O . PRO B 1 245 ? 8.633 -0.692 -0.274 1 96.5 245 PRO B O 1
ATOM 4987 N N . GLY B 1 246 ? 8.32 1.524 -0.767 1 95.38 246 GLY B N 1
ATOM 4988 C CA . GLY B 1 246 ? 9.477 1.539 -1.65 1 95.38 246 GLY B CA 1
ATOM 4989 C C . GLY B 1 246 ? 10.797 1.504 -0.906 1 95.38 246 GLY B C 1
ATOM 4990 O O . GLY B 1 246 ? 11 2.27 0.038 1 95.38 246 GLY B O 1
ATOM 4991 N N . ASN B 1 247 ? 11.688 0.608 -1.326 1 95 247 ASN B N 1
ATOM 4992 C CA . ASN B 1 247 ? 12.977 0.481 -0.648 1 95 247 ASN B CA 1
ATOM 4993 C C . ASN B 1 247 ? 13.789 1.767 -0.75 1 95 247 ASN B C 1
ATOM 4995 O O . ASN B 1 247 ? 14.469 2.154 0.204 1 95 247 ASN B O 1
ATOM 4999 N N . GLU B 1 248 ? 13.766 2.385 -1.886 1 94.38 248 GLU B N 1
ATOM 5000 C CA . GLU B 1 248 ? 14.461 3.658 -2.062 1 94.38 248 GLU B CA 1
ATOM 5001 C C . GLU B 1 248 ? 13.875 4.734 -1.15 1 94.38 248 GLU B C 1
ATOM 5003 O O . GLU B 1 248 ? 14.617 5.559 -0.606 1 94.38 248 GLU B O 1
ATOM 5008 N N . ASP B 1 249 ? 12.57 4.758 -1.077 1 96.62 249 ASP B N 1
ATOM 5009 C CA . ASP B 1 249 ? 11.922 5.723 -0.192 1 96.62 249 ASP B CA 1
ATOM 5010 C C . ASP B 1 249 ? 12.359 5.512 1.257 1 96.62 249 ASP B C 1
ATOM 5012 O O . ASP B 1 249 ? 12.57 6.48 1.992 1 96.62 249 ASP B O 1
ATOM 5016 N N . CYS B 1 250 ? 12.5 4.223 1.641 1 97.19 250 CYS B N 1
ATOM 5017 C CA . CYS B 1 250 ? 12.992 3.93 2.982 1 97.19 250 CYS B CA 1
ATOM 5018 C C . CYS B 1 250 ? 14.414 4.441 3.166 1 97.19 250 CYS B C 1
ATOM 5020 O O . CYS B 1 250 ? 14.758 4.957 4.23 1 97.19 250 CYS B O 1
ATOM 5022 N N . PHE B 1 251 ? 15.242 4.273 2.125 1 96.19 251 PHE B N 1
ATOM 5023 C CA . PHE B 1 251 ? 16.609 4.789 2.154 1 96.19 251 PHE B CA 1
ATOM 5024 C C . PHE B 1 251 ? 16.609 6.305 2.336 1 96.19 251 PHE B C 1
ATOM 5026 O O . PHE B 1 251 ? 17.344 6.832 3.178 1 96.19 251 PHE B O 1
ATOM 5033 N N . LEU B 1 252 ? 15.766 6.98 1.58 1 96.25 252 LEU B N 1
ATOM 5034 C CA . LEU B 1 252 ? 15.664 8.438 1.655 1 96.25 252 LEU B CA 1
ATOM 5035 C C . LEU B 1 252 ? 15.125 8.875 3.012 1 96.25 252 LEU B C 1
ATOM 5037 O O . LEU B 1 252 ? 15.539 9.906 3.543 1 96.25 252 LEU B O 1
ATOM 5041 N N . ALA B 1 253 ? 14.211 8.102 3.551 1 97.5 253 ALA B N 1
ATOM 5042 C CA . ALA B 1 253 ? 13.664 8.422 4.867 1 97.5 253 ALA B CA 1
ATOM 5043 C C . ALA B 1 253 ? 14.742 8.344 5.945 1 97.5 253 ALA B C 1
ATOM 5045 O O . ALA B 1 253 ? 14.82 9.219 6.812 1 97.5 253 ALA B O 1
ATOM 5046 N N . LEU B 1 254 ? 15.562 7.277 5.871 1 96.25 254 LEU B N 1
ATOM 5047 C CA . LEU B 1 254 ? 16.656 7.141 6.832 1 96.25 254 LEU B CA 1
ATOM 5048 C C . LEU B 1 254 ? 17.641 8.297 6.699 1 96.25 254 LEU B C 1
ATOM 5050 O O . LEU B 1 254 ? 18.156 8.797 7.699 1 96.25 254 LEU B O 1
ATOM 5054 N N . ARG B 1 255 ? 17.906 8.68 5.492 1 94.44 255 ARG B N 1
ATOM 5055 C CA . ARG B 1 255 ? 18.766 9.836 5.242 1 94.44 255 ARG B CA 1
ATOM 5056 C C . ARG B 1 255 ? 18.156 11.102 5.844 1 94.44 255 ARG B C 1
ATOM 5058 O O . ARG B 1 255 ? 18.844 11.875 6.5 1 94.44 255 ARG B O 1
ATOM 5065 N N . GLY B 1 256 ? 16.812 11.281 5.605 1 95.38 256 GLY B N 1
ATOM 5066 C CA . GLY B 1 256 ? 16.125 12.461 6.121 1 95.38 256 GLY B CA 1
ATOM 5067 C C . GLY B 1 256 ? 16.062 12.5 7.637 1 95.38 256 GLY B C 1
ATOM 5068 O O . GLY B 1 256 ? 16.125 13.57 8.234 1 95.38 256 GLY B O 1
ATOM 5069 N N . LEU B 1 257 ? 16 11.359 8.242 1 94.94 257 LEU B N 1
ATOM 5070 C CA . LEU B 1 257 ? 15.922 11.258 9.695 1 94.94 257 LEU B CA 1
ATOM 5071 C C . LEU B 1 257 ? 17.156 11.852 10.352 1 94.94 257 LEU B C 1
ATOM 5073 O O . LEU B 1 257 ? 17.094 12.414 11.445 1 94.94 257 LEU B O 1
ATOM 5077 N N . ARG B 1 258 ? 18.312 11.742 9.664 1 92.62 258 ARG B N 1
ATOM 5078 C CA . ARG B 1 258 ? 19.578 12.172 10.25 1 92.62 258 ARG B CA 1
ATOM 5079 C C . ARG B 1 258 ? 19.547 13.672 10.547 1 92.62 258 ARG B C 1
ATOM 5081 O O . ARG B 1 258 ? 20.203 14.133 11.492 1 92.62 258 ARG B O 1
ATOM 5088 N N . THR B 1 259 ? 18.797 14.43 9.781 1 93.31 259 THR B N 1
ATOM 5089 C CA . THR B 1 259 ? 18.812 15.883 9.922 1 93.31 259 THR B CA 1
ATOM 5090 C C . THR B 1 259 ? 17.438 16.375 10.398 1 93.31 259 THR B C 1
ATOM 5092 O O . THR B 1 259 ? 17.203 17.594 10.445 1 93.31 259 THR B O 1
ATOM 5095 N N . MET B 1 260 ? 16.547 15.484 10.719 1 95.19 260 MET B N 1
ATOM 5096 C CA . MET B 1 260 ? 15.148 15.836 10.953 1 95.19 260 MET B CA 1
ATOM 5097 C C . MET B 1 260 ? 15.023 16.828 12.109 1 95.19 260 MET B C 1
ATOM 5099 O O . MET B 1 260 ? 14.305 17.812 12.008 1 95.19 260 MET B O 1
ATOM 5103 N N . TYR B 1 261 ? 15.758 16.578 13.18 1 94.69 261 TYR B N 1
ATOM 5104 C CA . TYR B 1 261 ? 15.641 17.438 14.352 1 94.69 261 TYR B CA 1
ATOM 5105 C C . TYR B 1 261 ? 16.062 18.859 14.023 1 94.69 261 TYR B C 1
ATOM 5107 O O . TYR B 1 261 ? 15.352 19.812 14.336 1 94.69 261 TYR B O 1
ATOM 5115 N N . ILE B 1 262 ? 17.203 19.078 13.406 1 93.62 262 ILE B N 1
ATOM 5116 C CA . ILE B 1 262 ? 17.719 20.406 13.117 1 93.62 262 ILE B CA 1
ATOM 5117 C C . ILE B 1 262 ? 16.828 21.094 12.086 1 93.62 262 ILE B C 1
ATOM 5119 O O . ILE B 1 262 ? 16.609 22.312 12.156 1 93.62 262 ILE B O 1
ATOM 5123 N N . ARG B 1 263 ? 16.281 20.312 11.141 1 95.88 263 ARG B N 1
ATOM 5124 C CA . ARG B 1 263 ? 15.367 20.875 10.164 1 95.88 263 ARG B CA 1
ATOM 5125 C C . ARG B 1 263 ? 14.07 21.328 10.828 1 95.88 263 ARG B C 1
ATOM 5127 O O . ARG B 1 263 ? 13.555 22.406 10.523 1 95.88 263 ARG B O 1
ATOM 5134 N N . LEU B 1 264 ? 13.57 20.531 11.781 1 95.94 264 LEU B N 1
ATOM 5135 C CA . LEU B 1 264 ? 12.336 20.875 12.484 1 95.94 264 LEU B CA 1
ATOM 5136 C C . LEU B 1 264 ? 12.523 22.125 13.328 1 95.94 264 LEU B C 1
ATOM 5138 O O . LEU B 1 264 ? 11.648 23 13.344 1 95.94 264 LEU B O 1
ATOM 5142 N N . LYS B 1 265 ? 13.664 22.188 13.992 1 96 265 LYS B N 1
ATOM 5143 C CA . LYS B 1 265 ? 13.938 23.359 14.828 1 96 265 LYS B CA 1
ATOM 5144 C C . LYS B 1 265 ? 14.047 24.625 13.984 1 96 265 LYS B C 1
ATOM 5146 O O . LYS B 1 265 ? 13.539 25.672 14.375 1 96 265 LYS B O 1
ATOM 5151 N N . GLU B 1 266 ? 14.703 24.516 12.867 1 95.06 266 GLU B N 1
ATOM 5152 C CA . GLU B 1 266 ? 14.805 25.672 11.977 1 95.06 266 GLU B CA 1
ATOM 5153 C C . GLU B 1 266 ? 13.445 26.047 11.391 1 95.06 266 GLU B C 1
ATOM 5155 O O . GLU B 1 266 ? 13.133 27.219 11.242 1 95.06 266 GLU B O 1
ATOM 5160 N N . ALA B 1 267 ? 12.672 25.031 11.008 1 95.44 267 ALA B N 1
ATOM 5161 C CA . ALA B 1 267 ? 11.328 25.281 10.492 1 95.44 267 ALA B CA 1
ATOM 5162 C C . ALA B 1 267 ? 10.461 26 11.523 1 95.44 267 ALA B C 1
ATOM 5164 O O . ALA B 1 267 ? 9.711 26.906 11.18 1 95.44 267 ALA B O 1
ATOM 5165 N N . GLU B 1 268 ? 10.5 25.531 12.742 1 97 268 GLU B N 1
ATOM 5166 C CA . GLU B 1 268 ? 9.781 26.188 13.836 1 97 268 GLU B CA 1
ATOM 5167 C C . GLU B 1 268 ? 10.156 27.656 13.945 1 97 268 GLU B C 1
ATOM 5169 O O . GLU B 1 268 ? 9.281 28.531 13.961 1 97 268 GLU B O 1
ATOM 5174 N N . LYS B 1 269 ? 11.438 27.906 14.023 1 97.25 269 LYS B N 1
ATOM 5175 C CA . LYS B 1 269 ? 11.945 29.25 14.195 1 97.25 269 LYS B CA 1
ATOM 5176 C C . LYS B 1 269 ? 11.477 30.172 13.062 1 97.25 269 LYS B C 1
ATOM 5178 O O . LYS B 1 269 ? 10.945 31.25 13.312 1 97.25 269 LYS B O 1
ATOM 5183 N N . ARG B 1 270 ? 11.648 29.766 11.875 1 96.38 270 ARG B N 1
ATOM 5184 C CA . ARG B 1 270 ? 11.32 30.562 10.703 1 96.38 270 ARG B CA 1
ATOM 5185 C C . ARG B 1 270 ? 9.812 30.781 10.586 1 96.38 270 ARG B C 1
ATOM 5187 O O . ARG B 1 270 ? 9.352 31.875 10.289 1 96.38 270 ARG B O 1
ATOM 5194 N N . ALA B 1 271 ? 9.062 29.75 10.789 1 97.75 271 ALA B N 1
ATOM 5195 C CA . ALA B 1 271 ? 7.609 29.828 10.672 1 97.75 271 ALA B CA 1
ATOM 5196 C C . ALA B 1 271 ? 7.023 30.766 11.719 1 97.75 271 ALA B C 1
ATOM 5198 O O . ALA B 1 271 ? 6.094 31.531 11.43 1 97.75 271 ALA B O 1
ATOM 5199 N N . LEU B 1 272 ? 7.527 30.688 12.938 1 97.94 272 LEU B N 1
ATOM 5200 C CA . LEU B 1 272 ? 7.035 31.578 13.984 1 97.94 272 LEU B CA 1
ATOM 5201 C C . LEU B 1 272 ? 7.348 33.031 13.648 1 97.94 272 LEU B C 1
ATOM 5203 O O . LEU B 1 272 ? 6.512 33.906 13.859 1 97.94 272 LEU B O 1
ATOM 5207 N N . GLU B 1 273 ? 8.547 33.281 13.148 1 97.88 273 GLU B N 1
ATOM 5208 C CA . GLU B 1 273 ? 8.914 34.625 12.758 1 97.88 273 GLU B CA 1
ATOM 5209 C C . GLU B 1 273 ? 8 35.156 11.656 1 97.88 273 GLU B C 1
ATOM 5211 O O . GLU B 1 273 ? 7.523 36.281 11.719 1 97.88 273 GLU B O 1
ATOM 5216 N N . ILE B 1 274 ? 7.758 34.375 10.703 1 98.25 274 ILE B N 1
ATOM 5217 C CA . ILE B 1 274 ? 6.91 34.781 9.586 1 98.25 274 ILE B CA 1
ATOM 5218 C C . ILE B 1 274 ? 5.465 34.906 10.055 1 98.25 274 ILE B C 1
ATOM 5220 O O . ILE B 1 274 ? 4.75 35.812 9.625 1 98.25 274 ILE B O 1
ATOM 5224 N N . ALA B 1 275 ? 4.996 34 10.891 1 98.19 275 ALA B N 1
ATOM 5225 C CA . ALA B 1 275 ? 3.65 34.094 11.445 1 98.19 275 ALA B CA 1
ATOM 5226 C C . ALA B 1 275 ? 3.461 35.406 12.211 1 98.19 275 ALA B C 1
ATOM 5228 O O . ALA B 1 275 ? 2.412 36.062 12.102 1 98.19 275 ALA B O 1
ATOM 5229 N N . HIS B 1 276 ? 4.477 35.812 12.961 1 97.81 276 HIS B N 1
ATOM 5230 C CA . HIS B 1 276 ? 4.426 37.094 13.656 1 97.81 276 HIS B CA 1
ATOM 5231 C C . HIS B 1 276 ? 4.359 38.25 12.672 1 97.81 276 HIS B C 1
ATOM 5233 O O . HIS B 1 276 ? 3.598 39.188 12.875 1 97.81 276 HIS B O 1
ATOM 5239 N N . PHE B 1 277 ? 5.172 38.188 11.68 1 97.75 277 PHE B N 1
ATOM 5240 C CA . PHE B 1 277 ? 5.137 39.219 10.633 1 97.75 277 PHE B CA 1
ATOM 5241 C C . PHE B 1 277 ? 3.742 39.312 10.023 1 97.75 277 PHE B C 1
ATOM 5243 O O . PHE B 1 277 ? 3.205 40.406 9.867 1 97.75 277 PHE B O 1
ATOM 5250 N N . MET B 1 278 ? 3.141 38.156 9.68 1 97.81 278 MET B N 1
ATOM 5251 C CA . MET B 1 278 ? 1.804 38.094 9.094 1 97.81 278 MET B CA 1
ATOM 5252 C C . MET B 1 278 ? 0.769 38.688 10.055 1 97.81 278 MET B C 1
ATOM 5254 O O . MET B 1 278 ? -0.165 39.375 9.633 1 97.81 278 MET B O 1
ATOM 5258 N N . LYS B 1 279 ? 0.903 38.406 11.289 1 96.88 279 LYS B N 1
ATOM 5259 C CA . LYS B 1 279 ? -0.028 38.875 12.312 1 96.88 279 LYS B CA 1
ATOM 5260 C C . LYS B 1 279 ? -0.012 40.375 12.414 1 96.88 279 LYS B C 1
ATOM 5262 O O . LYS B 1 279 ? -1.021 41 12.766 1 96.88 279 LYS B O 1
ATOM 5267 N N . SER B 1 280 ? 1.081 41.031 12.07 1 97.12 280 SER B N 1
ATOM 5268 C CA . SER B 1 280 ? 1.229 42.469 12.18 1 97.12 280 SER B CA 1
ATOM 5269 C C . SER B 1 280 ? 0.633 43.188 10.969 1 97.12 280 SER B C 1
ATOM 5271 O O . SER B 1 280 ? 0.502 44.406 10.961 1 97.12 280 SER B O 1
ATOM 5273 N N . ARG B 1 281 ? 0.293 42.469 9.984 1 97.25 281 ARG B N 1
ATOM 5274 C CA . ARG B 1 281 ? -0.23 43.062 8.75 1 97.25 281 ARG B CA 1
ATOM 5275 C C . ARG B 1 281 ? -1.688 43.469 8.914 1 97.25 281 ARG B C 1
ATOM 5277 O O . ARG B 1 281 ? -2.502 42.688 9.438 1 97.25 281 ARG B O 1
ATOM 5284 N N . LYS B 1 282 ? -2.064 44.594 8.406 1 97.38 282 LYS B N 1
ATOM 5285 C CA . LYS B 1 282 ? -3.418 45.125 8.547 1 97.38 282 LYS B CA 1
ATOM 5286 C C . LYS B 1 282 ? -4.41 44.312 7.723 1 97.38 282 LYS B C 1
ATOM 5288 O O . LYS B 1 282 ? -5.617 44.344 7.98 1 97.38 282 LYS B O 1
ATOM 5293 N N . GLU B 1 283 ? -3.928 43.594 6.688 1 97.75 283 GLU B N 1
ATOM 5294 C CA . GLU B 1 283 ? -4.793 42.812 5.809 1 97.75 283 GLU B CA 1
ATOM 5295 C C . GLU B 1 283 ? -5.211 41.5 6.469 1 97.75 283 GLU B C 1
ATOM 5297 O O . GLU B 1 283 ? -6.137 40.844 6.008 1 97.75 283 GLU B O 1
ATOM 5302 N N . VAL B 1 284 ? -4.477 41.125 7.523 1 98.25 284 VAL B N 1
ATOM 5303 C CA . VAL B 1 284 ? -4.648 39.812 8.141 1 98.25 284 VAL B CA 1
ATOM 5304 C C . VAL B 1 284 ? -5.586 39.906 9.336 1 98.25 284 VAL B C 1
ATOM 5306 O O . VAL B 1 284 ? -5.336 40.688 10.258 1 98.25 284 VAL B O 1
ATOM 5309 N N . LEU B 1 285 ? -6.656 39.156 9.281 1 97.62 285 LEU B N 1
ATOM 5310 C CA . LEU B 1 285 ? -7.625 39.125 10.367 1 97.62 285 LEU B CA 1
ATOM 5311 C C . LEU B 1 285 ? -7.082 38.312 11.547 1 97.62 285 LEU B C 1
ATOM 5313 O O . LEU B 1 285 ? -7.211 38.719 12.703 1 97.62 285 LEU B O 1
ATOM 5317 N N . LYS B 1 286 ? -6.512 37.125 11.266 1 96.38 286 LYS B N 1
ATOM 5318 C CA . LYS B 1 286 ? -5.949 36.25 12.305 1 96.38 286 LYS B CA 1
ATOM 5319 C C . LYS B 1 286 ? -4.926 35.281 11.727 1 96.38 286 LYS B C 1
ATOM 5321 O O . LYS B 1 286 ? -4.945 35 10.523 1 96.38 286 LYS B O 1
ATOM 5326 N N . VAL B 1 287 ? -4.008 34.938 12.539 1 97.56 287 VAL B N 1
ATOM 5327 C CA . VAL B 1 287 ? -3.059 33.875 12.25 1 97.56 287 VAL B CA 1
ATOM 5328 C C . VAL B 1 287 ? -3.441 32.594 13.031 1 97.56 287 VAL B C 1
ATOM 5330 O O . VAL B 1 287 ? -3.711 32.656 14.227 1 97.56 287 VAL B O 1
ATOM 5333 N N . LEU B 1 288 ? -3.605 31.531 12.328 1 97.19 288 LEU B N 1
ATOM 5334 C CA . LEU B 1 288 ? -3.896 30.25 12.938 1 97.19 288 LEU B CA 1
ATOM 5335 C C . LEU B 1 288 ? -2.615 29.453 13.156 1 97.19 288 LEU B C 1
ATOM 5337 O O . LEU B 1 288 ? -2.092 28.844 12.219 1 97.19 288 LEU B O 1
ATOM 5341 N N . HIS B 1 289 ? -2.115 29.453 14.312 1 97.81 289 HIS B N 1
ATOM 5342 C CA . HIS B 1 289 ? -0.919 28.766 14.773 1 97.81 289 HIS B CA 1
ATOM 5343 C C . HIS B 1 289 ? -1.028 28.406 16.25 1 97.81 289 HIS B C 1
ATOM 5345 O O . HIS B 1 289 ? -1.332 29.266 17.078 1 97.81 289 HIS B O 1
ATOM 5351 N N . PRO B 1 290 ? -0.715 27.156 16.547 1 97.69 290 PRO B N 1
ATOM 5352 C CA . PRO B 1 290 ? -0.905 26.703 17.922 1 97.69 290 PRO B CA 1
ATOM 5353 C C . PRO B 1 290 ? -0.13 27.531 18.938 1 97.69 290 PRO B C 1
ATOM 5355 O O . PRO B 1 290 ? -0.542 27.641 20.094 1 97.69 290 PRO B O 1
ATOM 5358 N N . ALA B 1 291 ? 0.96 28.141 18.562 1 97.12 291 ALA B N 1
ATOM 5359 C CA . ALA B 1 291 ? 1.817 28.891 19.469 1 97.12 291 ALA B CA 1
ATOM 5360 C C . ALA B 1 291 ? 1.161 30.219 19.859 1 97.12 291 ALA B C 1
ATOM 5362 O O . ALA B 1 291 ? 1.592 30.875 20.812 1 97.12 291 ALA B O 1
ATOM 5363 N N . PHE B 1 292 ? 0.167 30.672 19.172 1 96.88 292 PHE B N 1
ATOM 5364 C CA . PHE B 1 292 ? -0.475 31.953 19.438 1 96.88 292 PHE B CA 1
ATOM 5365 C C . PHE B 1 292 ? -1.64 31.781 20.406 1 96.88 292 PHE B C 1
ATOM 5367 O O . PHE B 1 292 ? -2.391 30.797 20.312 1 96.88 292 PHE B O 1
ATOM 5374 N N . PRO B 1 293 ? -1.881 32.688 21.281 1 95.38 293 PRO B N 1
ATOM 5375 C CA . PRO B 1 293 ? -2.889 32.562 22.328 1 95.38 293 PRO B CA 1
ATOM 5376 C C . PRO B 1 293 ? -4.312 32.469 21.781 1 95.38 293 PRO B C 1
ATOM 5378 O O . PRO B 1 293 ? -5.199 31.922 22.422 1 95.38 293 PRO B O 1
ATOM 5381 N N . ASP B 1 294 ? -4.562 33 20.688 1 92.94 294 ASP B N 1
ATOM 5382 C CA . ASP B 1 294 ? -5.926 33.031 20.156 1 92.94 294 ASP B CA 1
ATOM 5383 C C . ASP B 1 294 ? -6.254 31.734 19.438 1 92.94 294 ASP B C 1
ATOM 5385 O O . ASP B 1 294 ? -7.387 31.531 18.984 1 92.94 294 ASP B O 1
ATOM 5389 N N . CYS B 1 295 ? -5.293 30.891 19.219 1 94.31 295 CYS B N 1
ATOM 5390 C CA . CYS B 1 295 ? -5.559 29.594 18.641 1 94.31 295 CYS B CA 1
ATOM 5391 C C . CYS B 1 295 ? -6.32 28.703 19.625 1 94.31 295 CYS B C 1
ATOM 5393 O O . CYS B 1 295 ? -5.949 28.594 20.797 1 94.31 295 CYS B O 1
ATOM 5395 N N . ARG B 1 296 ? -7.422 28.062 19.188 1 94.5 296 ARG B N 1
ATOM 5396 C CA . ARG B 1 296 ? -8.172 27.141 20.031 1 94.5 296 ARG B CA 1
ATOM 5397 C C . ARG B 1 296 ? -7.316 25.969 20.469 1 94.5 296 ARG B C 1
ATOM 5399 O O . ARG B 1 296 ? -6.855 25.188 19.625 1 94.5 296 ARG B O 1
ATOM 5406 N N . GLY B 1 297 ? -7.039 25.812 21.719 1 96.25 297 GLY B N 1
ATOM 5407 C CA . GLY B 1 297 ? -6.211 24.734 22.25 1 96.25 297 GLY B CA 1
ATOM 5408 C C . GLY B 1 297 ? -4.789 25.172 22.547 1 96.25 297 GLY B C 1
ATOM 5409 O O . GLY B 1 297 ? -3.93 24.344 22.844 1 96.25 297 GLY B O 1
ATOM 5410 N N . HIS B 1 298 ? -4.535 26.484 22.5 1 97.5 298 HIS B N 1
ATOM 5411 C CA . HIS B 1 298 ? -3.205 27.016 22.766 1 97.5 298 HIS B CA 1
ATOM 5412 C C . HIS B 1 298 ? -2.662 26.531 24.094 1 97.5 298 HIS B C 1
ATOM 5414 O O . HIS B 1 298 ? -1.491 26.156 24.203 1 97.5 298 HIS B O 1
ATOM 5420 N N . GLU B 1 299 ? -3.428 26.5 25.109 1 97.75 299 GLU B N 1
ATOM 5421 C CA . GLU B 1 299 ? -2.979 26.094 26.438 1 97.75 299 GLU B CA 1
ATOM 5422 C C . GLU B 1 299 ? -2.58 24.609 26.469 1 97.75 299 GLU B C 1
ATOM 5424 O O . GLU B 1 299 ? -1.644 24.234 27.156 1 97.75 299 GLU B O 1
ATOM 5429 N N . VAL B 1 300 ? -3.344 23.844 25.734 1 98 300 VAL B N 1
ATOM 5430 C CA . VAL B 1 300 ? -3.023 22.422 25.594 1 98 300 VAL B CA 1
ATOM 5431 C C . VAL B 1 300 ? -1.692 22.25 24.875 1 98 300 VAL B C 1
ATOM 5433 O O . VAL B 1 300 ? -0.863 21.422 25.25 1 98 300 VAL B O 1
ATOM 5436 N N . TRP B 1 301 ? -1.499 23.047 23.828 1 98.12 301 TRP B N 1
ATOM 5437 C CA . TRP B 1 301 ? -0.248 23.016 23.078 1 98.12 301 TRP B CA 1
ATOM 5438 C C . TRP B 1 301 ? 0.936 23.359 23.969 1 98.12 301 TRP B C 1
ATOM 5440 O O . TRP B 1 301 ? 1.934 22.641 24 1 98.12 301 TRP B O 1
ATOM 5450 N N . LYS B 1 302 ? 0.784 24.453 24.734 1 98 302 LYS B N 1
ATOM 5451 C CA . LYS B 1 302 ? 1.84 24.891 25.641 1 98 302 LYS B CA 1
ATOM 5452 C C . LYS B 1 302 ? 2.193 23.812 26.641 1 98 302 LYS B C 1
ATOM 5454 O O . LYS B 1 302 ? 3.365 23.625 26.984 1 98 302 LYS B O 1
ATOM 5459 N N . ARG B 1 303 ? 1.237 23.078 27.047 1 98 303 ARG B N 1
ATOM 5460 C CA . ARG B 1 303 ? 1.407 22.062 28.078 1 98 303 ARG B CA 1
ATOM 5461 C C . ARG B 1 303 ? 2.09 20.812 27.5 1 98 303 ARG B C 1
ATOM 5463 O O . ARG B 1 303 ? 2.953 20.219 28.141 1 98 303 ARG B O 1
ATOM 5470 N N . ASP B 1 304 ? 1.726 20.438 26.297 1 98.38 304 ASP B N 1
ATOM 5471 C CA . ASP B 1 304 ? 1.996 19.062 25.891 1 98.38 304 ASP B CA 1
ATOM 5472 C C . ASP B 1 304 ? 3.021 19.016 24.766 1 98.38 304 ASP B C 1
ATOM 5474 O O . ASP B 1 304 ? 3.592 17.953 24.469 1 98.38 304 ASP B O 1
ATOM 5478 N N . PHE B 1 305 ? 3.217 20.109 24.016 1 98.31 305 PHE B N 1
ATOM 5479 C CA . PHE B 1 305 ? 4.117 20.125 22.875 1 98.31 305 PHE B CA 1
ATOM 5480 C C . PHE B 1 305 ? 5.434 20.812 23.219 1 98.31 305 PHE B C 1
ATOM 5482 O O . PHE B 1 305 ? 5.465 21.719 24.047 1 98.31 305 PHE B O 1
ATOM 5489 N N . THR B 1 306 ? 6.52 20.375 22.578 1 97.5 306 THR B N 1
ATOM 5490 C CA . THR B 1 306 ? 7.828 20.953 22.859 1 97.5 306 THR B CA 1
ATOM 5491 C C . THR B 1 306 ? 8.305 21.828 21.703 1 97.5 306 THR B C 1
ATOM 5493 O O . THR B 1 306 ? 9.414 22.359 21.734 1 97.5 306 THR B O 1
ATOM 5496 N N . GLY B 1 307 ? 7.484 21.922 20.656 1 97 307 GLY B N 1
ATOM 5497 C CA . GLY B 1 307 ? 7.805 22.734 19.5 1 97 307 GLY B CA 1
ATOM 5498 C C . GLY B 1 307 ? 6.684 22.781 18.469 1 97 307 GLY B C 1
ATOM 5499 O O . GLY B 1 307 ? 5.566 22.344 18.75 1 97 307 GLY B O 1
ATOM 5500 N N . SER B 1 308 ? 6.98 23.516 17.359 1 96.38 308 SER B N 1
ATOM 5501 C CA . SER B 1 308 ? 5.965 23.672 16.328 1 96.38 308 SER B CA 1
ATOM 5502 C C . SER B 1 308 ? 6.547 23.406 14.938 1 96.38 308 SER B C 1
ATOM 5504 O O . SER B 1 308 ? 7.77 23.438 14.758 1 96.38 308 SER B O 1
ATOM 5506 N N . SER B 1 309 ? 5.645 23.125 13.953 1 94.56 309 SER B N 1
ATOM 5507 C CA . SER B 1 309 ? 5.969 22.812 12.57 1 94.56 309 SER B CA 1
ATOM 5508 C C . SER B 1 309 ? 6.129 24.078 11.734 1 94.56 309 SER B C 1
ATOM 5510 O O . SER B 1 309 ? 5.953 25.188 12.242 1 94.56 309 SER B O 1
ATOM 5512 N N . GLY B 1 310 ? 6.512 23.906 10.5 1 95.88 310 GLY B N 1
ATOM 5513 C CA . GLY B 1 310 ? 6.73 25.016 9.578 1 95.88 310 GLY B CA 1
ATOM 5514 C C . GLY B 1 310 ? 5.484 25.406 8.805 1 95.88 310 GLY B C 1
ATOM 5515 O O . GLY B 1 310 ? 5.562 26.156 7.828 1 95.88 310 GLY B O 1
ATOM 5516 N N . VAL B 1 311 ? 4.312 24.891 9.219 1 97.25 311 VAL B N 1
ATOM 5517 C CA . VAL B 1 311 ? 3.082 25.125 8.469 1 97.25 311 VAL B CA 1
ATOM 5518 C C . VAL B 1 311 ? 2.066 25.844 9.359 1 97.25 311 VAL B C 1
ATOM 5520 O O . VAL B 1 311 ? 1.956 25.531 10.555 1 97.25 311 VAL B O 1
ATOM 5523 N N . PHE B 1 312 ? 1.43 26.859 8.898 1 97.62 312 PHE B N 1
ATOM 5524 C CA . PHE B 1 312 ? 0.362 27.594 9.57 1 97.62 312 PHE B CA 1
ATOM 5525 C C . PHE B 1 312 ? -0.566 28.25 8.555 1 97.62 312 PHE B C 1
ATOM 5527 O O . PHE B 1 312 ? -0.303 28.203 7.352 1 97.62 312 PHE B O 1
ATOM 5534 N N . SER B 1 313 ? -1.677 28.75 9.023 1 97.5 313 SER B N 1
ATOM 5535 C CA . SER B 1 313 ? -2.623 29.422 8.141 1 97.5 313 SER B CA 1
ATOM 5536 C C . SER B 1 313 ? -2.916 30.844 8.602 1 97.5 313 SER B C 1
ATOM 5538 O O . SER B 1 313 ? -2.645 31.188 9.758 1 97.5 313 SER B O 1
ATOM 5540 N N . ILE B 1 314 ? -3.373 31.672 7.684 1 97.75 314 ILE B N 1
ATOM 5541 C CA . ILE B 1 314 ? -3.912 32.969 8.023 1 97.75 314 ILE B CA 1
ATOM 5542 C C . ILE B 1 314 ? -5.328 33.125 7.465 1 97.75 314 ILE B C 1
ATOM 5544 O O . ILE B 1 314 ? -5.715 32.375 6.555 1 97.75 314 ILE B O 1
ATOM 5548 N N . VAL B 1 315 ? -6.074 33.969 8.07 1 97.38 315 VAL B N 1
ATOM 5549 C CA . VAL B 1 315 ? -7.363 34.406 7.559 1 97.38 315 VAL B CA 1
ATOM 5550 C C . VAL B 1 315 ? -7.285 35.875 7.184 1 97.38 315 VAL B C 1
ATOM 5552 O O . VAL B 1 315 ? -6.844 36.719 7.984 1 97.38 315 VAL B O 1
ATOM 5555 N N . LEU B 1 316 ? -7.613 36.156 5.938 1 97.94 316 LEU B N 1
ATOM 5556 C CA . LEU B 1 316 ? -7.629 37.562 5.484 1 97.94 316 LEU B CA 1
ATOM 5557 C C . LEU B 1 316 ? -8.906 38.25 5.926 1 97.94 316 LEU B C 1
ATOM 5559 O O . LEU B 1 316 ? -9.891 37.594 6.27 1 97.94 316 LEU B O 1
ATOM 5563 N N . LEU B 1 317 ? -8.82 39.625 5.969 1 97.5 317 LEU B N 1
ATOM 5564 C CA . LEU B 1 317 ? -10.031 40.406 6.242 1 97.5 317 LEU B CA 1
ATOM 5565 C C . LEU B 1 317 ? -11.141 40.062 5.254 1 97.5 317 LEU B C 1
ATOM 5567 O O . LEU B 1 317 ? -10.867 39.75 4.09 1 97.5 317 LEU B O 1
ATOM 5571 N N . PRO B 1 318 ? -12.383 40.125 5.688 1 96.88 318 PRO B N 1
ATOM 5572 C CA . PRO B 1 318 ? -13.5 39.656 4.871 1 96.88 318 PRO B CA 1
ATOM 5573 C C . PRO B 1 318 ? -13.695 40.469 3.602 1 96.88 318 PRO B C 1
ATOM 5575 O O . PRO B 1 318 ? -14.398 40.031 2.686 1 96.88 318 PRO B O 1
ATOM 5578 N N . LYS B 1 319 ? -13.141 41.594 3.463 1 96.06 319 LYS B N 1
ATOM 5579 C CA . LYS B 1 319 ? -13.328 42.469 2.305 1 96.06 319 LYS B CA 1
ATOM 5580 C C . LYS B 1 319 ? -12.609 41.906 1.078 1 96.06 319 LYS B C 1
ATOM 5582 O O . LYS B 1 319 ? -12.906 42.281 -0.052 1 96.06 319 LYS B O 1
ATOM 5587 N N . TYR B 1 320 ? -11.672 41.062 1.293 1 96.81 320 TYR B N 1
ATOM 5588 C CA . TYR B 1 320 ? -10.898 40.562 0.164 1 96.81 320 TYR B CA 1
ATOM 5589 C C . TYR B 1 320 ? -11.625 39.406 -0.517 1 96.81 320 TYR B C 1
ATOM 5591 O O . TYR B 1 320 ? -12.188 38.531 0.153 1 96.81 320 TYR B O 1
ATOM 5599 N N . THR B 1 321 ? -11.609 39.406 -1.88 1 95.56 321 THR B N 1
ATOM 5600 C CA . THR B 1 321 ? -12.25 38.375 -2.695 1 95.56 321 THR B CA 1
ATOM 5601 C C . THR B 1 321 ? -11.234 37.312 -3.119 1 95.56 321 THR B C 1
ATOM 5603 O O . THR B 1 321 ? -10.031 37.469 -2.912 1 95.56 321 THR B O 1
ATOM 5606 N N . LEU B 1 322 ? -11.75 36.219 -3.668 1 94.44 322 LEU B N 1
ATOM 5607 C CA . LEU B 1 322 ? -10.867 35.188 -4.188 1 94.44 322 LEU B CA 1
ATOM 5608 C C . LEU B 1 322 ? -9.984 35.719 -5.301 1 94.44 322 LEU B C 1
ATOM 5610 O O . LEU B 1 322 ? -8.828 35.312 -5.445 1 94.44 322 LEU B O 1
ATOM 5614 N N . GLU B 1 323 ? -10.492 36.594 -6.121 1 95.38 323 GLU B N 1
ATOM 5615 C CA . GLU B 1 323 ? -9.703 37.219 -7.172 1 95.38 323 GLU B CA 1
ATOM 5616 C C . GLU B 1 323 ? -8.523 38 -6.59 1 95.38 323 GLU B C 1
ATOM 5618 O O . GLU B 1 323 ? -7.418 37.938 -7.129 1 95.38 323 GLU B O 1
ATOM 5623 N N . ASP B 1 324 ? -8.789 38.75 -5.508 1 96.38 324 ASP B N 1
ATOM 5624 C CA . ASP B 1 324 ? -7.723 39.469 -4.82 1 96.38 324 ASP B CA 1
ATOM 5625 C C . ASP B 1 324 ? -6.629 38.531 -4.344 1 96.38 324 ASP B C 1
ATOM 5627 O O . ASP B 1 324 ? -5.441 38.781 -4.535 1 96.38 324 ASP B O 1
ATOM 5631 N N . VAL B 1 325 ? -7.082 37.469 -3.744 1 96.44 325 VAL B N 1
ATOM 5632 C CA . VAL B 1 325 ? -6.172 36.5 -3.172 1 96.44 325 VAL B CA 1
ATOM 5633 C C . VAL B 1 325 ? -5.375 35.812 -4.285 1 96.44 325 VAL B C 1
ATOM 5635 O O . VAL B 1 325 ? -4.184 35.531 -4.129 1 96.44 325 VAL B O 1
ATOM 5638 N N . THR B 1 326 ? -6.027 35.5 -5.383 1 95.94 326 THR B N 1
ATOM 5639 C CA . THR B 1 326 ? -5.359 34.938 -6.547 1 95.94 326 THR B CA 1
ATOM 5640 C C . THR B 1 326 ? -4.238 35.844 -7.031 1 95.94 326 THR B C 1
ATOM 5642 O O . THR B 1 326 ? -3.123 35.375 -7.289 1 95.94 326 THR B O 1
ATOM 5645 N N . ARG B 1 327 ? -4.535 37.094 -7.168 1 95.94 327 ARG B N 1
ATOM 5646 C CA . ARG B 1 327 ? -3.521 38.062 -7.562 1 95.94 327 ARG B CA 1
ATOM 5647 C C . ARG B 1 327 ? -2.35 38.062 -6.59 1 95.94 327 ARG B C 1
ATOM 5649 O O . ARG B 1 327 ? -1.19 38.125 -7 1 95.94 327 ARG B O 1
ATOM 5656 N N . MET B 1 328 ? -2.623 38 -5.332 1 97.25 328 MET B N 1
ATOM 5657 C CA . MET B 1 328 ? -1.606 38 -4.285 1 97.25 328 MET B CA 1
ATOM 5658 C C . MET B 1 328 ? -0.705 36.75 -4.438 1 97.25 328 MET B C 1
ATOM 5660 O O . MET B 1 328 ? 0.51 36.906 -4.594 1 97.25 328 MET B O 1
ATOM 5664 N N . ILE B 1 329 ? -1.27 35.594 -4.449 1 97.06 329 ILE B N 1
ATOM 5665 C CA . ILE B 1 329 ? -0.529 34.344 -4.41 1 97.06 329 ILE B CA 1
ATOM 5666 C C . ILE B 1 329 ? 0.253 34.156 -5.707 1 97.06 329 ILE B C 1
ATOM 5668 O O . ILE B 1 329 ? 1.413 33.75 -5.688 1 97.06 329 ILE B O 1
ATOM 5672 N N . GLU B 1 330 ? -0.321 34.5 -6.809 1 96 330 GLU B N 1
ATOM 5673 C CA . GLU B 1 330 ? 0.329 34.281 -8.102 1 96 330 GLU B CA 1
ATOM 5674 C C . GLU B 1 330 ? 1.438 35.312 -8.328 1 96 330 GLU B C 1
ATOM 5676 O O . GLU B 1 330 ? 2.25 35.156 -9.242 1 96 330 GLU B O 1
ATOM 5681 N N . SER B 1 331 ? 1.452 36.281 -7.535 1 94.75 331 SER B N 1
ATOM 5682 C CA . SER B 1 331 ? 2.504 37.281 -7.66 1 94.75 331 SER B CA 1
ATOM 5683 C C . SER B 1 331 ? 3.775 36.844 -6.941 1 94.75 331 SER B C 1
ATOM 5685 O O . SER B 1 331 ? 4.836 37.438 -7.129 1 94.75 331 SER B O 1
ATOM 5687 N N . TYR B 1 332 ? 3.676 35.875 -6.051 1 94.81 332 TYR B N 1
ATOM 5688 C CA . TYR B 1 332 ? 4.836 35.438 -5.281 1 94.81 332 TYR B CA 1
ATOM 5689 C C . TYR B 1 332 ? 5.961 34.969 -6.199 1 94.81 332 TYR B C 1
ATOM 5691 O O . TYR B 1 332 ? 5.707 34.375 -7.25 1 94.81 332 TYR B O 1
ATOM 5699 N N . LYS B 1 333 ? 7.191 35.219 -5.805 1 92.06 333 LYS B N 1
ATOM 5700 C CA . LYS B 1 333 ? 8.375 34.781 -6.543 1 92.06 333 LYS B CA 1
ATOM 5701 C C . LYS B 1 333 ? 9.055 33.594 -5.848 1 92.06 333 LYS B C 1
ATOM 5703 O O . LYS B 1 333 ? 9.742 32.812 -6.492 1 92.06 333 LYS B O 1
ATOM 5708 N N . LEU B 1 334 ? 8.867 33.531 -4.543 1 93.38 334 LEU B N 1
ATOM 5709 C CA . LEU B 1 334 ? 9.523 32.5 -3.766 1 93.38 334 LEU B CA 1
ATOM 5710 C C . LEU B 1 334 ? 8.523 31.453 -3.291 1 93.38 334 LEU B C 1
ATOM 5712 O O . LEU B 1 334 ? 8.812 30.25 -3.299 1 93.38 334 LEU B O 1
ATOM 5716 N N . PHE B 1 335 ? 7.309 31.891 -2.814 1 94.75 335 PHE B N 1
ATOM 5717 C CA . PHE B 1 335 ? 6.262 30.938 -2.461 1 94.75 335 PHE B CA 1
ATOM 5718 C C . PHE B 1 335 ? 5.66 30.312 -3.713 1 94.75 335 PHE B C 1
ATOM 5720 O O . PHE B 1 335 ? 5.172 31.016 -4.598 1 94.75 335 PHE B O 1
ATOM 5727 N N . ALA B 1 336 ? 5.742 29.016 -3.777 1 93.25 336 ALA B N 1
ATOM 5728 C CA . ALA B 1 336 ? 5.094 28.297 -4.871 1 93.25 336 ALA B CA 1
ATOM 5729 C C . ALA B 1 336 ? 3.703 27.812 -4.465 1 93.25 336 ALA B C 1
ATOM 5731 O O . ALA B 1 336 ? 3.377 27.766 -3.277 1 93.25 336 ALA B O 1
ATOM 5732 N N . ILE B 1 337 ? 2.883 27.578 -5.441 1 94.56 337 ILE B N 1
ATOM 5733 C CA . ILE B 1 337 ? 1.534 27.078 -5.211 1 94.56 337 ILE B CA 1
ATOM 5734 C C . ILE B 1 337 ? 1.553 25.547 -5.184 1 94.56 337 ILE B C 1
ATOM 5736 O O . ILE B 1 337 ? 1.821 24.906 -6.203 1 94.56 337 ILE B O 1
ATOM 5740 N N . GLY B 1 338 ? 1.3 24.984 -4.07 1 91.31 338 GLY B N 1
ATOM 5741 C CA . GLY B 1 338 ? 1.319 23.531 -3.955 1 91.31 338 GLY B CA 1
ATOM 5742 C C . GLY B 1 338 ? 0.867 23.031 -2.594 1 91.31 338 GLY B C 1
ATOM 5743 O O . GLY B 1 338 ? 0.85 23.797 -1.624 1 91.31 338 GLY B O 1
ATOM 5744 N N . PHE B 1 339 ? 0.517 21.766 -2.637 1 90.25 339 PHE B N 1
ATOM 5745 C CA . PHE B 1 339 ? 0.124 21.109 -1.396 1 90.25 339 PHE B CA 1
ATOM 5746 C C . PHE B 1 339 ? 1.346 20.578 -0.654 1 90.25 339 PHE B C 1
ATOM 5748 O O . PHE B 1 339 ? 2.445 20.531 -1.207 1 90.25 339 PHE B O 1
ATOM 5755 N N . SER B 1 340 ? 1.12 20.203 0.559 1 92.12 340 SER B N 1
ATOM 5756 C CA . SER B 1 340 ? 2.119 19.531 1.38 1 92.12 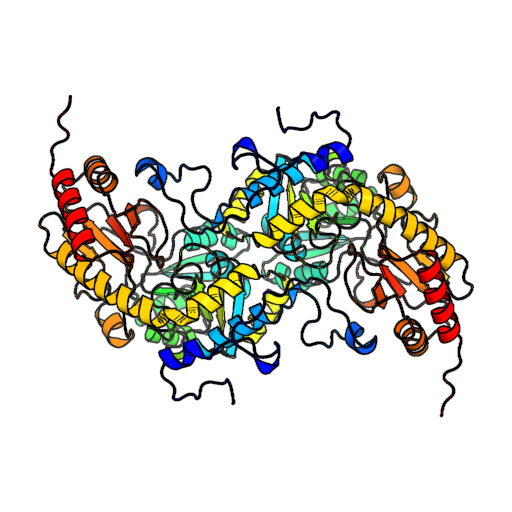340 SER B CA 1
ATOM 5757 C C . SER B 1 340 ? 2.865 20.516 2.27 1 92.12 340 SER B C 1
ATOM 5759 O O . SER B 1 340 ? 2.488 21.688 2.355 1 92.12 340 SER B O 1
ATOM 5761 N N . TRP B 1 341 ? 3.715 20.031 3.043 1 95.06 341 TRP B N 1
ATOM 5762 C CA . TRP B 1 341 ? 4.641 20.766 3.895 1 95.06 341 TRP B CA 1
ATOM 5763 C C . TRP B 1 341 ? 5.836 19.906 4.281 1 95.06 341 TRP B C 1
ATOM 5765 O O . TRP B 1 341 ? 5.945 18.75 3.84 1 95.06 341 TRP B O 1
ATOM 5775 N N . GLY B 1 342 ? 6.738 20.391 4.992 1 94.62 342 GLY B N 1
ATOM 5776 C CA . GLY B 1 342 ? 7.863 19.641 5.527 1 94.62 342 GLY B CA 1
ATOM 5777 C C . GLY B 1 342 ? 9.07 19.641 4.609 1 94.62 342 GLY B C 1
ATOM 5778 O O . GLY B 1 342 ? 10.172 19.281 5.023 1 94.62 342 GLY B O 1
ATOM 5779 N N . GLY B 1 343 ? 8.883 20.031 3.359 1 92.81 343 GLY B N 1
ATOM 5780 C CA . GLY B 1 343 ? 10 20.141 2.434 1 92.81 343 GLY B CA 1
ATOM 5781 C C . GLY B 1 343 ? 10.766 21.438 2.566 1 92.81 343 GLY B C 1
ATOM 5782 O O . GLY B 1 343 ? 10.586 22.172 3.535 1 92.81 343 GLY B O 1
ATOM 5783 N N . PHE B 1 344 ? 11.742 21.672 1.612 1 91.19 344 PHE B N 1
ATOM 5784 C CA . PHE B 1 344 ? 12.656 22.812 1.723 1 91.19 344 PHE B CA 1
ATOM 5785 C C . PHE B 1 344 ? 12.078 24.031 1.028 1 91.19 344 PHE B C 1
ATOM 5787 O O . PHE B 1 344 ? 12.586 25.141 1.189 1 91.19 344 PHE B O 1
ATOM 5794 N N . GLU B 1 345 ? 10.93 23.828 0.298 1 92.19 345 GLU B N 1
ATOM 5795 C CA . GLU B 1 345 ? 10.336 24.922 -0.459 1 92.19 345 GLU B CA 1
ATOM 5796 C C . GLU B 1 345 ? 9.219 25.594 0.331 1 92.19 345 GLU B C 1
ATOM 5798 O O . GLU B 1 345 ? 8.5 24.938 1.09 1 92.19 345 GLU B O 1
ATOM 5803 N N . SER B 1 346 ? 9.039 26.859 0.108 1 94.62 346 SER B N 1
ATOM 5804 C CA . SER B 1 346 ? 7.891 27.562 0.652 1 94.62 346 SER B CA 1
ATOM 5805 C C . SER B 1 346 ? 6.68 27.453 -0.268 1 94.62 346 SER B C 1
ATOM 5807 O O . SER B 1 346 ? 6.809 27.547 -1.489 1 94.62 346 SER B O 1
ATOM 5809 N N . LEU B 1 347 ? 5.539 27.125 0.368 1 96.19 347 LEU B N 1
ATOM 5810 C CA . LEU B 1 347 ? 4.316 26.906 -0.394 1 96.19 347 LEU B CA 1
ATOM 5811 C C . LEU B 1 347 ? 3.166 27.734 0.17 1 96.19 347 LEU B C 1
ATOM 5813 O O . LEU B 1 347 ? 3.156 28.062 1.358 1 96.19 347 LEU B O 1
ATOM 5817 N N . ALA B 1 348 ? 2.238 28.109 -0.685 1 96.12 348 ALA B N 1
ATOM 5818 C CA . ALA B 1 348 ? 0.983 28.75 -0.31 1 96.12 348 ALA B CA 1
ATOM 5819 C C . ALA B 1 348 ? -0.197 28.125 -1.049 1 96.12 348 ALA B C 1
ATOM 5821 O O . ALA B 1 348 ? -0.111 27.844 -2.248 1 96.12 348 ALA B O 1
ATOM 5822 N N . VAL B 1 349 ? -1.219 27.875 -0.293 1 94.81 349 VAL B N 1
ATOM 5823 C CA . VAL B 1 349 ? -2.406 27.312 -0.925 1 94.81 349 VAL B CA 1
ATOM 5824 C C . VAL B 1 349 ? -3.66 27.828 -0.218 1 94.81 349 VAL B C 1
ATOM 5826 O O . VAL B 1 349 ? -3.654 28.031 0.998 1 94.81 349 VAL B O 1
ATOM 5829 N N . VAL B 1 350 ? -4.711 28.094 -1.024 1 94.44 350 VAL B N 1
ATOM 5830 C CA . VAL B 1 350 ? -6.008 28.469 -0.475 1 94.44 350 VAL B CA 1
ATOM 5831 C C . VAL B 1 350 ? -6.781 27.219 -0.058 1 94.44 350 VAL B C 1
ATOM 5833 O O . VAL B 1 350 ? -6.801 26.219 -0.784 1 94.44 350 VAL B O 1
ATOM 5836 N N . PHE B 1 351 ? -7.309 27.281 1.11 1 89.94 351 PHE B N 1
ATOM 5837 C CA . PHE B 1 351 ? -8.109 26.172 1.597 1 89.94 351 PHE B CA 1
ATOM 5838 C C . PHE B 1 351 ? -9.445 26.656 2.135 1 89.94 351 PHE B C 1
ATOM 5840 O O . PHE B 1 351 ? -9.547 27.781 2.645 1 89.94 351 PHE B O 1
ATOM 5847 N N . ASP B 1 352 ? -10.484 25.781 1.933 1 90.38 352 ASP B N 1
ATOM 5848 C CA . ASP B 1 352 ? -11.812 26.078 2.459 1 90.38 352 ASP B CA 1
ATOM 5849 C C . ASP B 1 352 ? -12.359 24.906 3.258 1 90.38 352 ASP B C 1
ATOM 5851 O O . ASP B 1 352 ? -12.945 23.984 2.689 1 90.38 352 ASP B O 1
ATOM 5855 N N . CYS B 1 353 ? -12.281 25.016 4.547 1 89.38 353 CYS B N 1
ATOM 5856 C CA . CYS B 1 353 ? -12.727 23.953 5.441 1 89.38 353 CYS B CA 1
ATOM 5857 C C . CYS B 1 353 ? -14.211 24.109 5.777 1 89.38 353 CYS B C 1
ATOM 5859 O O . CYS B 1 353 ? -14.805 23.219 6.391 1 89.38 353 CYS B O 1
ATOM 5861 N N . THR B 1 354 ? -14.836 25.172 5.395 1 89.75 354 THR B N 1
ATOM 5862 C CA . THR B 1 354 ? -16.234 25.422 5.742 1 89.75 354 THR B CA 1
ATOM 5863 C C . THR B 1 354 ? -17.156 24.438 5.031 1 89.75 354 THR B C 1
ATOM 5865 O O . THR B 1 354 ? -18.297 24.234 5.457 1 89.75 354 THR B O 1
ATOM 5868 N N . LYS B 1 355 ? -16.625 23.766 4.113 1 86.75 355 LYS B N 1
ATOM 5869 C CA . LYS B 1 355 ? -17.469 22.969 3.232 1 86.75 355 LYS B CA 1
ATOM 5870 C C . LYS B 1 355 ? -17.656 21.562 3.785 1 86.75 355 LYS B C 1
ATOM 5872 O O . LYS B 1 355 ? -18.578 20.844 3.381 1 86.75 355 LYS B O 1
ATOM 5877 N N . TYR B 1 356 ? -16.797 21.203 4.77 1 90.56 356 TYR B N 1
ATOM 5878 C CA . TYR B 1 356 ? -16.922 19.797 5.09 1 90.56 356 TYR B CA 1
ATOM 5879 C C . TYR B 1 356 ? -16.938 19.578 6.598 1 90.56 356 TYR B C 1
ATOM 5881 O O . TYR B 1 356 ? -17.109 18.438 7.066 1 90.56 356 TYR B O 1
ATOM 5889 N N . ARG B 1 357 ? -16.891 20.641 7.418 1 94.06 357 ARG B N 1
ATOM 5890 C CA . ARG B 1 357 ? -17.078 20.5 8.859 1 94.06 357 ARG B CA 1
ATOM 5891 C C . ARG B 1 357 ? -18.531 20.188 9.203 1 94.06 357 ARG B C 1
ATOM 5893 O O . ARG B 1 357 ? -19.438 20.859 8.719 1 94.06 357 ARG B O 1
ATOM 5900 N N . THR B 1 358 ? -18.719 19.156 10.031 1 95.69 358 THR B N 1
ATOM 5901 C CA . THR B 1 358 ? -20.094 18.719 10.266 1 95.69 358 THR B CA 1
ATOM 5902 C C . THR B 1 358 ? -20.422 18.766 11.758 1 95.69 358 THR B C 1
ATOM 5904 O O . THR B 1 358 ? -21.578 18.984 12.141 1 95.69 358 THR B O 1
ATOM 5907 N N . ALA B 1 359 ? -19.469 18.5 12.648 1 96.38 359 ALA B N 1
ATOM 5908 C CA . ALA B 1 359 ? -19.703 18.516 14.094 1 96.38 359 ALA B CA 1
ATOM 5909 C C . ALA B 1 359 ? -19.578 19.922 14.656 1 96.38 359 ALA B C 1
ATOM 5911 O O . ALA B 1 359 ? -20.141 20.219 15.719 1 96.38 359 ALA B O 1
ATOM 5912 N N . THR B 1 360 ? -18.797 20.734 13.992 1 94.69 360 THR B N 1
ATOM 5913 C CA . THR B 1 360 ? -18.625 22.141 14.367 1 94.69 360 THR B CA 1
ATOM 5914 C C . THR B 1 360 ? -18.844 23.047 13.164 1 94.69 360 THR B C 1
ATOM 5916 O O . THR B 1 360 ? -18.828 22.594 12.023 1 94.69 360 THR B O 1
ATOM 5919 N N . THR B 1 361 ? -19.141 24.281 13.469 1 91.75 361 THR B N 1
ATOM 5920 C CA . THR B 1 361 ? -19.156 25.297 12.422 1 91.75 361 THR B CA 1
ATOM 5921 C C . THR B 1 361 ? -17.844 26.062 12.398 1 91.75 361 THR B C 1
ATOM 5923 O O . THR B 1 361 ? -17.469 26.703 13.375 1 91.75 361 THR B O 1
ATOM 5926 N N . PHE B 1 362 ? -17.141 25.859 11.32 1 90.06 362 PHE B N 1
ATOM 5927 C CA . PHE B 1 362 ? -15.922 26.625 11.125 1 90.06 362 PHE B CA 1
ATOM 5928 C C . PHE B 1 362 ? -16.203 27.906 10.367 1 90.06 362 PHE B C 1
ATOM 5930 O O . PHE B 1 362 ? -16.609 27.875 9.203 1 90.06 362 PHE B O 1
ATOM 5937 N N . SER B 1 363 ? -16.156 29.062 11.039 1 91.56 363 SER B N 1
ATOM 5938 C CA . SER B 1 363 ? -16.406 30.391 10.484 1 91.56 363 SER B CA 1
ATOM 5939 C C . SER B 1 363 ? -15.195 31.312 10.664 1 91.56 363 SER B C 1
ATOM 5941 O O . SER B 1 363 ? -15.156 32.125 11.594 1 91.56 363 SER B O 1
ATOM 5943 N N . PRO B 1 364 ? -14.281 31.266 9.758 1 90.44 364 PRO B N 1
ATOM 5944 C CA . PRO B 1 364 ? -13.023 31.984 9.945 1 90.44 364 PRO B CA 1
ATOM 5945 C C . PRO B 1 364 ? -13.164 33.5 9.727 1 90.44 364 PRO B C 1
ATOM 5947 O O . PRO B 1 364 ? -12.336 34.281 10.203 1 90.44 364 PRO B O 1
ATOM 5950 N N . GLY B 1 365 ? -14.242 33.906 9.039 1 93.5 365 GLY B N 1
ATOM 5951 C CA . GLY B 1 365 ? -14.484 35.344 8.828 1 93.5 365 GLY B CA 1
ATOM 5952 C C . GLY B 1 365 ? -13.859 35.875 7.555 1 93.5 365 GLY B C 1
ATOM 5953 O O . GLY B 1 365 ? -14.039 37.031 7.207 1 93.5 365 GLY B O 1
ATOM 5954 N N . GLY B 1 366 ? -13.125 35.062 6.812 1 96 366 GLY B N 1
ATOM 5955 C CA . GLY B 1 366 ? -12.477 35.438 5.559 1 96 366 GLY B CA 1
ATOM 5956 C C . GLY B 1 366 ? -11.797 34.25 4.887 1 96 366 GLY B C 1
ATOM 5957 O O . GLY B 1 366 ? -11.977 33.094 5.305 1 96 366 GLY B O 1
ATOM 5958 N N . ILE B 1 367 ? -11.016 34.562 3.822 1 95.88 367 ILE B N 1
ATOM 5959 C CA . ILE B 1 367 ? -10.359 33.531 3.041 1 95.88 367 ILE B CA 1
ATOM 5960 C C . ILE B 1 367 ? -9.133 33 3.797 1 95.88 367 ILE B C 1
ATOM 5962 O O . ILE B 1 367 ? -8.352 33.781 4.332 1 95.88 367 ILE B O 1
ATOM 5966 N N . LEU B 1 368 ? -9.086 31.734 3.826 1 96.19 368 LEU B N 1
ATOM 5967 C CA . LEU B 1 368 ? -7.988 31.047 4.504 1 96.19 368 LEU B CA 1
ATOM 5968 C C . LEU B 1 368 ? -6.883 30.688 3.518 1 96.19 368 LEU B C 1
ATOM 5970 O O . LEU B 1 368 ? -7.156 30.156 2.441 1 96.19 368 LEU B O 1
ATOM 5974 N N . ILE B 1 369 ? -5.613 31.031 3.848 1 97.25 369 ILE B N 1
ATOM 5975 C CA . ILE B 1 369 ? -4.426 30.656 3.096 1 97.25 369 ILE B CA 1
ATOM 5976 C C . ILE B 1 369 ? -3.461 29.891 4.008 1 97.25 369 ILE B C 1
ATOM 5978 O O . ILE B 1 369 ? -3.125 30.359 5.094 1 97.25 369 ILE B O 1
ATOM 5982 N N . ARG B 1 370 ? -3.092 28.734 3.646 1 97.31 370 ARG B N 1
ATOM 5983 C CA . ARG B 1 370 ? -2.094 27.969 4.395 1 97.31 370 ARG B CA 1
ATOM 5984 C C . ARG B 1 370 ? -0.705 28.156 3.795 1 97.31 370 ARG B C 1
ATOM 5986 O O . ARG B 1 370 ? -0.544 28.156 2.572 1 97.31 370 ARG B O 1
ATOM 5993 N N . PHE B 1 371 ? 0.241 28.344 4.648 1 97.69 371 PHE B N 1
ATOM 5994 C CA . PHE B 1 371 ? 1.625 28.547 4.238 1 97.69 371 PHE B CA 1
ATOM 5995 C C . PHE B 1 371 ? 2.527 27.453 4.809 1 97.69 371 PHE B C 1
ATOM 5997 O O . PHE B 1 371 ? 2.383 27.062 5.969 1 97.69 371 PHE B O 1
ATOM 6004 N N . GLN B 1 372 ? 3.334 26.891 4.016 1 97.56 372 GLN B N 1
ATOM 6005 C CA . GLN B 1 372 ? 4.512 26.125 4.41 1 97.56 372 GLN B CA 1
ATOM 6006 C C . GLN B 1 372 ? 5.789 26.938 4.227 1 97.56 372 GLN B C 1
ATOM 6008 O O . GLN B 1 372 ? 6.055 27.438 3.135 1 97.56 372 GLN B O 1
ATOM 6013 N N . ILE B 1 373 ? 6.527 27.094 5.324 1 97.25 373 ILE B N 1
ATOM 6014 C CA . ILE B 1 373 ? 7.754 27.875 5.277 1 97.25 373 ILE B CA 1
ATOM 6015 C C . ILE B 1 373 ? 8.945 26.969 5.035 1 97.25 373 ILE B C 1
ATOM 6017 O O . ILE B 1 373 ? 9.203 26.047 5.816 1 97.25 373 ILE B O 1
ATOM 6021 N N . GLY B 1 374 ? 9.641 27.188 3.961 1 93.88 374 GLY B N 1
ATOM 6022 C CA . GLY B 1 374 ? 10.797 26.375 3.59 1 93.88 374 GLY B CA 1
ATOM 6023 C C . GLY B 1 374 ? 12.094 26.891 4.191 1 93.88 374 GLY B C 1
ATOM 6024 O O . GLY B 1 374 ? 12.109 27.391 5.32 1 93.88 374 GLY B O 1
ATOM 6025 N N . LEU B 1 375 ? 13.203 26.641 3.449 1 91.25 375 LEU B N 1
ATOM 6026 C CA . LEU B 1 375 ? 14.523 26.922 4.008 1 91.25 375 LEU B CA 1
ATOM 6027 C C . LEU B 1 375 ? 15.156 28.141 3.336 1 91.25 375 LEU B C 1
ATOM 6029 O O . LEU B 1 375 ? 16.375 28.328 3.41 1 91.25 375 LEU B O 1
ATOM 6033 N N . GLU B 1 376 ? 14.328 28.938 2.648 1 91.81 376 GLU B N 1
ATOM 6034 C CA . GLU B 1 376 ? 14.812 30.188 2.1 1 91.81 376 GLU B CA 1
ATOM 6035 C C . GLU B 1 376 ? 15.094 31.203 3.205 1 91.81 376 GLU B C 1
ATOM 6037 O O . GLU B 1 376 ? 14.656 31.031 4.344 1 91.81 376 GLU B O 1
ATOM 6042 N N . SER B 1 377 ? 15.758 32.281 2.828 1 92.81 377 SER B N 1
ATOM 6043 C CA . SER B 1 377 ? 16 33.375 3.771 1 92.81 377 SER B CA 1
ATOM 6044 C C . SER B 1 377 ? 14.688 33.969 4.27 1 92.81 377 SER B C 1
ATOM 6046 O O . SER B 1 377 ? 13.805 34.281 3.471 1 92.81 377 SER B O 1
ATOM 6048 N N . VAL B 1 378 ? 14.586 34.094 5.598 1 95.94 378 VAL B N 1
ATOM 6049 C CA . VAL B 1 378 ? 13.375 34.656 6.199 1 95.94 378 VAL B CA 1
ATOM 6050 C C . VAL B 1 378 ? 13.125 36.062 5.66 1 95.94 378 VAL B C 1
ATOM 6052 O O . VAL B 1 378 ? 11.984 36.406 5.359 1 95.94 378 VAL B O 1
ATOM 6055 N N . ASP B 1 379 ? 14.188 36.812 5.527 1 95.44 379 ASP B N 1
ATOM 6056 C CA . ASP B 1 379 ? 14.055 38.188 5.012 1 95.44 379 ASP B CA 1
ATOM 6057 C C . ASP B 1 379 ? 13.531 38.188 3.578 1 95.44 379 ASP B C 1
ATOM 6059 O O . ASP B 1 379 ? 12.695 39 3.215 1 95.44 379 ASP B O 1
ATOM 6063 N N . ASP B 1 380 ? 14.055 37.281 2.764 1 95.56 380 ASP B N 1
ATOM 6064 C CA . ASP B 1 380 ? 13.57 37.156 1.391 1 95.56 380 ASP B CA 1
ATOM 6065 C C . ASP B 1 380 ? 12.094 36.75 1.36 1 95.56 380 ASP B C 1
ATOM 6067 O O . ASP B 1 380 ? 11.328 37.281 0.547 1 95.56 380 ASP B O 1
ATOM 6071 N N . LEU B 1 381 ? 11.695 35.875 2.244 1 96.75 381 LEU B N 1
ATOM 6072 C CA . LEU B 1 381 ? 10.305 35.438 2.307 1 96.75 381 LEU B CA 1
ATOM 6073 C C . LEU B 1 381 ? 9.391 36.594 2.742 1 96.75 381 LEU B C 1
ATOM 6075 O O . LEU B 1 381 ? 8.305 36.75 2.186 1 96.75 381 LEU B O 1
ATOM 6079 N N . LYS B 1 382 ? 9.828 37.375 3.705 1 96.81 382 LYS B N 1
ATOM 6080 C CA . LYS B 1 382 ? 9.031 38.531 4.152 1 96.81 382 LYS B CA 1
ATOM 6081 C C . LYS B 1 382 ? 8.844 39.531 3.031 1 96.81 382 LYS B C 1
ATOM 6083 O O . LYS B 1 382 ? 7.766 40.094 2.877 1 96.81 382 LYS B O 1
ATOM 6088 N N . GLN B 1 383 ? 9.914 39.75 2.307 1 95.69 383 GLN B N 1
ATOM 6089 C CA . GLN B 1 383 ? 9.82 40.656 1.174 1 95.69 383 GLN B CA 1
ATOM 6090 C C . GLN B 1 383 ? 8.828 40.156 0.133 1 95.69 383 GLN B C 1
ATOM 6092 O O . GLN B 1 383 ? 8.023 40.906 -0.395 1 95.69 383 GLN B O 1
ATOM 6097 N N . ASP B 1 384 ? 8.945 38.938 -0.186 1 96.31 384 ASP B N 1
ATOM 6098 C CA . ASP B 1 384 ? 8.023 38.312 -1.131 1 96.31 384 ASP B CA 1
ATOM 6099 C C . ASP B 1 384 ? 6.578 38.438 -0.643 1 96.31 384 ASP B C 1
ATOM 6101 O O . ASP B 1 384 ? 5.684 38.812 -1.415 1 96.31 384 ASP B O 1
ATOM 6105 N N . LEU B 1 385 ? 6.312 38.188 0.639 1 97.69 385 LEU B N 1
ATOM 6106 C CA . LEU B 1 385 ? 4.996 38.312 1.249 1 97.69 385 LEU B CA 1
ATOM 6107 C C . LEU B 1 385 ? 4.5 39.75 1.187 1 97.69 385 LEU B C 1
ATOM 6109 O O . LEU B 1 385 ? 3.326 40 0.893 1 97.69 385 LEU B O 1
ATOM 6113 N N . GLY B 1 386 ? 5.406 40.656 1.517 1 96.44 386 GLY B N 1
ATOM 6114 C CA . GLY B 1 386 ? 5.047 42.062 1.419 1 96.44 386 GLY B CA 1
ATOM 6115 C C . GLY B 1 386 ? 4.562 42.469 0.037 1 96.44 386 GLY B C 1
ATOM 6116 O O . GLY B 1 386 ? 3.559 43.156 -0.095 1 96.44 386 GLY B O 1
ATOM 6117 N N . GLN B 1 387 ? 5.266 42.031 -0.931 1 95 387 GLN B N 1
ATOM 6118 C CA . GLN B 1 387 ? 4.871 42.312 -2.309 1 95 387 GLN B CA 1
ATOM 6119 C C . GLN B 1 387 ? 3.508 41.688 -2.623 1 95 387 GLN B C 1
ATOM 6121 O O . GLN B 1 387 ? 2.707 42.281 -3.348 1 95 387 GLN B O 1
ATOM 6126 N N . GLY B 1 388 ? 3.309 40.5 -2.141 1 96.5 388 GLY B N 1
ATOM 6127 C CA . GLY B 1 388 ? 2.004 39.875 -2.309 1 96.5 388 GLY B CA 1
ATOM 6128 C C . GLY B 1 388 ? 0.878 40.688 -1.69 1 96.5 388 GLY B C 1
ATOM 6129 O O . GLY B 1 388 ? -0.192 40.844 -2.285 1 96.5 388 GLY B O 1
ATOM 6130 N N . PHE B 1 389 ? 1.079 41.25 -0.501 1 97.12 389 PHE B N 1
ATOM 6131 C CA . PHE B 1 389 ? 0.065 42.062 0.153 1 97.12 389 PHE B CA 1
ATOM 6132 C C . PHE B 1 389 ? -0.211 43.312 -0.65 1 97.12 389 PHE B C 1
ATOM 6134 O O . PHE B 1 389 ? -1.348 43.781 -0.7 1 97.12 389 PHE B O 1
ATOM 6141 N N . ASP B 1 390 ? 0.831 43.875 -1.244 1 96.19 390 ASP B N 1
ATOM 6142 C CA . ASP B 1 390 ? 0.63 45.031 -2.123 1 96.19 390 ASP B CA 1
ATOM 6143 C C . ASP B 1 390 ? -0.31 44.688 -3.275 1 96.19 390 ASP B C 1
ATOM 6145 O O . ASP B 1 390 ? -1.185 45.469 -3.629 1 96.19 390 ASP B O 1
ATOM 6149 N N . LYS B 1 391 ? -0.077 43.531 -3.822 1 96.06 391 LYS B N 1
ATOM 6150 C CA . LYS B 1 391 ? -0.909 43.062 -4.934 1 96.06 391 LYS B CA 1
ATOM 6151 C C . LYS B 1 391 ? -2.332 42.781 -4.473 1 96.06 391 LYS B C 1
ATOM 6153 O O . LYS B 1 391 ? -3.289 42.969 -5.227 1 96.06 391 LYS B O 1
ATOM 6158 N N . LEU B 1 392 ? -2.461 42.281 -3.275 1 96 392 LEU B N 1
ATOM 6159 C CA . LEU B 1 392 ? -3.766 42.031 -2.676 1 96 392 LEU B CA 1
ATOM 6160 C C . LEU B 1 392 ? -4.598 43.312 -2.615 1 96 392 LEU B C 1
ATOM 6162 O O . LEU B 1 392 ? -5.805 43.281 -2.855 1 96 392 LEU B O 1
ATOM 6166 N N . CYS B 1 393 ? -4.004 44.406 -2.346 1 92.5 393 CYS B N 1
ATOM 6167 C CA . CYS B 1 393 ? -4.688 45.688 -2.102 1 92.5 393 CYS B CA 1
ATOM 6168 C C . CYS B 1 393 ? -4.879 46.469 -3.4 1 92.5 393 CYS B C 1
ATOM 6170 O O . CYS B 1 393 ? -5.578 47.469 -3.426 1 92.5 393 CYS B O 1
ATOM 6172 N N . GLN B 1 394 ? -4.199 45.969 -4.426 1 85.88 394 GLN B N 1
ATOM 6173 C CA . GLN B 1 394 ? -4.34 46.656 -5.695 1 85.88 394 GLN B CA 1
ATOM 6174 C C . GLN B 1 394 ? -5.703 46.406 -6.324 1 85.88 394 GLN B C 1
ATOM 6176 O O . GLN B 1 394 ? -6.227 45.281 -6.234 1 85.88 394 GLN B O 1
ATOM 6181 N N . GLU B 1 395 ? -6.531 47.469 -6.527 1 68.06 395 GLU B N 1
ATOM 6182 C CA . GLU B 1 395 ? -7.836 47.375 -7.172 1 68.06 395 GLU B CA 1
ATOM 6183 C C . GLU B 1 395 ? -7.703 46.844 -8.602 1 68.06 395 GLU B C 1
ATOM 6185 O O . GLU B 1 395 ? -6.699 47.125 -9.273 1 68.06 395 GLU B O 1
ATOM 6190 N N . SER B 1 396 ? -8.32 45.531 -8.938 1 55.41 396 SER B N 1
ATOM 6191 C CA . SER B 1 396 ? -8.375 45.062 -10.312 1 55.41 396 SER B CA 1
ATOM 6192 C C . SER B 1 396 ? -8.578 46.188 -11.297 1 55.41 396 SER B C 1
ATOM 6194 O O . SER B 1 396 ? -9.562 46.938 -11.211 1 55.41 396 SER B O 1
ATOM 6196 N N . MET B 1 397 ? -7.676 46.938 -11.688 1 47.97 397 MET B N 1
ATOM 6197 C CA . MET B 1 397 ? -7.938 47.906 -12.766 1 47.97 397 MET B CA 1
ATOM 6198 C C . MET B 1 397 ? -8.617 47.188 -13.945 1 47.97 397 MET B C 1
ATOM 6200 O O . MET B 1 397 ? -8.117 46.188 -14.445 1 47.97 397 MET B O 1
ATOM 6204 N N . ASP B 1 398 ? -9.945 47.125 -14.07 1 41.34 398 ASP B N 1
ATOM 6205 C CA . ASP B 1 398 ? -10.609 46.812 -15.328 1 41.34 398 ASP B CA 1
ATOM 6206 C C . ASP B 1 398 ? -9.797 47.312 -16.516 1 41.34 398 ASP B C 1
ATOM 6208 O O . ASP B 1 398 ? -9.414 48.469 -16.562 1 41.34 398 ASP B O 1
ATOM 6212 N N . PRO B 1 399 ? -9.312 46.406 -17.422 1 39.72 399 PRO B N 1
ATOM 6213 C CA . PRO B 1 399 ? -8.977 47.125 -18.641 1 39.72 399 PRO B CA 1
ATOM 6214 C C . PRO B 1 399 ? -10.172 47.875 -19.25 1 39.72 399 PRO B C 1
ATOM 6216 O O . PRO B 1 399 ? -11.32 47.438 -19.078 1 39.72 399 PRO B O 1
#

Organism: NCBI:txid5678

Secondary structure (DSSP, 8-state):
---SPPTTS-HHHHHHHTT--GGGTTT-SSPP----S---BS-HHHHHTT-SS-SSGGG--HHHHHHHHHHHHHHT-SEEEEES-HHHHHHHHHHHH--TT-EEEEETTS-HHHHHHHHHTGGGGT-EEEEE-TT--HHHHHHHHHH-TTEEEEEEESS-TTT-----HHHHHHHHHHTT-EEEEE-TTTHHHH--TTTTT-SEEEEETTTTTT-SS----EEEEE-TTTHHHHHHHHHHH-----HHHHHHHHHHHTTHHHHHHHHHHHHHHHHHHHHTSTTEEEEE-TTSTTSTTHHHHHHH-S---SEEEEEE-TT--HHHHHHHHHT-SSSEE-S--SSSS-EEEEE-GGGT--SS----SS-EEEEE--SS-HHHHHHHHHHHHHHHHS-----/---SPPTTS-HHHHHHHTT--GGGTTT-SSPP----S---BS-HHHHHTT-SS-SSGGG--HHHHHHHHHHHHHHT-SEEEEES-HHHHHHHHHHHH--TT-EEEEETTS-HHHHHHHHHTGGGGT-EEEEE-TT--HHHHHHHHHH-TTEEEEEEESS-TTT-----HHHHHHHHHHTT-EEEEE-TTTHHHH--TTTTT-SEEEEETTTTTT-SS----EEEEE-TTHHHHHHHHHHHH-----HHHHHHHHHHHTTHHHHHHHHHHHHHHHHHHHHT-TTEEEEE-TTSTTSTTHHHHHHH-S---SEEEEEE-TT--HHHHHHHHHT-SSSEE-S--SSSS-EEEEE-GGGT--SS----SS-EEEEE--SS-HHHHHHHHHHHHHHHHS-----

Radius of gyration: 28.28 Å; Cα contacts (8 Å, |Δi|>4): 1763; chains: 2; bounding box: 60×93×66 Å

Sequence (798 aa):
MSNEPSQENSVETALSRLGRNPSEQHGFINCPIYRGSTVLYNSVDDAFNRRGTYWYGTAGNPIVTNLQKAWTALTGSAGSFILSSGMQAIAYALLGTANSGDNILVADAVYLPTRELCDNFLVTKGITTTYYDPCITADELRELLCKKPNTTVLFMESPGSQTFEVQDVPTICAVAREFNVTTIIDNTWATPIFFGAHSKGCDISVEAGTKYVGGHSDMLLGLISANETWYPKLKRVMSLFQSVPGNEDCFLALRGLRTMYIRLKEAEKRALEIAHFMKSRKEVLKVLHPAFPDCRGHEVWKRDFTGSSGVFSIVLLPKYTLEDVTRMIESYKLFAIGFSWGGFESLAVVFDCTKYRTATTFSPGGILIRFQIGLESVDDLKQDLGQGFDKLCQESMDPMSNEPSQENSVETALSRLGRNPSEQHGFINCPIYRGSTVLYNSVDDAFNRRGTYWYGTAGNPIVTNLQKAWTALTGSAGSFILSSGMQAIAYALLGTANSGDNILVADAVYLPTRELCDNFLVTKGITTTYYDPCITADELRELLCKKPNTTVLFMESPGSQTFEVQDVPTICAVAREFNVTTIIDNTWATPIFFGAHSKGCDISVEAGTKYVGGHSDMLLGLISANETWYPKLKRVMSLFQSVPGNEDCFLALRGLRTMYIRLKEAEKRALEIAHFMKSRKEVLKVLHPAFPDCRGHEVWKRDFTGSSGVFSIVLLPKYTLEDVTRMIESYKLFAIGFSWGGFESLAVVFDCTKYRTATTFSPGGILIRFQIGLESVDDLKQDLGQGFDKLCQESMDP

pLDDT: mean 94.15, std 8.54, range [35.72, 98.94]